Protein AF-0000000086895883 (afdb_homodimer)

Radius of gyration: 37.8 Å; Cα contacts (8 Å, |Δi|>4): 2028; chains: 2; bounding box: 141×114×122 Å

Sequence (1346 aa):
MNPQYAWKYMTDDEIVTEYNAVISDEEFSDESEDDEEEDNIEFPEDAASEDSTDDSDVDLDFEPSVSDIEENIISTIREILEGPGTSVQPKLGQKRKTGKTRKQTEYIKTTDGISLKKSKSLEDKEVPQQIGETENGKETYKVTIDGEEILGRDMETKWVNKIGKHNKTSQKNIVHKRINTLHSAADAYEPLDCFMAFFTPEIIGTVLEHSNKEMNKKKSTFSQKRKNSSTFKDLVKEELEAFLGLLILSGALKNNHIPVTKLYNPRLCGERYQATLSINRFRFISTSLRFDDRETRKERKKTNKFALVSQIWNMLIDQCKKNYKPSSYLTIGEQLVGFRDRCPFRTYMPNKRNKYGIKILMMCDQATQYMINAIPYLGKSSTSGKISASSHFIKTLVEPMSGSNRNITANSWFTSVPLVEELLDKFQLTYIGTIKKNKLQLPYQFINIKYKNRNVGSSLFIFRKNMTAVSYKAKKNKLVTLISTFHNDDAVNTLGKAEIVLNYSNTKNAVDAFDQMCQHRNCGRKTKRWPACIFYNMINIACINAYVVYVHNFYKKKSHDPSSPSEKQEKPLSRFDFMLKLEEQLSQPWLRERLKMPITKSLRQSIKRCLLNGVQEPTNVEQTNDEPAIKKRRYCTFCDYKKQRKSKMECDLCRTPVCGEHYKKICANCDRMMNPQYAWKYMTDDEIVTEYNAVISDEEFSDESEDDEEEDNIEFPEDAASEDSTDDSDVDLDFEPSVSDIEENIISTIREILEGPGTSVQPKLGQKRKTGKTRKQTEYIKTTDGISLKKSKSLEDKEVPQQIGETENGKETYKVTIDGEEILGRDMETKWVNKIGKHNKTSQKNIVHKRINTLHSAADAYEPLDCFMAFFTPEIIGTVLEHSNKEMNKKKSTFSQKRKNSSTFKDLVKEELEAFLGLLILSGALKNNHIPVTKLYNPRLCGERYQATLSINRFRFISTSLRFDDRETRKERKKTNKFALVSQIWNMLIDQCKKNYKPSSYLTIGEQLVGFRDRCPFRTYMPNKRNKYGIKILMMCDQATQYMINAIPYLGKSSTSGKISASSHFIKTLVEPMSGSNRNITANSWFTSVPLVEELLDKFQLTYIGTIKKNKLQLPYQFINIKYKNRNVGSSLFIFRKNMTAVSYKAKKNKLVTLISTFHNDDAVNTLGKAEIVLNYSNTKNAVDAFDQMCQHRNCGRKTKRWPACIFYNMINIACINAYVVYVHNFYKKKSHDPSSPSEKQEKPLSRFDFMLKLEEQLSQPWLRERLKMPITKSLRQSIKRCLLNGVQEPTNVEQTNDEPAIKKRRYCTFCDYKKQRKSKMECDLCRTPVCGEHYKKICANCDRM

InterPro domains:
  IPR029526 PiggyBac transposable element-derived protein [PF13843] (191-547)

Nearest PDB structures (foldseek):
  6x68-assembly1_C  TM=8.582E-01  e=2.345E-38  Trichoplusia ni
  6x68-assembly1_C  TM=8.576E-01  e=1.490E-38  Trichoplusia ni

Organism: Dinoponera quadriceps (NCBI:txid609295)

Structure (mmCIF, N/CA/C/O backbone):
data_AF-0000000086895883-model_v1
#
loop_
_entity.id
_entity.type
_entity.pdbx_description
1 polymer 'PiggyBac transposable element-derived protein 4-like'
#
loop_
_atom_site.group_PDB
_atom_site.id
_atom_site.type_symbol
_atom_site.label_atom_id
_atom_site.label_alt_id
_atom_site.label_comp_id
_atom_site.label_asym_id
_atom_site.label_entity_id
_atom_site.label_seq_id
_atom_site.pdbx_PDB_ins_code
_atom_site.Cartn_x
_atom_site.Cartn_y
_atom_site.Cartn_z
_atom_site.occupancy
_atom_site.B_iso_or_equiv
_atom_site.auth_seq_id
_atom_site.auth_comp_id
_atom_site.auth_asym_id
_atom_site.auth_atom_id
_atom_site.pdbx_PDB_model_num
ATOM 1 N N . MET A 1 1 ? 79 -34.656 5.992 1 14.95 1 MET A N 1
ATOM 2 C CA . MET A 1 1 ? 78.312 -35.438 4.965 1 14.95 1 MET A CA 1
ATOM 3 C C . MET A 1 1 ? 77.188 -34.594 4.301 1 14.95 1 MET A C 1
ATOM 5 O O . MET A 1 1 ? 77.188 -34.469 3.076 1 14.95 1 MET A O 1
ATOM 9 N N . ASN A 1 2 ? 75.75 -34.594 4.625 1 16.16 2 ASN A N 1
ATOM 10 C CA . ASN A 1 2 ? 74.688 -35.406 3.963 1 16.16 2 ASN A CA 1
ATOM 11 C C . ASN A 1 2 ? 73.938 -34.562 2.953 1 16.16 2 ASN A C 1
ATOM 13 O O . ASN A 1 2 ? 73.562 -33.438 3.229 1 16.16 2 ASN A O 1
ATOM 17 N N . PRO A 1 3 ? 73.5 -34.938 1.671 1 18.39 3 PRO A N 1
ATOM 18 C CA . PRO A 1 3 ? 73.062 -34.719 0.285 1 18.39 3 PRO A CA 1
ATOM 19 C C . PRO A 1 3 ? 71.625 -34.219 0.176 1 18.39 3 PRO A C 1
ATOM 21 O O . PRO A 1 3 ? 71.312 -33.5 -0.764 1 18.39 3 PRO A O 1
ATOM 24 N N . GLN A 1 4 ? 70.625 -34.531 0.888 1 16.03 4 GLN A N 1
ATOM 25 C CA . GLN A 1 4 ? 69.625 -35.344 0.203 1 16.03 4 GLN A CA 1
ATOM 26 C C . GLN A 1 4 ? 68.812 -34.531 -0.804 1 16.03 4 GLN A C 1
ATOM 28 O O . GLN A 1 4 ? 68.875 -33.312 -0.804 1 16.03 4 GLN A O 1
ATOM 33 N N . TYR A 1 5 ? 67.375 -34.688 -0.952 1 16.97 5 TYR A N 1
ATOM 34 C CA . TYR A 1 5 ? 66.375 -35.188 -1.896 1 16.97 5 TYR A CA 1
ATOM 35 C C . TYR A 1 5 ? 65.688 -34.031 -2.592 1 16.97 5 TYR A C 1
ATOM 37 O O . TYR A 1 5 ? 65.062 -33.219 -1.939 1 16.97 5 TYR A O 1
ATOM 45 N N . ALA A 1 6 ? 66.125 -33.344 -3.742 1 18.42 6 ALA A N 1
ATOM 46 C CA . ALA A 1 6 ? 65.812 -32.625 -4.977 1 18.42 6 ALA A CA 1
ATOM 47 C C . ALA A 1 6 ? 64.625 -33.219 -5.691 1 18.42 6 ALA A C 1
ATOM 49 O O . ALA A 1 6 ? 64.688 -34.219 -6.395 1 18.42 6 ALA A O 1
ATOM 50 N N . TRP A 1 7 ? 63.531 -33.562 -5.031 1 15.99 7 TRP A N 1
ATOM 51 C CA . TRP A 1 7 ? 62.469 -34.406 -5.566 1 15.99 7 TRP A CA 1
ATOM 52 C C . TRP A 1 7 ? 61.969 -33.875 -6.91 1 15.99 7 TRP A C 1
ATOM 54 O O . TRP A 1 7 ? 61.688 -32.688 -7.047 1 15.99 7 TRP A O 1
ATOM 64 N N . LYS A 1 8 ? 62.188 -34.562 -8.078 1 17.33 8 LYS A N 1
ATOM 65 C CA . LYS A 1 8 ? 61.969 -34.719 -9.523 1 17.33 8 LYS A CA 1
ATOM 66 C C . LYS A 1 8 ? 60.5 -34.688 -9.867 1 17.33 8 LYS A C 1
ATOM 68 O O . LYS A 1 8 ? 60.031 -35.375 -10.797 1 17.33 8 LYS A O 1
ATOM 73 N N . TYR A 1 9 ? 59.562 -34.156 -9.25 1 16.69 9 TYR A N 1
ATOM 74 C CA . TYR A 1 9 ? 58.281 -34.781 -9.625 1 16.69 9 TYR A CA 1
ATOM 75 C C . TYR A 1 9 ? 58.125 -34.844 -11.141 1 16.69 9 TYR A C 1
ATOM 77 O O . TYR A 1 9 ? 58.281 -33.812 -11.82 1 16.69 9 TYR A O 1
ATOM 85 N N . MET A 1 10 ? 58.312 -36.031 -11.867 1 15.95 10 MET A N 1
ATOM 86 C CA . MET A 1 10 ? 58.344 -36.75 -13.125 1 15.95 10 MET A CA 1
ATOM 87 C C . MET A 1 10 ? 57.25 -36.25 -14.062 1 15.95 10 MET A C 1
ATOM 89 O O . MET A 1 10 ? 57.531 -35.875 -15.203 1 15.95 10 MET A O 1
ATOM 93 N N . THR A 1 11 ? 56.25 -37.156 -14.398 1 15.69 11 THR A N 1
ATOM 94 C CA . THR A 1 11 ? 56.094 -38.125 -15.469 1 15.69 11 THR A CA 1
ATOM 95 C C . THR A 1 11 ? 55.062 -37.656 -16.484 1 15.69 11 THR A C 1
ATOM 97 O O . THR A 1 11 ? 55.25 -37.844 -17.688 1 15.69 11 THR A O 1
ATOM 100 N N . ASP A 1 12 ? 53.75 -37.688 -16.141 1 15.25 12 ASP A N 1
ATOM 101 C CA . ASP A 1 12 ? 52.844 -38.594 -16.875 1 15.25 12 ASP A CA 1
ATOM 102 C C . ASP A 1 12 ? 52.688 -38.125 -18.312 1 15.25 12 ASP A C 1
ATOM 104 O O . ASP A 1 12 ? 52.812 -36.938 -18.609 1 15.25 12 ASP A O 1
ATOM 108 N N . ASP A 1 13 ? 52.219 -39.031 -19.312 1 15.76 13 ASP A N 1
ATOM 109 C CA . ASP A 1 13 ? 52.031 -39.719 -20.594 1 15.76 13 ASP A CA 1
ATOM 110 C C . ASP A 1 13 ? 51.188 -38.875 -21.547 1 15.76 13 ASP A C 1
ATOM 112 O O . ASP A 1 13 ? 50.5 -37.938 -21.109 1 15.76 13 ASP A O 1
ATOM 116 N N . GLU A 1 14 ? 50.406 -39.625 -22.625 1 16.12 14 GLU A N 1
ATOM 117 C CA . GLU A 1 14 ? 50.125 -40.062 -23.984 1 16.12 14 GLU A CA 1
ATOM 118 C C . GLU A 1 14 ? 48.875 -39.375 -24.562 1 16.12 14 GLU A C 1
ATOM 120 O O . GLU A 1 14 ? 48.938 -38.844 -25.656 1 16.12 14 GLU A O 1
ATOM 125 N N . ILE A 1 15 ? 47.562 -40 -24.562 1 15.23 15 ILE A N 1
ATOM 126 C CA . ILE A 1 15 ? 46.812 -40.688 -25.625 1 15.23 15 ILE A CA 1
ATOM 127 C C . ILE A 1 15 ? 45.812 -39.719 -26.266 1 15.23 15 ILE A C 1
ATOM 129 O O . ILE A 1 15 ? 45.562 -39.812 -27.469 1 15.23 15 ILE A O 1
ATOM 133 N N . VAL A 1 16 ? 44.906 -38.938 -25.578 1 16.06 16 VAL A N 1
ATOM 134 C CA . VAL A 1 16 ? 43.594 -39.219 -26.125 1 16.06 16 VAL A CA 1
ATOM 135 C C . VAL A 1 16 ? 43.438 -38.594 -27.516 1 16.06 16 VAL A C 1
ATOM 137 O O . VAL A 1 16 ? 43.781 -37.438 -27.703 1 16.06 16 VAL A O 1
ATOM 140 N N . THR A 1 17 ? 43.156 -39.344 -28.672 1 15.7 17 THR A N 1
ATOM 141 C CA . THR A 1 17 ? 42.875 -39.594 -30.078 1 15.7 17 THR A CA 1
ATOM 142 C C . THR A 1 17 ? 41.812 -38.656 -30.609 1 15.7 17 THR A C 1
ATOM 144 O O . THR A 1 17 ? 41.75 -38.344 -31.797 1 15.7 17 THR A O 1
ATOM 147 N N . GLU A 1 18 ? 40.688 -38.344 -29.812 1 15.84 18 GLU A N 1
ATOM 148 C CA . GLU A 1 18 ? 39.5 -38.594 -30.594 1 15.84 18 GLU A CA 1
ATOM 149 C C . GLU A 1 18 ? 39.406 -37.688 -31.812 1 15.84 18 GLU A C 1
ATOM 151 O O . GLU A 1 18 ? 39.906 -36.562 -31.781 1 15.84 18 GLU A O 1
ATOM 156 N N . TYR A 1 19 ? 38.656 -38.062 -33 1 16.09 19 TYR A N 1
ATOM 157 C CA . TYR A 1 19 ? 38.188 -38.156 -34.375 1 16.09 19 TYR A CA 1
ATOM 158 C C . TYR A 1 19 ? 37.312 -36.969 -34.75 1 16.09 19 TYR A C 1
ATOM 160 O O . TYR A 1 19 ? 36.844 -36.875 -35.875 1 16.09 19 TYR A O 1
ATOM 168 N N . ASN A 1 20 ? 36.875 -36.094 -33.812 1 16.41 20 ASN A N 1
ATOM 169 C CA . ASN A 1 20 ? 35.594 -35.656 -34.344 1 16.41 20 ASN A CA 1
ATOM 170 C C . ASN A 1 20 ? 35.75 -34.969 -35.688 1 16.41 20 ASN A C 1
ATOM 172 O O . ASN A 1 20 ? 36.562 -34.062 -35.844 1 16.41 20 ASN A O 1
ATOM 176 N N . ALA A 1 21 ? 35.281 -35.594 -36.75 1 17.12 21 ALA A N 1
ATOM 177 C CA . ALA A 1 21 ? 35.031 -35.625 -38.188 1 17.12 21 ALA A CA 1
ATOM 178 C C . ALA A 1 21 ? 34.562 -34.25 -38.656 1 17.12 21 ALA A C 1
ATOM 180 O O . ALA A 1 21 ? 34.156 -33.406 -37.875 1 17.12 21 ALA A O 1
ATOM 181 N N . VAL A 1 22 ? 33.875 -34.188 -39.875 1 17.42 22 VAL A N 1
ATOM 182 C CA . VAL A 1 22 ? 33.844 -33.688 -41.25 1 17.42 22 VAL A CA 1
ATOM 183 C C . VAL A 1 22 ? 32.875 -32.531 -41.375 1 17.42 22 VAL A C 1
ATOM 185 O O . VAL A 1 22 ? 33.062 -31.609 -42.156 1 17.42 22 VAL A O 1
ATOM 188 N N . ILE A 1 23 ? 31.641 -32.375 -40.625 1 18.17 23 ILE A N 1
ATOM 189 C CA . ILE A 1 23 ? 30.469 -32.156 -41.469 1 18.17 23 ILE A CA 1
ATOM 190 C C . ILE A 1 23 ? 30.469 -30.703 -41.969 1 18.17 23 ILE A C 1
ATOM 192 O O . ILE A 1 23 ? 30.469 -29.766 -41.156 1 18.17 23 ILE A O 1
ATOM 196 N N . SER A 1 24 ? 30.969 -30.469 -43.156 1 18.22 24 SER A N 1
ATOM 197 C CA . SER A 1 24 ? 31.062 -29.281 -44 1 18.22 24 SER A CA 1
ATOM 198 C C . SER A 1 24 ? 29.703 -28.641 -44.188 1 18.22 24 SER A C 1
ATOM 200 O O . SER A 1 24 ? 28.812 -29.203 -44.812 1 18.22 24 SER A O 1
ATOM 202 N N . ASP A 1 25 ? 29.094 -28.203 -43.156 1 17.94 25 ASP A N 1
ATOM 203 C CA . ASP A 1 25 ? 27.734 -27.672 -43.25 1 17.94 25 ASP A CA 1
ATOM 204 C C . ASP A 1 25 ? 27.625 -26.672 -44.406 1 17.94 25 ASP A C 1
ATOM 206 O O . ASP A 1 25 ? 28.422 -25.734 -44.5 1 17.94 25 ASP A O 1
ATOM 210 N N . GLU A 1 26 ? 27.109 -27.062 -45.531 1 18.22 26 GLU A N 1
ATOM 211 C CA . GLU A 1 26 ? 26.641 -26.469 -46.75 1 18.22 26 GLU A CA 1
ATOM 212 C C . GLU A 1 26 ? 25.891 -25.156 -46.5 1 18.22 26 GLU A C 1
ATOM 214 O O . GLU A 1 26 ? 25.281 -24.984 -45.438 1 18.22 26 GLU A O 1
ATOM 219 N N . GLU A 1 27 ? 26.062 -24.172 -47.375 1 18.61 27 GLU A N 1
ATOM 220 C CA . GLU A 1 27 ? 25.844 -22.766 -47.656 1 18.61 27 GLU A CA 1
ATOM 221 C C . GLU A 1 27 ? 24.359 -22.438 -47.75 1 18.61 27 GLU A C 1
ATOM 223 O O . GLU A 1 27 ? 23.766 -22.438 -48.812 1 18.61 27 GLU A O 1
ATOM 228 N N . PHE A 1 28 ? 23.469 -23.094 -46.938 1 19.41 28 PHE A N 1
ATOM 229 C CA . PHE A 1 28 ? 22.094 -22.844 -47.375 1 19.41 28 PHE A CA 1
ATOM 230 C C . PHE A 1 28 ? 21.844 -21.344 -47.5 1 19.41 28 PHE A C 1
ATOM 232 O O . PHE A 1 28 ? 22.266 -20.547 -46.656 1 19.41 28 PHE A O 1
ATOM 239 N N . SER A 1 29 ? 21.609 -20.906 -48.625 1 18.91 29 SER A N 1
ATOM 240 C CA . SER A 1 29 ? 21.297 -19.641 -49.281 1 18.91 29 SER A CA 1
ATOM 241 C C . SER A 1 29 ? 20.188 -18.891 -48.531 1 18.91 29 SER A C 1
ATOM 243 O O . SER A 1 29 ? 19.281 -19.5 -48 1 18.91 29 SER A O 1
ATOM 245 N N . ASP A 1 30 ? 20.453 -17.703 -48 1 19.41 30 ASP A N 1
ATOM 246 C CA . ASP A 1 30 ? 19.859 -16.594 -47.281 1 19.41 30 ASP A CA 1
ATOM 247 C C . ASP A 1 30 ? 18.516 -16.188 -47.875 1 19.41 30 ASP A C 1
ATOM 249 O O . ASP A 1 30 ? 18.469 -15.453 -48.875 1 19.41 30 ASP A O 1
ATOM 253 N N . GLU A 1 31 ? 17.641 -17.109 -48.188 1 19.66 31 GLU A N 1
ATOM 254 C CA . GLU A 1 31 ? 16.422 -16.609 -48.812 1 19.66 31 GLU A CA 1
ATOM 255 C C . GLU A 1 31 ? 15.852 -15.422 -48.031 1 19.66 31 GLU A C 1
ATOM 257 O O . GLU A 1 31 ? 16.016 -15.352 -46.812 1 19.66 31 GLU A O 1
ATOM 262 N N . SER A 1 32 ? 15.297 -14.375 -48.719 1 20.34 32 SER A N 1
ATOM 263 C CA . SER A 1 32 ? 14.836 -13.008 -48.531 1 20.34 32 SER A CA 1
ATOM 264 C C . SER A 1 32 ? 13.711 -12.961 -47.5 1 20.34 32 SER A C 1
ATOM 266 O O . SER A 1 32 ? 12.641 -13.539 -47.688 1 20.34 32 SER A O 1
ATOM 268 N N . GLU A 1 33 ? 13.992 -13.18 -46.25 1 21.05 33 GLU A N 1
ATOM 269 C CA . GLU A 1 33 ? 12.992 -13.07 -45.188 1 21.05 33 GLU A CA 1
ATOM 270 C C . GLU A 1 33 ? 12.125 -11.828 -45.375 1 21.05 33 GLU A C 1
ATOM 272 O O . GLU A 1 33 ? 12.633 -10.703 -45.375 1 21.05 33 GLU A O 1
ATOM 277 N N . ASP A 1 34 ? 11.078 -11.875 -46.094 1 20.52 34 ASP A N 1
ATOM 278 C CA . ASP A 1 34 ? 10.031 -10.875 -46.25 1 20.52 34 ASP A CA 1
ATOM 279 C C . ASP A 1 34 ? 9.609 -10.305 -44.906 1 20.52 34 ASP A C 1
ATOM 281 O O . ASP A 1 34 ? 9.391 -11.055 -43.938 1 20.52 34 ASP A O 1
ATOM 285 N N . ASP A 1 35 ? 9.93 -9.039 -44.531 1 20.88 35 ASP A N 1
ATOM 286 C CA . ASP A 1 35 ? 9.695 -8.031 -43.5 1 20.88 35 ASP A CA 1
ATOM 287 C C . ASP A 1 35 ? 8.234 -8.047 -43.031 1 20.88 35 ASP A C 1
ATOM 289 O O . ASP A 1 35 ? 7.359 -7.52 -43.719 1 20.88 35 ASP A O 1
ATOM 293 N N . GLU A 1 36 ? 7.641 -9.164 -42.75 1 22.23 36 GLU A N 1
ATOM 294 C CA . GLU A 1 36 ? 6.277 -8.969 -42.281 1 22.23 36 GLU A CA 1
ATOM 295 C C . GLU A 1 36 ? 6.223 -7.93 -41.156 1 22.23 36 GLU A C 1
ATOM 297 O O . GLU A 1 36 ? 6.93 -8.047 -40.156 1 22.23 36 GLU A O 1
ATOM 302 N N . GLU A 1 37 ? 5.883 -6.664 -41.438 1 22.92 37 GLU A N 1
ATOM 303 C CA . GLU A 1 37 ? 5.484 -5.484 -40.688 1 22.92 37 GLU A CA 1
ATOM 304 C C . GLU A 1 37 ? 4.574 -5.859 -39.5 1 22.92 37 GLU A C 1
ATOM 306 O O . GLU A 1 37 ? 3.467 -6.355 -39.719 1 22.92 37 GLU A O 1
ATOM 311 N N . GLU A 1 38 ? 5.047 -6.527 -38.562 1 25.84 38 GLU A N 1
ATOM 312 C CA . GLU A 1 38 ? 4.285 -6.664 -37.312 1 25.84 38 GLU A CA 1
ATOM 313 C C . GLU A 1 38 ? 3.557 -5.367 -36.969 1 25.84 38 GLU A C 1
ATOM 315 O O . GLU A 1 38 ? 4.188 -4.363 -36.625 1 25.84 38 GLU A O 1
ATOM 320 N N . ASP A 1 39 ? 2.52 -5.016 -37.656 1 24.53 39 ASP A N 1
ATOM 321 C CA . ASP A 1 39 ? 1.58 -3.949 -37.344 1 24.53 39 ASP A CA 1
ATOM 322 C C . ASP A 1 39 ? 1.174 -4.008 -35.875 1 24.53 39 ASP A C 1
ATOM 324 O O . ASP A 1 39 ? 0.488 -4.941 -35.438 1 24.53 39 ASP A O 1
ATOM 328 N N . ASN A 1 40 ? 2.1 -3.777 -35 1 28.88 40 ASN A N 1
ATOM 329 C CA . ASN A 1 40 ? 1.743 -3.422 -33.625 1 28.88 40 ASN A CA 1
ATOM 330 C C . ASN A 1 40 ? 0.489 -2.555 -33.594 1 28.88 40 ASN A C 1
ATOM 332 O O . ASN A 1 40 ? 0.518 -1.392 -34 1 28.88 40 ASN A O 1
ATOM 336 N N . ILE A 1 41 ? -0.576 -3.115 -33.938 1 30.39 41 ILE A N 1
ATOM 337 C CA . ILE A 1 41 ? -1.832 -2.385 -33.812 1 30.39 41 ILE A CA 1
ATOM 338 C C . ILE A 1 41 ? -1.885 -1.67 -32.469 1 30.39 41 ILE A C 1
ATOM 340 O O . ILE A 1 41 ? -2.049 -2.309 -31.406 1 30.39 41 ILE A O 1
ATOM 344 N N . GLU A 1 42 ? -1.051 -0.688 -32.312 1 30.02 42 GLU A N 1
ATOM 345 C CA . GLU A 1 42 ? -1.332 0.254 -31.219 1 30.02 42 GLU A CA 1
ATOM 346 C C . GLU A 1 42 ? -2.773 0.753 -31.281 1 30.02 42 GLU A C 1
ATOM 348 O O . GLU A 1 42 ? -3.18 1.368 -32.281 1 30.02 42 GLU A O 1
ATOM 353 N N . PHE A 1 43 ? -3.664 0.02 -30.781 1 30.05 43 PHE A N 1
ATOM 354 C CA . PHE A 1 43 ? -4.969 0.665 -30.688 1 30.05 43 PHE A CA 1
ATOM 355 C C . PHE A 1 43 ? -4.836 2.072 -30.125 1 30.05 43 PHE A C 1
ATOM 357 O O . PHE A 1 43 ? -4.109 2.291 -29.141 1 30.05 43 PHE A O 1
ATOM 364 N N . PRO A 1 44 ? -5.055 3.043 -30.984 1 29.14 44 PRO A N 1
ATOM 365 C CA . PRO A 1 44 ? -4.992 4.406 -30.453 1 29.14 44 PRO A CA 1
ATOM 366 C C . PRO A 1 44 ? -5.777 4.566 -29.156 1 29.14 44 PRO A C 1
ATOM 368 O O . PRO A 1 44 ? -6.891 4.055 -29.031 1 29.14 44 PRO A O 1
ATOM 371 N N . GLU A 1 45 ? -5.172 4.68 -28.125 1 29.62 45 GLU A N 1
ATOM 372 C CA . GLU A 1 45 ? -5.793 5.062 -26.875 1 29.62 45 GLU A CA 1
ATOM 373 C C . GLU A 1 45 ? -6.762 6.227 -27.062 1 29.62 45 GLU A C 1
ATOM 375 O O . GLU A 1 45 ? -6.531 7.102 -27.906 1 29.62 45 GLU A O 1
ATOM 380 N N . ASP A 1 46 ? -8.047 6.051 -27 1 29.2 46 ASP A N 1
ATOM 381 C CA . ASP A 1 46 ? -9.023 7.137 -27.016 1 29.2 46 ASP A CA 1
ATOM 382 C C . ASP A 1 46 ? -8.43 8.422 -26.422 1 29.2 46 ASP A C 1
ATOM 384 O O . ASP A 1 46 ? -7.867 8.406 -25.328 1 29.2 46 ASP A O 1
ATOM 388 N N . ALA A 1 47 ? -8.141 9.391 -27.266 1 27.17 47 ALA A N 1
ATOM 389 C CA . ALA A 1 47 ? -7.676 10.742 -26.969 1 27.17 47 ALA A CA 1
ATOM 390 C C . ALA A 1 47 ? -8.547 11.391 -25.891 1 27.17 47 ALA A C 1
ATOM 392 O O . ALA A 1 47 ? -9.734 11.633 -26.109 1 27.17 47 ALA A O 1
ATOM 393 N N . ALA A 1 48 ? -8.391 11.141 -24.641 1 29.25 48 ALA A N 1
ATOM 394 C CA . ALA A 1 48 ? -8.906 12.055 -23.625 1 29.25 48 ALA A CA 1
ATOM 395 C C . ALA A 1 48 ? -8.781 13.508 -24.078 1 29.25 48 ALA A C 1
ATOM 397 O O . ALA A 1 48 ? -7.73 13.93 -24.562 1 29.25 48 ALA A O 1
ATOM 398 N N . SER A 1 49 ? -9.812 14.086 -24.578 1 25.62 49 SER A N 1
ATOM 399 C CA . SER A 1 49 ? -9.844 15.531 -24.781 1 25.62 49 SER A CA 1
ATOM 400 C C . SER A 1 49 ? -9.055 16.266 -23.703 1 25.62 49 SER A C 1
ATOM 402 O O . SER A 1 49 ? -9.055 15.852 -22.547 1 25.62 49 SER A O 1
ATOM 404 N N . GLU A 1 50 ? -8.078 17.062 -24.109 1 27.31 50 GLU A N 1
ATOM 405 C CA . GLU A 1 50 ? -7.02 17.922 -23.578 1 27.31 50 GLU A CA 1
ATOM 406 C C . GLU A 1 50 ? -7.582 18.984 -22.641 1 27.31 50 GLU A C 1
ATOM 408 O O . GLU A 1 50 ? -6.938 20 -22.406 1 27.31 50 GLU A O 1
ATOM 413 N N . ASP A 1 51 ? -8.789 19 -22.312 1 24.28 51 ASP A N 1
ATOM 414 C CA . ASP A 1 51 ? -8.906 20.281 -21.625 1 24.28 51 ASP A CA 1
ATOM 415 C C . ASP A 1 51 ? -7.98 20.344 -20.406 1 24.28 51 ASP A C 1
ATOM 417 O O . ASP A 1 51 ? -8.375 19.969 -19.297 1 24.28 51 ASP A O 1
ATOM 421 N N . SER A 1 52 ? -6.848 19.75 -20.578 1 27.45 52 SER A N 1
ATOM 422 C CA . SER A 1 52 ? -5.855 19.891 -19.516 1 27.45 52 SER A CA 1
ATOM 423 C C . SER A 1 52 ? -5.523 21.359 -19.25 1 27.45 52 SER A C 1
ATOM 425 O O . SER A 1 52 ? -4.934 22.016 -20.109 1 27.45 52 SER A O 1
ATOM 427 N N . THR A 1 53 ? -6.449 22.109 -18.766 1 26.11 53 THR A N 1
ATOM 428 C CA . THR A 1 53 ? -5.816 23.297 -18.219 1 26.11 53 THR A CA 1
ATOM 429 C C . THR A 1 53 ? -4.531 22.953 -17.484 1 26.11 53 THR A C 1
ATOM 431 O O . THR A 1 53 ? -4.539 22.094 -16.594 1 26.11 53 THR A O 1
ATOM 434 N N . ASP A 1 54 ? -3.416 22.969 -18.094 1 27.84 54 ASP A N 1
ATOM 435 C CA . ASP A 1 54 ? -1.985 22.891 -17.812 1 27.84 54 ASP A CA 1
ATOM 436 C C . ASP A 1 54 ? -1.64 23.641 -16.531 1 27.84 54 ASP A C 1
ATOM 438 O O . ASP A 1 54 ? -0.963 24.672 -16.562 1 27.84 54 ASP A O 1
ATOM 442 N N . ASP A 1 55 ? -2.469 24.016 -15.703 1 28.19 55 ASP A N 1
ATOM 443 C CA . ASP A 1 55 ? -1.791 24.766 -14.656 1 28.19 55 ASP A CA 1
ATOM 444 C C . ASP A 1 55 ? -0.689 23.938 -14 1 28.19 55 ASP A C 1
ATOM 446 O O . ASP A 1 55 ? -0.966 22.906 -13.391 1 28.19 55 ASP A O 1
ATOM 450 N N . SER A 1 56 ? 0.492 23.828 -14.594 1 31.73 56 SER A N 1
ATOM 451 C CA . SER A 1 56 ? 1.831 23.422 -14.188 1 31.73 56 SER A CA 1
ATOM 452 C C . SER A 1 56 ? 2.09 23.781 -12.727 1 31.73 56 SER A C 1
ATOM 454 O O . SER A 1 56 ? 3.061 24.469 -12.406 1 31.73 56 SER A O 1
ATOM 456 N N . ASP A 1 57 ? 1.162 23.984 -11.922 1 33.69 57 ASP A N 1
ATOM 457 C CA . ASP A 1 57 ? 1.567 24.312 -10.562 1 33.69 57 ASP A CA 1
ATOM 458 C C . ASP A 1 57 ? 2.391 23.188 -9.945 1 33.69 57 ASP A C 1
ATOM 460 O O . ASP A 1 57 ? 2.025 22.016 -10.047 1 33.69 57 ASP A O 1
ATOM 464 N N . VAL A 1 58 ? 3.695 23.406 -9.922 1 41.03 58 VAL A N 1
ATOM 465 C CA . VAL A 1 58 ? 4.605 22.609 -9.102 1 41.03 58 VAL A CA 1
ATOM 466 C C . VAL A 1 58 ? 3.896 22.172 -7.82 1 41.03 58 VAL A C 1
ATOM 468 O O . VAL A 1 58 ? 3.551 23.016 -6.977 1 41.03 58 VAL A O 1
ATOM 471 N N . ASP A 1 59 ? 3.207 21.203 -7.91 1 44.97 59 ASP A N 1
ATOM 472 C CA . ASP A 1 59 ? 2.596 20.625 -6.711 1 44.97 59 ASP A CA 1
ATOM 473 C C . ASP A 1 59 ? 3.66 20.125 -5.742 1 44.97 59 ASP A C 1
ATOM 475 O O . ASP A 1 59 ? 4.375 19.156 -6.039 1 44.97 59 ASP A O 1
ATOM 479 N N . LEU A 1 60 ? 4.043 20.984 -4.852 1 51.38 60 LEU A N 1
ATOM 480 C CA . LEU A 1 60 ? 4.992 20.672 -3.787 1 51.38 60 LEU A CA 1
ATOM 481 C C . LEU A 1 60 ? 4.703 19.297 -3.191 1 51.38 60 LEU A C 1
ATOM 483 O O . LEU A 1 60 ? 5.594 18.656 -2.621 1 51.38 60 LEU A O 1
ATOM 487 N N . ASP A 1 61 ? 3.516 18.75 -3.518 1 57.53 61 ASP A N 1
ATOM 488 C CA . ASP A 1 61 ? 3.158 17.5 -2.846 1 57.53 61 ASP A CA 1
ATOM 489 C C . ASP A 1 61 ? 3.107 16.344 -3.836 1 57.53 61 ASP A C 1
ATOM 491 O O . ASP A 1 61 ? 2.682 15.242 -3.484 1 57.53 61 ASP A O 1
ATOM 495 N N . PHE A 1 62 ? 3.723 16.469 -5.051 1 60.44 62 PHE A N 1
ATOM 496 C CA . PHE A 1 62 ? 3.621 15.398 -6.035 1 60.44 62 PHE A CA 1
ATOM 497 C C . PHE A 1 62 ? 4.629 14.289 -5.738 1 60.44 62 PHE A C 1
ATOM 499 O O . PHE A 1 62 ? 5.789 14.57 -5.418 1 60.44 62 PHE A O 1
ATOM 506 N N . GLU A 1 63 ? 4.105 13.078 -5.719 1 69.69 63 GLU A N 1
ATOM 507 C CA . GLU A 1 63 ? 4.949 11.898 -5.59 1 69.69 63 GLU A CA 1
ATOM 508 C C . GLU A 1 63 ? 4.875 11.031 -6.848 1 69.69 63 GLU A C 1
ATOM 510 O O . GLU A 1 63 ? 3.793 10.602 -7.246 1 69.69 63 GLU A O 1
ATOM 515 N N . PRO A 1 64 ? 5.996 10.797 -7.551 1 75.38 64 PRO A N 1
ATOM 516 C CA . PRO A 1 64 ? 5.992 9.961 -8.75 1 75.38 64 PRO A CA 1
ATOM 517 C C . PRO A 1 64 ? 5.629 8.508 -8.461 1 75.38 64 PRO A C 1
ATOM 519 O O . PRO A 1 64 ? 5.762 8.055 -7.32 1 75.38 64 PRO A O 1
ATOM 522 N N . SER A 1 65 ? 5.148 7.832 -9.555 1 81.12 65 SER A N 1
ATOM 523 C CA . SER A 1 65 ? 4.914 6.395 -9.445 1 81.12 65 SER A CA 1
ATOM 524 C C . SER A 1 65 ? 6.227 5.621 -9.406 1 81.12 65 SER A C 1
ATOM 526 O O . SER A 1 65 ? 7.273 6.141 -9.805 1 81.12 65 SER A O 1
ATOM 528 N N . VAL A 1 66 ? 6.199 4.402 -8.961 1 84.56 66 VAL A N 1
ATOM 529 C CA . VAL A 1 66 ? 7.41 3.594 -8.859 1 84.56 66 VAL A CA 1
ATOM 530 C C . VAL A 1 66 ? 7.965 3.32 -10.258 1 84.56 66 VAL A C 1
ATOM 532 O O . VAL A 1 66 ? 9.18 3.299 -10.461 1 84.56 66 VAL A O 1
ATOM 535 N N . SER A 1 67 ? 7.105 3.072 -11.273 1 83.69 67 SER A N 1
ATOM 536 C CA . SER A 1 67 ? 7.555 2.859 -12.641 1 83.69 67 SER A CA 1
ATOM 537 C C . SER A 1 67 ? 8.297 4.082 -13.18 1 83.69 67 SER A C 1
ATOM 539 O O . SER A 1 67 ? 9.305 3.949 -13.867 1 83.69 67 SER A O 1
ATOM 541 N N . ASP A 1 68 ? 7.766 5.242 -12.789 1 86.06 68 ASP A N 1
ATOM 542 C CA . ASP A 1 68 ? 8.422 6.48 -13.195 1 86.06 68 ASP A CA 1
ATOM 543 C C . ASP A 1 68 ? 9.789 6.621 -12.523 1 86.06 68 ASP A C 1
ATOM 545 O O . ASP A 1 68 ? 10.75 7.078 -13.148 1 86.06 68 ASP A O 1
ATOM 549 N N . ILE A 1 69 ? 9.844 6.211 -11.289 1 91.94 69 ILE A N 1
ATOM 550 C CA . ILE A 1 69 ? 11.086 6.301 -10.539 1 91.94 69 ILE A CA 1
ATOM 551 C C . ILE A 1 69 ? 12.141 5.406 -11.188 1 91.94 69 ILE A C 1
ATOM 553 O O . ILE A 1 69 ? 13.273 5.84 -11.422 1 91.94 69 ILE A O 1
ATOM 557 N N . GLU A 1 70 ? 11.781 4.203 -11.477 1 92.5 70 GLU A N 1
ATOM 558 C CA . GLU A 1 70 ? 12.711 3.232 -12.047 1 92.5 70 GLU A CA 1
ATOM 559 C C . GLU A 1 70 ? 13.172 3.662 -13.438 1 92.5 70 GLU A C 1
ATOM 561 O O . GLU A 1 70 ? 14.352 3.529 -13.773 1 92.5 70 GLU A O 1
ATOM 566 N N . GLU A 1 71 ? 12.266 4.176 -14.25 1 91 71 GLU A N 1
ATOM 567 C CA . GLU A 1 71 ? 12.633 4.684 -15.57 1 91 71 GLU A CA 1
ATOM 568 C C . GLU A 1 71 ? 13.562 5.891 -15.461 1 91 71 GLU A C 1
ATOM 570 O O . GLU A 1 71 ? 14.477 6.051 -16.266 1 91 71 GLU A O 1
ATOM 575 N N . ASN A 1 72 ? 13.289 6.707 -14.453 1 91.38 72 ASN A N 1
ATOM 576 C CA . ASN A 1 72 ? 14.125 7.883 -14.242 1 91.38 72 ASN A CA 1
ATOM 577 C C . ASN A 1 72 ? 15.539 7.5 -13.828 1 91.38 72 ASN A C 1
ATOM 579 O O . ASN A 1 72 ? 16.5 8.18 -14.195 1 91.38 72 ASN A O 1
ATOM 583 N N . ILE A 1 73 ? 15.68 6.453 -13.047 1 94.06 73 ILE A N 1
ATOM 584 C CA . ILE A 1 73 ? 17 5.973 -12.641 1 94.06 73 ILE A CA 1
ATOM 585 C C . ILE A 1 73 ? 17.797 5.59 -13.883 1 94.06 73 ILE A C 1
ATOM 587 O O . ILE A 1 73 ? 18.953 6.016 -14.031 1 94.06 73 ILE A O 1
ATOM 591 N N . ILE A 1 74 ? 17.203 4.863 -14.797 1 94.19 74 ILE A N 1
ATOM 592 C CA . ILE A 1 74 ? 17.859 4.383 -16 1 94.19 74 ILE A CA 1
ATOM 593 C C . ILE A 1 74 ? 18.219 5.566 -16.891 1 94.19 74 ILE A C 1
ATOM 595 O O . ILE A 1 74 ? 19.375 5.691 -17.328 1 94.19 74 ILE A O 1
ATOM 599 N N . SER A 1 75 ? 17.266 6.473 -17.109 1 92.44 75 SER A N 1
ATOM 600 C CA . SER A 1 75 ? 17.484 7.598 -18 1 92.44 75 SER A CA 1
ATOM 601 C C . SER A 1 75 ? 18.531 8.555 -17.453 1 92.44 75 SER A C 1
ATOM 603 O O . SER A 1 75 ? 19.359 9.078 -18.203 1 92.44 75 SER A O 1
ATOM 605 N N . THR A 1 76 ? 18.484 8.805 -16.156 1 92.88 76 THR A N 1
ATOM 606 C CA . THR A 1 76 ? 19.422 9.734 -15.523 1 92.88 76 THR A CA 1
ATOM 607 C C . THR A 1 76 ? 20.844 9.188 -15.578 1 92.88 76 THR A C 1
ATOM 609 O O . THR A 1 76 ? 21.781 9.922 -15.906 1 92.88 76 THR A O 1
ATOM 612 N N . ILE A 1 77 ? 21.047 7.938 -15.266 1 93.44 77 ILE A N 1
ATOM 613 C CA . ILE A 1 77 ? 22.375 7.328 -15.297 1 93.44 77 ILE A CA 1
ATOM 614 C C . ILE A 1 77 ? 22.922 7.328 -16.719 1 93.44 77 ILE A C 1
ATOM 616 O O . ILE A 1 77 ? 24.094 7.637 -16.953 1 93.44 77 ILE A O 1
ATOM 620 N N . ARG A 1 78 ? 22.062 7.008 -17.656 1 91.25 78 ARG A N 1
ATOM 621 C CA . ARG A 1 78 ? 22.453 7.039 -19.062 1 91.25 78 ARG A CA 1
ATOM 622 C C . ARG A 1 78 ? 22.922 8.43 -19.469 1 91.25 78 ARG A C 1
ATOM 624 O O . ARG A 1 78 ? 23.969 8.578 -20.094 1 91.25 78 ARG A O 1
ATOM 631 N N . GLU A 1 79 ? 22.141 9.406 -19.078 1 88.69 79 GLU A N 1
ATOM 632 C CA . GLU A 1 79 ? 22.453 10.789 -19.422 1 88.69 79 GLU A CA 1
ATOM 633 C C . GLU A 1 79 ? 23.781 11.227 -18.812 1 88.69 79 GLU A C 1
ATOM 635 O O . GLU A 1 79 ? 24.578 11.922 -19.453 1 88.69 79 GLU A O 1
ATOM 640 N N . ILE A 1 80 ? 24.016 10.891 -17.625 1 87.19 80 ILE A N 1
ATOM 641 C CA . ILE A 1 80 ? 25.219 11.289 -16.906 1 87.19 80 ILE A CA 1
ATOM 642 C C . ILE A 1 80 ? 26.438 10.633 -17.547 1 87.19 80 ILE A C 1
ATOM 644 O O . ILE A 1 80 ? 27.484 11.273 -17.719 1 87.19 80 ILE A O 1
ATOM 648 N N . LEU A 1 81 ? 26.344 9.406 -17.891 1 86.38 81 LEU A N 1
ATOM 649 C CA . LEU A 1 81 ? 27.5 8.648 -18.359 1 86.38 81 LEU A CA 1
ATOM 650 C C . LEU A 1 81 ? 27.734 8.891 -19.844 1 86.38 81 LEU A C 1
ATOM 652 O O . LEU A 1 81 ? 28.875 8.883 -20.312 1 86.38 81 LEU A O 1
ATOM 656 N N . GLU A 1 82 ? 26.703 9.055 -20.625 1 81.62 82 GLU A N 1
ATOM 657 C CA . GLU A 1 82 ? 26.844 9.273 -22.062 1 81.62 82 GLU A CA 1
ATOM 658 C C . GLU A 1 82 ? 26.969 10.758 -22.391 1 81.62 82 GLU A C 1
ATOM 660 O O . GLU A 1 82 ? 27.453 11.125 -23.453 1 81.62 82 GLU A O 1
ATOM 665 N N . GLY A 1 83 ? 26.312 11.578 -21.609 1 71.88 83 GLY A N 1
ATOM 666 C CA . GLY A 1 83 ? 26.312 13.008 -21.906 1 71.88 83 GLY A CA 1
ATOM 667 C C . GLY A 1 83 ? 27.641 13.672 -21.578 1 71.88 83 GLY A C 1
ATOM 668 O O . GLY A 1 83 ? 28.516 13.062 -20.969 1 71.88 83 GLY A O 1
ATOM 669 N N . PRO A 1 84 ? 27.844 14.805 -22.234 1 58.38 84 PRO A N 1
ATOM 670 C CA . PRO A 1 84 ? 29.062 15.57 -21.953 1 58.38 84 PRO A CA 1
ATOM 671 C C . PRO A 1 84 ? 29.125 16.062 -20.516 1 58.38 84 PRO A C 1
ATOM 673 O O . PRO A 1 84 ? 28.375 16.969 -20.125 1 58.38 84 PRO A O 1
ATOM 676 N N . GLY A 1 85 ? 29.547 15.281 -19.656 1 50.12 85 GLY A N 1
ATOM 677 C CA . GLY A 1 85 ? 30 15.461 -18.281 1 50.12 85 GLY A CA 1
ATOM 678 C C . GLY A 1 85 ? 29.062 16.328 -17.453 1 50.12 85 GLY A C 1
ATOM 679 O O . GLY A 1 85 ? 29.422 16.766 -16.359 1 50.12 85 GLY A O 1
ATOM 680 N N . THR A 1 86 ? 27.984 17 -18 1 46.03 86 THR A N 1
ATOM 681 C CA . THR A 1 86 ? 27.344 18.109 -17.297 1 46.03 86 THR A CA 1
ATOM 682 C C . THR A 1 86 ? 26.438 17.594 -16.188 1 46.03 86 THR A C 1
ATOM 684 O O . THR A 1 86 ? 25.922 16.469 -16.266 1 46.03 86 THR A O 1
ATOM 687 N N . SER A 1 87 ? 26.422 18.25 -14.984 1 48.09 87 SER A N 1
ATOM 688 C CA . SER A 1 87 ? 25.672 18.109 -13.75 1 48.09 87 SER A CA 1
ATOM 689 C C . SER A 1 87 ? 24.172 18.031 -14.031 1 48.09 87 SER A C 1
ATOM 691 O O . SER A 1 87 ? 23.594 18.938 -14.633 1 48.09 87 SER A O 1
ATOM 693 N N . VAL A 1 88 ? 23.625 16.922 -14.344 1 47.97 88 VAL A N 1
ATOM 694 C CA . VAL A 1 88 ? 22.188 16.781 -14.586 1 47.97 88 VAL A CA 1
ATOM 695 C C . VAL A 1 88 ? 21.422 17.297 -13.375 1 47.97 88 VAL A C 1
ATOM 697 O O . VAL A 1 88 ? 21.656 16.859 -12.242 1 47.97 88 VAL A O 1
ATOM 700 N N . GLN A 1 89 ? 20.812 18.391 -13.508 1 49.41 89 GLN A N 1
ATOM 701 C CA . GLN A 1 89 ? 19.891 18.875 -12.484 1 49.41 89 GLN A CA 1
ATOM 702 C C . GLN A 1 89 ? 18.75 17.875 -12.273 1 49.41 89 GLN A C 1
ATOM 704 O O . GLN A 1 89 ? 18.234 17.297 -13.227 1 49.41 89 GLN A O 1
ATOM 709 N N . PRO A 1 90 ? 18.5 17.391 -11.141 1 49.81 90 PRO A N 1
ATOM 710 C CA . PRO A 1 90 ? 17.516 16.375 -10.797 1 49.81 90 PRO A CA 1
ATOM 711 C C . PRO A 1 90 ? 16.141 16.656 -11.375 1 49.81 90 PRO A C 1
ATOM 713 O O . PRO A 1 90 ? 15.664 17.797 -11.328 1 49.81 90 PRO A O 1
ATOM 716 N N . LYS A 1 91 ? 15.453 15.773 -12.289 1 43.62 91 LYS A N 1
ATOM 717 C CA . LYS A 1 91 ? 14.172 15.938 -12.969 1 43.62 91 LYS A CA 1
ATOM 718 C C . LYS A 1 91 ? 13.031 15.305 -12.172 1 43.62 91 LYS A C 1
ATOM 720 O O . LYS A 1 91 ? 11.898 15.234 -12.641 1 43.62 91 LYS A O 1
ATOM 725 N N . LEU A 1 92 ? 13.203 14.695 -11.188 1 43.69 92 LEU A N 1
ATOM 726 C CA . LEU A 1 92 ? 12.148 13.859 -10.617 1 43.69 92 LEU A CA 1
ATOM 727 C C . LEU A 1 92 ? 10.93 14.711 -10.242 1 43.69 92 LEU A C 1
ATOM 729 O O . LEU A 1 92 ? 9.844 14.172 -10.016 1 43.69 92 LEU A O 1
ATOM 733 N N . GLY A 1 93 ? 11.094 15.961 -9.977 1 40.78 93 GLY A N 1
ATOM 734 C CA . GLY A 1 93 ? 9.93 16.734 -9.57 1 40.78 93 GLY A CA 1
ATOM 735 C C . GLY A 1 93 ? 9.102 17.219 -10.742 1 40.78 93 GLY A C 1
ATOM 736 O O . GLY A 1 93 ? 8.133 17.953 -10.562 1 40.78 93 GLY A O 1
ATOM 737 N N . GLN A 1 94 ? 9.547 17 -11.977 1 37.31 94 GLN A N 1
ATOM 738 C CA . GLN A 1 94 ? 8.805 17.641 -13.055 1 37.31 94 GLN A CA 1
ATOM 739 C C . GLN A 1 94 ? 7.77 16.703 -13.664 1 37.31 94 GLN A C 1
ATOM 741 O O . GLN A 1 94 ? 8.016 15.5 -13.781 1 37.31 94 GLN A O 1
ATOM 746 N N . LYS A 1 95 ? 6.523 17.094 -13.672 1 39.5 95 LYS A N 1
ATOM 747 C CA . LYS A 1 95 ? 5.457 16.422 -14.398 1 39.5 95 LYS A CA 1
ATOM 748 C C . LYS A 1 95 ? 5.883 16.094 -15.82 1 39.5 95 LYS A C 1
ATOM 750 O O . LYS A 1 95 ? 6.441 16.938 -16.516 1 39.5 95 LYS A O 1
ATOM 755 N N . ARG A 1 96 ? 6.074 14.797 -16.375 1 34.09 96 ARG A N 1
ATOM 756 C CA . ARG A 1 96 ? 6.34 14.43 -17.75 1 34.09 96 ARG A CA 1
ATOM 757 C C . ARG A 1 96 ? 5.535 15.297 -18.719 1 34.09 96 ARG A C 1
ATOM 759 O O . ARG A 1 96 ? 4.32 15.438 -18.562 1 34.09 96 ARG A O 1
ATOM 766 N N . LYS A 1 97 ? 6.082 16.109 -19.656 1 31.89 97 LYS A N 1
ATOM 767 C CA . LYS A 1 97 ? 5.457 16.719 -20.828 1 31.89 97 LYS A CA 1
ATOM 768 C C . LYS A 1 97 ? 4.816 15.648 -21.719 1 31.89 97 LYS A C 1
ATOM 770 O O . LYS A 1 97 ? 5.473 14.672 -22.094 1 31.89 97 LYS A O 1
ATOM 775 N N . THR A 1 98 ? 3.588 15.391 -21.797 1 30.27 98 THR A N 1
ATOM 776 C CA . THR A 1 98 ? 2.893 14.641 -22.844 1 30.27 98 THR A CA 1
ATOM 777 C C . THR A 1 98 ? 3.5 14.938 -24.219 1 30.27 98 THR A C 1
ATOM 779 O O . THR A 1 98 ? 4.184 15.945 -24.391 1 30.27 98 THR A O 1
ATOM 782 N N . GLY A 1 99 ? 3.238 14.125 -25.328 1 26.03 99 GLY A N 1
ATOM 783 C CA . GLY A 1 99 ? 3.688 14.008 -26.719 1 26.03 99 GLY A CA 1
ATOM 784 C C . GLY A 1 99 ? 3.734 15.344 -27.438 1 26.03 99 GLY A C 1
ATOM 785 O O . GLY A 1 99 ? 3.09 16.312 -27.016 1 26.03 99 GLY A O 1
ATOM 786 N N . LYS A 1 100 ? 4.746 15.461 -28.375 1 27.77 100 LYS A N 1
ATOM 787 C CA . LYS A 1 100 ? 4.973 16.406 -29.469 1 27.77 100 LYS A CA 1
ATOM 788 C C . LYS A 1 100 ? 3.707 16.609 -30.297 1 27.77 100 LYS A C 1
ATOM 790 O O . LYS A 1 100 ? 3.062 15.641 -30.703 1 27.77 100 LYS A O 1
ATOM 795 N N . THR A 1 101 ? 3.043 17.703 -30.406 1 26.03 101 THR A N 1
ATOM 796 C CA . THR A 1 101 ? 2.184 18.188 -31.484 1 26.03 101 THR A CA 1
ATOM 797 C C . THR A 1 101 ? 2.816 17.938 -32.844 1 26.03 101 THR A C 1
ATOM 799 O O . THR A 1 101 ? 3.883 18.469 -33.156 1 26.03 101 THR A O 1
ATOM 802 N N . ARG A 1 102 ? 2.686 16.797 -33.469 1 24.47 102 ARG A N 1
ATOM 803 C CA . ARG A 1 102 ? 3.002 16.656 -34.906 1 24.47 102 ARG A CA 1
ATOM 804 C C . ARG A 1 102 ? 2.5 17.859 -35.688 1 24.47 102 ARG A C 1
ATOM 806 O O . ARG A 1 102 ? 1.301 18.141 -35.719 1 24.47 102 ARG A O 1
ATOM 813 N N . LYS A 1 103 ? 3.283 18.859 -36 1 24.38 103 LYS A N 1
ATOM 814 C CA . LYS A 1 103 ? 3.094 19.906 -36.969 1 24.38 103 LYS A CA 1
ATOM 815 C C . LYS A 1 103 ? 2.646 19.312 -38.312 1 24.38 103 LYS A C 1
ATOM 817 O O . LYS A 1 103 ? 3.395 18.578 -38.969 1 24.38 103 LYS A O 1
ATOM 822 N N . GLN A 1 104 ? 1.32 18.875 -38.625 1 22.92 104 GLN A N 1
ATOM 823 C CA . GLN A 1 104 ? 0.752 18.734 -39.969 1 22.92 104 GLN A CA 1
ATOM 824 C C . GLN A 1 104 ? 1.19 19.875 -40.875 1 22.92 104 GLN A C 1
ATOM 826 O O . GLN A 1 104 ? 0.826 21.031 -40.656 1 22.92 104 GLN A O 1
ATOM 831 N N . THR A 1 105 ? 2.332 19.844 -41.438 1 24.44 105 THR A N 1
ATOM 832 C CA . THR A 1 105 ? 2.734 20.594 -42.625 1 24.44 105 THR A CA 1
ATOM 833 C C . THR A 1 105 ? 1.702 20.438 -43.75 1 24.44 105 THR A C 1
ATOM 835 O O . THR A 1 105 ? 1.542 19.359 -44.312 1 24.44 105 THR A O 1
ATOM 838 N N . GLU A 1 106 ? 0.433 21.031 -43.562 1 24.73 106 GLU A N 1
ATOM 839 C CA . GLU A 1 106 ? -0.5 21.266 -44.688 1 24.73 106 GLU A CA 1
ATOM 840 C C . GLU A 1 106 ? 0.224 21.781 -45.906 1 24.73 106 GLU A C 1
ATOM 842 O O . GLU A 1 106 ? 0.797 22.875 -45.906 1 24.73 106 GLU A O 1
ATOM 847 N N . TYR A 1 107 ? 0.821 20.906 -46.625 1 24.75 107 TYR A N 1
ATOM 848 C CA . TYR A 1 107 ? 1.196 21.188 -48 1 24.75 107 TYR A CA 1
ATOM 849 C C . TYR A 1 107 ? -0.023 21.562 -48.844 1 24.75 107 TYR A C 1
ATOM 851 O O . TYR A 1 107 ? -0.883 20.734 -49.125 1 24.75 107 TYR A O 1
ATOM 859 N N . ILE A 1 108 ? -0.7 22.781 -48.531 1 24.73 108 ILE A N 1
ATOM 860 C CA . ILE A 1 108 ? -1.707 23.391 -49.375 1 24.73 108 ILE A CA 1
ATOM 861 C C . ILE A 1 108 ? -1.152 23.547 -50.781 1 24.73 108 ILE A C 1
ATOM 863 O O . ILE A 1 108 ? -0.229 24.328 -51.031 1 24.73 108 ILE A O 1
ATOM 867 N N . LYS A 1 109 ? -1.13 22.438 -51.5 1 24.03 109 LYS A N 1
ATOM 868 C CA . LYS A 1 109 ? -0.952 22.547 -52.938 1 24.03 109 LYS A CA 1
ATOM 869 C C . LYS A 1 109 ? -2.064 23.359 -53.594 1 24.03 109 LYS A C 1
ATOM 871 O O . LYS A 1 109 ? -3.203 22.906 -53.688 1 24.03 109 LYS A O 1
ATOM 876 N N . THR A 1 110 ? -2.17 24.781 -53.125 1 23.73 110 THR A N 1
ATOM 877 C CA . THR A 1 110 ? -3.07 25.703 -53.812 1 23.73 110 THR A CA 1
ATOM 878 C C . THR A 1 110 ? -2.834 25.688 -55.312 1 23.73 110 THR A C 1
ATOM 880 O O . THR A 1 110 ? -1.74 26.016 -55.781 1 23.73 110 THR A O 1
ATOM 883 N N . THR A 1 111 ? -3.508 24.844 -56.031 1 21.78 111 THR A N 1
ATOM 884 C CA . THR A 1 111 ? -3.6 24.844 -57.5 1 21.78 111 THR A CA 1
ATOM 885 C C . THR A 1 111 ? -3.994 26.219 -58.031 1 21.78 111 THR A C 1
ATOM 887 O O . THR A 1 111 ? -3.381 26.719 -58.969 1 21.78 111 THR A O 1
ATOM 890 N N . ASP A 1 112 ? -5.367 26.359 -58.25 1 21.88 112 ASP A N 1
ATOM 891 C CA . ASP A 1 112 ? -5.883 27.125 -59.375 1 21.88 112 ASP A CA 1
ATOM 892 C C . ASP A 1 112 ? -5.699 28.625 -59.125 1 21.88 112 ASP A C 1
ATOM 894 O O . ASP A 1 112 ? -5.484 29.062 -58 1 21.88 112 ASP A O 1
ATOM 898 N N . GLY A 1 113 ? -6.191 29.594 -60.125 1 20.7 113 GLY A N 1
ATOM 899 C CA . GLY A 1 113 ? -6.109 30.906 -60.75 1 20.7 113 GLY A CA 1
ATOM 900 C C . GLY A 1 113 ? -6.664 32.031 -59.875 1 20.7 113 GLY A C 1
ATOM 901 O O . GLY A 1 113 ? -6.027 33.062 -59.719 1 20.7 113 GLY A O 1
ATOM 902 N N . ILE A 1 114 ? -8.078 32.156 -59.812 1 20.5 114 ILE A N 1
ATOM 903 C CA . ILE A 1 114 ? -8.68 33.469 -59.969 1 20.5 114 ILE A CA 1
ATOM 904 C C . ILE A 1 114 ? -8.57 34.25 -58.656 1 20.5 114 ILE A C 1
ATOM 906 O O . ILE A 1 114 ? -8.633 33.656 -57.562 1 20.5 114 ILE A O 1
ATOM 910 N N . SER A 1 115 ? -8.492 35.656 -58.75 1 18.77 115 SER A N 1
ATOM 911 C CA . SER A 1 115 ? -8.008 36.812 -58 1 18.77 115 SER A CA 1
ATOM 912 C C . SER A 1 115 ? -8.953 37.156 -56.844 1 18.77 115 SER A C 1
ATOM 914 O O . SER A 1 115 ? -8.531 37.719 -55.844 1 18.77 115 SER A O 1
ATOM 916 N N . LEU A 1 116 ? -10.242 36.625 -56.656 1 17.88 116 LEU A N 1
ATOM 917 C CA . LEU A 1 116 ? -11.117 37.75 -56.375 1 17.88 116 LEU A CA 1
ATOM 918 C C . LEU A 1 116 ? -10.844 38.312 -54.969 1 17.88 116 LEU A C 1
ATOM 920 O O . LEU A 1 116 ? -10.344 37.594 -54.094 1 17.88 116 LEU A O 1
ATOM 924 N N . LYS A 1 117 ? -11.406 39.562 -54.75 1 17.83 117 LYS A N 1
ATOM 925 C CA . LYS A 1 117 ? -11.305 40.844 -54.031 1 17.83 117 LYS A CA 1
ATOM 926 C C . LYS A 1 117 ? -11.656 40.656 -52.562 1 17.83 117 LYS A C 1
ATOM 928 O O . LYS A 1 117 ? -12.305 39.688 -52.188 1 17.83 117 LYS A O 1
ATOM 933 N N . LYS A 1 118 ? -11.789 41.781 -51.812 1 19.94 118 LYS A N 1
ATOM 934 C CA . LYS A 1 118 ? -11.445 42.375 -50.531 1 19.94 118 LYS A CA 1
ATOM 935 C C . LYS A 1 118 ? -12.5 42.062 -49.469 1 19.94 118 LYS A C 1
ATOM 937 O O . LYS A 1 118 ? -12.391 42.5 -48.312 1 19.94 118 LYS A O 1
ATOM 942 N N . SER A 1 119 ? -13.492 41.094 -49.719 1 18.83 119 SER A N 1
ATOM 943 C CA . SER A 1 119 ? -14.664 41.688 -49.094 1 18.83 119 SER A CA 1
ATOM 944 C C . SER A 1 119 ? -14.477 41.781 -47.562 1 18.83 119 SER A C 1
ATOM 946 O O . SER A 1 119 ? -13.734 41.031 -46.969 1 18.83 119 SER A O 1
ATOM 948 N N . LYS A 1 120 ? -15.25 42.844 -47.031 1 21.33 120 LYS A N 1
ATOM 949 C CA . LYS A 1 120 ? -15.383 43.688 -45.844 1 21.33 120 LYS A CA 1
ATOM 950 C C . LYS A 1 120 ? -15.734 42.844 -44.625 1 21.33 120 LYS A C 1
ATOM 952 O O . LYS A 1 120 ? -16.797 42.219 -44.562 1 21.33 120 LYS A O 1
ATOM 957 N N . SER A 1 121 ? -14.672 42.25 -44.062 1 20.59 121 SER A N 1
ATOM 958 C CA . SER A 1 121 ? -14.617 41.438 -42.844 1 20.59 121 SER A CA 1
ATOM 959 C C . SER A 1 121 ? -15.375 42.125 -41.719 1 20.59 121 SER A C 1
ATOM 961 O O . SER A 1 121 ? -15.047 43.25 -41.312 1 20.59 121 SER A O 1
ATOM 963 N N . LEU A 1 122 ? -16.719 41.969 -41.812 1 19 122 LEU A N 1
ATOM 964 C CA . LEU A 1 122 ? -17.562 42.656 -40.844 1 19 122 LEU A CA 1
ATOM 965 C C . LEU A 1 122 ? -17.016 42.469 -39.438 1 19 122 LEU A C 1
ATOM 967 O O . LEU A 1 122 ? -16.953 41.375 -38.906 1 19 122 LEU A O 1
ATOM 971 N N . GLU A 1 123 ? -16.125 43.344 -39 1 19.09 123 GLU A N 1
ATOM 972 C CA . GLU A 1 123 ? -15.242 43.688 -37.875 1 19.09 123 GLU A CA 1
ATOM 973 C C . GLU A 1 123 ? -16.031 43.812 -36.562 1 19.09 123 GLU A C 1
ATOM 975 O O . GLU A 1 123 ? -15.461 44.156 -35.531 1 19.09 123 GLU A O 1
ATOM 980 N N . ASP A 1 124 ? -17.312 43.406 -36.562 1 18.56 124 ASP A N 1
ATOM 981 C CA . ASP A 1 124 ? -17.859 44.219 -35.469 1 18.56 124 ASP A CA 1
ATOM 982 C C . ASP A 1 124 ? -17.062 44.031 -34.188 1 18.56 124 ASP A C 1
ATOM 984 O O . ASP A 1 124 ? -16.828 42.906 -33.75 1 18.56 124 ASP A O 1
ATOM 988 N N . LYS A 1 125 ? -16.406 45 -33.75 1 21.28 125 LYS A N 1
ATOM 989 C CA . LYS A 1 125 ? -15.406 45.531 -32.812 1 21.28 125 LYS A CA 1
ATOM 990 C C . LYS A 1 125 ? -15.891 45.406 -31.375 1 21.28 125 LYS A C 1
ATOM 992 O O . LYS A 1 125 ? -15.898 46.375 -30.625 1 21.28 125 LYS A O 1
ATOM 997 N N . GLU A 1 126 ? -16.984 44.75 -31.141 1 19.86 126 GLU A N 1
ATOM 998 C CA . GLU A 1 126 ? -17.344 45.219 -29.828 1 19.86 126 GLU A CA 1
ATOM 999 C C . GLU A 1 126 ? -16.141 45.25 -28.891 1 19.86 126 GLU A C 1
ATOM 1001 O O . GLU A 1 126 ? -15.344 44.312 -28.859 1 19.86 126 GLU A O 1
ATOM 1006 N N . VAL A 1 127 ? -15.789 46.5 -28.547 1 20.44 127 VAL A N 1
ATOM 1007 C CA . VAL A 1 127 ? -14.68 47.094 -27.812 1 20.44 127 VAL A CA 1
ATOM 1008 C C . VAL A 1 127 ? -14.523 46.406 -26.453 1 20.44 127 VAL A C 1
ATOM 1010 O O . VAL A 1 127 ? -15.43 46.469 -25.609 1 20.44 127 VAL A O 1
ATOM 1013 N N . PRO A 1 128 ? -14.211 45.25 -26.469 1 21.59 128 PRO A N 1
ATOM 1014 C CA . PRO A 1 128 ? -14.094 44.75 -25.094 1 21.59 128 PRO A CA 1
ATOM 1015 C C . PRO A 1 128 ? -13.391 45.75 -24.172 1 21.59 128 PRO A C 1
ATOM 1017 O O . PRO A 1 128 ? -12.414 46.406 -24.578 1 21.59 128 PRO A O 1
ATOM 1020 N N . GLN A 1 129 ? -14.117 46.5 -23.375 1 21.52 129 GLN A N 1
ATOM 1021 C CA . GLN A 1 129 ? -13.531 47.5 -22.516 1 21.52 129 GLN A CA 1
ATOM 1022 C C . GLN A 1 129 ? -12.156 47.062 -22.016 1 21.52 129 GLN A C 1
ATOM 1024 O O . GLN A 1 129 ? -11.953 45.906 -21.672 1 21.52 129 GLN A O 1
ATOM 1029 N N . GLN A 1 130 ? -11.141 47.75 -22.422 1 22.52 130 GLN A N 1
ATOM 1030 C CA . GLN A 1 130 ? -9.711 47.875 -22.141 1 22.52 130 GLN A CA 1
ATOM 1031 C C . GLN A 1 130 ? -9.461 47.906 -20.625 1 22.52 130 GLN A C 1
ATOM 1033 O O . GLN A 1 130 ? -9.719 48.906 -19.969 1 22.52 130 GLN A O 1
ATOM 1038 N N . ILE A 1 131 ? -9.906 47 -19.875 1 24.7 131 ILE A N 1
ATOM 1039 C CA . ILE A 1 131 ? -9.484 47.312 -18.516 1 24.7 131 ILE A CA 1
ATOM 1040 C C . ILE A 1 131 ? -8.016 47.719 -18.5 1 24.7 131 ILE A C 1
ATOM 1042 O O . ILE A 1 131 ? -7.176 47.031 -19.094 1 24.7 131 ILE A O 1
ATOM 1046 N N . GLY A 1 132 ? -7.68 48.906 -18.406 1 21.92 132 GLY A N 1
ATOM 1047 C CA . GLY A 1 132 ? -6.348 49.5 -18.359 1 21.92 132 GLY A CA 1
ATOM 1048 C C . GLY A 1 132 ? -5.316 48.562 -17.734 1 21.92 132 GLY A C 1
ATOM 1049 O O . GLY A 1 132 ? -5.609 47.875 -16.766 1 21.92 132 GLY A O 1
ATOM 1050 N N . GLU A 1 133 ? -4.512 48.062 -18.5 1 27.31 133 GLU A N 1
ATOM 1051 C CA . GLU A 1 133 ? -3.176 47.562 -18.203 1 27.31 133 GLU A CA 1
ATOM 1052 C C . GLU A 1 133 ? -2.445 48.469 -17.234 1 27.31 133 GLU A C 1
ATOM 1054 O O . GLU A 1 133 ? -1.828 49.469 -17.641 1 27.31 133 GLU A O 1
ATOM 1059 N N . THR A 1 134 ? -3.154 48.969 -16.25 1 25.48 134 THR A N 1
ATOM 1060 C CA . THR A 1 134 ? -2.328 49.875 -15.43 1 25.48 134 THR A CA 1
ATOM 1061 C C . THR A 1 134 ? -0.942 49.25 -15.219 1 25.48 134 THR A C 1
ATOM 1063 O O . THR A 1 134 ? -0.81 48.062 -14.984 1 25.48 134 THR A O 1
ATOM 1066 N N . GLU A 1 135 ? 0.106 49.812 -15.852 1 30.25 135 GLU A N 1
ATOM 1067 C CA . GLU A 1 135 ? 1.559 49.719 -15.727 1 30.25 135 GLU A CA 1
ATOM 1068 C C . GLU A 1 135 ? 1.97 49.219 -14.344 1 30.25 135 GLU A C 1
ATOM 1070 O O . GLU A 1 135 ? 3.152 49 -14.086 1 30.25 135 GLU A O 1
ATOM 1075 N N . ASN A 1 136 ? 1.143 49.562 -13.414 1 28.31 136 ASN A N 1
ATOM 1076 C CA . ASN A 1 136 ? 1.694 49.625 -12.07 1 28.31 136 ASN A CA 1
ATOM 1077 C C . ASN A 1 136 ? 2.104 48.219 -11.57 1 28.31 136 ASN A C 1
ATOM 1079 O O . ASN A 1 136 ? 3.174 48.062 -10.984 1 28.31 136 ASN A O 1
ATOM 1083 N N . GLY A 1 137 ? 1.014 47.344 -11.227 1 26.88 137 GLY A N 1
ATOM 1084 C CA . GLY A 1 137 ? 1.423 46.5 -10.141 1 26.88 137 GLY A CA 1
ATOM 1085 C C . GLY A 1 137 ? 2.227 45.281 -10.602 1 26.88 137 GLY A C 1
ATOM 1086 O O . GLY A 1 137 ? 1.661 44.312 -11.102 1 26.88 137 GLY A O 1
ATOM 1087 N N . LYS A 1 138 ? 3.178 45.219 -11.508 1 36.06 138 LYS A N 1
ATOM 1088 C CA . LYS A 1 138 ? 4.242 44.25 -11.258 1 36.06 138 LYS A CA 1
ATOM 1089 C C . LYS A 1 138 ? 4.09 43.594 -9.883 1 36.06 138 LYS A C 1
ATOM 1091 O O . LYS A 1 138 ? 4.441 44.188 -8.867 1 36.06 138 LYS A O 1
ATOM 1096 N N . GLU A 1 139 ? 2.957 43 -9.617 1 41.97 139 GLU A N 1
ATOM 1097 C CA . GLU A 1 139 ? 2.578 42.219 -8.438 1 41.97 139 GLU A CA 1
ATOM 1098 C C . GLU A 1 139 ? 3.773 41.469 -7.871 1 41.97 139 GLU A C 1
ATOM 1100 O O . GLU A 1 139 ? 4.363 40.625 -8.555 1 41.97 139 GLU A O 1
ATOM 1105 N N . THR A 1 140 ? 4.492 42.031 -7.188 1 58.06 140 THR A N 1
ATOM 1106 C CA . THR A 1 140 ? 5.82 41.844 -6.613 1 58.06 140 THR A CA 1
ATOM 1107 C C . THR A 1 140 ? 5.938 40.469 -5.949 1 58.06 140 THR A C 1
ATOM 1109 O O . THR A 1 140 ? 5.301 40.219 -4.926 1 58.06 140 THR A O 1
ATOM 1112 N N . TYR A 1 141 ? 6.027 39.469 -6.855 1 77.25 141 TYR A N 1
ATOM 1113 C CA . TYR A 1 141 ? 6.336 38.125 -6.352 1 77.25 141 TYR A CA 1
ATOM 1114 C C . TYR A 1 141 ? 7.355 38.188 -5.223 1 77.25 141 TYR A C 1
ATOM 1116 O O . TYR A 1 141 ? 7.566 37.219 -4.512 1 77.25 141 TYR A O 1
ATOM 1124 N N . LYS A 1 142 ? 7.91 39.375 -5.168 1 84.19 142 LYS A N 1
ATOM 1125 C CA . LYS A 1 142 ? 8.898 39.531 -4.102 1 84.19 142 LYS A CA 1
ATOM 1126 C C . LYS A 1 142 ? 8.469 40.625 -3.127 1 84.19 142 LYS A C 1
ATOM 1128 O O . LYS A 1 142 ? 8.117 41.719 -3.541 1 84.19 142 LYS A O 1
ATOM 1133 N N . VAL A 1 143 ? 8.297 40.312 -1.949 1 85.56 143 VAL A N 1
ATOM 1134 C CA . VAL A 1 143 ? 7.973 41.25 -0.873 1 85.56 143 VAL A CA 1
ATOM 1135 C C . VAL A 1 143 ? 9.188 41.438 0.025 1 85.56 143 VAL A C 1
ATOM 1137 O O . VAL A 1 143 ? 9.938 40.5 0.287 1 85.56 143 VAL A O 1
ATOM 1140 N N . THR A 1 144 ? 9.516 42.625 0.406 1 84.19 144 THR A N 1
ATOM 1141 C CA . THR A 1 144 ? 10.664 42.906 1.254 1 84.19 144 THR A CA 1
ATOM 1142 C C . THR A 1 144 ? 10.211 43.344 2.652 1 84.19 144 THR A C 1
ATOM 1144 O O . THR A 1 144 ? 9.141 43.906 2.816 1 84.19 144 THR A O 1
ATOM 1147 N N . ILE A 1 145 ? 10.961 42.906 3.568 1 86.31 145 ILE A N 1
ATOM 1148 C CA . ILE A 1 145 ? 10.711 43.344 4.945 1 86.31 145 ILE A CA 1
ATOM 1149 C C . ILE A 1 145 ? 11.297 44.719 5.18 1 86.31 145 ILE A C 1
ATOM 1151 O O . ILE A 1 145 ? 12.398 45.031 4.707 1 86.31 145 ILE A O 1
ATOM 1155 N N . ASP A 1 146 ? 10.562 45.5 5.883 1 80.06 146 ASP A N 1
ATOM 1156 C CA . ASP A 1 146 ? 11.008 46.844 6.184 1 80.06 146 ASP A CA 1
ATOM 1157 C C . ASP A 1 146 ? 12.141 46.844 7.207 1 80.06 146 ASP A C 1
ATOM 1159 O O . ASP A 1 146 ? 12.109 46.094 8.172 1 80.06 146 ASP A O 1
ATOM 1163 N N . GLY A 1 147 ? 13.172 47.656 6.984 1 76.25 147 GLY A N 1
ATOM 1164 C CA . GLY A 1 147 ? 14.281 47.781 7.914 1 76.25 147 GLY A CA 1
ATOM 1165 C C . GLY A 1 147 ? 15.555 47.125 7.414 1 76.25 147 GLY A C 1
ATOM 1166 O O . GLY A 1 147 ? 15.508 46.188 6.645 1 76.25 147 GLY A O 1
ATOM 1167 N N . GLU A 1 148 ? 16.656 47.656 7.801 1 77.12 148 GLU A N 1
ATOM 1168 C CA . GLU A 1 148 ? 17.938 47.156 7.348 1 77.12 148 GLU A CA 1
ATOM 1169 C C . GLU A 1 148 ? 18.359 45.906 8.125 1 77.12 148 GLU A C 1
ATOM 1171 O O . GLU A 1 148 ? 18.906 44.969 7.551 1 77.12 148 GLU A O 1
ATOM 1176 N N . GLU A 1 149 ? 18.078 45.875 9.43 1 88.31 149 GLU A N 1
ATOM 1177 C CA . GLU A 1 149 ? 18.375 44.75 10.289 1 88.31 149 GLU A CA 1
ATOM 1178 C C . GLU A 1 149 ? 17.094 44.156 10.906 1 88.31 149 GLU A C 1
ATOM 1180 O O . GLU A 1 149 ? 16.312 44.906 11.523 1 88.31 149 GLU A O 1
ATOM 1185 N N . ILE A 1 150 ? 16.891 42.938 10.625 1 92.81 150 ILE A N 1
ATOM 1186 C CA . ILE A 1 150 ? 15.703 42.219 11.109 1 92.81 150 ILE A CA 1
ATOM 1187 C C . ILE A 1 150 ? 16.094 41.219 12.18 1 92.81 150 ILE A C 1
ATOM 1189 O O . ILE A 1 150 ? 16.906 40.312 11.922 1 92.81 150 ILE A O 1
ATOM 1193 N N . LEU A 1 151 ? 15.562 41.375 13.344 1 93.5 151 LEU A N 1
ATOM 1194 C CA . LEU A 1 151 ? 15.93 40.5 14.453 1 93.5 151 LEU A CA 1
ATOM 1195 C C . LEU A 1 151 ? 14.984 39.312 14.539 1 93.5 151 LEU A C 1
ATOM 1197 O O . LEU A 1 151 ? 13.766 39.438 14.367 1 93.5 151 LEU A O 1
ATOM 1201 N N . GLY A 1 152 ? 15.625 38.125 14.797 1 94 152 GLY A N 1
ATOM 1202 C CA . GLY A 1 152 ? 14.805 36.969 15.109 1 94 152 GLY A CA 1
ATOM 1203 C C . GLY A 1 152 ? 14.047 37.125 16.406 1 94 152 GLY A C 1
ATOM 1204 O O . GLY A 1 152 ? 14.336 38 17.219 1 94 152 GLY A O 1
ATOM 1205 N N . ARG A 1 153 ? 13.109 36.25 16.656 1 93.88 153 ARG A N 1
ATOM 1206 C CA . ARG A 1 153 ? 12.297 36.312 17.859 1 93.88 153 ARG A CA 1
ATOM 1207 C C . ARG A 1 153 ? 13.117 35.906 19.094 1 93.88 153 ARG A C 1
ATOM 1209 O O . ARG A 1 153 ? 12.703 36.156 20.219 1 93.88 153 ARG A O 1
ATOM 1216 N N . ASP A 1 154 ? 14.281 35.281 18.828 1 92.88 154 ASP A N 1
ATOM 1217 C CA . ASP A 1 154 ? 15.211 34.969 19.906 1 92.88 154 ASP A CA 1
ATOM 1218 C C . ASP A 1 154 ? 15.992 36.219 20.328 1 92.88 154 ASP A C 1
ATOM 1220 O O . ASP A 1 154 ? 16.766 36.156 21.297 1 92.88 154 ASP A O 1
ATOM 1224 N N . MET A 1 155 ? 15.938 37.312 19.672 1 92.06 155 MET A N 1
ATOM 1225 C CA . MET A 1 155 ? 16.562 38.594 19.953 1 92.06 155 MET A CA 1
ATOM 1226 C C . MET A 1 155 ? 18.078 38.469 19.828 1 92.06 155 MET A C 1
ATOM 1228 O O . MET A 1 155 ? 18.812 39.281 20.406 1 92.06 155 MET A O 1
ATOM 1232 N N . GLU A 1 156 ? 18.578 37.469 19.234 1 91.75 156 GLU A N 1
ATOM 1233 C CA . GLU A 1 156 ? 20.016 37.281 19.047 1 91.75 156 GLU A CA 1
ATOM 1234 C C . GLU A 1 156 ? 20.359 37.156 17.578 1 91.75 156 GLU A C 1
ATOM 1236 O O . GLU A 1 156 ? 21.328 37.75 17.109 1 91.75 156 GLU A O 1
ATOM 1241 N N . THR A 1 157 ? 19.562 36.375 16.891 1 94.06 157 THR A N 1
ATOM 1242 C CA . THR A 1 157 ? 19.828 36.125 15.477 1 94.06 157 THR A CA 1
ATOM 1243 C C . THR A 1 157 ? 19.453 37.312 14.617 1 94.06 157 THR A C 1
ATOM 1245 O O . THR A 1 157 ? 18.297 37.781 14.648 1 94.06 157 THR A O 1
ATOM 1248 N N . LYS A 1 158 ? 20.422 37.812 13.781 1 94.44 158 LYS A N 1
ATOM 1249 C CA . LYS A 1 158 ? 20.203 39 12.953 1 94.44 158 LYS A CA 1
ATOM 1250 C C . LYS A 1 158 ? 20.141 38.656 11.477 1 94.44 158 LYS A C 1
ATOM 1252 O O . LYS A 1 158 ? 21.016 37.906 10.977 1 94.44 158 LYS A O 1
ATOM 1257 N N . TRP A 1 159 ? 19.094 39.094 10.859 1 95.06 159 TRP A N 1
ATOM 1258 C CA . TRP A 1 159 ? 18.906 38.938 9.422 1 95.06 159 TRP A CA 1
ATOM 1259 C C . TRP A 1 159 ? 18.938 40.281 8.719 1 95.06 159 TRP A C 1
ATOM 1261 O O . TRP A 1 159 ? 18.797 41.312 9.359 1 95.06 159 TRP A O 1
ATOM 1271 N N . VAL A 1 160 ? 19.219 40.281 7.387 1 93.19 160 VAL A N 1
ATOM 1272 C CA . VAL A 1 160 ? 19.203 41.5 6.586 1 93.19 160 VAL A CA 1
ATOM 1273 C C . VAL A 1 160 ? 18.312 41.312 5.363 1 93.19 160 VAL A C 1
ATOM 1275 O O . VAL A 1 160 ? 18.078 40.156 4.941 1 93.19 160 VAL A O 1
ATOM 1278 N N . ASN A 1 161 ? 17.703 42.281 4.836 1 87.56 161 ASN A N 1
ATOM 1279 C CA . ASN A 1 161 ? 16.766 42.188 3.717 1 87.56 161 ASN A CA 1
ATOM 1280 C C . ASN A 1 161 ? 17.484 42.312 2.377 1 87.56 161 ASN A C 1
ATOM 1282 O O . ASN A 1 161 ? 16.922 42 1.333 1 87.56 161 ASN A O 1
ATOM 1286 N N . LYS A 1 162 ? 18.719 42.812 2.326 1 79.31 162 LYS A N 1
ATOM 1287 C CA . LYS A 1 162 ? 19.453 42.938 1.074 1 79.31 162 LYS A CA 1
ATOM 1288 C C . LYS A 1 162 ? 20.812 42.25 1.154 1 79.31 162 LYS A C 1
ATOM 1290 O O . LYS A 1 162 ? 21.422 42.188 2.225 1 79.31 162 LYS A O 1
ATOM 1295 N N . ILE A 1 163 ? 21.109 41.5 0.032 1 72.62 163 ILE A N 1
ATOM 1296 C CA . ILE A 1 163 ? 22.359 40.781 -0.052 1 72.62 163 ILE A CA 1
ATOM 1297 C C . ILE A 1 163 ? 23.516 41.781 -0.174 1 72.62 163 ILE A C 1
ATOM 1299 O O . ILE A 1 163 ? 23.438 42.75 -0.926 1 72.62 163 ILE A O 1
ATOM 1303 N N . GLY A 1 164 ? 24.406 41.938 0.709 1 59.81 164 GLY A N 1
ATOM 1304 C CA . GLY A 1 164 ? 25.594 42.688 0.409 1 59.81 164 GLY A CA 1
ATOM 1305 C C . GLY A 1 164 ? 26.359 42.156 -0.797 1 59.81 164 GLY A C 1
ATOM 1306 O O . GLY A 1 164 ? 26.203 41 -1.186 1 59.81 164 GLY A O 1
ATOM 1307 N N . LYS A 1 165 ? 26.781 42.969 -1.865 1 49.47 165 LYS A N 1
ATOM 1308 C CA . LYS A 1 165 ? 27.547 42.656 -3.072 1 49.47 165 LYS A CA 1
ATOM 1309 C C . LYS A 1 165 ? 28.609 41.594 -2.805 1 49.47 165 LYS A C 1
ATOM 1311 O O . LYS A 1 165 ? 29.625 41.875 -2.166 1 49.47 165 LYS A O 1
ATOM 1316 N N . HIS A 1 166 ? 28.344 40.531 -2.383 1 48.78 166 HIS A N 1
ATOM 1317 C CA . HIS A 1 166 ? 29.516 39.656 -2.27 1 48.78 166 HIS A CA 1
ATOM 1318 C C . HIS A 1 166 ? 30 39.219 -3.643 1 48.78 166 HIS A C 1
ATOM 1320 O O . HIS A 1 166 ? 29.203 38.844 -4.508 1 48.78 166 HIS A O 1
ATOM 1326 N N . ASN A 1 167 ? 31.219 39.875 -4.156 1 43 167 ASN A N 1
ATOM 1327 C CA . ASN A 1 167 ? 31.891 39.656 -5.43 1 43 167 ASN A CA 1
ATOM 1328 C C . ASN A 1 167 ? 31.859 38.188 -5.84 1 43 167 ASN A C 1
ATOM 1330 O O . ASN A 1 167 ? 32.031 37.844 -7.02 1 43 167 ASN A O 1
ATOM 1334 N N . LYS A 1 168 ? 32.844 37.25 -5.16 1 39 168 LYS A N 1
ATOM 1335 C CA . LYS A 1 168 ? 33.375 36 -5.719 1 39 168 LYS A CA 1
ATOM 1336 C C . LYS A 1 168 ? 32.344 34.906 -5.723 1 39 168 LYS A C 1
ATOM 1338 O O . LYS A 1 168 ? 31.625 34.719 -4.734 1 39 168 LYS A O 1
ATOM 1343 N N . THR A 1 169 ? 31.859 34.531 -6.797 1 44.22 169 THR A N 1
ATOM 1344 C CA . THR A 1 169 ? 31.141 33.281 -7.051 1 44.22 169 THR A CA 1
ATOM 1345 C C . THR A 1 169 ? 31.656 32.156 -6.172 1 44.22 169 THR A C 1
ATOM 1347 O O . THR A 1 169 ? 32.812 31.75 -6.305 1 44.22 169 THR A O 1
ATOM 1350 N N . SER A 1 170 ? 31.469 32 -4.941 1 43.62 170 SER A N 1
ATOM 1351 C CA . SER A 1 170 ? 32 31.016 -3.998 1 43.62 170 SER A CA 1
ATOM 1352 C C . SER A 1 170 ? 32.094 29.625 -4.633 1 43.62 170 SER A C 1
ATOM 1354 O O . SER A 1 170 ? 31.312 29.297 -5.527 1 43.62 170 SER A O 1
ATOM 1356 N N . GLN A 1 171 ? 33.25 28.938 -4.629 1 44.25 171 GLN A N 1
ATOM 1357 C CA . GLN A 1 171 ? 33.594 27.562 -4.992 1 44.25 171 GLN A CA 1
ATOM 1358 C C . GLN A 1 171 ? 32.438 26.625 -4.742 1 44.25 171 GLN A C 1
ATOM 1360 O O . GLN A 1 171 ? 32.469 25.469 -5.172 1 44.25 171 GLN A O 1
ATOM 1365 N N . LYS A 1 172 ? 31.562 26.969 -3.867 1 47.91 172 LYS A N 1
ATOM 1366 C CA . LYS A 1 172 ? 30.484 26.109 -3.377 1 47.91 172 LYS A CA 1
ATOM 1367 C C . LYS A 1 172 ? 29.578 25.641 -4.516 1 47.91 172 LYS A C 1
ATOM 1369 O O . LYS A 1 172 ? 29 24.562 -4.457 1 47.91 172 LYS A O 1
ATOM 1374 N N . ASN A 1 173 ? 29.281 26.578 -5.52 1 47.06 173 ASN A N 1
ATOM 1375 C CA . ASN A 1 173 ? 28.188 26.375 -6.469 1 47.06 173 ASN A CA 1
ATOM 1376 C C . ASN A 1 173 ? 28.516 25.25 -7.461 1 47.06 173 ASN A C 1
ATOM 1378 O O . ASN A 1 173 ? 27.609 24.656 -8.055 1 47.06 173 ASN A O 1
ATOM 1382 N N . ILE A 1 174 ? 29.781 25.172 -8.008 1 48.84 174 ILE A N 1
ATOM 1383 C CA . ILE A 1 174 ? 29.859 24.328 -9.195 1 48.84 174 ILE A CA 1
ATOM 1384 C C . ILE A 1 174 ? 30.25 22.906 -8.781 1 48.84 174 ILE A C 1
ATOM 1386 O O . ILE A 1 174 ? 31.438 22.594 -8.641 1 48.84 174 ILE A O 1
ATOM 1390 N N . VAL A 1 175 ? 29.609 22.391 -7.797 1 56.44 175 VAL A N 1
ATOM 1391 C CA . VAL A 1 175 ? 30.031 21.016 -7.508 1 56.44 175 VAL A CA 1
ATOM 1392 C C . VAL A 1 175 ? 29.5 20.078 -8.586 1 56.44 175 VAL A C 1
ATOM 1394 O O . VAL A 1 175 ? 28.297 19.938 -8.758 1 56.44 175 VAL A O 1
ATOM 1397 N N . HIS A 1 176 ? 30.312 19.797 -9.562 1 66.12 176 HIS A N 1
ATOM 1398 C CA . HIS A 1 176 ? 29.969 18.781 -10.547 1 66.12 176 HIS A CA 1
ATOM 1399 C C . HIS A 1 176 ? 30.641 17.453 -10.242 1 66.12 176 HIS A C 1
ATOM 1401 O O . HIS A 1 176 ? 31.766 17.203 -10.656 1 66.12 176 HIS A O 1
ATOM 1407 N N . LYS A 1 177 ? 30 16.797 -9.219 1 71.75 177 LYS A N 1
ATOM 1408 C CA . LYS A 1 177 ? 30.531 15.461 -8.938 1 71.75 177 LYS A CA 1
ATOM 1409 C C . LYS A 1 177 ? 29.844 14.414 -9.812 1 71.75 177 LYS A C 1
ATOM 1411 O O . LYS A 1 177 ? 28.625 14.43 -9.969 1 71.75 177 LYS A O 1
ATOM 1416 N N . ARG A 1 178 ? 30.688 13.625 -10.383 1 79.5 178 ARG A N 1
ATOM 1417 C CA . ARG A 1 178 ? 30.172 12.562 -11.234 1 79.5 178 ARG A CA 1
ATOM 1418 C C . ARG A 1 178 ? 29.969 11.281 -10.438 1 79.5 178 ARG A C 1
ATOM 1420 O O . ARG A 1 178 ? 30.734 10.969 -9.523 1 79.5 178 ARG A O 1
ATOM 1427 N N . ILE A 1 179 ? 29.031 10.656 -10.789 1 85.38 179 ILE A N 1
ATOM 1428 C CA . ILE A 1 179 ? 28.734 9.367 -10.164 1 85.38 179 ILE A CA 1
ATOM 1429 C C . ILE A 1 179 ? 29.734 8.312 -10.641 1 85.38 179 ILE A C 1
ATOM 1431 O O . ILE A 1 179 ? 30.266 8.414 -11.75 1 85.38 179 ILE A O 1
ATOM 1435 N N . ASN A 1 180 ? 30 7.289 -9.703 1 88.31 180 ASN A N 1
ATOM 1436 C CA . ASN A 1 180 ? 30.906 6.199 -10.055 1 88.31 180 ASN A CA 1
ATOM 1437 C C . ASN A 1 180 ? 30.703 4.988 -9.141 1 88.31 180 ASN A C 1
ATOM 1439 O O . ASN A 1 180 ? 30.266 5.133 -8 1 88.31 180 ASN A O 1
ATOM 1443 N N . THR A 1 181 ? 30.875 3.846 -9.797 1 94.19 181 THR A N 1
ATOM 1444 C CA . THR A 1 181 ? 30.938 2.631 -8.992 1 94.19 181 THR A CA 1
ATOM 1445 C C . THR A 1 181 ? 32.344 2.369 -8.492 1 94.19 181 THR A C 1
ATOM 1447 O O . THR A 1 181 ? 33.312 2.605 -9.219 1 94.19 181 THR A O 1
ATOM 1450 N N . LEU A 1 182 ? 32.438 1.866 -7.23 1 93.62 182 LEU A N 1
ATOM 1451 C CA . LEU A 1 182 ? 33.75 1.73 -6.594 1 93.62 182 LEU A CA 1
ATOM 1452 C C . LEU A 1 182 ? 33.938 0.323 -6.035 1 93.62 182 LEU A C 1
ATOM 1454 O O . LEU A 1 182 ? 32.969 -0.418 -5.867 1 93.62 182 LEU A O 1
ATOM 1458 N N . HIS A 1 183 ? 35.188 -0.079 -5.852 1 95.12 183 HIS A N 1
ATOM 1459 C CA . HIS A 1 183 ? 35.625 -1.285 -5.148 1 95.12 183 HIS A CA 1
ATOM 1460 C C . HIS A 1 183 ? 34.938 -2.525 -5.723 1 95.12 183 HIS A C 1
ATOM 1462 O O . HIS A 1 183 ? 35.031 -2.779 -6.93 1 95.12 183 HIS A O 1
ATOM 1468 N N . SER A 1 184 ? 34.25 -3.256 -4.844 1 91 184 SER A N 1
ATOM 1469 C CA . SER A 1 184 ? 33.656 -4.527 -5.25 1 91 184 SER A CA 1
ATOM 1470 C C . SER A 1 184 ? 32.531 -4.324 -6.273 1 91 184 SER A C 1
ATOM 1472 O O . SER A 1 184 ? 32.188 -5.242 -7.023 1 91 184 SER A O 1
ATOM 1474 N N . ALA A 1 185 ? 31.984 -3.143 -6.348 1 94.88 185 ALA A N 1
ATOM 1475 C CA . ALA A 1 185 ? 30.875 -2.861 -7.254 1 94.88 185 ALA A CA 1
ATOM 1476 C C . ALA A 1 185 ? 31.375 -2.377 -8.609 1 94.88 185 ALA A C 1
ATOM 1478 O O . ALA A 1 185 ? 30.625 -2.35 -9.586 1 94.88 185 ALA A O 1
ATOM 1479 N N . ALA A 1 186 ? 32.656 -1.98 -8.734 1 95.12 186 ALA A N 1
ATOM 1480 C CA . ALA A 1 186 ? 33.188 -1.325 -9.922 1 95.12 186 ALA A CA 1
ATOM 1481 C C . ALA A 1 186 ? 33.125 -2.242 -11.141 1 95.12 186 ALA A C 1
ATOM 1483 O O . ALA A 1 186 ? 32.812 -1.788 -12.25 1 95.12 186 ALA A O 1
ATOM 1484 N N . ASP A 1 187 ? 33.312 -3.562 -10.883 1 92.56 187 ASP A N 1
ATOM 1485 C CA . ASP A 1 187 ? 33.344 -4.488 -12.016 1 92.56 187 ASP A CA 1
ATOM 1486 C C . ASP A 1 187 ? 32.281 -5.566 -11.875 1 92.56 187 ASP A C 1
ATOM 1488 O O . ASP A 1 187 ? 32.531 -6.73 -12.203 1 92.56 187 ASP A O 1
ATOM 1492 N N . ALA A 1 188 ? 31.25 -5.141 -11.289 1 96.06 188 ALA A N 1
ATOM 1493 C CA . ALA A 1 188 ? 30.125 -6.066 -11.188 1 96.06 188 ALA A CA 1
ATOM 1494 C C . ALA A 1 188 ? 29.141 -5.852 -12.328 1 96.06 188 ALA A C 1
ATOM 1496 O O . ALA A 1 188 ? 28.547 -4.777 -12.453 1 96.06 188 ALA A O 1
ATOM 1497 N N . TYR A 1 189 ? 28.891 -6.918 -13.148 1 94.38 189 TYR A N 1
ATOM 1498 C CA . TYR A 1 189 ? 28.062 -6.746 -14.328 1 94.38 189 TYR A CA 1
ATOM 1499 C C . TYR A 1 189 ? 26.828 -7.656 -14.258 1 94.38 189 TYR A C 1
ATOM 1501 O O . TYR A 1 189 ? 25.828 -7.402 -14.922 1 94.38 189 TYR A O 1
ATOM 1509 N N . GLU A 1 190 ? 26.953 -8.703 -13.523 1 96.5 190 GLU A N 1
ATOM 1510 C CA . GLU A 1 190 ? 25.828 -9.617 -13.336 1 96.5 190 GLU A CA 1
ATOM 1511 C C . GLU A 1 190 ? 25.078 -9.297 -12.047 1 96.5 190 GLU A C 1
ATOM 1513 O O . GLU A 1 190 ? 25.672 -8.883 -11.055 1 96.5 190 GLU A O 1
ATOM 1518 N N . PRO A 1 191 ? 23.781 -9.508 -12.055 1 98.19 191 PRO A N 1
ATOM 1519 C CA . PRO A 1 191 ? 22.969 -9.188 -10.883 1 98.19 191 PRO A CA 1
ATOM 1520 C C . PRO A 1 191 ? 23.531 -9.797 -9.594 1 98.19 191 PRO A C 1
ATOM 1522 O O . PRO A 1 191 ? 23.562 -9.133 -8.555 1 98.19 191 PRO A O 1
ATOM 1525 N N . LEU A 1 192 ? 24 -11.008 -9.656 1 98.44 192 LEU A N 1
ATOM 1526 C CA . LEU A 1 192 ? 24.516 -11.664 -8.469 1 98.44 192 LEU A CA 1
ATOM 1527 C C . LEU A 1 192 ? 25.75 -10.938 -7.938 1 98.44 192 LEU A C 1
ATOM 1529 O O . LEU A 1 192 ? 25.859 -10.703 -6.73 1 98.44 192 LEU A O 1
ATOM 1533 N N . ASP A 1 193 ? 26.672 -10.578 -8.844 1 97.94 193 ASP A N 1
ATOM 1534 C CA . ASP A 1 193 ? 27.891 -9.859 -8.438 1 97.94 193 ASP A CA 1
ATOM 1535 C C . ASP A 1 193 ? 27.531 -8.508 -7.824 1 97.94 193 ASP A C 1
ATOM 1537 O O . ASP A 1 193 ? 28.156 -8.086 -6.84 1 97.94 193 ASP A O 1
ATOM 1541 N N . CYS A 1 194 ? 26.609 -7.82 -8.461 1 98.56 194 CYS A N 1
ATOM 1542 C CA . CYS A 1 194 ? 26.172 -6.531 -7.938 1 98.56 194 CYS A CA 1
ATOM 1543 C C . CYS A 1 194 ? 25.594 -6.684 -6.539 1 98.56 194 CYS A C 1
ATOM 1545 O O . CYS A 1 194 ? 25.891 -5.891 -5.645 1 98.56 194 CYS A O 1
ATOM 1547 N N . PHE A 1 195 ? 24.766 -7.707 -6.387 1 98.69 195 PHE A N 1
ATOM 1548 C CA . PHE A 1 195 ? 24.125 -7.949 -5.102 1 98.69 195 PHE A CA 1
ATOM 1549 C C . PHE A 1 195 ? 25.156 -8.32 -4.043 1 98.69 195 PHE A C 1
ATOM 1551 O O . PHE A 1 195 ? 25.094 -7.844 -2.908 1 98.69 195 PHE A O 1
ATOM 1558 N N . MET A 1 196 ? 26.125 -9.086 -4.355 1 98.12 196 MET A N 1
ATOM 1559 C CA . MET A 1 196 ? 27.141 -9.586 -3.42 1 98.12 196 MET A CA 1
ATOM 1560 C C . MET A 1 196 ? 28.109 -8.484 -3.016 1 98.12 196 MET A C 1
ATOM 1562 O O . MET A 1 196 ? 28.828 -8.617 -2.025 1 98.12 196 MET A O 1
ATOM 1566 N N . ALA A 1 197 ? 28.062 -7.418 -3.768 1 98.19 197 ALA A N 1
ATOM 1567 C CA . ALA A 1 197 ? 28.859 -6.258 -3.359 1 98.19 197 ALA A CA 1
ATOM 1568 C C . ALA A 1 197 ? 28.312 -5.645 -2.074 1 98.19 197 ALA A C 1
ATOM 1570 O O . ALA A 1 197 ? 29.031 -4.984 -1.332 1 98.19 197 ALA A O 1
ATOM 1571 N N . PHE A 1 198 ? 27.078 -5.852 -1.794 1 98.56 198 PHE A N 1
ATOM 1572 C CA . PHE A 1 198 ? 26.438 -5.273 -0.621 1 98.56 198 PHE A CA 1
ATOM 1573 C C . PHE A 1 198 ? 26.141 -6.348 0.415 1 98.56 198 PHE A C 1
ATOM 1575 O O . PHE A 1 198 ? 26.484 -6.203 1.589 1 98.56 198 PHE A O 1
ATOM 1582 N N . PHE A 1 199 ? 25.438 -7.348 -0.076 1 97.94 199 PHE A N 1
ATOM 1583 C CA . PHE A 1 199 ? 25.172 -8.477 0.801 1 97.94 199 PHE A CA 1
ATOM 1584 C C . PHE A 1 199 ? 26.312 -9.492 0.746 1 97.94 199 PHE A C 1
ATOM 1586 O O . PHE A 1 199 ? 26.141 -10.594 0.208 1 97.94 199 PHE A O 1
ATOM 1593 N N . THR A 1 200 ? 27.391 -9.227 1.45 1 98 200 THR A N 1
ATOM 1594 C CA . THR A 1 200 ? 28.688 -9.875 1.309 1 98 200 THR A CA 1
ATOM 1595 C C . THR A 1 200 ? 28.656 -11.289 1.894 1 98 200 THR A C 1
ATOM 1597 O O . THR A 1 200 ? 27.781 -11.609 2.699 1 98 200 THR A O 1
ATOM 1600 N N . PRO A 1 201 ? 29.641 -12.125 1.488 1 97.38 201 PRO A N 1
ATOM 1601 C CA . PRO A 1 201 ? 29.75 -13.453 2.094 1 97.38 201 PRO A CA 1
ATOM 1602 C C . PRO A 1 201 ? 29.906 -13.398 3.611 1 97.38 201 PRO A C 1
ATOM 1604 O O . PRO A 1 201 ? 29.484 -14.32 4.312 1 97.38 201 PRO A O 1
ATOM 1607 N N . GLU A 1 202 ? 30.453 -12.289 4.098 1 97.81 202 GLU A N 1
ATOM 1608 C CA . GLU A 1 202 ? 30.609 -12.133 5.543 1 97.81 202 GLU A CA 1
ATOM 1609 C C . GLU A 1 202 ? 29.25 -12.008 6.223 1 97.81 202 GLU A C 1
ATOM 1611 O O . GLU A 1 202 ? 29.016 -12.586 7.285 1 97.81 202 GLU A O 1
ATOM 1616 N N . ILE A 1 203 ? 28.391 -11.211 5.629 1 98.56 203 ILE A N 1
ATOM 1617 C CA . ILE A 1 203 ? 27.031 -11.078 6.16 1 98.56 203 ILE A CA 1
ATOM 1618 C C . ILE A 1 203 ? 26.328 -12.43 6.129 1 98.56 203 ILE A C 1
ATOM 1620 O O . ILE A 1 203 ? 25.75 -12.852 7.129 1 98.56 203 ILE A O 1
ATOM 1624 N N . ILE A 1 204 ? 26.422 -13.125 5.023 1 98.44 204 ILE A N 1
ATOM 1625 C CA . ILE A 1 204 ? 25.781 -14.43 4.848 1 98.44 204 ILE A CA 1
ATOM 1626 C C . ILE A 1 204 ? 26.344 -15.422 5.863 1 98.44 204 ILE A C 1
ATOM 1628 O O . ILE A 1 204 ? 25.594 -16.188 6.473 1 98.44 204 ILE A O 1
ATOM 1632 N N . GLY A 1 205 ? 27.672 -15.352 6.016 1 98.25 205 GLY A N 1
ATOM 1633 C CA . GLY A 1 205 ? 28.312 -16.234 6.984 1 98.25 205 GLY A CA 1
ATOM 1634 C C . GLY A 1 205 ? 27.844 -15.984 8.406 1 98.25 205 GLY A C 1
ATOM 1635 O O . GLY A 1 205 ? 27.641 -16.938 9.164 1 98.25 205 GLY A O 1
ATOM 1636 N N . THR A 1 206 ? 27.656 -14.734 8.742 1 98.31 206 THR A N 1
ATOM 1637 C CA . THR A 1 206 ? 27.203 -14.383 10.078 1 98.31 206 THR A CA 1
ATOM 1638 C C . THR A 1 206 ? 25.781 -14.883 10.312 1 98.31 206 THR A C 1
ATOM 1640 O O . THR A 1 206 ? 25.469 -15.453 11.359 1 98.31 206 THR A O 1
ATOM 1643 N N . VAL A 1 207 ? 24.906 -14.695 9.352 1 98.56 207 VAL A N 1
ATOM 1644 C CA . VAL A 1 207 ? 23.531 -15.148 9.445 1 98.56 207 VAL A CA 1
ATOM 1645 C C . VAL A 1 207 ? 23.5 -16.672 9.531 1 98.56 207 VAL A C 1
ATOM 1647 O O . VAL A 1 207 ? 22.734 -17.234 10.32 1 98.56 207 VAL A O 1
ATOM 1650 N N . LEU A 1 208 ? 24.359 -17.312 8.711 1 98.44 208 LEU A N 1
ATOM 1651 C CA . LEU A 1 208 ? 24.438 -18.766 8.688 1 98.44 208 LEU A CA 1
ATOM 1652 C C . LEU A 1 208 ? 24.828 -19.312 10.055 1 98.44 208 LEU A C 1
ATOM 1654 O O . LEU A 1 208 ? 24.203 -20.25 10.562 1 98.44 208 LEU A O 1
ATOM 1658 N N . GLU A 1 209 ? 25.781 -18.75 10.641 1 98.06 209 GLU A N 1
ATOM 1659 C CA . GLU A 1 209 ? 26.312 -19.203 11.922 1 98.06 209 GLU A CA 1
ATOM 1660 C C . GLU A 1 209 ? 25.266 -19.094 13.023 1 98.06 209 GLU A C 1
ATOM 1662 O O . GLU A 1 209 ? 25 -20.078 13.734 1 98.06 209 GLU A O 1
ATOM 1667 N N . HIS A 1 210 ? 24.688 -17.969 13.156 1 98 210 HIS A N 1
ATOM 1668 C CA . HIS A 1 210 ? 23.766 -17.734 14.266 1 98 210 HIS A CA 1
ATOM 1669 C C . HIS A 1 210 ? 22.453 -18.469 14.047 1 98 210 HIS A C 1
ATOM 1671 O O . HIS A 1 210 ? 21.812 -18.906 15.008 1 98 210 HIS A O 1
ATOM 1677 N N . SER A 1 211 ? 22.016 -18.609 12.797 1 98 211 SER A N 1
ATOM 1678 C CA . SER A 1 211 ? 20.797 -19.375 12.516 1 98 211 SER A CA 1
ATOM 1679 C C . SER A 1 211 ? 20.984 -20.859 12.828 1 98 211 SER A C 1
ATOM 1681 O O . SER A 1 211 ? 20.094 -21.5 13.375 1 98 211 SER A O 1
ATOM 1683 N N . ASN A 1 212 ? 22.156 -21.375 12.477 1 97.62 212 ASN A N 1
ATOM 1684 C CA . ASN A 1 212 ? 22.453 -22.781 12.781 1 97.62 212 ASN A CA 1
ATOM 1685 C C . ASN A 1 212 ? 22.5 -23.016 14.289 1 97.62 212 ASN A C 1
ATOM 1687 O O . ASN A 1 212 ? 22.094 -24.078 14.773 1 97.62 212 ASN A O 1
ATOM 1691 N N . LYS A 1 213 ? 23.047 -22.062 15.039 1 96.75 213 LYS A N 1
ATOM 1692 C CA . LYS A 1 213 ? 23.031 -22.156 16.5 1 96.75 213 LYS A CA 1
ATOM 1693 C C . LYS A 1 213 ? 21.594 -22.25 17.016 1 96.75 213 LYS A C 1
ATOM 1695 O O . LYS A 1 213 ? 21.312 -23.047 17.922 1 96.75 213 LYS A O 1
ATOM 1700 N N . GLU A 1 214 ? 20.75 -21.438 16.5 1 95.69 214 GLU A N 1
ATOM 1701 C CA . GLU A 1 214 ? 19.359 -21.469 16.891 1 95.69 214 GLU A CA 1
ATOM 1702 C C . GLU A 1 214 ? 18.688 -22.781 16.5 1 95.69 214 GLU A C 1
ATOM 1704 O O . GLU A 1 214 ? 17.906 -23.344 17.266 1 95.69 214 GLU A O 1
ATOM 1709 N N . MET A 1 215 ? 19 -23.297 15.297 1 95.06 215 MET A N 1
ATOM 1710 C CA . MET A 1 215 ? 18.453 -24.562 14.844 1 95.06 215 MET A CA 1
ATOM 1711 C C . MET A 1 215 ? 18.859 -25.703 15.781 1 95.06 215 MET A C 1
ATOM 1713 O O . MET A 1 215 ? 18.031 -26.547 16.125 1 95.06 215 MET A O 1
ATOM 1717 N N . ASN A 1 216 ? 20.062 -25.641 16.141 1 93.56 216 ASN A N 1
ATOM 1718 C CA . ASN A 1 216 ? 20.578 -26.672 17.047 1 93.56 216 ASN A CA 1
ATOM 1719 C C . ASN A 1 216 ? 19.891 -26.609 18.406 1 93.56 216 ASN A C 1
ATOM 1721 O O . ASN A 1 216 ? 19.625 -27.641 19.016 1 93.56 216 ASN A O 1
ATOM 1725 N N . LYS A 1 217 ? 19.656 -25.453 18.844 1 92.38 217 LYS A N 1
ATOM 1726 C CA . LYS A 1 217 ? 18.922 -25.297 20.094 1 92.38 217 LYS A CA 1
ATOM 1727 C C . LYS A 1 217 ? 17.516 -25.875 19.984 1 92.38 217 LYS A C 1
ATOM 1729 O O . LYS A 1 217 ? 17.047 -26.562 20.891 1 92.38 217 LYS A O 1
ATOM 1734 N N . LYS A 1 218 ? 16.844 -25.625 18.922 1 91.12 218 LYS A N 1
ATOM 1735 C CA . LYS A 1 218 ? 15.5 -26.125 18.688 1 91.12 218 LYS A CA 1
ATOM 1736 C C . LYS A 1 218 ? 15.492 -27.656 18.562 1 91.12 218 LYS A C 1
ATOM 1738 O O . LYS A 1 218 ? 14.609 -28.328 19.094 1 91.12 218 LYS A O 1
ATOM 1743 N N . LYS A 1 219 ? 16.469 -28.141 17.906 1 90.94 219 LYS A N 1
ATOM 1744 C CA . LYS A 1 219 ? 16.578 -29.578 17.641 1 90.94 219 LYS A CA 1
ATOM 1745 C C . LYS A 1 219 ? 16.766 -30.359 18.938 1 90.94 219 LYS A C 1
ATOM 1747 O O . LYS A 1 219 ? 16.406 -31.531 19.016 1 90.94 219 LYS A O 1
ATOM 1752 N N . SER A 1 220 ? 17.375 -29.734 19.844 1 88.56 220 SER A N 1
ATOM 1753 C CA . SER A 1 220 ? 17.641 -30.406 21.109 1 88.56 220 SER A CA 1
ATOM 1754 C C . SER A 1 220 ? 16.359 -30.891 21.766 1 88.56 220 SER A C 1
ATOM 1756 O O . SER A 1 220 ? 16.375 -31.859 22.531 1 88.56 220 SER A O 1
ATOM 1758 N N . THR A 1 221 ? 15.281 -30.219 21.438 1 87.5 221 THR A N 1
ATOM 1759 C CA . THR A 1 221 ? 14 -30.562 22.047 1 87.5 221 THR A CA 1
ATOM 1760 C C . THR A 1 221 ? 13.266 -31.594 21.188 1 87.5 221 THR A C 1
ATOM 1762 O O . THR A 1 221 ? 12.227 -32.125 21.594 1 87.5 221 THR A O 1
ATOM 1765 N N . PHE A 1 222 ? 13.906 -31.906 20.078 1 86.44 222 PHE A N 1
ATOM 1766 C CA . PHE A 1 222 ? 13.227 -32.781 19.125 1 86.44 222 PHE A CA 1
ATOM 1767 C C . PHE A 1 222 ? 13.508 -34.25 19.422 1 86.44 222 PHE A C 1
ATOM 1769 O O . PHE A 1 222 ? 14.5 -34.562 20.094 1 86.44 222 PHE A O 1
ATOM 1776 N N . SER A 1 223 ? 12.578 -35.094 19.016 1 84.56 223 SER A N 1
ATOM 1777 C CA . SER A 1 223 ? 12.844 -36.5 19.047 1 84.56 223 SER A CA 1
ATOM 1778 C C . SER A 1 223 ? 13.953 -36.875 18.078 1 84.56 223 SER A C 1
ATOM 1780 O O . SER A 1 223 ? 14.266 -36.125 17.156 1 84.56 223 SER A O 1
ATOM 1782 N N . GLN A 1 224 ? 14.539 -38 18.328 1 78.56 224 GLN A N 1
ATOM 1783 C CA . GLN A 1 224 ? 15.648 -38.469 17.484 1 78.56 224 GLN A CA 1
ATOM 1784 C C . GLN A 1 224 ? 15.195 -38.656 16.047 1 78.56 224 GLN A C 1
ATOM 1786 O O . GLN A 1 224 ? 15.945 -38.344 15.109 1 78.56 224 GLN A O 1
ATOM 1791 N N . LYS A 1 225 ? 14.039 -39.062 15.852 1 75.56 225 LYS A N 1
ATOM 1792 C CA . LYS A 1 225 ? 13.492 -39.281 14.508 1 75.56 225 LYS A CA 1
ATOM 1793 C C . LYS A 1 225 ? 13.375 -37.938 13.758 1 75.56 225 LYS A C 1
ATOM 1795 O O . LYS A 1 225 ? 13.719 -37.875 12.578 1 75.56 225 LYS A O 1
ATOM 1800 N N . ARG A 1 226 ? 12.914 -36.969 14.422 1 78.19 226 ARG A N 1
ATOM 1801 C CA . ARG A 1 226 ? 12.742 -35.656 13.82 1 78.19 226 ARG A CA 1
ATOM 1802 C C . ARG A 1 226 ? 14.094 -35.031 13.516 1 78.19 226 ARG A C 1
ATOM 1804 O O . ARG A 1 226 ? 14.242 -34.344 12.5 1 78.19 226 ARG A O 1
ATOM 1811 N N . LYS A 1 227 ? 15 -35.312 14.367 1 78.12 227 LYS A N 1
ATOM 1812 C CA . LYS A 1 227 ? 16.328 -34.75 14.195 1 78.12 227 LYS A CA 1
ATOM 1813 C C . LYS A 1 227 ? 17 -35.281 12.93 1 78.12 227 LYS A C 1
ATOM 1815 O O . LYS A 1 227 ? 17.797 -34.562 12.312 1 78.12 227 LYS A O 1
ATOM 1820 N N . ASN A 1 228 ? 16.578 -36.469 12.555 1 77.19 228 ASN A N 1
ATOM 1821 C CA . ASN A 1 228 ? 17.203 -37.094 11.398 1 77.19 228 ASN A CA 1
ATOM 1822 C C . ASN A 1 228 ? 16.5 -36.719 10.102 1 77.19 228 ASN A C 1
ATOM 182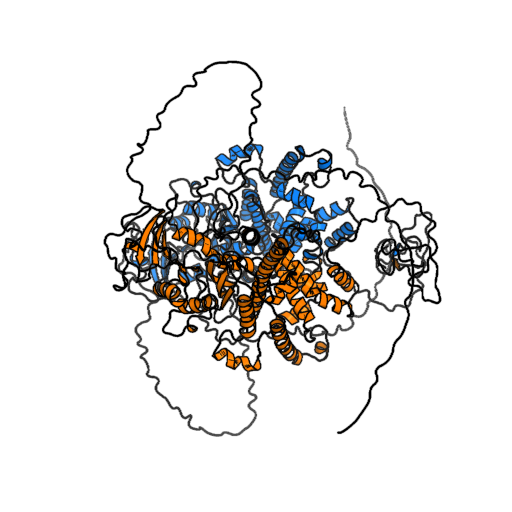4 O O . ASN A 1 228 ? 17 -37 9.016 1 77.19 228 ASN A O 1
ATOM 1828 N N . SER A 1 229 ? 15.516 -35.969 10.273 1 84.56 229 SER A N 1
ATOM 1829 C CA . SER A 1 229 ? 14.773 -35.562 9.086 1 84.56 229 SER A CA 1
ATOM 1830 C C . SER A 1 229 ? 15.516 -34.469 8.32 1 84.56 229 SER A C 1
ATOM 1832 O O . SER A 1 229 ? 16.234 -33.656 8.922 1 84.56 229 SER A O 1
ATOM 1834 N N . SER A 1 230 ? 15.391 -34.469 6.973 1 84.75 230 SER A N 1
ATOM 1835 C CA . SER A 1 230 ? 16.031 -33.469 6.109 1 84.75 230 SER A CA 1
ATOM 1836 C C . SER A 1 230 ? 15.5 -32.062 6.398 1 84.75 230 SER A C 1
ATOM 1838 O O . SER A 1 230 ? 16.188 -31.078 6.125 1 84.75 230 SER A O 1
ATOM 1840 N N . THR A 1 231 ? 14.391 -32 6.938 1 89.94 231 THR A N 1
ATOM 1841 C CA . THR A 1 231 ? 13.734 -30.719 7.238 1 89.94 231 THR A CA 1
ATOM 1842 C C . THR A 1 231 ? 14.516 -29.953 8.305 1 89.94 231 THR A C 1
ATOM 1844 O O . THR A 1 231 ? 14.539 -28.719 8.297 1 89.94 231 THR A O 1
ATOM 1847 N N . PHE A 1 232 ? 15.164 -30.703 9.203 1 92.38 232 PHE A N 1
ATOM 1848 C CA . PHE A 1 232 ? 15.727 -30.031 10.375 1 92.38 232 PHE A CA 1
ATOM 1849 C C . PHE A 1 232 ? 17.25 -30.109 10.359 1 92.38 232 PHE A C 1
ATOM 1851 O O . PHE A 1 232 ? 17.891 -29.922 11.391 1 92.38 232 PHE A O 1
ATOM 1858 N N . LYS A 1 233 ? 17.781 -30.391 9.172 1 91.81 233 LYS A N 1
ATOM 1859 C CA . LYS A 1 233 ? 19.234 -30.406 9.023 1 91.81 233 LYS A CA 1
ATOM 1860 C C . LYS A 1 233 ? 19.812 -29 9.156 1 91.81 233 LYS A C 1
ATOM 1862 O O . LYS A 1 233 ? 19.078 -28 9.094 1 91.81 233 LYS A O 1
ATOM 1867 N N . ASP A 1 234 ? 21.094 -28.984 9.383 1 94.38 234 ASP A N 1
ATOM 1868 C CA . ASP A 1 234 ? 21.781 -27.703 9.477 1 94.38 234 ASP A CA 1
ATOM 1869 C C . ASP A 1 234 ? 21.766 -26.969 8.133 1 94.38 234 ASP A C 1
ATOM 1871 O O . ASP A 1 234 ? 21.781 -27.594 7.078 1 94.38 234 ASP A O 1
ATOM 1875 N N . LEU A 1 235 ? 21.719 -25.734 8.258 1 96.44 235 LEU A N 1
ATOM 1876 C CA . LEU A 1 235 ? 21.688 -24.875 7.082 1 96.44 235 LEU A CA 1
ATOM 1877 C C . LEU A 1 235 ? 23.078 -24.766 6.465 1 96.44 235 LEU A C 1
ATOM 1879 O O . LEU A 1 235 ? 24.078 -24.641 7.18 1 96.44 235 LEU A O 1
ATOM 1883 N N . VAL A 1 236 ? 23.156 -24.844 5.152 1 97 236 VAL A N 1
ATOM 1884 C CA . VAL A 1 236 ? 24.422 -24.641 4.438 1 97 236 VAL A CA 1
ATOM 1885 C C . VAL A 1 236 ? 24.344 -23.344 3.637 1 97 236 VAL A C 1
ATOM 1887 O O . VAL A 1 236 ? 23.266 -22.797 3.416 1 97 236 VAL A O 1
ATOM 1890 N N . LYS A 1 237 ? 25.469 -22.875 3.24 1 97.88 237 LYS A N 1
ATOM 1891 C CA . LYS A 1 237 ? 25.578 -21.562 2.598 1 97.88 237 LYS A CA 1
ATOM 1892 C C . LYS A 1 237 ? 24.734 -21.5 1.334 1 97.88 237 LYS A C 1
ATOM 1894 O O . LYS A 1 237 ? 23.969 -20.547 1.14 1 97.88 237 LYS A O 1
ATOM 1899 N N . GLU A 1 238 ? 24.828 -22.516 0.478 1 97.62 238 GLU A N 1
ATOM 1900 C CA . GLU A 1 238 ? 24.094 -22.531 -0.79 1 97.62 238 GLU A CA 1
ATOM 1901 C C . GLU A 1 238 ? 22.594 -22.531 -0.563 1 97.62 238 GLU A C 1
ATOM 1903 O O . GLU A 1 238 ? 21.844 -21.906 -1.319 1 97.62 238 GLU A O 1
ATOM 1908 N N . GLU A 1 239 ? 22.219 -23.203 0.445 1 97.81 239 GLU A N 1
ATOM 1909 C CA . GLU A 1 239 ? 20.797 -23.266 0.771 1 97.81 239 GLU A CA 1
ATOM 1910 C C . GLU A 1 239 ? 20.281 -21.922 1.288 1 97.81 239 GLU A C 1
ATOM 1912 O O . GLU A 1 239 ? 19.172 -21.516 0.964 1 97.81 239 GLU A O 1
ATOM 1917 N N . LEU A 1 240 ? 21.062 -21.281 2.141 1 98.56 240 LEU A N 1
ATOM 1918 C CA . LEU A 1 240 ? 20.688 -19.969 2.629 1 98.56 240 LEU A CA 1
ATOM 1919 C C . LEU A 1 240 ? 20.578 -18.969 1.478 1 98.56 240 LEU A C 1
ATOM 1921 O O . LEU A 1 240 ? 19.672 -18.141 1.452 1 98.56 240 LEU A O 1
ATOM 1925 N N . GLU A 1 241 ? 21.516 -19.047 0.559 1 98.62 241 GLU A N 1
ATOM 1926 C CA . GLU A 1 241 ? 21.469 -18.188 -0.618 1 98.62 241 GLU A CA 1
ATOM 1927 C C . GLU A 1 241 ? 20.219 -18.453 -1.447 1 98.62 241 GLU A C 1
ATOM 1929 O O . GLU A 1 241 ? 19.594 -17.531 -1.977 1 98.62 241 GLU A O 1
ATOM 1934 N N . ALA A 1 242 ? 19.859 -19.703 -1.585 1 98.56 242 ALA A N 1
ATOM 1935 C CA . ALA A 1 242 ? 18.625 -20.062 -2.291 1 98.56 242 ALA A CA 1
ATOM 1936 C C . ALA A 1 242 ? 17.406 -19.516 -1.565 1 98.56 242 ALA A C 1
ATOM 1938 O O . ALA A 1 242 ? 16.438 -19.078 -2.203 1 98.56 242 ALA A O 1
ATOM 1939 N N . PHE A 1 243 ? 17.469 -19.594 -0.261 1 98.31 243 PHE A N 1
ATOM 1940 C CA . PHE A 1 243 ? 16.406 -19.031 0.556 1 98.31 243 PHE A CA 1
ATOM 1941 C C . PHE A 1 243 ? 16.266 -17.531 0.3 1 98.31 243 PHE A C 1
ATOM 1943 O O . PHE A 1 243 ? 15.148 -17.031 0.145 1 98.31 243 PHE A O 1
ATOM 1950 N N . LEU A 1 244 ? 17.359 -16.828 0.269 1 98.62 244 LEU A N 1
ATOM 1951 C CA . LEU A 1 244 ? 17.359 -15.422 -0.085 1 98.62 244 LEU A CA 1
ATOM 1952 C C . LEU A 1 244 ? 16.734 -15.211 -1.465 1 98.62 244 LEU A C 1
ATOM 1954 O O . LEU A 1 244 ? 15.969 -14.266 -1.671 1 98.62 244 LEU A O 1
ATOM 1958 N N . GLY A 1 245 ? 17.109 -16.094 -2.363 1 98.38 245 GLY A N 1
ATOM 1959 C CA . GLY A 1 245 ? 16.531 -16.047 -3.695 1 98.38 245 GLY A CA 1
ATOM 1960 C C . GLY A 1 245 ? 15.016 -16.125 -3.688 1 98.38 245 GLY A C 1
ATOM 1961 O O . GLY A 1 245 ? 14.336 -15.391 -4.41 1 98.38 245 GLY A O 1
ATOM 1962 N N . LEU A 1 246 ? 14.469 -16.984 -2.898 1 97.81 246 LEU A N 1
ATOM 1963 C CA . LEU A 1 246 ? 13.023 -17.141 -2.809 1 97.81 246 LEU A CA 1
ATOM 1964 C C . LEU A 1 246 ? 12.375 -15.875 -2.242 1 97.81 246 LEU A C 1
ATOM 1966 O O . LEU A 1 246 ? 11.281 -15.492 -2.662 1 97.81 246 LEU A O 1
ATOM 1970 N N . LEU A 1 247 ? 13.047 -15.266 -1.238 1 98.19 247 LEU A N 1
ATOM 1971 C CA . LEU A 1 247 ? 12.531 -14.008 -0.704 1 98.19 247 LEU A CA 1
ATOM 1972 C C . LEU A 1 247 ? 12.5 -12.93 -1.782 1 98.19 247 LEU A C 1
ATOM 1974 O O . LEU A 1 247 ? 11.523 -12.188 -1.894 1 98.19 247 LEU A O 1
ATOM 1978 N N . ILE A 1 248 ? 13.523 -12.852 -2.568 1 98.5 248 ILE A N 1
ATOM 1979 C CA . ILE A 1 248 ? 13.625 -11.867 -3.641 1 98.5 248 ILE A CA 1
ATOM 1980 C C . ILE A 1 248 ? 12.578 -12.164 -4.715 1 98.5 248 ILE A C 1
ATOM 1982 O O . ILE A 1 248 ? 11.953 -11.25 -5.25 1 98.5 248 ILE A O 1
ATOM 1986 N N . LEU A 1 249 ? 12.352 -13.461 -5.008 1 96.5 249 LEU A N 1
ATOM 1987 C CA . LEU A 1 249 ? 11.328 -13.875 -5.961 1 96.5 249 LEU A CA 1
ATOM 1988 C C . LEU A 1 249 ? 9.945 -13.414 -5.504 1 96.5 249 LEU A C 1
ATOM 1990 O O . LEU A 1 249 ? 9.18 -12.852 -6.293 1 96.5 249 LEU A O 1
ATOM 1994 N N . SER A 1 250 ? 9.672 -13.695 -4.258 1 95.56 250 SER A N 1
ATOM 1995 C CA . SER A 1 250 ? 8.367 -13.32 -3.719 1 95.56 250 SER A CA 1
ATOM 1996 C C . SER A 1 250 ? 8.172 -11.805 -3.764 1 95.56 250 SER A C 1
ATOM 1998 O O . SER A 1 250 ? 7.051 -11.328 -3.963 1 95.56 250 SER A O 1
ATOM 2000 N N . GLY A 1 251 ? 9.258 -11.031 -3.525 1 95.88 251 GLY A N 1
ATOM 2001 C CA . GLY A 1 251 ? 9.188 -9.586 -3.66 1 95.88 251 GLY A CA 1
ATOM 2002 C C . GLY A 1 251 ? 8.953 -9.133 -5.086 1 95.88 251 GLY A C 1
ATOM 2003 O O . GLY A 1 251 ? 8.133 -8.234 -5.328 1 95.88 251 GLY A O 1
ATOM 2004 N N . ALA A 1 252 ? 9.609 -9.742 -5.992 1 94.94 252 ALA A N 1
ATOM 2005 C CA . ALA A 1 252 ? 9.469 -9.398 -7.406 1 94.94 252 ALA A CA 1
ATOM 2006 C C . ALA A 1 252 ? 8.039 -9.656 -7.891 1 94.94 252 ALA A C 1
ATOM 2008 O O . ALA A 1 252 ? 7.473 -8.844 -8.625 1 94.94 252 ALA A O 1
ATOM 2009 N N . LEU A 1 253 ? 7.484 -10.766 -7.426 1 93.75 253 LEU A N 1
ATOM 2010 C CA . LEU A 1 253 ? 6.172 -11.188 -7.898 1 93.75 253 LEU A CA 1
ATOM 2011 C C . LEU A 1 253 ? 5.066 -10.617 -7.012 1 93.75 253 LEU A C 1
ATOM 2013 O O . LEU A 1 253 ? 3.883 -10.867 -7.254 1 93.75 253 LEU A O 1
ATOM 2017 N N . LYS A 1 254 ? 5.418 -9.969 -5.914 1 91.19 254 LYS A N 1
ATOM 2018 C CA . LYS A 1 254 ? 4.512 -9.297 -4.984 1 91.19 254 LYS A CA 1
ATOM 2019 C C . LYS A 1 254 ? 3.623 -10.312 -4.262 1 91.19 254 LYS A C 1
ATOM 2021 O O . LYS A 1 254 ? 2.451 -10.031 -3.992 1 91.19 254 LYS A O 1
ATOM 2026 N N . ASN A 1 255 ? 4.102 -11.477 -4.094 1 90.38 255 ASN A N 1
ATOM 2027 C CA . ASN A 1 255 ? 3.342 -12.469 -3.342 1 90.38 255 ASN A CA 1
ATOM 2028 C C . ASN A 1 255 ? 4.008 -12.797 -2.006 1 90.38 255 ASN A C 1
ATOM 2030 O O . ASN A 1 255 ? 3.912 -13.922 -1.519 1 90.38 255 ASN A O 1
ATOM 2034 N N . ASN A 1 256 ? 4.66 -11.828 -1.464 1 90.62 256 ASN A N 1
ATOM 2035 C CA . ASN A 1 256 ? 5.43 -11.984 -0.234 1 90.62 256 ASN A CA 1
ATOM 2036 C C . ASN A 1 256 ? 4.52 -12.195 0.973 1 90.62 256 ASN A C 1
ATOM 2038 O O . ASN A 1 256 ? 4.953 -12.719 2 1 90.62 256 ASN A O 1
ATOM 2042 N N . HIS A 1 257 ? 3.273 -11.859 0.891 1 87.12 257 HIS A N 1
ATOM 2043 C CA . HIS A 1 257 ? 2.385 -12.016 2.039 1 87.12 257 HIS A CA 1
ATOM 2044 C C . HIS A 1 257 ? 1.288 -13.031 1.753 1 87.12 257 HIS A C 1
ATOM 2046 O O . HIS A 1 257 ? 0.267 -13.062 2.443 1 87.12 257 HIS A O 1
ATOM 2052 N N . ILE A 1 258 ? 1.478 -13.805 0.754 1 90.06 258 ILE A N 1
ATOM 2053 C CA . ILE A 1 258 ? 0.61 -14.953 0.51 1 90.06 258 ILE A CA 1
ATOM 2054 C C . ILE A 1 258 ? 0.979 -16.094 1.459 1 90.06 258 ILE A C 1
ATOM 2056 O O . ILE A 1 258 ? 2.158 -16.312 1.75 1 90.06 258 ILE A O 1
ATOM 2060 N N . PRO A 1 259 ? -0.06 -16.75 2 1 88.38 259 PRO A N 1
ATOM 2061 C CA . PRO A 1 259 ? 0.26 -17.891 2.857 1 88.38 259 PRO A CA 1
ATOM 2062 C C . PRO A 1 259 ? 1.192 -18.891 2.182 1 88.38 259 PRO A C 1
ATOM 2064 O O . PRO A 1 259 ? 1.045 -19.172 0.989 1 88.38 259 PRO A O 1
ATOM 2067 N N . VAL A 1 260 ? 2.08 -19.406 2.973 1 92.44 260 VAL A N 1
ATOM 2068 C CA . VAL A 1 260 ? 3.129 -20.266 2.438 1 92.44 260 VAL A CA 1
ATOM 2069 C C . VAL A 1 260 ? 2.5 -21.469 1.752 1 92.44 260 VAL A C 1
ATOM 2071 O O . VAL A 1 260 ? 2.996 -21.938 0.723 1 92.44 260 VAL A O 1
ATOM 2074 N N . THR A 1 261 ? 1.402 -22.016 2.275 1 90.75 261 THR A N 1
ATOM 2075 C CA . THR A 1 261 ? 0.742 -23.188 1.703 1 90.75 261 THR A CA 1
ATOM 2076 C C . THR A 1 261 ? 0.284 -22.891 0.275 1 90.75 261 THR A C 1
ATOM 2078 O O . THR A 1 261 ? 0.33 -23.781 -0.583 1 90.75 261 THR A O 1
ATOM 2081 N N . LYS A 1 262 ? -0.082 -21.703 0.055 1 89.31 262 LYS A N 1
ATOM 2082 C CA . LYS A 1 262 ? -0.547 -21.328 -1.276 1 89.31 262 LYS A CA 1
ATOM 2083 C C . LYS A 1 262 ? 0.624 -20.969 -2.186 1 89.31 262 LYS A C 1
ATOM 2085 O O . LYS A 1 262 ? 0.582 -21.219 -3.391 1 89.31 262 LYS A O 1
ATOM 2090 N N . LEU A 1 263 ? 1.649 -20.406 -1.563 1 91.31 263 LEU A N 1
ATOM 2091 C CA . LEU A 1 263 ? 2.859 -20.078 -2.309 1 91.31 263 LEU A CA 1
ATOM 2092 C C . LEU A 1 263 ? 3.467 -21.328 -2.939 1 91.31 263 LEU A C 1
ATOM 2094 O O . LEU A 1 263 ? 4.035 -21.266 -4.031 1 91.31 263 LEU A O 1
ATOM 2098 N N . TYR A 1 264 ? 3.314 -22.438 -2.256 1 92.5 264 TYR A N 1
ATOM 2099 C CA . TYR A 1 264 ? 3.953 -23.688 -2.68 1 92.5 264 TYR A CA 1
ATOM 2100 C C . TYR A 1 264 ? 3.025 -24.5 -3.574 1 92.5 264 TYR A C 1
ATOM 2102 O O . TYR A 1 264 ? 3.344 -25.625 -3.939 1 92.5 264 TYR A O 1
ATOM 2110 N N . ASN A 1 265 ? 1.869 -23.938 -3.924 1 88.12 265 ASN A N 1
ATOM 2111 C CA . ASN A 1 265 ? 1.011 -24.531 -4.949 1 88.12 265 ASN A CA 1
ATOM 2112 C C . ASN A 1 265 ? 1.442 -24.109 -6.348 1 88.12 265 ASN A C 1
ATOM 2114 O O . ASN A 1 265 ? 1.261 -22.953 -6.742 1 88.12 265 ASN A O 1
ATOM 2118 N N . PRO A 1 266 ? 2.002 -25 -7.09 1 86.38 266 PRO A N 1
ATOM 2119 C CA . PRO A 1 266 ? 2.553 -24.625 -8.398 1 86.38 266 PRO A CA 1
ATOM 2120 C C . PRO A 1 266 ? 1.486 -24.125 -9.367 1 86.38 266 PRO A C 1
ATOM 2122 O O . PRO A 1 266 ? 1.799 -23.375 -10.305 1 86.38 266 PRO A O 1
ATOM 2125 N N . ARG A 1 267 ? 0.24 -24.453 -9.188 1 84 267 ARG A N 1
ATOM 2126 C CA . ARG A 1 267 ? -0.833 -24 -10.062 1 84 267 ARG A CA 1
ATOM 2127 C C . ARG A 1 267 ? -1.16 -22.531 -9.82 1 84 267 ARG A C 1
ATOM 2129 O O . ARG A 1 267 ? -1.637 -21.844 -10.719 1 84 267 ARG A O 1
ATOM 2136 N N . LEU A 1 268 ? -0.829 -22.141 -8.633 1 88.19 268 LEU A N 1
ATOM 2137 C CA . LEU A 1 268 ? -1.18 -20.781 -8.242 1 88.19 268 LEU A CA 1
ATOM 2138 C C . LEU A 1 268 ? 0.022 -19.844 -8.375 1 88.19 268 LEU A C 1
ATOM 2140 O O . LEU A 1 268 ? -0.101 -18.734 -8.891 1 88.19 268 LEU A O 1
ATOM 2144 N N . CYS A 1 269 ? 1.228 -20.344 -7.863 1 90.44 269 CYS A N 1
ATOM 2145 C CA . CYS A 1 269 ? 2.35 -19.422 -7.734 1 90.44 269 CYS A CA 1
ATOM 2146 C C . CYS A 1 269 ? 3.576 -19.938 -8.469 1 90.44 269 CYS A C 1
ATOM 2148 O O . CYS A 1 269 ? 4.688 -19.453 -8.266 1 90.44 269 CYS A O 1
ATOM 2150 N N . GLY A 1 270 ? 3.416 -20.953 -9.32 1 88.62 270 GLY A N 1
ATOM 2151 C CA . GLY A 1 270 ? 4.547 -21.484 -10.07 1 88.62 270 GLY A CA 1
ATOM 2152 C C . GLY A 1 270 ? 5.316 -22.547 -9.32 1 88.62 270 GLY A C 1
ATOM 2153 O O . GLY A 1 270 ? 5.051 -22.797 -8.141 1 88.62 270 GLY A O 1
ATOM 2154 N N . GLU A 1 271 ? 6.301 -23.141 -9.945 1 90.5 271 GLU A N 1
ATOM 2155 C CA . GLU A 1 271 ? 6.973 -24.312 -9.391 1 90.5 271 GLU A CA 1
ATOM 2156 C C . GLU A 1 271 ? 8.289 -23.938 -8.719 1 90.5 271 GLU A C 1
ATOM 2158 O O . GLU A 1 271 ? 8.906 -24.766 -8.047 1 90.5 271 GLU A O 1
ATOM 2163 N N . ARG A 1 272 ? 8.742 -22.734 -8.789 1 92.62 272 ARG A N 1
ATOM 2164 C CA . ARG A 1 272 ? 10.07 -22.328 -8.328 1 92.62 272 ARG A CA 1
ATOM 2165 C C . ARG A 1 272 ? 10.203 -22.5 -6.824 1 92.62 272 ARG A C 1
ATOM 2167 O O . ARG A 1 272 ? 11.273 -22.891 -6.332 1 92.62 272 ARG A O 1
ATOM 2174 N N . TYR A 1 273 ? 9.156 -22.203 -6.078 1 95.31 273 TYR A N 1
ATOM 2175 C CA . TYR A 1 273 ? 9.219 -22.344 -4.629 1 95.31 273 TYR A CA 1
ATOM 2176 C C . TYR A 1 273 ? 9.477 -23.781 -4.23 1 95.31 273 TYR A C 1
ATOM 2178 O O . TYR A 1 273 ? 10.438 -24.078 -3.514 1 95.31 273 TYR A O 1
ATOM 2186 N N . GLN A 1 274 ? 8.68 -24.688 -4.801 1 93.75 274 GLN A N 1
ATOM 2187 C CA . GLN A 1 274 ? 8.797 -26.094 -4.465 1 93.75 274 GLN A CA 1
ATOM 2188 C C . GLN A 1 274 ? 10.094 -26.688 -4.992 1 93.75 274 GLN A C 1
ATOM 2190 O O . GLN A 1 274 ? 10.68 -27.578 -4.367 1 93.75 274 GLN A O 1
ATOM 2195 N N . ALA A 1 275 ? 10.445 -26.219 -6.145 1 94.75 275 ALA A N 1
ATOM 2196 C CA . ALA A 1 275 ? 11.68 -26.703 -6.738 1 94.75 275 ALA A CA 1
ATOM 2197 C C . ALA A 1 275 ? 12.891 -26.359 -5.871 1 94.75 275 ALA A C 1
ATOM 2199 O O . ALA A 1 275 ? 13.852 -27.125 -5.789 1 94.75 275 ALA A O 1
ATOM 2200 N N . THR A 1 276 ? 12.844 -25.25 -5.168 1 96.69 276 THR A N 1
ATOM 2201 C CA . THR A 1 276 ? 14.008 -24.734 -4.449 1 96.69 276 THR A CA 1
ATOM 2202 C C . THR A 1 276 ? 14.07 -25.312 -3.041 1 96.69 276 THR A C 1
ATOM 2204 O O . THR A 1 276 ? 15.117 -25.812 -2.617 1 96.69 276 THR A O 1
ATOM 2207 N N . LEU A 1 277 ? 13.008 -25.234 -2.314 1 96.69 277 LEU A N 1
ATOM 2208 C CA . LEU A 1 277 ? 12.922 -25.766 -0.961 1 96.69 277 LEU A CA 1
ATOM 2209 C C . LEU A 1 277 ? 11.57 -26.453 -0.729 1 96.69 277 LEU A C 1
ATOM 2211 O O . LEU A 1 277 ? 10.562 -26.062 -1.322 1 96.69 277 LEU A O 1
ATOM 2215 N N . SER A 1 278 ? 11.586 -27.453 0.158 1 95.19 278 SER A N 1
ATOM 2216 C CA . SER A 1 278 ? 10.297 -27.969 0.613 1 95.19 278 SER A CA 1
ATOM 2217 C C . SER A 1 278 ? 9.594 -26.969 1.525 1 95.19 278 SER A C 1
ATOM 2219 O O . SER A 1 278 ? 10.242 -26.109 2.129 1 95.19 278 SER A O 1
ATOM 2221 N N . ILE A 1 279 ? 8.359 -27.078 1.625 1 95.88 279 ILE A N 1
ATOM 2222 C CA . ILE A 1 279 ? 7.551 -26.125 2.389 1 95.88 279 ILE A CA 1
ATOM 2223 C C . ILE A 1 279 ? 7.977 -26.156 3.855 1 95.88 279 ILE A C 1
ATOM 2225 O O . ILE A 1 279 ? 8.117 -25.109 4.488 1 95.88 279 ILE A O 1
ATOM 2229 N N . ASN A 1 280 ? 8.203 -27.297 4.43 1 94.69 280 ASN A N 1
ATOM 2230 C CA . ASN A 1 280 ? 8.578 -27.422 5.836 1 94.69 280 ASN A CA 1
ATOM 2231 C C . ASN A 1 280 ? 9.992 -26.906 6.082 1 94.69 280 ASN A C 1
ATOM 2233 O O . ASN A 1 280 ? 10.266 -26.328 7.141 1 94.69 280 ASN A O 1
ATOM 2237 N N . ARG A 1 281 ? 10.844 -27.156 5.129 1 95.88 281 ARG A N 1
ATOM 2238 C CA . ARG A 1 281 ? 12.195 -26.625 5.254 1 95.88 281 ARG A CA 1
ATOM 2239 C C . ARG A 1 281 ? 12.195 -25.094 5.203 1 95.88 281 ARG A C 1
ATOM 2241 O O . ARG A 1 281 ? 12.898 -24.438 5.977 1 95.88 281 ARG A O 1
ATOM 2248 N N . PHE A 1 282 ? 11.43 -24.609 4.316 1 96.94 282 PHE A N 1
ATOM 2249 C CA . PHE A 1 282 ? 11.297 -23.156 4.207 1 96.94 282 PHE A CA 1
ATOM 2250 C C . PHE A 1 282 ? 10.812 -22.562 5.523 1 96.94 282 PHE A C 1
ATOM 2252 O O . PHE A 1 282 ? 11.359 -21.562 5.988 1 96.94 282 PHE A O 1
ATOM 2259 N N . ARG A 1 283 ? 9.82 -23.172 6.059 1 95.62 283 ARG A N 1
ATOM 2260 C CA . ARG A 1 283 ? 9.266 -22.703 7.328 1 95.62 283 ARG A CA 1
ATOM 2261 C C . ARG A 1 283 ? 10.305 -22.781 8.438 1 95.62 283 ARG A C 1
ATOM 2263 O O . ARG A 1 283 ? 10.43 -21.844 9.242 1 95.62 283 ARG A O 1
ATOM 2270 N N . PHE A 1 284 ? 11.016 -23.859 8.469 1 95.75 284 PHE A N 1
ATOM 2271 C CA . PHE A 1 284 ? 12.016 -24.078 9.508 1 95.75 284 PHE A CA 1
ATOM 2272 C C . PHE A 1 284 ? 13.125 -23.031 9.414 1 95.75 284 PHE A C 1
ATOM 2274 O O . PHE A 1 284 ? 13.555 -22.484 10.43 1 95.75 284 PHE A O 1
ATOM 2281 N N . ILE A 1 285 ? 13.562 -22.703 8.211 1 97.12 285 ILE A N 1
ATOM 2282 C CA . ILE A 1 285 ? 14.602 -21.703 8.008 1 97.12 285 ILE A CA 1
ATOM 2283 C C . ILE A 1 285 ? 14.07 -20.328 8.438 1 97.12 285 ILE A C 1
ATOM 2285 O O . ILE A 1 285 ? 14.75 -19.609 9.172 1 97.12 285 ILE A O 1
ATOM 2289 N N . SER A 1 286 ? 12.852 -20 8.062 1 96.25 286 SER A N 1
ATOM 2290 C CA . SER A 1 286 ? 12.25 -18.688 8.344 1 96.25 286 SER A CA 1
ATOM 2291 C C . SER A 1 286 ? 12.148 -18.438 9.844 1 96.25 286 SER A C 1
ATOM 2293 O O . SER A 1 286 ? 12.375 -17.328 10.305 1 96.25 286 SER A O 1
ATOM 2295 N N . THR A 1 287 ? 11.852 -19.453 10.609 1 95.19 287 THR A N 1
ATOM 2296 C CA . THR A 1 287 ? 11.641 -19.281 12.039 1 95.19 287 THR A CA 1
ATOM 2297 C C . THR A 1 287 ? 12.961 -19.344 12.797 1 95.19 287 THR A C 1
ATOM 2299 O O . THR A 1 287 ? 13.039 -18.938 13.961 1 95.19 287 THR A O 1
ATOM 2302 N N . SER A 1 288 ? 13.984 -19.859 12.133 1 96.5 288 SER A N 1
ATOM 2303 C CA . SER A 1 288 ? 15.258 -20.078 12.82 1 96.5 288 SER A CA 1
ATOM 2304 C C . SER A 1 288 ? 16.25 -18.969 12.492 1 96.5 288 SER A C 1
ATOM 2306 O O . SER A 1 288 ? 17.359 -18.938 13.039 1 96.5 288 SER A O 1
ATOM 2308 N N . LEU A 1 289 ? 15.93 -18.016 11.656 1 97.38 289 LEU A N 1
ATOM 2309 C CA . LEU A 1 289 ? 16.844 -16.953 11.273 1 97.38 289 LEU A CA 1
ATOM 2310 C C . LEU A 1 289 ? 17.25 -16.109 12.484 1 97.38 289 LEU A C 1
ATOM 2312 O O . LEU A 1 289 ? 16.391 -15.617 13.219 1 97.38 289 LEU A O 1
ATOM 2316 N N . ARG A 1 290 ? 18.547 -16.047 12.703 1 97.75 290 ARG A N 1
ATOM 2317 C CA . ARG A 1 290 ? 19.141 -15.203 13.742 1 97.75 290 ARG A CA 1
ATOM 2318 C C . ARG A 1 290 ? 20.344 -14.438 13.203 1 97.75 290 ARG A C 1
ATOM 2320 O O . ARG A 1 290 ? 21 -14.891 12.266 1 97.75 290 ARG A O 1
ATOM 2327 N N . PHE A 1 291 ? 20.656 -13.328 13.875 1 98.06 291 PHE A N 1
ATOM 2328 C CA . PHE A 1 291 ? 21.625 -12.414 13.289 1 98.06 291 PHE A CA 1
ATOM 2329 C C . PHE A 1 291 ? 22.688 -12.023 14.305 1 98.06 291 PHE A C 1
ATOM 2331 O O . PHE A 1 291 ? 23.562 -11.195 14.016 1 98.06 291 PHE A O 1
ATOM 2338 N N . ASP A 1 292 ? 22.5 -12.578 15.5 1 96 292 ASP A N 1
ATOM 2339 C CA . ASP A 1 292 ? 23.453 -12.281 16.578 1 96 292 ASP A CA 1
ATOM 2340 C C . ASP A 1 292 ? 23.641 -13.492 17.484 1 96 292 ASP A C 1
ATOM 2342 O O . ASP A 1 292 ? 22.938 -14.492 17.344 1 96 292 ASP A O 1
ATOM 2346 N N . ASP A 1 293 ? 24.672 -13.312 18.328 1 93.38 293 ASP A N 1
ATOM 2347 C CA . ASP A 1 293 ? 24.922 -14.359 19.312 1 93.38 293 ASP A CA 1
ATOM 2348 C C . ASP A 1 293 ? 23.984 -14.195 20.516 1 93.38 293 ASP A C 1
ATOM 2350 O O . ASP A 1 293 ? 24.094 -13.211 21.266 1 93.38 293 ASP A O 1
ATOM 2354 N N . ARG A 1 294 ? 23.203 -15.172 20.719 1 90.62 294 ARG A N 1
ATOM 2355 C CA . ARG A 1 294 ? 22.203 -15.133 21.781 1 90.62 294 ARG A CA 1
ATOM 2356 C C . ARG A 1 294 ? 22.875 -15.133 23.156 1 90.62 294 ARG A C 1
ATOM 2358 O O . ARG A 1 294 ? 22.344 -14.539 24.109 1 90.62 294 ARG A O 1
ATOM 2365 N N . GLU A 1 295 ? 23.938 -15.719 23.25 1 90.56 295 GLU A N 1
ATOM 2366 C CA . GLU A 1 295 ? 24.609 -15.898 24.531 1 90.56 295 GLU A CA 1
ATOM 2367 C C . GLU A 1 295 ? 25.109 -14.57 25.078 1 90.56 295 GLU A C 1
ATOM 2369 O O . GLU A 1 295 ? 25.094 -14.352 26.297 1 90.56 295 GLU A O 1
ATOM 2374 N N . THR A 1 296 ? 25.469 -13.664 24.281 1 92.19 296 THR A N 1
ATOM 2375 C CA . THR A 1 296 ? 26.016 -12.391 24.719 1 92.19 296 THR A CA 1
ATOM 2376 C C . THR A 1 296 ? 25.016 -11.266 24.516 1 92.19 296 THR A C 1
ATOM 2378 O O . THR A 1 296 ? 25.328 -10.094 24.766 1 92.19 296 THR A O 1
ATOM 2381 N N . ARG A 1 297 ? 23.891 -11.547 24.109 1 92.38 297 ARG A N 1
ATOM 2382 C CA . ARG A 1 297 ? 22.875 -10.578 23.719 1 92.38 297 ARG A CA 1
ATOM 2383 C C . ARG A 1 297 ? 22.453 -9.719 24.891 1 92.38 297 ARG A C 1
ATOM 2385 O O . ARG A 1 297 ? 22.266 -8.508 24.75 1 92.38 297 ARG A O 1
ATOM 2392 N N . LYS A 1 298 ? 22.297 -10.328 26.016 1 92.38 298 LYS A N 1
ATOM 2393 C CA . LYS A 1 298 ? 21.812 -9.617 27.203 1 92.38 298 LYS A CA 1
ATOM 2394 C C . LYS A 1 298 ? 22.719 -8.453 27.562 1 92.38 298 LYS A C 1
ATOM 2396 O O . LYS A 1 298 ? 22.25 -7.367 27.906 1 92.38 298 LYS A O 1
ATOM 2401 N N . GLU A 1 299 ? 23.906 -8.711 27.422 1 93.56 299 GLU A N 1
ATOM 2402 C CA . GLU A 1 299 ? 24.891 -7.672 27.734 1 93.56 299 GLU A CA 1
ATOM 2403 C C . GLU A 1 299 ? 24.891 -6.574 26.672 1 93.56 299 GLU A C 1
ATOM 2405 O O . GLU A 1 299 ? 24.969 -5.387 27 1 93.56 299 GLU A O 1
ATOM 2410 N N . ARG A 1 300 ? 24.766 -6.891 25.484 1 93 300 ARG A N 1
ATOM 2411 C CA . ARG A 1 300 ? 24.797 -5.93 24.391 1 93 300 ARG A CA 1
ATOM 2412 C C . ARG A 1 300 ? 23.531 -5.078 24.375 1 93 300 ARG A C 1
ATOM 2414 O O . ARG A 1 300 ? 23.578 -3.895 24.031 1 93 300 ARG A O 1
ATOM 2421 N N . LYS A 1 301 ? 22.438 -5.633 24.766 1 91.19 301 LYS A N 1
ATOM 2422 C CA . LYS A 1 301 ? 21.156 -4.957 24.766 1 91.19 301 LYS A CA 1
ATOM 2423 C C . LYS A 1 301 ? 21.141 -3.803 25.766 1 91.19 301 LYS A C 1
ATOM 2425 O O . LYS A 1 301 ? 20.344 -2.861 25.625 1 91.19 301 LYS A O 1
ATOM 2430 N N . LYS A 1 302 ? 21.969 -3.926 26.734 1 90 302 LYS A N 1
ATOM 2431 C CA . LYS A 1 302 ? 22.031 -2.871 27.75 1 90 302 LYS A CA 1
ATOM 2432 C C . LYS A 1 302 ? 22.516 -1.557 27.125 1 90 302 LYS A C 1
ATOM 2434 O O . LYS A 1 302 ? 22.109 -0.478 27.578 1 90 302 LYS A O 1
ATOM 2439 N N . THR A 1 303 ? 23.219 -1.691 26.109 1 87.44 303 THR A N 1
ATOM 2440 C CA . THR A 1 303 ? 23.812 -0.487 25.547 1 87.44 303 THR A CA 1
ATOM 2441 C C . THR A 1 303 ? 23.25 -0.212 24.156 1 87.44 303 THR A C 1
ATOM 2443 O O . THR A 1 303 ? 23.328 0.913 23.656 1 87.44 303 THR A O 1
ATOM 2446 N N . ASN A 1 304 ? 22.781 -1.165 23.562 1 90.69 304 ASN A N 1
ATOM 2447 C CA . ASN A 1 304 ? 22.328 -1.05 22.188 1 90.69 304 ASN A CA 1
ATOM 2448 C C . ASN A 1 304 ? 20.984 -1.733 21.984 1 90.69 304 ASN A C 1
ATOM 2450 O O . ASN A 1 304 ? 20.906 -2.955 21.828 1 90.69 304 ASN A O 1
ATOM 2454 N N . LYS A 1 305 ? 19.922 -0.899 21.828 1 91.88 305 LYS A N 1
ATOM 2455 C CA . LYS A 1 305 ? 18.578 -1.438 21.641 1 91.88 305 LYS A CA 1
ATOM 2456 C C . LYS A 1 305 ? 18.469 -2.182 20.312 1 91.88 305 LYS A C 1
ATOM 2458 O O . LYS A 1 305 ? 17.547 -2.973 20.109 1 91.88 305 LYS A O 1
ATOM 2463 N N . PHE A 1 306 ? 19.453 -1.953 19.453 1 94.69 306 PHE A N 1
ATOM 2464 C CA . PHE A 1 306 ? 19.438 -2.527 18.109 1 94.69 306 PHE A CA 1
ATOM 2465 C C . PHE A 1 306 ? 20.406 -3.709 18.031 1 94.69 306 PHE A C 1
ATOM 2467 O O . PHE A 1 306 ? 20.75 -4.148 16.938 1 94.69 306 PHE A O 1
ATOM 2474 N N . ALA A 1 307 ? 20.797 -4.324 19.062 1 95.38 307 ALA A N 1
ATOM 2475 C CA . ALA A 1 307 ? 21.891 -5.273 19.188 1 95.38 307 ALA A CA 1
ATOM 2476 C C . ALA A 1 307 ? 21.609 -6.555 18.406 1 95.38 307 ALA A C 1
ATOM 2478 O O . ALA A 1 307 ? 22.531 -7.207 17.922 1 95.38 307 ALA A O 1
ATOM 2479 N N . LEU A 1 308 ? 20.375 -6.922 18.281 1 96.44 308 LEU A N 1
ATOM 2480 C CA . LEU A 1 308 ? 20 -8.195 17.688 1 96.44 308 LEU A CA 1
ATOM 2481 C C . LEU A 1 308 ? 20.375 -8.234 16.203 1 96.44 308 LEU A C 1
ATOM 2483 O O . LEU A 1 308 ? 20.516 -9.305 15.617 1 96.44 308 LEU A O 1
ATOM 2487 N N . VAL A 1 309 ? 20.531 -7.059 15.539 1 97.44 309 VAL A N 1
ATOM 2488 C CA . VAL A 1 309 ? 20.812 -7.047 14.109 1 97.44 309 VAL A CA 1
ATOM 2489 C C . VAL A 1 309 ? 21.938 -6.059 13.812 1 97.44 309 VAL A C 1
ATOM 2491 O O . VAL A 1 309 ? 22.375 -5.934 12.664 1 97.44 309 VAL A O 1
ATOM 2494 N N . SER A 1 310 ? 22.531 -5.398 14.789 1 96.75 310 SER A N 1
ATOM 2495 C CA . SER A 1 310 ? 23.469 -4.297 14.609 1 96.75 310 SER A CA 1
ATOM 2496 C C . SER A 1 310 ? 24.688 -4.73 13.805 1 96.75 310 SER A C 1
ATOM 2498 O O . SER A 1 310 ? 25.188 -3.979 12.969 1 96.75 310 SER A O 1
ATOM 2500 N N . GLN A 1 311 ? 25.141 -5.891 14.086 1 96.94 311 GLN A N 1
ATOM 2501 C CA . GLN A 1 311 ? 26.359 -6.352 13.438 1 96.94 311 GLN A CA 1
ATOM 2502 C C . GLN A 1 311 ? 26.188 -6.426 11.922 1 96.94 311 GLN A C 1
ATOM 2504 O O . GLN A 1 311 ? 26.969 -5.832 11.172 1 96.94 311 GLN A O 1
ATOM 2509 N N . ILE A 1 312 ? 25.203 -7.141 11.477 1 98.25 312 ILE A N 1
ATOM 2510 C CA . ILE A 1 312 ? 25.016 -7.316 10.039 1 98.25 312 ILE A CA 1
ATOM 2511 C C . ILE A 1 312 ? 24.531 -6.016 9.414 1 98.25 312 ILE A C 1
ATOM 2513 O O . ILE A 1 312 ? 24.844 -5.707 8.266 1 98.25 312 ILE A O 1
ATOM 2517 N N . TRP A 1 313 ? 23.781 -5.227 10.164 1 98.56 313 TRP A N 1
ATOM 2518 C CA . TRP A 1 313 ? 23.359 -3.912 9.695 1 98.56 313 TRP A CA 1
ATOM 2519 C C . TRP A 1 313 ? 24.547 -3.025 9.367 1 98.56 313 TRP A C 1
ATOM 2521 O O . TRP A 1 313 ? 24.609 -2.436 8.289 1 98.56 313 TRP A O 1
ATOM 2531 N N . ASN A 1 314 ? 25.453 -2.98 10.281 1 98.06 314 ASN A N 1
ATOM 2532 C CA . ASN A 1 314 ? 26.641 -2.148 10.102 1 98.06 314 ASN A CA 1
ATOM 2533 C C . ASN A 1 314 ? 27.484 -2.619 8.914 1 98.06 314 ASN A C 1
ATOM 2535 O O . ASN A 1 314 ? 28.047 -1.804 8.188 1 98.06 314 ASN A O 1
ATOM 2539 N N . MET A 1 315 ? 27.547 -3.9 8.766 1 98.44 315 MET A N 1
ATOM 2540 C CA . MET A 1 315 ? 28.297 -4.445 7.637 1 98.44 315 MET A CA 1
ATOM 2541 C C . MET A 1 315 ? 27.688 -3.988 6.312 1 98.44 315 MET A C 1
ATOM 2543 O O . MET A 1 315 ? 28.406 -3.613 5.391 1 98.44 315 MET A O 1
ATOM 2547 N N . LEU A 1 316 ? 26.391 -4.047 6.215 1 98.75 316 LEU A N 1
ATOM 2548 C CA . LEU A 1 316 ? 25.719 -3.625 4.996 1 98.75 316 LEU A CA 1
ATOM 2549 C C . LEU A 1 316 ? 25.938 -2.141 4.734 1 98.75 316 LEU A C 1
ATOM 2551 O O . LEU A 1 316 ? 26.266 -1.749 3.609 1 98.75 316 LEU A O 1
ATOM 2555 N N . ILE A 1 317 ? 25.766 -1.304 5.793 1 98.62 317 ILE A N 1
ATOM 2556 C CA . ILE A 1 317 ? 25.891 0.143 5.656 1 98.62 317 ILE A CA 1
ATOM 2557 C C . ILE A 1 317 ? 27.312 0.499 5.219 1 98.62 317 ILE A C 1
ATOM 2559 O O . ILE A 1 317 ? 27.516 1.396 4.395 1 98.62 317 ILE A O 1
ATOM 2563 N N . ASP A 1 318 ? 28.25 -0.204 5.715 1 98.12 318 ASP A N 1
ATOM 2564 C CA . ASP A 1 318 ? 29.641 0.036 5.336 1 98.12 318 ASP A CA 1
ATOM 2565 C C . ASP A 1 318 ? 29.844 -0.197 3.842 1 98.12 318 ASP A C 1
ATOM 2567 O O . ASP A 1 318 ? 30.562 0.566 3.184 1 98.12 318 ASP A O 1
ATOM 2571 N N . GLN A 1 319 ? 29.281 -1.24 3.355 1 98.38 319 GLN A N 1
ATOM 2572 C CA . GLN A 1 319 ? 29.391 -1.52 1.927 1 98.38 319 GLN A CA 1
ATOM 2573 C C . GLN A 1 319 ? 28.688 -0.445 1.099 1 98.38 319 GLN A C 1
ATOM 2575 O O . GLN A 1 319 ? 29.172 -0.073 0.024 1 98.38 319 GLN A O 1
ATOM 2580 N N . CYS A 1 320 ? 27.562 0.049 1.561 1 98.56 320 CYS A N 1
ATOM 2581 C CA . CYS A 1 320 ? 26.812 1.085 0.853 1 98.56 320 CYS A CA 1
ATOM 2582 C C . CYS A 1 320 ? 27.641 2.361 0.731 1 98.56 320 CYS A C 1
ATOM 2584 O O . CYS A 1 320 ? 27.594 3.037 -0.298 1 98.56 320 CYS A O 1
ATOM 2586 N N . LYS A 1 321 ? 28.406 2.678 1.724 1 97.62 321 LYS A N 1
ATOM 2587 C CA . LYS A 1 321 ? 29.25 3.871 1.725 1 97.62 321 LYS A CA 1
ATOM 2588 C C . LYS A 1 321 ? 30.438 3.703 0.789 1 97.62 321 LYS A C 1
ATOM 2590 O O . LYS A 1 321 ? 30.812 4.641 0.081 1 97.62 321 LYS A O 1
ATOM 2595 N N . LYS A 1 322 ? 30.922 2.529 0.726 1 96.88 322 LYS A N 1
ATOM 2596 C CA . LYS A 1 322 ? 32.219 2.287 0.086 1 96.88 322 LYS A CA 1
ATOM 2597 C C . LYS A 1 322 ? 32.031 2.045 -1.412 1 96.88 322 LYS A C 1
ATOM 2599 O O . LYS A 1 322 ? 32.938 2.377 -2.201 1 96.88 322 LYS A O 1
ATOM 2604 N N . ASN A 1 323 ? 30.906 1.58 -1.843 1 97.81 323 ASN A N 1
ATOM 2605 C CA . ASN A 1 323 ? 30.844 0.955 -3.158 1 97.81 323 ASN A CA 1
ATOM 2606 C C . ASN A 1 323 ? 30.297 1.915 -4.207 1 97.81 323 ASN A C 1
ATOM 2608 O O . ASN A 1 323 ? 30.172 1.561 -5.383 1 97.81 323 ASN A O 1
ATOM 2612 N N . TYR A 1 324 ? 30 3.117 -3.814 1 96.69 324 TYR A N 1
ATOM 2613 C CA . TYR A 1 324 ? 29.391 4.008 -4.793 1 96.69 324 TYR A CA 1
ATOM 2614 C C . TYR A 1 324 ? 29.703 5.465 -4.48 1 96.69 324 TYR A C 1
ATOM 2616 O O . TYR A 1 324 ? 29.688 5.875 -3.318 1 96.69 324 TYR A O 1
ATOM 2624 N N . LYS A 1 325 ? 30.078 6.195 -5.469 1 95.62 325 LYS A N 1
ATOM 2625 C CA . LYS A 1 325 ? 30.25 7.645 -5.387 1 95.62 325 LYS A CA 1
ATOM 2626 C C . LYS A 1 325 ? 29 8.367 -5.902 1 95.62 325 LYS A C 1
ATOM 2628 O O . LYS A 1 325 ? 28.734 8.35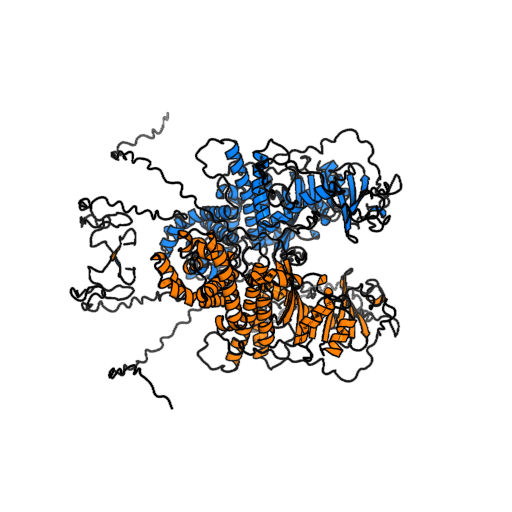9 -7.105 1 95.62 325 LYS A O 1
ATOM 2633 N N . PRO A 1 326 ? 28.281 9.023 -5.023 1 95.19 326 PRO A N 1
ATOM 2634 C CA . PRO A 1 326 ? 27.016 9.641 -5.41 1 95.19 326 PRO A CA 1
ATOM 2635 C C . PRO A 1 326 ? 27.203 10.953 -6.168 1 95.19 326 PRO A C 1
ATOM 2637 O O . PRO A 1 326 ? 28.328 11.422 -6.324 1 95.19 326 PRO A O 1
ATOM 2640 N N . SER A 1 327 ? 26.109 11.539 -6.633 1 93.94 327 SER A N 1
ATOM 2641 C CA . SER A 1 327 ? 26.078 12.789 -7.387 1 93.94 327 SER A CA 1
ATOM 2642 C C . SER A 1 327 ? 26.203 13.992 -6.461 1 93.94 327 SER A C 1
ATOM 2644 O O . SER A 1 327 ? 26.484 13.844 -5.273 1 93.94 327 SER A O 1
ATOM 2646 N N . SER A 1 328 ? 25.953 15.195 -7.035 1 93.75 328 SER A N 1
ATOM 2647 C CA . SER A 1 328 ? 26.172 16.453 -6.332 1 93.75 328 SER A CA 1
ATOM 2648 C C . SER A 1 328 ? 25.047 16.75 -5.355 1 93.75 328 SER A C 1
ATOM 2650 O O . SER A 1 328 ? 25.203 17.531 -4.426 1 93.75 328 SER A O 1
ATOM 2652 N N . TYR A 1 329 ? 23.953 16.141 -5.535 1 95.56 329 TYR A N 1
ATOM 2653 C CA . TYR A 1 329 ? 22.781 16.453 -4.715 1 95.56 329 TYR A CA 1
ATOM 2654 C C . TYR A 1 329 ? 22.359 15.227 -3.904 1 95.56 329 TYR A C 1
ATOM 2656 O O . TYR A 1 329 ? 22.094 14.164 -4.469 1 95.56 329 TYR A O 1
ATOM 2664 N N . LEU A 1 330 ? 22.312 15.391 -2.621 1 97.44 330 LEU A N 1
ATOM 2665 C CA . LEU A 1 330 ? 21.922 14.328 -1.704 1 97.44 330 LEU A CA 1
ATOM 2666 C C . LEU A 1 330 ? 20.688 14.719 -0.916 1 97.44 330 LEU A C 1
ATOM 2668 O O . LEU A 1 330 ? 20.453 15.898 -0.661 1 97.44 330 LEU A O 1
ATOM 2672 N N . THR A 1 331 ? 19.859 13.75 -0.594 1 98.12 331 THR A N 1
ATOM 2673 C CA . THR A 1 331 ? 18.625 13.969 0.158 1 98.12 331 THR A CA 1
ATOM 2674 C C . THR A 1 331 ? 18.641 13.164 1.458 1 98.12 331 THR A C 1
ATOM 2676 O O . THR A 1 331 ? 19.031 12 1.473 1 98.12 331 THR A O 1
ATOM 2679 N N . ILE A 1 332 ? 18.328 13.805 2.537 1 97.81 332 ILE A N 1
ATOM 2680 C CA . ILE A 1 332 ? 18.156 13.125 3.818 1 97.81 332 ILE A CA 1
ATOM 2681 C C . ILE A 1 332 ? 16.672 13.086 4.18 1 97.81 332 ILE A C 1
ATOM 2683 O O . ILE A 1 332 ? 15.953 14.078 4.004 1 97.81 332 ILE A O 1
ATOM 2687 N N . GLY A 1 333 ? 16.203 11.961 4.617 1 96.31 333 GLY A N 1
ATOM 2688 C CA . GLY A 1 333 ? 14.812 11.758 4.988 1 96.31 333 GLY A CA 1
ATOM 2689 C C . GLY A 1 333 ? 14.586 10.508 5.816 1 96.31 333 GLY A C 1
ATOM 2690 O O . GLY A 1 333 ? 15.5 10.031 6.488 1 96.31 333 GLY A O 1
ATOM 2691 N N . GLU A 1 334 ? 13.328 10.125 5.863 1 94.75 334 GLU A N 1
ATOM 2692 C CA . GLU A 1 334 ? 12.953 9.008 6.727 1 94.75 334 GLU A CA 1
ATOM 2693 C C . GLU A 1 334 ? 12.328 7.871 5.918 1 94.75 334 GLU A C 1
ATOM 2695 O O . GLU A 1 334 ? 11.508 8.117 5.031 1 94.75 334 GLU A O 1
ATOM 2700 N N . GLN A 1 335 ? 12.773 6.676 6.152 1 96.19 335 GLN A N 1
ATOM 2701 C CA . GLN A 1 335 ? 12.086 5.465 5.723 1 96.19 335 GLN A CA 1
ATOM 2702 C C . GLN A 1 335 ? 11.297 4.84 6.875 1 96.19 335 GLN A C 1
ATOM 2704 O O . GLN A 1 335 ? 11.773 4.82 8.016 1 96.19 335 GLN A O 1
ATOM 2709 N N . LEU A 1 336 ? 10.094 4.449 6.641 1 95 336 LEU A N 1
ATOM 2710 C CA . LEU A 1 336 ? 9.312 3.717 7.637 1 95 336 LEU A CA 1
ATOM 2711 C C . LEU A 1 336 ? 9.117 2.266 7.215 1 95 336 LEU A C 1
ATOM 2713 O O . LEU A 1 336 ? 8.344 1.98 6.293 1 95 336 LEU A O 1
ATOM 2717 N N . VAL A 1 337 ? 9.844 1.353 7.859 1 96.06 337 VAL A N 1
ATOM 2718 C CA . VAL A 1 337 ? 9.695 -0.076 7.605 1 96.06 337 VAL A CA 1
ATOM 2719 C C . VAL A 1 337 ? 8.477 -0.614 8.359 1 96.06 337 VAL A C 1
ATOM 2721 O O . VAL A 1 337 ? 8.469 -0.636 9.594 1 96.06 337 VAL A O 1
ATOM 2724 N N . GLY A 1 338 ? 7.457 -1.021 7.613 1 92.38 338 GLY A N 1
ATOM 2725 C CA . GLY A 1 338 ? 6.203 -1.441 8.211 1 92.38 338 GLY A CA 1
ATOM 2726 C C . GLY A 1 338 ? 6.367 -2.584 9.203 1 92.38 338 GLY A C 1
ATOM 2727 O O . GLY A 1 338 ? 6.953 -3.617 8.867 1 92.38 338 GLY A O 1
ATOM 2728 N N . PHE A 1 339 ? 5.957 -2.455 10.422 1 92.44 339 PHE A N 1
ATOM 2729 C CA . PHE A 1 339 ? 5.977 -3.436 11.5 1 92.44 339 PHE A CA 1
ATOM 2730 C C . PHE A 1 339 ? 4.957 -3.078 12.57 1 92.44 339 PHE A C 1
ATOM 2732 O O . PHE A 1 339 ? 4.973 -1.967 13.109 1 92.44 339 PHE A O 1
ATOM 2739 N N . ARG A 1 340 ? 4.109 -3.971 12.969 1 86.75 340 ARG A N 1
ATOM 2740 C CA . ARG A 1 340 ? 3 -3.621 13.852 1 86.75 340 ARG A CA 1
ATOM 2741 C C . ARG A 1 340 ? 3.098 -4.371 15.172 1 86.75 340 ARG A C 1
ATOM 2743 O O . ARG A 1 340 ? 2.371 -4.066 16.125 1 86.75 340 ARG A O 1
ATOM 2750 N N . ASP A 1 341 ? 4.031 -5.316 15.258 1 89.19 341 ASP A N 1
ATOM 2751 C CA . ASP A 1 341 ? 4.113 -6.129 16.469 1 89.19 341 ASP A CA 1
ATOM 2752 C C . ASP A 1 341 ? 5.039 -5.488 17.5 1 89.19 341 ASP A C 1
ATOM 2754 O O . ASP A 1 341 ? 5.398 -4.316 17.375 1 89.19 341 ASP A O 1
ATOM 2758 N N . ARG A 1 342 ? 5.301 -6.121 18.484 1 88 342 ARG A N 1
ATOM 2759 C CA . ARG A 1 342 ? 6.055 -5.586 19.609 1 88 342 ARG A CA 1
ATOM 2760 C C . ARG A 1 342 ? 7.457 -5.168 19.188 1 88 342 ARG A C 1
ATOM 2762 O O . ARG A 1 342 ? 8.211 -5.969 18.625 1 88 342 ARG A O 1
ATOM 2769 N N . CYS A 1 343 ? 7.781 -3.982 19.422 1 92.56 343 CYS A N 1
ATOM 2770 C CA . CYS A 1 343 ? 9.062 -3.357 19.125 1 92.56 343 CYS A CA 1
ATOM 2771 C C . CYS A 1 343 ? 9.266 -2.105 19.969 1 92.56 343 CYS A C 1
ATOM 2773 O O . CYS A 1 343 ? 8.406 -1.218 19.984 1 92.56 343 CYS A O 1
ATOM 2775 N N . PRO A 1 344 ? 10.344 -2.041 20.734 1 88 344 PRO A N 1
ATOM 2776 C CA . PRO A 1 344 ? 10.539 -0.938 21.672 1 88 344 PRO A CA 1
ATOM 2777 C C . PRO A 1 344 ? 10.68 0.416 20.984 1 88 344 PRO A C 1
ATOM 2779 O O . PRO A 1 344 ? 10.508 1.459 21.625 1 88 344 PRO A O 1
ATOM 2782 N N . PHE A 1 345 ? 10.945 0.469 19.781 1 92.75 345 PHE A N 1
ATOM 2783 C CA . PHE A 1 345 ? 11.172 1.743 19.109 1 92.75 345 PHE A CA 1
ATOM 2784 C C . PHE A 1 345 ? 10.266 1.875 17.891 1 92.75 345 PHE A C 1
ATOM 2786 O O . PHE A 1 345 ? 10.688 2.41 16.859 1 92.75 345 PHE A O 1
ATOM 2793 N N . ARG A 1 346 ? 9.117 1.325 17.938 1 91.5 346 ARG A N 1
ATOM 2794 C CA . ARG A 1 346 ? 8.133 1.472 16.859 1 91.5 346 ARG A CA 1
ATOM 2795 C C . ARG A 1 346 ? 7.637 2.91 16.766 1 91.5 346 ARG A C 1
ATOM 2797 O O . ARG A 1 346 ? 7.43 3.568 17.797 1 91.5 346 ARG A O 1
ATOM 2804 N N . THR A 1 347 ? 7.48 3.418 15.586 1 90.88 347 THR A N 1
ATOM 2805 C CA . THR A 1 347 ? 7.066 4.797 15.352 1 90.88 347 THR A CA 1
ATOM 2806 C C . THR A 1 347 ? 5.777 4.844 14.539 1 90.88 347 THR A C 1
ATOM 2808 O O . THR A 1 347 ? 5.504 3.939 13.742 1 90.88 347 THR A O 1
ATOM 2811 N N . TYR A 1 348 ? 4.918 5.797 14.852 1 86.81 348 TYR A N 1
ATOM 2812 C CA . TYR A 1 348 ? 3.701 6.066 14.094 1 86.81 348 TYR A CA 1
ATOM 2813 C C . TYR A 1 348 ? 3.861 7.312 13.234 1 86.81 348 TYR A C 1
ATOM 2815 O O . TYR A 1 348 ? 4.121 8.398 13.75 1 86.81 348 TYR A O 1
ATOM 2823 N N . MET A 1 349 ? 3.773 7.152 11.898 1 87.88 349 MET A N 1
ATOM 2824 C CA . MET A 1 349 ? 3.826 8.234 10.93 1 87.88 349 MET A CA 1
ATOM 2825 C C . MET A 1 349 ? 2.625 8.188 9.992 1 87.88 349 MET A C 1
ATOM 2827 O O . MET A 1 349 ? 2.65 7.48 8.977 1 87.88 349 MET A O 1
ATOM 2831 N N . PRO A 1 350 ? 1.629 9 10.164 1 81.12 350 PRO A N 1
ATOM 2832 C CA . PRO A 1 350 ? 0.362 8.898 9.438 1 81.12 350 PRO A CA 1
ATOM 2833 C C . PRO A 1 350 ? 0.518 9.172 7.941 1 81.12 350 PRO A C 1
ATOM 2835 O O . PRO A 1 350 ? -0.266 8.664 7.133 1 81.12 350 PRO A O 1
ATOM 2838 N N . ASN A 1 351 ? 1.527 9.961 7.605 1 79.88 351 ASN A N 1
ATOM 2839 C CA . ASN A 1 351 ? 1.679 10.344 6.203 1 79.88 351 ASN A CA 1
ATOM 2840 C C . ASN A 1 351 ? 2.414 9.273 5.41 1 79.88 351 ASN A C 1
ATOM 2842 O O . ASN A 1 351 ? 2.547 9.375 4.188 1 79.88 351 ASN A O 1
ATOM 2846 N N . LYS A 1 352 ? 2.898 8.305 6.121 1 83.69 352 LYS A N 1
ATOM 2847 C CA . LYS A 1 352 ? 3.549 7.191 5.43 1 83.69 352 LYS A CA 1
ATOM 2848 C C . LYS A 1 352 ? 2.562 6.059 5.16 1 83.69 352 LYS A C 1
ATOM 2850 O O . LYS A 1 352 ? 1.569 5.91 5.871 1 83.69 352 LYS A O 1
ATOM 2855 N N . ARG A 1 353 ? 2.74 5.309 4.125 1 76.75 353 ARG A N 1
ATOM 2856 C CA . ARG A 1 353 ? 1.819 4.281 3.654 1 76.75 353 ARG A CA 1
ATOM 2857 C C . ARG A 1 353 ? 1.533 3.26 4.746 1 76.75 353 ARG A C 1
ATOM 2859 O O . ARG A 1 353 ? 0.383 2.863 4.949 1 76.75 353 ARG A O 1
ATOM 2866 N N . ASN A 1 354 ? 2.549 2.721 5.445 1 80 354 ASN A N 1
ATOM 2867 C CA . ASN A 1 354 ? 2.373 1.689 6.465 1 80 354 ASN A CA 1
ATOM 2868 C C . ASN A 1 354 ? 1.896 2.281 7.785 1 80 354 ASN A C 1
ATOM 2870 O O . ASN A 1 354 ? 1.336 1.571 8.625 1 80 354 ASN A O 1
ATOM 2874 N N . LYS A 1 355 ? 2.068 3.625 8.031 1 81.19 355 LYS A N 1
ATOM 2875 C CA . LYS A 1 355 ? 1.691 4.441 9.18 1 81.19 355 LYS A CA 1
ATOM 2876 C C . LYS A 1 355 ? 2.465 4.027 10.43 1 81.19 355 LYS A C 1
ATOM 2878 O O . LYS A 1 355 ? 2.896 4.879 11.203 1 81.19 355 LYS A O 1
ATOM 2883 N N . TYR A 1 356 ? 2.625 2.584 10.648 1 86.69 356 TYR A N 1
ATOM 2884 C CA . TYR A 1 356 ? 3.381 2.061 11.781 1 86.69 356 TYR A CA 1
ATOM 2885 C C . TYR A 1 356 ? 4.605 1.283 11.312 1 86.69 356 TYR A C 1
ATOM 2887 O O . TYR A 1 356 ? 4.539 0.553 10.32 1 86.69 356 TYR A O 1
ATOM 2895 N N . GLY A 1 357 ? 5.684 1.511 12.023 1 94 357 GLY A N 1
ATOM 2896 C CA . GLY A 1 357 ? 6.863 0.741 11.656 1 94 357 GLY A CA 1
ATOM 2897 C C . GLY A 1 357 ? 8.125 1.221 12.344 1 94 357 GLY A C 1
ATOM 2898 O O . GLY A 1 357 ? 8.062 1.87 13.391 1 94 357 GLY A O 1
ATOM 2899 N N . ILE A 1 358 ? 9.211 0.748 11.836 1 96 358 ILE A N 1
ATOM 2900 C CA . ILE A 1 358 ? 10.539 1.117 12.328 1 96 358 ILE A CA 1
ATOM 2901 C C . ILE A 1 358 ? 11.117 2.23 11.453 1 96 358 ILE A C 1
ATOM 2903 O O . ILE A 1 358 ? 11.25 2.072 10.242 1 96 358 ILE A O 1
ATOM 2907 N N . LYS A 1 359 ? 11.375 3.307 12.148 1 95.06 359 LYS A N 1
ATOM 2908 C CA . LYS A 1 359 ? 11.867 4.496 11.453 1 95.06 359 LYS A CA 1
ATOM 2909 C C . LYS A 1 359 ? 13.375 4.418 11.234 1 95.06 359 LYS A C 1
ATOM 2911 O O . LYS A 1 359 ? 14.133 4.16 12.172 1 95.06 359 LYS A O 1
ATOM 2916 N N . ILE A 1 360 ? 13.805 4.551 9.977 1 97.31 360 ILE A N 1
ATOM 2917 C CA . ILE A 1 360 ? 15.219 4.594 9.609 1 97.31 360 ILE A CA 1
ATOM 2918 C C . ILE A 1 360 ? 15.531 5.922 8.93 1 97.31 360 ILE A C 1
ATOM 2920 O O . ILE A 1 360 ? 14.875 6.297 7.957 1 97.31 360 ILE A O 1
ATOM 2924 N N . LEU A 1 361 ? 16.5 6.68 9.461 1 96.94 361 LEU A N 1
ATOM 2925 C CA . LEU A 1 361 ? 16.984 7.898 8.828 1 96.94 361 LEU A CA 1
ATOM 2926 C C . LEU A 1 361 ? 18.047 7.574 7.777 1 96.94 361 LEU A C 1
ATOM 2928 O O . LEU A 1 361 ? 18.984 6.812 8.039 1 96.94 361 LEU A O 1
ATOM 2932 N N . MET A 1 362 ? 17.828 8.078 6.566 1 97.75 362 MET A N 1
ATOM 2933 C CA . MET A 1 362 ? 18.75 7.668 5.516 1 97.75 362 MET A CA 1
ATOM 2934 C C . MET A 1 362 ? 19.141 8.852 4.641 1 97.75 362 MET A C 1
ATOM 2936 O O . MET A 1 362 ? 18.469 9.883 4.641 1 97.75 362 MET A O 1
ATOM 2940 N N . MET A 1 363 ? 20.281 8.805 4.047 1 98.5 363 MET A N 1
ATOM 2941 C CA . MET A 1 363 ? 20.781 9.703 3.014 1 98.5 363 MET A CA 1
ATOM 2942 C C . MET A 1 363 ? 20.859 8.992 1.667 1 98.5 363 MET A C 1
ATOM 2944 O O . MET A 1 363 ? 21.5 7.938 1.556 1 98.5 363 MET A O 1
ATOM 2948 N N . CYS A 1 364 ? 20.156 9.516 0.659 1 98.44 364 CYS A N 1
ATOM 2949 C CA . CYS A 1 364 ? 20.125 8.914 -0.667 1 98.44 364 CYS A CA 1
ATOM 2950 C C . CYS A 1 364 ? 20.609 9.891 -1.729 1 98.44 364 CYS A C 1
ATOM 2952 O O . CYS A 1 364 ? 20.562 11.102 -1.534 1 98.44 364 CYS A O 1
ATOM 2954 N N . ASP A 1 365 ? 21.125 9.336 -2.756 1 97.69 365 ASP A N 1
ATOM 2955 C CA . ASP A 1 365 ? 21.5 10.125 -3.926 1 97.69 365 ASP A CA 1
ATOM 2956 C C . ASP A 1 365 ? 20.25 10.578 -4.695 1 97.69 365 ASP A C 1
ATOM 2958 O O . ASP A 1 365 ? 19.375 9.773 -4.996 1 97.69 365 ASP A O 1
ATOM 2962 N N . GLN A 1 366 ? 20.203 11.828 -4.973 1 95.25 366 GLN A N 1
ATOM 2963 C CA . GLN A 1 366 ? 19.031 12.383 -5.648 1 95.25 366 GLN A CA 1
ATOM 2964 C C . GLN A 1 366 ? 18.922 11.859 -7.078 1 95.25 366 GLN A C 1
ATOM 2966 O O . GLN A 1 366 ? 17.828 11.609 -7.574 1 95.25 366 GLN A O 1
ATOM 2971 N N . ALA A 1 367 ? 19.984 11.688 -7.73 1 93.31 367 ALA A N 1
ATOM 2972 C CA . ALA A 1 367 ? 19.984 11.328 -9.148 1 93.31 367 ALA A CA 1
ATOM 2973 C C . ALA A 1 367 ? 19.625 9.859 -9.336 1 93.31 367 ALA A C 1
ATOM 2975 O O . ALA A 1 367 ? 18.891 9.508 -10.266 1 93.31 367 ALA A O 1
ATOM 2976 N N . THR A 1 368 ? 20.141 8.992 -8.477 1 95.94 368 THR A N 1
ATOM 2977 C CA . THR A 1 368 ? 20.047 7.562 -8.727 1 95.94 368 THR A CA 1
ATOM 2978 C C . THR A 1 368 ? 19.219 6.867 -7.656 1 95.94 368 THR A C 1
ATOM 2980 O O . THR A 1 368 ? 18.953 5.668 -7.754 1 95.94 368 THR A O 1
ATOM 2983 N N . GLN A 1 369 ? 18.844 7.508 -6.617 1 96.69 369 GLN A N 1
ATOM 2984 C CA . GLN A 1 369 ? 18.094 6.961 -5.492 1 96.69 369 GLN A CA 1
ATOM 2985 C C . GLN A 1 369 ? 18.938 5.957 -4.707 1 96.69 369 GLN A C 1
ATOM 2987 O O . GLN A 1 369 ? 18.422 5.289 -3.805 1 96.69 369 GLN A O 1
ATOM 2992 N N . TYR A 1 370 ? 20.266 5.867 -5.008 1 98.25 370 TYR A N 1
ATOM 2993 C CA . TYR A 1 370 ? 21.188 5.016 -4.266 1 98.25 370 TYR A CA 1
ATOM 2994 C C . TYR A 1 370 ? 21.219 5.398 -2.789 1 98.25 370 TYR A C 1
ATOM 2996 O O . TYR A 1 370 ? 21.375 6.574 -2.451 1 98.25 370 TYR A O 1
ATOM 3004 N N . MET A 1 371 ? 20.984 4.438 -1.92 1 98.75 371 MET A N 1
ATOM 3005 C CA . MET A 1 371 ? 21.078 4.68 -0.483 1 98.75 371 MET A CA 1
ATOM 3006 C C . MET A 1 371 ? 22.531 4.648 -0.025 1 98.75 371 MET A C 1
ATOM 3008 O O . MET A 1 371 ? 23.203 3.619 -0.141 1 98.75 371 MET A O 1
ATOM 3012 N N . ILE A 1 372 ? 23.031 5.699 0.55 1 98.38 372 ILE A N 1
ATOM 3013 C CA . ILE A 1 372 ? 24.438 5.879 0.882 1 98.38 372 ILE A CA 1
ATOM 3014 C C . ILE A 1 372 ? 24.688 5.5 2.344 1 98.38 372 ILE A C 1
ATOM 3016 O O . ILE A 1 372 ? 25.609 4.762 2.656 1 98.38 372 ILE A O 1
ATOM 3020 N N . ASN A 1 373 ? 23.891 6.027 3.17 1 98.5 373 ASN A N 1
ATOM 3021 C CA . ASN A 1 373 ? 24.031 5.867 4.613 1 98.5 373 ASN A CA 1
ATOM 3022 C C . ASN A 1 373 ? 22.656 5.84 5.301 1 98.5 373 ASN A C 1
ATOM 3024 O O . ASN A 1 373 ? 21.688 6.379 4.773 1 98.5 373 ASN A O 1
ATOM 3028 N N . ALA A 1 374 ? 22.609 5.125 6.445 1 98.5 374 ALA A N 1
ATOM 3029 C CA . ALA A 1 374 ? 21.328 5.008 7.156 1 98.5 374 ALA A CA 1
ATOM 3030 C C . ALA A 1 374 ? 21.562 4.73 8.641 1 98.5 374 ALA A C 1
ATOM 3032 O O . ALA A 1 374 ? 22.516 4.051 9.016 1 98.5 374 ALA A O 1
ATOM 3033 N N . ILE A 1 375 ? 20.688 5.289 9.469 1 96.5 375 ILE A N 1
ATOM 3034 C CA . ILE A 1 375 ? 20.734 5.125 10.914 1 96.5 375 ILE A CA 1
ATOM 3035 C C . ILE A 1 375 ? 19.328 4.836 11.453 1 96.5 375 ILE A C 1
ATOM 3037 O O . ILE A 1 375 ? 18.406 5.629 11.258 1 96.5 375 ILE A O 1
ATOM 3041 N N . PRO A 1 376 ? 19.156 3.652 12.125 1 95.56 376 PRO A N 1
ATOM 3042 C CA . PRO A 1 376 ? 17.859 3.404 12.75 1 95.56 376 PRO A CA 1
ATOM 3043 C C . PRO A 1 376 ? 17.547 4.395 13.867 1 95.56 376 PRO A C 1
ATOM 3045 O O . PRO A 1 376 ? 18.438 4.734 14.656 1 95.56 376 PRO A O 1
ATOM 3048 N N . TYR A 1 377 ? 16.359 4.914 13.852 1 93.56 377 TYR A N 1
ATOM 3049 C CA . TYR A 1 377 ? 15.883 5.777 14.93 1 93.56 377 TYR A CA 1
ATOM 3050 C C . TYR A 1 377 ? 15.359 4.957 16.094 1 93.56 377 TYR A C 1
ATOM 3052 O O . TYR A 1 377 ? 14.289 4.348 16.016 1 93.56 377 TYR A O 1
ATOM 3060 N N . LEU A 1 378 ? 16.078 4.957 17.188 1 91 378 LEU A N 1
ATOM 3061 C CA . LEU A 1 378 ? 15.766 4.078 18.312 1 91 378 LEU A CA 1
ATOM 3062 C C . LEU A 1 378 ? 15.125 4.863 19.453 1 91 378 LEU A C 1
ATOM 3064 O O . LEU A 1 378 ? 15.242 4.473 20.609 1 91 378 LEU A O 1
ATOM 3068 N N . GLY A 1 379 ? 14.523 5.926 19.188 1 80.56 379 GLY A N 1
ATOM 3069 C CA . GLY A 1 379 ? 13.883 6.75 20.203 1 80.56 379 GLY A CA 1
ATOM 3070 C C . GLY A 1 379 ? 14.734 7.926 20.641 1 80.56 379 GLY A C 1
ATOM 3071 O O . GLY A 1 379 ? 15.891 8.047 20.219 1 80.56 379 GLY A O 1
ATOM 3072 N N . LYS A 1 380 ? 14.211 8.82 21.406 1 68.38 380 LYS A N 1
ATOM 3073 C CA . LYS A 1 380 ? 14.828 10.07 21.844 1 68.38 380 LYS A CA 1
ATOM 3074 C C . LYS A 1 380 ? 16.047 9.812 22.734 1 68.38 380 LYS A C 1
ATOM 3076 O O . LYS A 1 380 ? 16.984 10.602 22.75 1 68.38 380 LYS A O 1
ATOM 3081 N N . SER A 1 381 ? 16.016 8.766 23.391 1 59.59 381 SER A N 1
ATOM 3082 C CA . SER A 1 381 ? 17.078 8.508 24.359 1 59.59 381 SER A CA 1
ATOM 3083 C C . SER A 1 381 ? 18.422 8.258 23.688 1 59.59 381 SER A C 1
ATOM 3085 O O . SER A 1 381 ? 19.453 8.211 24.344 1 59.59 381 SER A O 1
ATOM 3087 N N . SER A 1 382 ? 18.422 8.086 22.438 1 57.5 382 SER A N 1
ATOM 3088 C CA . SER A 1 382 ? 19.672 7.73 21.766 1 57.5 382 SER A CA 1
ATOM 3089 C C . SER A 1 382 ? 20.594 8.938 21.625 1 57.5 382 SER A C 1
ATOM 3091 O O . SER A 1 382 ? 21.75 8.789 21.25 1 57.5 382 SER A O 1
ATOM 3093 N N . THR A 1 383 ? 20.078 10.203 21.844 1 56.97 383 THR A N 1
ATOM 3094 C CA . THR A 1 383 ? 20.922 11.367 21.641 1 56.97 383 THR A CA 1
ATOM 3095 C C . THR A 1 383 ? 21.391 11.938 22.984 1 56.97 383 THR A C 1
ATOM 3097 O O . THR A 1 383 ? 20.672 11.852 23.969 1 56.97 383 THR A O 1
ATOM 3100 N N . SER A 1 384 ? 22.578 11.953 23.156 1 53.25 384 SER A N 1
ATOM 3101 C CA . SER A 1 384 ? 23.172 12.602 24.328 1 53.25 384 SER A CA 1
ATOM 3102 C C . SER A 1 384 ? 22.609 14.008 24.516 1 53.25 384 SER A C 1
ATOM 3104 O O . SER A 1 384 ? 22.25 14.672 23.547 1 53.25 384 SER A O 1
ATOM 3106 N N . GLY A 1 385 ? 22.047 14.43 25.688 1 52.22 385 GLY A N 1
ATOM 3107 C CA . GLY A 1 385 ? 21.422 15.578 26.312 1 52.22 385 GLY A CA 1
ATOM 3108 C C . GLY A 1 385 ? 21.688 16.875 25.562 1 52.22 385 GLY A C 1
ATOM 3109 O O . GLY A 1 385 ? 20.844 17.781 25.562 1 52.22 385 GLY A O 1
ATOM 3110 N N . LYS A 1 386 ? 22.844 17.391 25.109 1 55.16 386 LYS A N 1
ATOM 3111 C CA . LYS A 1 386 ? 23.156 18.781 24.828 1 55.16 386 LYS A CA 1
ATOM 3112 C C . LYS A 1 386 ? 22.797 19.141 23.375 1 55.16 386 LYS A C 1
ATOM 3114 O O . LYS A 1 386 ? 22.516 20.312 23.078 1 55.16 386 LYS A O 1
ATOM 3119 N N . ILE A 1 387 ? 22.812 18.141 22.406 1 61.84 387 ILE A N 1
ATOM 3120 C CA . ILE A 1 387 ? 22.578 18.391 20.984 1 61.84 387 ILE A CA 1
ATOM 3121 C C . ILE A 1 387 ? 21.25 17.797 20.578 1 61.84 387 ILE A C 1
ATOM 3123 O O . ILE A 1 387 ? 20.875 16.719 21.016 1 61.84 387 ILE A O 1
ATOM 3127 N N . SER A 1 388 ? 20.484 18.609 19.859 1 72.81 388 SER A N 1
ATOM 3128 C CA . SER A 1 388 ? 19.203 18.141 19.375 1 72.81 388 SER A CA 1
ATOM 3129 C C . SER A 1 388 ? 19.344 16.828 18.609 1 72.81 388 SER A C 1
ATOM 3131 O O . SER A 1 388 ? 20.359 16.578 17.969 1 72.81 388 SER A O 1
ATOM 3133 N N . ALA A 1 389 ? 18.516 15.891 18.828 1 74.12 389 ALA A N 1
ATOM 3134 C CA . ALA A 1 389 ? 18.5 14.586 18.188 1 74.12 389 ALA A CA 1
ATOM 3135 C C . ALA A 1 389 ? 18.656 14.719 16.672 1 74.12 389 ALA A C 1
ATOM 3137 O O . ALA A 1 389 ? 19.438 14 16.047 1 74.12 389 ALA A O 1
ATOM 3138 N N . SER A 1 390 ? 18.016 15.656 16.141 1 76.56 390 SER A N 1
ATOM 3139 C CA . SER A 1 390 ? 18.031 15.836 14.688 1 76.56 390 SER A CA 1
ATOM 3140 C C . SER A 1 390 ? 19.422 16.25 14.195 1 76.56 390 SER A C 1
ATOM 3142 O O . SER A 1 390 ? 19.891 15.75 13.172 1 76.56 390 SER A O 1
ATOM 3144 N N . SER A 1 391 ? 20.062 17.125 14.93 1 84.25 391 SER A N 1
ATOM 3145 C CA . SER A 1 391 ? 21.406 17.578 14.547 1 84.25 391 SER A CA 1
ATOM 3146 C C . SER A 1 391 ? 22.422 16.438 14.625 1 84.25 391 SER A C 1
ATOM 3148 O O . SER A 1 391 ? 23.281 16.312 13.758 1 84.25 391 SER A O 1
ATOM 3150 N N . HIS A 1 392 ? 22.266 15.664 15.578 1 86.56 392 HIS A N 1
ATOM 3151 C CA . HIS A 1 392 ? 23.156 14.523 15.734 1 86.56 392 HIS A CA 1
ATOM 3152 C C . HIS A 1 392 ? 23.016 13.562 14.555 1 86.56 392 HIS A C 1
ATOM 3154 O O . HIS A 1 392 ? 24.031 13.125 13.992 1 86.56 392 HIS A O 1
ATOM 3160 N N . PHE A 1 393 ? 21.875 13.266 14.25 1 90.75 393 PHE A N 1
ATOM 3161 C CA . PHE A 1 393 ? 21.625 12.297 13.195 1 90.75 393 PHE A CA 1
ATOM 3162 C C . PHE A 1 393 ? 22.125 12.812 11.852 1 90.75 393 PHE A C 1
ATOM 3164 O O . PHE A 1 393 ? 22.734 12.062 11.086 1 90.75 393 PHE A O 1
ATOM 3171 N N . ILE A 1 394 ? 21.891 14.07 11.594 1 93.31 394 ILE A N 1
ATOM 3172 C CA . ILE A 1 394 ? 22.328 14.633 10.32 1 93.31 394 ILE A CA 1
ATOM 3173 C C . ILE A 1 394 ? 23.859 14.602 10.234 1 93.31 394 ILE A C 1
ATOM 3175 O O . ILE A 1 394 ? 24.422 14.203 9.219 1 93.31 394 ILE A O 1
ATOM 3179 N N . LYS A 1 395 ? 24.484 15.039 11.273 1 93.94 395 LYS A N 1
ATOM 3180 C CA . LYS A 1 395 ? 25.938 15.086 11.281 1 93.94 395 LYS A CA 1
ATOM 3181 C C . LYS A 1 395 ? 26.531 13.695 11.07 1 93.94 395 LYS A C 1
ATOM 3183 O O . LYS A 1 395 ? 27.516 13.531 10.336 1 93.94 395 LYS A O 1
ATOM 3188 N N . THR A 1 396 ? 25.891 12.734 11.68 1 93.5 396 THR A N 1
ATOM 3189 C CA . THR A 1 396 ? 26.359 11.359 11.539 1 93.5 396 THR A CA 1
ATOM 3190 C C . THR A 1 396 ? 26.141 10.859 10.109 1 93.5 396 THR A C 1
ATOM 3192 O O . THR A 1 396 ? 27 10.18 9.547 1 93.5 396 THR A O 1
ATOM 3195 N N . LEU A 1 397 ? 25.031 11.156 9.57 1 96.94 397 LEU A N 1
ATOM 3196 C CA . LEU A 1 397 ? 24.672 10.703 8.227 1 96.94 397 LEU A CA 1
ATOM 3197 C C . LEU A 1 397 ? 25.594 11.32 7.176 1 96.94 397 LEU A C 1
ATOM 3199 O O . LEU A 1 397 ? 25.969 10.656 6.211 1 96.94 397 LEU A O 1
ATOM 3203 N N . VAL A 1 398 ? 26.031 12.602 7.332 1 97.19 398 VAL A N 1
ATOM 3204 C CA . VAL A 1 398 ? 26.734 13.328 6.273 1 97.19 398 VAL A CA 1
ATOM 3205 C C . VAL A 1 398 ? 28.234 13.195 6.469 1 97.19 398 VAL A C 1
ATOM 3207 O O . VAL A 1 398 ? 29.016 13.586 5.594 1 97.19 398 VAL A O 1
ATOM 3210 N N . GLU A 1 399 ? 28.672 12.617 7.5 1 95.81 399 GLU A N 1
ATOM 3211 C CA . GLU A 1 399 ? 30.078 12.523 7.852 1 95.81 399 GLU A CA 1
ATOM 3212 C C . GLU A 1 399 ? 30.906 11.953 6.699 1 95.81 399 GLU A C 1
ATOM 3214 O O . GLU A 1 399 ? 31.969 12.477 6.363 1 95.81 399 GLU A O 1
ATOM 3219 N N . PRO A 1 400 ? 30.406 10.914 6.031 1 94.94 400 PRO A N 1
ATOM 3220 C CA . PRO A 1 400 ? 31.188 10.344 4.938 1 94.94 400 PRO A CA 1
ATOM 3221 C C . PRO A 1 400 ? 31.344 11.297 3.754 1 94.94 400 PRO A C 1
ATOM 3223 O O . PRO A 1 400 ? 32.219 11.102 2.906 1 94.94 400 PRO A O 1
ATOM 3226 N N . MET A 1 401 ? 30.547 12.344 3.688 1 94.94 401 MET A N 1
ATOM 3227 C CA . MET A 1 401 ? 30.562 13.258 2.549 1 94.94 401 MET A CA 1
ATOM 3228 C C . MET A 1 401 ? 31.219 14.586 2.922 1 94.94 401 MET A C 1
ATOM 3230 O O . MET A 1 401 ? 31.219 15.523 2.125 1 94.94 401 MET A O 1
ATOM 3234 N N . SER A 1 402 ? 31.719 14.633 4.117 1 95.31 402 SER A N 1
ATOM 3235 C CA . SER A 1 402 ? 32.344 15.867 4.578 1 95.31 402 SER A CA 1
ATOM 3236 C C . SER A 1 402 ? 33.469 16.297 3.641 1 95.31 402 SER A C 1
ATOM 3238 O O . SER A 1 402 ? 34.25 15.453 3.158 1 95.31 402 SER A O 1
ATOM 3240 N N . GLY A 1 403 ? 33.5 17.516 3.324 1 93.12 403 GLY A N 1
ATOM 3241 C CA . GLY A 1 403 ? 34.562 18.078 2.479 1 93.12 403 GLY A CA 1
ATOM 3242 C C . GLY A 1 403 ? 34.25 17.938 0.998 1 93.12 403 GLY A C 1
ATOM 3243 O O . GLY A 1 403 ? 35.062 18.344 0.158 1 93.12 403 GLY A O 1
ATOM 3244 N N . SER A 1 404 ? 33.125 17.453 0.64 1 92.5 404 SER A N 1
ATOM 3245 C CA . SER A 1 404 ? 32.844 17.141 -0.756 1 92.5 404 SER A CA 1
ATOM 3246 C C . SER A 1 404 ? 32.156 18.312 -1.454 1 92.5 404 SER A C 1
ATOM 3248 O O . SER A 1 404 ? 32 18.297 -2.678 1 92.5 404 SER A O 1
ATOM 3250 N N . ASN A 1 405 ? 31.641 19.344 -0.743 1 92.81 405 ASN A N 1
ATOM 3251 C CA . ASN A 1 405 ? 30.953 20.531 -1.254 1 92.81 405 ASN A CA 1
ATOM 3252 C C . ASN A 1 405 ? 29.609 20.172 -1.892 1 92.81 405 ASN A C 1
ATOM 3254 O O . ASN A 1 405 ? 29.094 20.906 -2.727 1 92.81 405 ASN A O 1
ATOM 3258 N N . ARG A 1 406 ? 29.125 19 -1.579 1 94.5 406 ARG A N 1
ATOM 3259 C CA . ARG A 1 406 ? 27.812 18.578 -2.08 1 94.5 406 ARG A CA 1
ATOM 3260 C C . ARG A 1 406 ? 26.688 19.328 -1.377 1 94.5 406 ARG A C 1
ATOM 3262 O O . ARG A 1 406 ? 26.922 19.984 -0.364 1 94.5 406 ARG A O 1
ATOM 3269 N N . ASN A 1 407 ? 25.516 19.25 -1.983 1 96 407 ASN A N 1
ATOM 3270 C CA . ASN A 1 407 ? 24.344 19.859 -1.377 1 96 407 ASN A CA 1
ATOM 3271 C C . ASN A 1 407 ? 23.453 18.812 -0.704 1 96 407 ASN A C 1
ATOM 3273 O O . ASN A 1 407 ? 23.203 17.75 -1.267 1 96 407 ASN A O 1
ATOM 3277 N N . ILE A 1 408 ? 23.016 19.172 0.475 1 97.25 408 ILE A N 1
ATOM 3278 C CA . ILE A 1 408 ? 22.109 18.312 1.226 1 97.25 408 ILE A CA 1
ATOM 3279 C C . ILE A 1 408 ? 20.719 18.953 1.253 1 97.25 408 ILE A C 1
ATOM 3281 O O . ILE A 1 408 ? 20.578 20.141 1.523 1 97.25 408 ILE A O 1
ATOM 3285 N N . THR A 1 409 ? 19.703 18.188 0.885 1 97.75 409 THR A N 1
ATOM 3286 C CA . THR A 1 409 ? 18.312 18.625 1.009 1 97.75 409 THR A CA 1
ATOM 3287 C C . THR A 1 409 ? 17.578 17.797 2.059 1 97.75 409 THR A C 1
ATOM 3289 O O . THR A 1 409 ? 17.688 16.578 2.07 1 97.75 409 THR A O 1
ATOM 3292 N N . ALA A 1 410 ? 16.859 18.422 2.986 1 96.69 410 ALA A N 1
ATOM 3293 C CA . ALA A 1 410 ? 16.125 17.703 4.027 1 96.69 410 ALA A CA 1
ATOM 3294 C C . ALA A 1 410 ? 14.859 18.469 4.426 1 96.69 410 ALA A C 1
ATOM 3296 O O . ALA A 1 410 ? 14.672 19.625 4.027 1 96.69 410 ALA A O 1
ATOM 3297 N N . ASN A 1 411 ? 13.984 17.812 5.137 1 93.06 411 ASN A N 1
ATOM 3298 C CA . ASN A 1 411 ? 12.727 18.422 5.547 1 93.06 411 ASN A CA 1
ATOM 3299 C C . ASN A 1 411 ? 12.867 19.141 6.891 1 93.06 411 ASN A C 1
ATOM 3301 O O . ASN A 1 411 ? 13.969 19.266 7.418 1 93.06 411 ASN A O 1
ATOM 3305 N N . SER A 1 412 ? 11.773 19.641 7.426 1 92.44 412 SER A N 1
ATOM 3306 C CA . SER A 1 412 ? 11.75 20.547 8.562 1 92.44 412 SER A CA 1
ATOM 3307 C C . SER A 1 412 ? 12.156 19.844 9.852 1 92.44 412 SER A C 1
ATOM 3309 O O . SER A 1 412 ? 12.633 20.469 10.797 1 92.44 412 SER A O 1
ATOM 3311 N N . TRP A 1 413 ? 12.023 18.531 9.867 1 86.94 413 TRP A N 1
ATOM 3312 C CA . TRP A 1 413 ? 12.422 17.781 11.047 1 86.94 413 TRP A CA 1
ATOM 3313 C C . TRP A 1 413 ? 13.93 17.875 11.273 1 86.94 413 TRP A C 1
ATOM 3315 O O . TRP A 1 413 ? 14.398 17.875 12.414 1 86.94 413 TRP A O 1
ATOM 3325 N N . PHE A 1 414 ? 14.633 18.031 10.227 1 91.94 414 PHE A N 1
ATOM 3326 C CA . PHE A 1 414 ? 16.094 17.984 10.266 1 91.94 414 PHE A CA 1
ATOM 3327 C C . PHE A 1 414 ? 16.688 19.375 10.281 1 91.94 414 PHE A C 1
ATOM 3329 O O . PHE A 1 414 ? 17.875 19.547 10.539 1 91.94 414 PHE A O 1
ATOM 3336 N N . THR A 1 415 ? 15.945 20.375 10.023 1 94.19 415 THR A N 1
ATOM 3337 C CA . THR A 1 415 ? 16.5 21.672 9.633 1 94.19 415 THR A CA 1
ATOM 3338 C C . THR A 1 415 ? 16.484 22.641 10.805 1 94.19 415 THR A C 1
ATOM 3340 O O . THR A 1 415 ? 15.445 22.828 11.445 1 94.19 415 THR A O 1
ATOM 3343 N N . SER A 1 416 ? 17.609 23.266 11.109 1 93.81 416 SER A N 1
ATOM 3344 C CA . SER A 1 416 ? 17.781 24.359 12.055 1 93.81 416 SER A CA 1
ATOM 3345 C C . SER A 1 416 ? 18.859 25.328 11.594 1 93.81 416 SER A C 1
ATOM 3347 O O . SER A 1 416 ? 19.766 24.953 10.836 1 93.81 416 SER A O 1
ATOM 3349 N N . VAL A 1 417 ? 18.766 26.578 12.023 1 94.19 417 VAL A N 1
ATOM 3350 C CA . VAL A 1 417 ? 19.672 27.625 11.578 1 94.19 417 VAL A CA 1
ATOM 3351 C C . VAL A 1 417 ? 21.094 27.281 12.016 1 94.19 417 VAL A C 1
ATOM 3353 O O . VAL A 1 417 ? 22.016 27.266 11.203 1 94.19 417 VAL A O 1
ATOM 3356 N N . PRO A 1 418 ? 21.328 26.891 13.25 1 92.69 418 PRO A N 1
ATOM 3357 C CA . PRO A 1 418 ? 22.688 26.578 13.656 1 92.69 418 PRO A CA 1
ATOM 3358 C C . PRO A 1 418 ? 23.281 25.375 12.914 1 92.69 418 PRO A C 1
ATOM 3360 O O . PRO A 1 418 ? 24.469 25.375 12.586 1 92.69 418 PRO A O 1
ATOM 3363 N N . LEU A 1 419 ? 22.484 24.391 12.695 1 94.06 419 LEU A N 1
ATOM 3364 C CA . LEU A 1 419 ? 22.953 23.188 11.992 1 94.06 419 LEU A CA 1
ATOM 3365 C C . LEU A 1 419 ? 23.422 23.531 10.586 1 94.06 419 LEU A C 1
ATOM 3367 O O . LEU A 1 419 ? 24.469 23.062 10.141 1 94.06 419 LEU A O 1
ATOM 3371 N N . VAL A 1 420 ? 22.625 24.281 9.914 1 95.38 420 VAL A N 1
ATOM 3372 C CA . VAL A 1 420 ? 22.906 24.625 8.531 1 95.38 420 VAL A CA 1
ATOM 3373 C C . VAL A 1 420 ? 24.203 25.422 8.445 1 95.38 420 VAL A C 1
ATOM 3375 O O . VAL A 1 420 ? 25.016 25.203 7.547 1 95.38 420 VAL A O 1
ATOM 3378 N N . GLU A 1 421 ? 24.422 26.344 9.328 1 94.62 421 GLU A N 1
ATOM 3379 C CA . GLU A 1 421 ? 25.672 27.094 9.391 1 94.62 421 GLU A CA 1
ATOM 3380 C C . GLU A 1 421 ? 26.859 26.188 9.68 1 94.62 421 GLU A C 1
ATOM 3382 O O . GLU A 1 421 ? 27.922 26.328 9.062 1 94.62 421 GLU A O 1
ATOM 3387 N N . GLU A 1 422 ? 26.656 25.312 10.57 1 94.62 422 GLU A N 1
ATOM 3388 C CA . GLU A 1 422 ? 27.734 24.391 10.945 1 94.62 422 GLU A CA 1
ATOM 3389 C C . GLU A 1 422 ? 28.125 23.5 9.766 1 94.62 422 GLU A C 1
ATOM 3391 O O . GLU A 1 422 ? 29.312 23.203 9.57 1 94.62 422 GLU A O 1
ATOM 3396 N N . LEU A 1 423 ? 27.188 22.969 9.078 1 96.19 423 LEU A N 1
ATOM 3397 C CA . LEU A 1 423 ? 27.453 22.094 7.949 1 96.19 423 LEU A CA 1
ATOM 3398 C C . LEU A 1 423 ? 28.25 22.812 6.875 1 96.19 423 LEU A C 1
ATOM 3400 O O . LEU A 1 423 ? 29.125 22.219 6.242 1 96.19 423 LEU A O 1
ATOM 3404 N N . LEU A 1 424 ? 27.938 24.062 6.66 1 95.69 424 LEU A N 1
ATOM 3405 C CA . LEU A 1 424 ? 28.688 24.844 5.684 1 95.69 424 LEU A CA 1
ATOM 3406 C C . LEU A 1 424 ? 30.109 25.094 6.164 1 95.69 424 LEU A C 1
ATOM 3408 O O . LEU A 1 424 ? 31.078 24.891 5.418 1 95.69 424 LEU A O 1
ATOM 3412 N N . ASP A 1 425 ? 30.297 25.469 7.348 1 94.75 425 ASP A N 1
ATOM 3413 C CA . ASP A 1 425 ? 31.562 25.938 7.883 1 94.75 425 ASP A CA 1
ATOM 3414 C C . ASP A 1 425 ? 32.5 24.766 8.188 1 94.75 425 ASP A C 1
ATOM 3416 O O . ASP A 1 425 ? 33.688 24.797 7.828 1 94.75 425 ASP A O 1
ATOM 3420 N N . LYS A 1 426 ? 31.922 23.766 8.789 1 94.5 426 LYS A N 1
ATOM 3421 C CA . LYS A 1 426 ? 32.781 22.688 9.305 1 94.5 426 LYS A CA 1
ATOM 3422 C C . LYS A 1 426 ? 32.812 21.516 8.336 1 94.5 426 LYS A C 1
ATOM 3424 O O . LYS A 1 426 ? 33.812 20.797 8.258 1 94.5 426 LYS A O 1
ATOM 3429 N N . PHE A 1 427 ? 31.734 21.25 7.652 1 95.75 427 PHE A N 1
ATOM 3430 C CA . PHE A 1 427 ? 31.656 20.047 6.82 1 95.75 427 PHE A CA 1
ATOM 3431 C C . PHE A 1 427 ? 31.828 20.406 5.348 1 95.75 427 PHE A C 1
ATOM 3433 O O . PHE A 1 427 ? 32 19.516 4.504 1 95.75 427 PHE A O 1
ATOM 3440 N N . GLN A 1 428 ? 31.766 21.672 4.98 1 95.31 428 GLN A N 1
ATOM 3441 C CA . GLN A 1 428 ? 31.844 22.141 3.598 1 95.31 428 GLN A CA 1
ATOM 3442 C C . GLN A 1 428 ? 30.75 21.516 2.74 1 95.31 428 GLN A C 1
ATOM 3444 O O . GLN A 1 428 ? 31.031 20.953 1.673 1 95.31 428 GLN A O 1
ATOM 3449 N N . LEU A 1 429 ? 29.609 21.5 3.281 1 96 429 LEU A N 1
ATOM 3450 C CA . LEU A 1 429 ? 28.391 21.047 2.6 1 96 429 LEU A CA 1
ATOM 3451 C C . LEU A 1 429 ? 27.344 22.156 2.564 1 96 429 LEU A C 1
ATOM 3453 O O . LEU A 1 429 ? 27.172 22.891 3.541 1 96 429 LEU A O 1
ATOM 3457 N N . THR A 1 430 ? 26.719 22.359 1.42 1 96.06 430 THR A N 1
ATOM 3458 C CA . THR A 1 430 ? 25.594 23.281 1.352 1 96.06 430 THR A CA 1
ATOM 3459 C C . THR A 1 430 ? 24.281 22.594 1.728 1 96.06 430 THR A C 1
ATOM 3461 O O . THR A 1 430 ? 24.234 21.359 1.81 1 96.06 430 THR A O 1
ATOM 3464 N N . TYR A 1 431 ? 23.281 23.391 2.02 1 96.44 431 TYR A N 1
ATOM 3465 C CA . TYR A 1 431 ? 22.062 22.812 2.588 1 96.44 431 TYR A CA 1
ATOM 3466 C C . TYR A 1 431 ? 20.844 23.578 2.104 1 96.44 431 TYR A C 1
ATOM 3468 O O . TYR A 1 431 ? 20.859 24.812 1.986 1 96.44 431 TYR A O 1
ATOM 3476 N N . ILE A 1 432 ? 19.844 22.875 1.684 1 97.31 432 ILE A N 1
ATOM 3477 C CA . ILE A 1 432 ? 18.516 23.406 1.428 1 97.31 432 ILE A CA 1
ATOM 3478 C C . ILE A 1 432 ? 17.484 22.641 2.26 1 97.31 432 ILE A C 1
ATOM 3480 O O . ILE A 1 432 ? 17.422 21.406 2.211 1 97.31 432 ILE A O 1
ATOM 3484 N N . GLY A 1 433 ? 16.625 23.297 3.021 1 96.81 433 GLY A N 1
ATOM 3485 C CA . GLY A 1 433 ? 15.633 22.578 3.809 1 96.81 433 GLY A CA 1
ATOM 3486 C C . GLY A 1 433 ? 14.477 23.469 4.238 1 96.81 433 GLY A C 1
ATOM 3487 O O . GLY A 1 433 ? 14.617 24.688 4.32 1 96.81 433 GLY A O 1
ATOM 3488 N N . THR A 1 434 ? 13.336 22.906 4.402 1 96 434 THR A N 1
ATOM 3489 C CA . THR A 1 434 ? 12.227 23.625 5.031 1 96 434 THR A CA 1
ATOM 3490 C C . THR A 1 434 ? 12.477 23.812 6.523 1 96 434 THR A C 1
ATOM 3492 O O . THR A 1 434 ? 13.078 22.938 7.168 1 96 434 THR A O 1
ATOM 3495 N N . ILE A 1 435 ? 12.109 24.891 7.035 1 95.69 435 ILE A N 1
ATOM 3496 C CA . ILE A 1 435 ? 12.305 25.188 8.453 1 95.69 435 ILE A CA 1
ATOM 3497 C C . ILE A 1 435 ? 10.953 25.469 9.102 1 95.69 435 ILE A C 1
ATOM 3499 O O . ILE A 1 435 ? 10.102 26.141 8.516 1 95.69 435 ILE A O 1
ATOM 3503 N N . LYS A 1 436 ? 10.766 24.938 10.242 1 93.25 436 LYS A N 1
ATOM 3504 C CA . LYS A 1 436 ? 9.508 25.141 10.961 1 93.25 436 LYS A CA 1
ATOM 3505 C C . LYS A 1 436 ? 9.352 26.594 11.398 1 93.25 436 LYS A C 1
ATOM 3507 O O . LYS A 1 436 ? 10.328 27.234 11.789 1 93.25 436 LYS A O 1
ATOM 3512 N N . LYS A 1 437 ? 8.172 27.016 11.461 1 91.94 437 LYS A N 1
ATOM 3513 C CA . LYS A 1 437 ? 7.863 28.406 11.789 1 91.94 437 LYS A CA 1
ATOM 3514 C C . LYS A 1 437 ? 8.102 28.688 13.266 1 91.94 437 LYS A C 1
ATOM 3516 O O . LYS A 1 437 ? 8.25 29.844 13.672 1 91.94 437 LYS A O 1
ATOM 3521 N N . ASN A 1 438 ? 8.203 27.656 14.016 1 89.25 438 ASN A N 1
ATOM 3522 C CA . ASN A 1 438 ? 8.297 27.844 15.453 1 89.25 438 ASN A CA 1
ATOM 3523 C C . ASN A 1 438 ? 9.734 28.094 15.898 1 89.25 438 ASN A C 1
ATOM 3525 O O . ASN A 1 438 ? 9.992 28.344 17.078 1 89.25 438 ASN A O 1
ATOM 3529 N N . LYS A 1 439 ? 10.656 28 15.016 1 91.94 439 LYS A N 1
ATOM 3530 C CA . LYS A 1 439 ? 12.039 28.281 15.367 1 91.94 439 LYS A CA 1
ATOM 3531 C C . LYS A 1 439 ? 12.227 29.75 15.727 1 91.94 439 LYS A C 1
ATOM 3533 O O . LYS A 1 439 ? 11.898 30.641 14.93 1 91.94 439 LYS A O 1
ATOM 3538 N N . LEU A 1 440 ? 12.805 30.031 16.812 1 93.19 440 LEU A N 1
ATOM 3539 C CA . LEU A 1 440 ? 12.875 31.375 17.375 1 93.19 440 LEU A CA 1
ATOM 3540 C C . LEU A 1 440 ? 13.867 32.25 16.609 1 93.19 440 LEU A C 1
ATOM 3542 O O . LEU A 1 440 ? 13.844 33.469 16.719 1 93.19 440 LEU A O 1
ATOM 3546 N N . GLN A 1 441 ? 14.727 31.672 15.875 1 94.38 441 GLN A N 1
ATOM 3547 C CA . GLN A 1 441 ? 15.703 32.406 15.094 1 94.38 441 GLN A CA 1
ATOM 3548 C C . GLN A 1 441 ? 15.031 33.188 13.961 1 94.38 441 GLN A C 1
ATOM 3550 O O . GLN A 1 441 ? 15.633 34.094 13.375 1 94.38 441 GLN A O 1
ATOM 3555 N N . LEU A 1 442 ? 13.828 32.844 13.617 1 95.31 442 LEU A N 1
ATOM 3556 C CA . LEU A 1 442 ? 13.094 33.469 12.523 1 95.31 442 LEU A CA 1
ATOM 3557 C C . LEU A 1 442 ? 12.312 34.688 13.008 1 95.31 442 LEU A C 1
ATOM 3559 O O . LEU A 1 442 ? 11.703 34.625 14.078 1 95.31 442 LEU A O 1
ATOM 3563 N N . PRO A 1 443 ? 12.383 35.812 12.211 1 94.75 443 PRO A N 1
ATOM 3564 C CA . PRO A 1 443 ? 11.617 37 12.586 1 94.75 443 PRO A CA 1
ATOM 3565 C C . PRO A 1 443 ? 10.109 36.812 12.453 1 94.75 443 PRO A C 1
ATOM 3567 O O . PRO A 1 443 ? 9.656 35.938 11.68 1 94.75 443 PRO A O 1
ATOM 3570 N N . TYR A 1 444 ? 9.391 37.594 13.172 1 93.38 444 TYR A N 1
ATOM 3571 C CA . TYR A 1 444 ? 7.93 37.5 13.18 1 93.38 444 TYR A CA 1
ATOM 3572 C C . TYR A 1 444 ? 7.367 37.812 11.797 1 93.38 444 TYR A C 1
ATOM 3574 O O . TYR A 1 444 ? 6.418 37.156 11.344 1 93.38 444 TYR A O 1
ATOM 3582 N N . GLN A 1 445 ? 7.906 38.812 11.086 1 92.31 445 GLN A N 1
ATOM 3583 C CA . GLN A 1 445 ? 7.441 39.219 9.758 1 92.31 445 GLN A CA 1
ATOM 3584 C C . GLN A 1 445 ? 7.594 38.062 8.758 1 92.31 445 GLN A C 1
ATOM 3586 O O . GLN A 1 445 ? 6.797 37.938 7.832 1 92.31 445 GLN A O 1
ATOM 3591 N N . PHE A 1 446 ? 8.57 37.281 9.062 1 94.12 446 PHE A N 1
ATOM 3592 C CA . PHE A 1 446 ? 8.945 36.219 8.148 1 94.12 446 PHE A CA 1
ATOM 3593 C C . PHE A 1 446 ? 7.941 35.062 8.219 1 94.12 446 PHE A C 1
ATOM 3595 O O . PHE A 1 446 ? 7.688 34.375 7.215 1 94.12 446 PHE A O 1
ATOM 3602 N N . ILE A 1 447 ? 7.367 34.781 9.359 1 93.94 447 ILE A N 1
ATOM 3603 C CA . ILE A 1 447 ? 6.527 33.625 9.555 1 93.94 447 ILE A CA 1
ATOM 3604 C C . ILE A 1 447 ? 5.055 34.031 9.523 1 93.94 447 ILE A C 1
ATOM 3606 O O . ILE A 1 447 ? 4.168 33.156 9.547 1 93.94 447 ILE A O 1
ATOM 3610 N N . ASN A 1 448 ? 4.836 35.281 9.484 1 92 448 ASN A N 1
ATOM 3611 C CA . ASN A 1 448 ? 3.463 35.781 9.484 1 92 448 ASN A CA 1
ATOM 3612 C C . ASN A 1 448 ? 2.852 35.75 8.086 1 92 448 ASN A C 1
ATOM 3614 O O . ASN A 1 448 ? 3.215 36.562 7.234 1 92 448 ASN A O 1
ATOM 3618 N N . ILE A 1 449 ? 1.881 34.875 7.91 1 88.38 449 ILE A N 1
ATOM 3619 C CA . ILE A 1 449 ? 1.262 34.688 6.602 1 88.38 449 ILE A CA 1
ATOM 3620 C C . ILE A 1 449 ? 0.498 35.938 6.203 1 88.38 449 ILE A C 1
ATOM 3622 O O . ILE A 1 449 ? 0.308 36.219 5.016 1 88.38 449 ILE A O 1
ATOM 3626 N N . LYS A 1 450 ? 0.027 36.781 7.152 1 88.5 450 LYS A N 1
ATOM 3627 C CA . LYS A 1 450 ? -0.765 38 6.883 1 88.5 450 LYS A CA 1
ATOM 3628 C C . LYS A 1 450 ? 0.127 39.219 6.754 1 88.5 450 LYS A C 1
ATOM 3630 O O . LYS A 1 450 ? -0.367 40.344 6.551 1 88.5 450 LYS A O 1
ATOM 3635 N N . TYR A 1 451 ? 1.402 39 6.918 1 89.25 451 TYR A N 1
ATOM 3636 C CA . TYR A 1 451 ? 2.312 40.156 6.824 1 89.25 451 TYR A CA 1
ATOM 3637 C C . TYR A 1 451 ? 2.152 40.844 5.488 1 89.25 451 TYR A C 1
ATOM 3639 O O . TYR A 1 451 ? 2.238 40.219 4.426 1 89.25 451 TYR A O 1
ATOM 3647 N N . LYS A 1 452 ? 1.841 42.125 5.422 1 87.81 452 LYS A N 1
ATOM 3648 C CA . LYS A 1 452 ? 1.668 43.031 4.277 1 87.81 452 LYS A CA 1
ATOM 3649 C C . LYS A 1 452 ? 0.609 42.5 3.318 1 87.81 452 LYS A C 1
ATOM 3651 O O . LYS A 1 452 ? 0.62 42.812 2.129 1 87.81 452 LYS A O 1
ATOM 3656 N N . ASN A 1 453 ? -0.251 41.531 3.711 1 87.06 453 ASN A N 1
ATOM 3657 C CA . ASN A 1 453 ? -1.314 40.938 2.914 1 87.06 453 ASN A CA 1
ATOM 3658 C C . ASN A 1 453 ? -0.804 40.469 1.547 1 87.06 453 ASN A C 1
ATOM 3660 O O . ASN A 1 453 ? -1.381 40.844 0.517 1 87.06 453 ASN A O 1
ATOM 3664 N N . ARG A 1 454 ? 0.277 39.875 1.52 1 88.38 454 ARG A N 1
ATOM 3665 C CA . ARG A 1 454 ? 0.93 39.469 0.277 1 88.38 454 ARG A CA 1
ATOM 3666 C C . ARG A 1 454 ? 0.101 38.438 -0.466 1 88.38 454 ARG A C 1
ATOM 3668 O O . ARG A 1 454 ? -0.67 37.688 0.147 1 88.38 454 ARG A O 1
ATOM 3675 N N . ASN A 1 455 ? 0.249 38.344 -1.787 1 88 455 ASN A N 1
ATOM 3676 C CA . ASN A 1 455 ? -0.512 37.469 -2.662 1 88 455 ASN A CA 1
ATOM 3677 C C . ASN A 1 455 ? 0.042 36.031 -2.641 1 88 455 ASN A C 1
ATOM 3679 O O . ASN A 1 455 ? 1.215 35.844 -2.328 1 88 455 ASN A O 1
ATOM 3683 N N . VAL A 1 456 ? -0.889 35.094 -2.945 1 90.12 456 VAL A N 1
ATOM 3684 C CA . VAL A 1 456 ? -0.453 33.719 -3.145 1 90.12 456 VAL A CA 1
ATOM 3685 C C . VAL A 1 456 ? 0.602 33.656 -4.246 1 90.12 456 VAL A C 1
ATOM 3687 O O . VAL A 1 456 ? 0.469 34.344 -5.273 1 90.12 456 VAL A O 1
ATOM 3690 N N . GLY A 1 457 ? 1.644 33 -4.051 1 88.62 457 GLY A N 1
ATOM 3691 C CA . GLY A 1 457 ? 2.732 32.875 -5.008 1 88.62 457 GLY A CA 1
ATOM 3692 C C . GLY A 1 457 ? 3.865 33.844 -4.738 1 88.62 457 GLY A C 1
ATOM 3693 O O . GLY A 1 457 ? 4.895 33.812 -5.414 1 88.62 457 GLY A O 1
ATOM 3694 N N . SER A 1 458 ? 3.76 34.719 -3.734 1 91.31 458 SER A N 1
ATOM 3695 C CA . SER A 1 458 ? 4.781 35.719 -3.412 1 91.31 458 SER A CA 1
ATOM 3696 C C . SER A 1 458 ? 5.859 35.125 -2.51 1 91.31 458 SER A C 1
ATOM 3698 O O . SER A 1 458 ? 5.613 34.156 -1.804 1 91.31 458 SER A O 1
ATOM 3700 N N . SER A 1 459 ? 7.09 35.719 -2.58 1 93.5 459 SER A N 1
ATOM 3701 C CA . SER A 1 459 ? 8.227 35.281 -1.779 1 93.5 459 SER A CA 1
ATOM 3702 C C . SER A 1 459 ? 8.852 36.438 -1.013 1 93.5 459 SER A C 1
ATOM 3704 O O . SER A 1 459 ? 8.945 37.531 -1.531 1 93.5 459 SER A O 1
ATOM 3706 N N . LEU A 1 460 ? 9.117 36.25 0.242 1 93.62 460 LEU A N 1
ATOM 3707 C CA . LEU A 1 460 ? 9.859 37.156 1.107 1 93.62 460 LEU A CA 1
ATOM 3708 C C . LEU A 1 460 ? 11.234 36.594 1.44 1 93.62 460 LEU A C 1
ATOM 3710 O O . LEU A 1 460 ? 11.352 35.469 1.937 1 93.62 460 LEU A O 1
ATOM 3714 N N . PHE A 1 461 ? 12.336 37.375 1.12 1 94.06 461 PHE A N 1
ATOM 3715 C CA . PHE A 1 461 ? 13.695 36.906 1.318 1 94.06 461 PHE A CA 1
ATOM 3716 C C . PHE A 1 461 ? 14.375 37.656 2.459 1 94.06 461 PHE A C 1
ATOM 3718 O O . PHE A 1 461 ? 14.195 38.875 2.609 1 94.06 461 PHE A O 1
ATOM 3725 N N . ILE A 1 462 ? 15.062 36.969 3.234 1 94.94 462 ILE A N 1
ATOM 3726 C CA . ILE A 1 462 ? 15.977 37.562 4.207 1 94.94 462 ILE A CA 1
ATOM 3727 C C . ILE A 1 462 ? 17.328 36.844 4.152 1 94.94 462 ILE A C 1
ATOM 3729 O O . ILE A 1 462 ? 17.406 35.688 3.701 1 94.94 462 ILE A O 1
ATOM 3733 N N . PHE A 1 463 ? 18.375 37.5 4.633 1 94.25 463 PHE A N 1
ATOM 3734 C CA . PHE A 1 463 ? 19.719 36.969 4.449 1 94.25 463 PHE A CA 1
ATOM 3735 C C . PHE A 1 463 ? 20.516 37.062 5.75 1 94.25 463 PHE A C 1
ATOM 3737 O O . PHE A 1 463 ? 20.281 37.938 6.57 1 94.25 463 PHE A O 1
ATOM 3744 N N . ARG A 1 464 ? 21.359 36.094 5.922 1 92.69 464 ARG A N 1
ATOM 3745 C CA . ARG A 1 464 ? 22.297 36.031 7.031 1 92.69 464 ARG A CA 1
ATOM 3746 C C . ARG A 1 464 ? 23.594 35.344 6.613 1 92.69 464 ARG A C 1
ATOM 3748 O O . ARG A 1 464 ? 23.609 34.156 6.305 1 92.69 464 ARG A O 1
ATOM 3755 N N . LYS A 1 465 ? 24.703 36.062 6.711 1 88.38 465 LYS A N 1
ATOM 3756 C CA . LYS A 1 465 ? 25.984 35.5 6.305 1 88.38 465 LYS A CA 1
ATOM 3757 C C . LYS A 1 465 ? 25.891 34.844 4.922 1 88.38 465 LYS A C 1
ATOM 3759 O O . LYS A 1 465 ? 25.484 35.5 3.955 1 88.38 465 LYS A O 1
ATOM 3764 N N . ASN A 1 466 ? 26.062 33.531 4.922 1 89.88 466 ASN A N 1
ATOM 3765 C CA . ASN A 1 466 ? 26 32.812 3.658 1 89.88 466 ASN A CA 1
ATOM 3766 C C . ASN A 1 466 ? 24.719 32 3.543 1 89.88 466 ASN A C 1
ATOM 3768 O O . ASN A 1 466 ? 24.688 30.984 2.854 1 89.88 466 ASN A O 1
ATOM 3772 N N . MET A 1 467 ? 23.719 32.5 4.215 1 94.44 467 MET A N 1
ATOM 3773 C CA . MET A 1 467 ? 22.453 31.766 4.227 1 94.44 467 MET A CA 1
ATOM 3774 C C . MET A 1 467 ? 21.312 32.656 3.721 1 94.44 467 MET A C 1
ATOM 3776 O O . MET A 1 467 ? 21.25 33.844 4.039 1 94.44 467 MET A O 1
ATOM 3780 N N . THR A 1 468 ? 20.531 32.156 2.912 1 95.38 468 THR A N 1
ATOM 3781 C CA . THR A 1 468 ? 19.328 32.812 2.408 1 95.38 468 THR A CA 1
ATOM 3782 C C . THR A 1 468 ? 18.078 32.125 2.936 1 95.38 468 THR A C 1
ATOM 3784 O O . THR A 1 468 ? 17.984 30.875 2.91 1 95.38 468 THR A O 1
ATOM 3787 N N . ALA A 1 469 ? 17.141 32.844 3.475 1 96.38 469 ALA A N 1
ATOM 3788 C CA . ALA A 1 469 ? 15.852 32.312 3.91 1 96.38 469 ALA A CA 1
ATOM 3789 C C . ALA A 1 469 ? 14.719 32.875 3.059 1 96.38 469 ALA A C 1
ATOM 3791 O O . ALA A 1 469 ? 14.742 34.062 2.682 1 96.38 469 ALA A O 1
ATOM 3792 N N . VAL A 1 470 ? 13.781 32.062 2.725 1 96.12 470 VAL A N 1
ATOM 3793 C CA . VAL A 1 470 ? 12.664 32.5 1.899 1 96.12 470 VAL A CA 1
ATOM 3794 C C . VAL A 1 470 ? 11.344 32.062 2.539 1 96.12 470 VAL A C 1
ATOM 3796 O O . VAL A 1 470 ? 11.242 30.953 3.057 1 96.12 470 VAL A O 1
ATOM 3799 N N . SER A 1 471 ? 10.414 32.906 2.713 1 95.94 471 SER A N 1
ATOM 3800 C CA . SER A 1 471 ? 9.023 32.656 3.076 1 95.94 471 SER A CA 1
ATOM 3801 C C . SER A 1 471 ? 8.109 32.719 1.853 1 95.94 471 SER A C 1
ATOM 3803 O O . SER A 1 471 ? 7.852 33.812 1.316 1 95.94 471 SER A O 1
ATOM 3805 N N . TYR A 1 472 ? 7.641 31.547 1.388 1 93.81 472 TYR A N 1
ATOM 3806 C CA . TYR A 1 472 ? 6.848 31.422 0.173 1 93.81 472 TYR A CA 1
ATOM 3807 C C . TYR A 1 472 ? 5.383 31.141 0.505 1 93.81 472 TYR A C 1
ATOM 3809 O O . TYR A 1 472 ? 5.062 30.172 1.184 1 93.81 472 TYR A O 1
ATOM 3817 N N . LYS A 1 473 ? 4.496 32 0.12 1 93.38 473 LYS A N 1
ATOM 3818 C CA . LYS A 1 473 ? 3.062 31.797 0.305 1 93.38 473 LYS A CA 1
ATOM 3819 C C . LYS A 1 473 ? 2.492 30.906 -0.796 1 93.38 473 LYS A C 1
ATOM 3821 O O . LYS A 1 473 ? 2.072 31.391 -1.845 1 93.38 473 LYS A O 1
ATOM 3826 N N . ALA A 1 474 ? 2.375 29.609 -0.522 1 87.81 474 ALA A N 1
ATOM 3827 C CA . ALA A 1 474 ? 1.976 28.625 -1.518 1 87.81 474 ALA A CA 1
ATOM 3828 C C . ALA A 1 474 ? 0.467 28.656 -1.748 1 87.81 474 ALA A C 1
ATOM 3830 O O . ALA A 1 474 ? 0.001 28.453 -2.873 1 87.81 474 ALA A O 1
ATOM 3831 N N . LYS A 1 475 ? -0.289 28.781 -0.744 1 86.69 475 LYS A N 1
ATOM 3832 C CA . LYS A 1 475 ? -1.744 28.906 -0.758 1 86.69 475 LYS A CA 1
ATOM 3833 C C . LYS A 1 475 ? -2.217 29.984 0.209 1 86.69 475 LYS A C 1
ATOM 3835 O O . LYS A 1 475 ? -1.411 30.562 0.94 1 86.69 475 LYS A O 1
ATOM 3840 N N . LYS A 1 476 ? -3.451 30.234 0.152 1 84.94 476 LYS A N 1
ATOM 3841 C CA . LYS A 1 476 ? -4.02 31.281 0.995 1 84.94 476 LYS A CA 1
ATOM 3842 C C . LYS A 1 476 ? -3.703 31.047 2.467 1 84.94 476 LYS A C 1
ATOM 3844 O O . LYS A 1 476 ? -3.395 31.984 3.207 1 84.94 476 LYS A O 1
ATOM 3849 N N . ASN A 1 477 ? -3.691 29.812 2.807 1 82.56 477 ASN A N 1
ATOM 3850 C CA . ASN A 1 477 ? -3.459 29.516 4.211 1 82.56 477 ASN A CA 1
ATOM 3851 C C . ASN A 1 477 ? -2.244 28.609 4.395 1 82.56 477 ASN A C 1
ATOM 3853 O O . ASN A 1 477 ? -2.15 27.875 5.383 1 82.56 477 ASN A O 1
ATOM 3857 N N . LYS A 1 478 ? -1.367 28.594 3.381 1 87.25 478 LYS A N 1
ATOM 3858 C CA . LYS A 1 478 ? -0.189 27.75 3.477 1 87.25 478 LYS A CA 1
ATOM 3859 C C . LYS A 1 478 ? 1.087 28.531 3.189 1 87.25 478 LYS A C 1
ATOM 3861 O O . LYS A 1 478 ? 1.271 29.047 2.082 1 87.25 478 LYS A O 1
ATOM 3866 N N . LEU A 1 479 ? 1.86 28.688 4.207 1 91.62 479 LEU A N 1
ATOM 3867 C CA . LEU A 1 479 ? 3.16 29.344 4.121 1 91.62 479 LEU A CA 1
ATOM 3868 C C . LEU A 1 479 ? 4.289 28.312 4.211 1 91.62 479 LEU A C 1
ATOM 3870 O O . LEU A 1 479 ? 4.312 27.484 5.121 1 91.62 479 LEU A O 1
ATOM 3874 N N . VAL A 1 480 ? 5.145 28.312 3.217 1 93.88 480 VAL A N 1
ATOM 3875 C CA . VAL A 1 480 ? 6.301 27.406 3.225 1 93.88 480 VAL A CA 1
ATOM 3876 C C . VAL A 1 480 ? 7.57 28.219 3.49 1 93.88 480 VAL A C 1
ATOM 3878 O O . VAL A 1 480 ? 7.891 29.156 2.754 1 93.88 480 VAL A O 1
ATOM 3881 N N . THR A 1 481 ? 8.273 27.938 4.5 1 96.44 481 THR A N 1
ATOM 3882 C CA . THR A 1 481 ? 9.516 28.625 4.867 1 96.44 481 THR A CA 1
ATOM 3883 C C . THR A 1 481 ? 10.719 27.719 4.609 1 96.44 481 THR A C 1
ATOM 3885 O O . THR A 1 481 ? 10.719 26.547 4.988 1 96.44 481 THR A O 1
ATOM 3888 N N . LEU A 1 482 ? 11.727 28.25 3.916 1 97.25 482 LEU A N 1
ATOM 3889 C CA . LEU A 1 482 ? 12.922 27.5 3.562 1 97.25 482 LEU A CA 1
ATOM 3890 C C . LEU A 1 482 ? 14.188 28.266 3.922 1 97.25 482 LEU A C 1
ATOM 3892 O O . LEU A 1 482 ? 14.164 29.5 3.992 1 97.25 482 LEU A O 1
ATOM 3896 N N . ILE A 1 483 ? 15.258 27.625 4.211 1 97.25 483 ILE A N 1
ATOM 3897 C CA . ILE A 1 483 ? 16.578 28.203 4.352 1 97.25 483 ILE A CA 1
ATOM 3898 C C . ILE A 1 483 ? 17.578 27.469 3.451 1 97.25 483 ILE A C 1
ATOM 3900 O O . ILE A 1 483 ? 17.406 26.266 3.199 1 97.25 483 ILE A O 1
ATOM 3904 N N . SER A 1 484 ? 18.531 28.156 2.945 1 96.31 484 SER A N 1
ATOM 3905 C CA . SER A 1 484 ? 19.484 27.562 2.002 1 96.31 484 SER A CA 1
ATOM 3906 C C . SER A 1 484 ? 20.859 28.234 2.107 1 96.31 484 SER A C 1
ATOM 3908 O O . SER A 1 484 ? 20.953 29.453 2.24 1 96.31 484 SER A O 1
ATOM 3910 N N . THR A 1 485 ? 21.891 27.484 2.158 1 95.81 485 THR A N 1
ATOM 3911 C CA . THR A 1 485 ? 23.25 28 2.012 1 95.81 485 THR A CA 1
ATOM 3912 C C . THR A 1 485 ? 23.781 27.75 0.603 1 95.81 485 THR A C 1
ATOM 3914 O O . THR A 1 485 ? 24.922 28.078 0.292 1 95.81 485 THR A O 1
ATOM 3917 N N . PHE A 1 486 ? 22.922 27.109 -0.146 1 93.38 486 PHE A N 1
ATOM 3918 C CA . PHE A 1 486 ? 23.203 26.859 -1.556 1 93.38 486 PHE A CA 1
ATOM 3919 C C . PHE A 1 486 ? 22.938 28.109 -2.387 1 93.38 486 PHE A C 1
ATOM 3921 O O . PHE A 1 486 ? 23.578 28.328 -3.416 1 93.38 486 PHE A O 1
ATOM 3928 N N . HIS A 1 487 ? 22.031 28.922 -1.933 1 92.12 487 HIS A N 1
ATOM 3929 C CA . HIS A 1 487 ? 21.609 30.141 -2.619 1 92.12 487 HIS A CA 1
ATOM 3930 C C . HIS A 1 487 ? 22.109 31.375 -1.893 1 92.12 487 HIS A C 1
ATOM 3932 O O . HIS A 1 487 ? 22.141 31.406 -0.66 1 92.12 487 HIS A O 1
ATOM 3938 N N . ASN A 1 488 ? 22.484 32.375 -2.721 1 88 488 ASN A N 1
ATOM 3939 C CA . ASN A 1 488 ? 22.984 33.625 -2.133 1 88 488 ASN A CA 1
ATOM 3940 C C . ASN A 1 488 ? 22.234 34.844 -2.688 1 88 488 ASN A C 1
ATOM 3942 O O . ASN A 1 488 ? 22.766 35.969 -2.648 1 88 488 ASN A O 1
ATOM 3946 N N . ASP A 1 489 ? 21.141 34.531 -3.248 1 87.69 489 ASP A N 1
ATOM 3947 C CA . ASP A 1 489 ? 20.391 35.625 -3.84 1 87.69 489 ASP A CA 1
ATOM 3948 C C . ASP A 1 489 ? 18.875 35.375 -3.734 1 87.69 489 ASP A C 1
ATOM 3950 O O . ASP A 1 489 ? 18.453 34.406 -3.123 1 87.69 489 ASP A O 1
ATOM 3954 N N . ASP A 1 490 ? 18.156 36.344 -4.109 1 89.25 490 ASP A N 1
ATOM 3955 C CA . ASP A 1 490 ? 16.688 36.281 -4.094 1 89.25 490 ASP A CA 1
ATOM 3956 C C . ASP A 1 490 ? 16.141 36 -5.496 1 89.25 490 ASP A C 1
ATOM 3958 O O . ASP A 1 490 ? 15.148 36.625 -5.898 1 89.25 490 ASP A O 1
ATOM 3962 N N . ALA A 1 491 ? 16.812 35.094 -6.227 1 87.19 491 ALA A N 1
ATOM 3963 C CA . ALA A 1 491 ? 16.453 34.812 -7.613 1 87.19 491 ALA A CA 1
ATOM 3964 C C . ALA A 1 491 ? 15.07 34.188 -7.699 1 87.19 491 ALA A C 1
ATOM 3966 O O . ALA A 1 491 ? 14.742 33.312 -6.902 1 87.19 491 ALA A O 1
ATOM 3967 N N . VAL A 1 492 ? 14.219 34.75 -8.531 1 88.06 492 VAL A N 1
ATOM 3968 C CA . VAL A 1 492 ? 12.898 34.219 -8.859 1 88.06 492 VAL A CA 1
ATOM 3969 C C . VAL A 1 492 ? 12.82 33.875 -10.344 1 88.06 492 VAL A C 1
ATOM 3971 O O . VAL A 1 492 ? 13.375 34.594 -11.18 1 88.06 492 VAL A O 1
ATOM 3974 N N . ASN A 1 493 ? 12.289 32.75 -10.617 1 83 493 ASN A N 1
ATOM 3975 C CA . ASN A 1 493 ? 12.219 32.344 -12.016 1 83 493 ASN A CA 1
ATOM 3976 C C . ASN A 1 493 ? 11.195 33.188 -12.789 1 83 493 ASN A C 1
ATOM 3978 O O . ASN A 1 493 ? 10.586 34.094 -12.227 1 83 493 ASN A O 1
ATOM 3982 N N . THR A 1 494 ? 11.016 32.812 -14.07 1 78.25 494 THR A N 1
ATOM 3983 C CA . THR A 1 494 ? 10.156 33.562 -14.977 1 78.25 494 THR A CA 1
ATOM 3984 C C . THR A 1 494 ? 8.695 33.438 -14.562 1 78.25 494 THR A C 1
ATOM 3986 O O . THR A 1 494 ? 7.883 34.312 -14.859 1 78.25 494 THR A O 1
ATOM 3989 N N . LEU A 1 495 ? 8.398 32.438 -13.828 1 76.94 495 LEU A N 1
ATOM 3990 C CA . LEU A 1 495 ? 7.016 32.188 -13.422 1 76.94 495 LEU A CA 1
ATOM 3991 C C . LEU A 1 495 ? 6.754 32.812 -12.039 1 76.94 495 LEU A C 1
ATOM 3993 O O . LEU A 1 495 ? 5.652 32.688 -11.508 1 76.94 495 LEU A O 1
ATOM 3997 N N . GLY A 1 496 ? 7.816 33.5 -11.539 1 80.25 496 GLY A N 1
ATOM 3998 C CA . GLY A 1 496 ? 7.633 34.188 -10.266 1 80.25 496 GLY A CA 1
ATOM 3999 C C . GLY A 1 496 ? 7.941 33.312 -9.07 1 80.25 496 GLY A C 1
ATOM 4000 O O . GLY A 1 496 ? 7.75 33.719 -7.922 1 80.25 496 GLY A O 1
ATOM 4001 N N . LYS A 1 497 ? 8.391 32.094 -9.273 1 86.81 497 LYS A N 1
ATOM 4002 C CA . LYS A 1 497 ? 8.695 31.188 -8.164 1 86.81 497 LYS A CA 1
ATOM 4003 C C . LYS A 1 497 ? 10.156 31.297 -7.746 1 86.81 497 LYS A C 1
ATOM 4005 O O . LYS A 1 497 ? 11.047 31.375 -8.594 1 86.81 497 LYS A O 1
ATOM 4010 N N . ALA A 1 498 ? 10.359 31.453 -6.508 1 91.56 498 ALA A N 1
ATOM 4011 C CA . ALA A 1 498 ? 11.711 31.547 -5.977 1 91.56 498 ALA A CA 1
ATOM 4012 C C . ALA A 1 498 ? 12.539 30.328 -6.359 1 91.56 498 ALA A C 1
ATOM 4014 O O . ALA A 1 498 ? 12.055 29.188 -6.289 1 91.56 498 ALA A O 1
ATOM 4015 N N . GLU A 1 499 ? 13.742 30.469 -6.777 1 91.5 499 GLU A N 1
ATOM 4016 C CA . GLU A 1 499 ? 14.625 29.375 -7.184 1 91.5 499 GLU A CA 1
ATOM 4017 C C . GLU A 1 499 ? 14.844 28.391 -6.039 1 91.5 499 GLU A C 1
ATOM 4019 O O . GLU A 1 499 ? 14.984 27.188 -6.27 1 91.5 499 GLU A O 1
ATOM 4024 N N . ILE A 1 500 ? 14.945 28.938 -4.824 1 93.81 500 ILE A N 1
ATOM 4025 C CA . ILE A 1 500 ? 15.141 28.094 -3.654 1 93.81 500 ILE A CA 1
ATOM 4026 C C . ILE A 1 500 ? 14 27.078 -3.551 1 93.81 500 ILE A C 1
ATOM 4028 O O . ILE A 1 500 ? 14.234 25.906 -3.252 1 93.81 500 ILE A O 1
ATOM 4032 N N . VAL A 1 501 ? 12.781 27.5 -3.77 1 93.44 501 VAL A N 1
ATOM 4033 C CA . VAL A 1 501 ? 11.609 26.641 -3.689 1 93.44 501 VAL A CA 1
ATOM 4034 C C . VAL A 1 501 ? 11.664 25.578 -4.789 1 93.44 501 VAL A C 1
ATOM 4036 O O . VAL A 1 501 ? 11.359 24.406 -4.547 1 93.44 501 VAL A O 1
ATOM 4039 N N . LEU A 1 502 ? 12.047 25.984 -5.934 1 90.88 502 LEU A N 1
ATOM 4040 C CA . LEU A 1 502 ? 12.141 25.078 -7.066 1 90.88 502 LEU A CA 1
ATOM 4041 C C . LEU A 1 502 ? 13.227 24.031 -6.828 1 90.88 502 LEU A C 1
ATOM 4043 O O . LEU A 1 502 ? 13.016 22.844 -7.082 1 90.88 502 LEU A O 1
ATOM 4047 N N . ASN A 1 503 ? 14.367 24.516 -6.371 1 91.94 503 ASN A N 1
ATOM 4048 C CA . ASN A 1 503 ? 15.461 23.578 -6.105 1 91.94 503 ASN A CA 1
ATOM 4049 C C . ASN A 1 503 ? 15.094 22.578 -5.008 1 91.94 503 ASN A C 1
ATOM 4051 O O . ASN A 1 503 ? 15.438 21.406 -5.098 1 91.94 503 ASN A O 1
ATOM 4055 N N . TYR A 1 504 ? 14.445 23.062 -4.031 1 93.69 504 TYR A N 1
ATOM 4056 C CA . TYR A 1 504 ? 13.992 22.156 -2.971 1 93.69 504 TYR A CA 1
ATOM 4057 C C . TYR A 1 504 ? 13.039 21.109 -3.52 1 93.69 504 TYR A C 1
ATOM 4059 O O . TYR A 1 504 ? 13.195 19.922 -3.24 1 93.69 504 TYR A O 1
ATOM 4067 N N . SER A 1 505 ? 12.039 21.484 -4.273 1 90 505 SER A N 1
ATOM 4068 C CA . SER A 1 505 ? 11.039 20.594 -4.836 1 90 505 SER A CA 1
ATOM 4069 C C . SER A 1 505 ? 11.68 19.531 -5.73 1 90 505 SER A C 1
ATOM 4071 O O . SER A 1 505 ? 11.195 18.406 -5.809 1 90 505 SER A O 1
ATOM 4073 N N . ASN A 1 506 ? 12.727 19.891 -6.344 1 89.56 506 ASN A N 1
ATOM 4074 C CA . ASN A 1 506 ? 13.375 19 -7.293 1 89.56 506 ASN A CA 1
ATOM 4075 C C . ASN A 1 506 ? 14.344 18.047 -6.594 1 89.56 506 ASN A C 1
ATOM 4077 O O . ASN A 1 506 ? 14.773 17.047 -7.18 1 89.56 506 ASN A O 1
ATOM 4081 N N . THR A 1 507 ? 14.727 18.312 -5.34 1 93.25 507 THR A N 1
ATOM 4082 C CA . THR A 1 507 ? 15.773 17.531 -4.707 1 93.25 507 THR A CA 1
ATOM 4083 C C . THR A 1 507 ? 15.266 16.906 -3.41 1 93.25 507 THR A C 1
ATOM 4085 O O . THR A 1 507 ? 16.031 16.281 -2.672 1 93.25 507 THR A O 1
ATOM 4088 N N . LYS A 1 508 ? 14.008 16.984 -3.119 1 94 508 LYS A N 1
ATOM 4089 C CA . LYS A 1 508 ? 13.508 16.594 -1.805 1 94 508 LYS A CA 1
ATOM 4090 C C . LYS A 1 508 ? 13.031 15.141 -1.808 1 94 508 LYS A C 1
ATOM 4092 O O . LYS A 1 508 ? 12.719 14.586 -0.754 1 94 508 LYS A O 1
ATOM 4097 N N . ASN A 1 509 ? 12.945 14.406 -2.92 1 92.62 509 ASN A N 1
ATOM 4098 C CA . ASN A 1 509 ? 12.109 13.211 -2.982 1 92.62 509 ASN A CA 1
ATOM 4099 C C . ASN A 1 509 ? 12.961 11.938 -3.035 1 92.62 509 ASN A C 1
ATOM 4101 O O . ASN A 1 509 ? 12.422 10.836 -3.104 1 92.62 509 ASN A O 1
ATOM 4105 N N . ALA A 1 510 ? 14.211 11.945 -2.938 1 96 510 ALA A N 1
ATOM 4106 C CA . ALA A 1 510 ? 15.047 10.773 -3.18 1 96 510 ALA A CA 1
ATOM 4107 C C . ALA A 1 510 ? 14.766 9.68 -2.15 1 96 510 ALA A C 1
ATOM 4109 O O . ALA A 1 510 ? 14.648 8.5 -2.5 1 96 510 ALA A O 1
ATOM 4110 N N . VAL A 1 511 ? 14.664 10.039 -0.888 1 96.88 511 VAL A N 1
ATOM 4111 C CA . VAL A 1 511 ? 14.453 9.055 0.164 1 96.88 511 VAL A CA 1
ATOM 4112 C C . VAL A 1 511 ? 13.031 8.492 0.066 1 96.88 511 VAL A C 1
ATOM 4114 O O . VAL A 1 511 ? 12.82 7.293 0.246 1 96.88 511 VAL A O 1
ATOM 4117 N N . ASP A 1 512 ? 12.07 9.352 -0.172 1 93.12 512 ASP A N 1
ATOM 4118 C CA . ASP A 1 512 ? 10.695 8.898 -0.354 1 93.12 512 ASP A CA 1
ATOM 4119 C C . ASP A 1 512 ? 10.594 7.938 -1.539 1 93.12 512 ASP A C 1
ATOM 4121 O O . ASP A 1 512 ? 9.867 6.945 -1.477 1 93.12 512 ASP A O 1
ATOM 4125 N N . ALA A 1 513 ? 11.258 8.289 -2.598 1 95.06 513 ALA A N 1
ATOM 4126 C CA . ALA A 1 513 ? 11.289 7.41 -3.764 1 95.06 513 ALA A CA 1
ATOM 4127 C C . ALA A 1 513 ? 11.914 6.059 -3.416 1 95.06 513 ALA A C 1
ATOM 4129 O O . ALA A 1 513 ? 11.398 5.012 -3.811 1 95.06 513 ALA A O 1
ATOM 4130 N N . PHE A 1 514 ? 13.031 6.094 -2.756 1 97.25 514 PHE A N 1
ATOM 4131 C CA . PHE A 1 514 ? 13.695 4.871 -2.314 1 97.25 514 PHE A CA 1
ATOM 4132 C C . PHE A 1 514 ? 12.758 4.023 -1.466 1 97.25 514 PHE A C 1
ATOM 4134 O O . PHE A 1 514 ? 12.672 2.809 -1.653 1 97.25 514 PHE A O 1
ATOM 4141 N N . ASP A 1 515 ? 12.078 4.641 -0.52 1 94.81 515 ASP A N 1
ATOM 4142 C CA . ASP A 1 515 ? 11.125 3.959 0.351 1 94.81 515 ASP A CA 1
ATOM 4143 C C . ASP A 1 515 ? 10 3.328 -0.459 1 94.81 515 ASP A C 1
ATOM 4145 O O . ASP A 1 515 ? 9.578 2.205 -0.175 1 94.81 515 ASP A O 1
ATOM 4149 N N . GLN A 1 516 ? 9.5 4.062 -1.418 1 92.81 516 GLN A N 1
ATOM 4150 C CA . GLN A 1 516 ? 8.453 3.549 -2.293 1 92.81 516 GLN A CA 1
ATOM 4151 C C . GLN A 1 516 ? 8.93 2.316 -3.055 1 92.81 516 GLN A C 1
ATOM 4153 O O . GLN A 1 516 ? 8.172 1.359 -3.234 1 92.81 516 GLN A O 1
ATOM 4158 N N . MET A 1 517 ? 10.141 2.35 -3.535 1 95.88 517 MET A N 1
ATOM 4159 C CA . MET A 1 517 ? 10.711 1.219 -4.262 1 95.88 517 MET A CA 1
ATOM 4160 C C . MET A 1 517 ? 10.805 -0.013 -3.365 1 95.88 517 MET A C 1
ATOM 4162 O O . MET A 1 517 ? 10.508 -1.127 -3.803 1 95.88 517 MET A O 1
ATOM 4166 N N . CYS A 1 518 ? 11.234 0.224 -2.133 1 96.25 518 CYS A N 1
ATOM 4167 C CA . CYS A 1 518 ? 11.32 -0.875 -1.177 1 96.25 518 CYS A CA 1
ATOM 4168 C C . CYS A 1 518 ? 9.953 -1.505 -0.951 1 96.25 518 CYS A C 1
ATOM 4170 O O . CYS A 1 518 ? 9.828 -2.729 -0.867 1 96.25 518 CYS A O 1
ATOM 4172 N N . GLN A 1 519 ? 8.961 -0.69 -0.846 1 91.5 519 GLN A N 1
ATOM 4173 C CA . GLN A 1 519 ? 7.613 -1.161 -0.539 1 91.5 519 GLN A CA 1
ATOM 4174 C C . GLN A 1 519 ? 6.988 -1.858 -1.743 1 91.5 519 GLN A C 1
ATOM 4176 O O . GLN A 1 519 ? 6.207 -2.801 -1.585 1 91.5 519 GLN A O 1
ATOM 4181 N N . HIS A 1 520 ? 7.281 -1.39 -2.904 1 90.62 520 HIS A N 1
ATOM 4182 C CA . HIS A 1 520 ? 6.664 -1.888 -4.129 1 90.62 520 HIS A CA 1
ATOM 4183 C C . HIS A 1 520 ? 7.055 -3.336 -4.395 1 90.62 520 HIS A C 1
ATOM 4185 O O . HIS A 1 520 ? 6.238 -4.129 -4.875 1 90.62 520 HIS A O 1
ATOM 4191 N N . ARG A 1 521 ? 8.203 -3.688 -4.23 1 94 521 ARG A N 1
ATOM 4192 C CA . ARG A 1 521 ? 8.719 -5.047 -4.344 1 94 521 ARG A CA 1
ATOM 4193 C C . ARG A 1 521 ? 9.461 -5.461 -3.076 1 94 521 ARG A C 1
ATOM 4195 O O . ARG A 1 521 ? 10.688 -5.551 -3.068 1 94 521 ARG A O 1
ATOM 4202 N N . ASN A 1 522 ? 8.617 -5.703 -2.109 1 95.12 522 ASN A N 1
ATOM 4203 C CA . ASN A 1 522 ? 9.102 -5.957 -0.756 1 95.12 522 ASN A CA 1
ATOM 4204 C C . ASN A 1 522 ? 9.422 -7.434 -0.543 1 95.12 522 ASN A C 1
ATOM 4206 O O . ASN A 1 522 ? 8.539 -8.289 -0.65 1 95.12 522 ASN A O 1
ATOM 4210 N N . CYS A 1 523 ? 10.656 -7.734 -0.15 1 96.81 523 CYS A N 1
ATOM 4211 C CA . CYS A 1 523 ? 11.133 -9.102 0.036 1 96.81 523 CYS A CA 1
ATOM 4212 C C . CYS A 1 523 ? 10.742 -9.633 1.411 1 96.81 523 CYS A C 1
ATOM 4214 O O . CYS A 1 523 ? 11.094 -10.758 1.769 1 96.81 523 CYS A O 1
ATOM 4216 N N . GLY A 1 524 ? 10.023 -8.867 2.158 1 94.94 524 GLY A N 1
ATOM 4217 C CA . GLY A 1 524 ? 9.727 -9.25 3.531 1 94.94 524 GLY A CA 1
ATOM 4218 C C . GLY A 1 524 ? 8.516 -10.148 3.654 1 94.94 524 GLY A C 1
ATOM 4219 O O . GLY A 1 524 ? 7.523 -9.961 2.947 1 94.94 524 GLY A O 1
ATOM 4220 N N . ARG A 1 525 ? 8.609 -11.141 4.547 1 93.06 525 ARG A N 1
ATOM 4221 C CA . ARG A 1 525 ? 7.477 -11.969 4.957 1 93.06 525 ARG A CA 1
ATOM 4222 C C . ARG A 1 525 ? 6.812 -11.406 6.207 1 93.06 525 ARG A C 1
ATOM 4224 O O . ARG A 1 525 ? 7.41 -10.617 6.934 1 93.06 525 ARG A O 1
ATOM 4231 N N . LYS A 1 526 ? 5.578 -11.844 6.359 1 88.69 526 LYS A N 1
ATOM 4232 C CA . LYS A 1 526 ? 4.938 -11.477 7.617 1 88.69 526 LYS A CA 1
ATOM 4233 C C . LYS A 1 526 ? 5.684 -12.07 8.805 1 88.69 526 LYS A C 1
ATOM 4235 O O . LYS A 1 526 ? 6.086 -13.234 8.781 1 88.69 526 LYS A O 1
ATOM 4240 N N . THR A 1 527 ? 6.008 -11.195 9.781 1 91.69 527 THR A N 1
ATOM 4241 C CA . THR A 1 527 ? 6.766 -11.648 10.938 1 91.69 527 THR A CA 1
ATOM 4242 C C . THR A 1 527 ? 6.348 -10.891 12.195 1 91.69 527 THR A C 1
ATOM 4244 O O . THR A 1 527 ? 5.871 -9.758 12.109 1 91.69 527 THR A O 1
ATOM 4247 N N . LYS A 1 528 ? 6.492 -11.531 13.305 1 91.25 528 LYS A N 1
ATOM 4248 C CA . LYS A 1 528 ? 6.254 -10.883 14.594 1 91.25 528 LYS A CA 1
ATOM 4249 C C . LYS A 1 528 ? 7.562 -10.453 15.242 1 91.25 528 LYS A C 1
ATOM 4251 O O . LYS A 1 528 ? 7.562 -9.883 16.328 1 91.25 528 LYS A O 1
ATOM 4256 N N . ARG A 1 529 ? 8.672 -10.766 14.547 1 95.06 529 ARG A N 1
ATOM 4257 C CA . ARG A 1 529 ? 10 -10.43 15.055 1 95.06 529 ARG A CA 1
ATOM 4258 C C . ARG A 1 529 ? 10.578 -9.227 14.312 1 95.06 529 ARG A C 1
ATOM 4260 O O . ARG A 1 529 ? 10.867 -9.312 13.117 1 95.06 529 ARG A O 1
ATOM 4267 N N . TRP A 1 530 ? 10.852 -8.188 15.086 1 96.44 530 TRP A N 1
ATOM 4268 C CA . TRP A 1 530 ? 11.305 -6.953 14.445 1 96.44 530 TRP A CA 1
ATOM 4269 C C . TRP A 1 530 ? 12.695 -7.133 13.844 1 96.44 530 TRP A C 1
ATOM 4271 O O . TRP A 1 530 ? 13.023 -6.512 12.836 1 96.44 530 TRP A O 1
ATOM 4281 N N . PRO A 1 531 ? 13.625 -8 14.391 1 97.44 531 PRO A N 1
ATOM 4282 C CA . PRO A 1 531 ? 14.922 -8.188 13.742 1 97.44 531 PRO A CA 1
ATOM 4283 C C . PRO A 1 531 ? 14.797 -8.797 12.344 1 97.44 531 PRO A C 1
ATOM 4285 O O . PRO A 1 531 ? 15.547 -8.43 11.438 1 97.44 531 PRO A O 1
ATOM 4288 N N . ALA A 1 532 ? 13.883 -9.766 12.234 1 97.5 532 ALA A N 1
ATOM 4289 C CA . ALA A 1 532 ? 13.641 -10.352 10.922 1 97.5 532 ALA A CA 1
ATOM 4290 C C . ALA A 1 532 ? 13.109 -9.305 9.945 1 97.5 532 ALA A C 1
ATOM 4292 O O . ALA A 1 532 ? 13.477 -9.305 8.766 1 97.5 532 ALA A O 1
ATOM 4293 N N . CYS A 1 533 ? 12.273 -8.43 10.461 1 97.25 533 CYS A N 1
ATOM 4294 C CA . CYS A 1 533 ? 11.742 -7.332 9.656 1 97.25 533 CYS A CA 1
ATOM 4295 C C . CYS A 1 533 ? 12.875 -6.465 9.109 1 97.25 533 CYS A C 1
ATOM 4297 O O . CYS A 1 533 ? 12.875 -6.105 7.93 1 97.25 533 CYS A O 1
ATOM 4299 N N . ILE A 1 534 ? 13.828 -6.152 9.93 1 98.25 534 ILE A N 1
ATOM 4300 C CA . ILE A 1 534 ? 14.977 -5.348 9.531 1 98.25 534 ILE A CA 1
ATOM 4301 C C . ILE A 1 534 ? 15.828 -6.129 8.539 1 98.25 534 ILE A C 1
ATOM 4303 O O . ILE A 1 534 ? 16.328 -5.566 7.562 1 98.25 534 ILE A O 1
ATOM 4307 N N . PHE A 1 535 ? 16.016 -7.398 8.812 1 98.38 535 PHE A N 1
ATOM 4308 C CA . PHE A 1 535 ? 16.781 -8.25 7.91 1 98.38 535 PHE A CA 1
ATOM 4309 C C . PHE A 1 535 ? 16.172 -8.227 6.508 1 98.38 535 PHE A C 1
ATOM 4311 O O . PHE A 1 535 ? 16.891 -8.094 5.52 1 98.38 535 PHE A O 1
ATOM 4318 N N . TYR A 1 536 ? 14.891 -8.414 6.398 1 98.44 536 TYR A N 1
ATOM 4319 C CA . TYR A 1 536 ? 14.211 -8.352 5.109 1 98.44 536 TYR A CA 1
ATOM 4320 C C . TYR A 1 536 ? 14.438 -7.008 4.434 1 98.44 536 TYR A C 1
ATOM 4322 O O . TYR A 1 536 ? 14.633 -6.941 3.217 1 98.44 536 TYR A O 1
ATOM 4330 N N . ASN A 1 537 ? 14.359 -5.938 5.23 1 98.38 537 ASN A N 1
ATOM 4331 C CA . ASN A 1 537 ? 14.586 -4.609 4.664 1 98.38 537 ASN A CA 1
ATOM 4332 C C . ASN A 1 537 ? 16.016 -4.453 4.16 1 98.38 537 ASN A C 1
ATOM 4334 O O . ASN A 1 537 ? 16.266 -3.74 3.188 1 98.38 537 ASN A O 1
ATOM 4338 N N . MET A 1 538 ? 16.953 -5.059 4.875 1 98.81 538 MET A N 1
ATOM 4339 C CA . MET A 1 538 ? 18.328 -5.059 4.41 1 98.81 538 MET A CA 1
ATOM 4340 C C . MET A 1 538 ? 18.438 -5.648 3.01 1 98.81 538 MET A C 1
ATOM 4342 O O . MET A 1 538 ? 19.172 -5.137 2.17 1 98.81 538 MET A O 1
ATOM 4346 N N . ILE A 1 539 ? 17.719 -6.707 2.787 1 98.69 539 ILE A N 1
ATOM 4347 C CA . ILE A 1 539 ? 17.703 -7.336 1.473 1 98.69 539 ILE A CA 1
ATOM 4348 C C . ILE A 1 539 ? 17.156 -6.363 0.436 1 98.69 539 ILE A C 1
ATOM 4350 O O . ILE A 1 539 ? 17.688 -6.246 -0.667 1 98.69 539 ILE A O 1
ATOM 4354 N N . ASN A 1 540 ? 16.062 -5.676 0.769 1 98.62 540 ASN A N 1
ATOM 4355 C CA . ASN A 1 540 ? 15.5 -4.672 -0.124 1 98.62 540 ASN A CA 1
ATOM 4356 C C . ASN A 1 540 ? 16.516 -3.594 -0.48 1 98.62 540 ASN A C 1
ATOM 4358 O O . ASN A 1 540 ? 16.656 -3.225 -1.647 1 98.62 540 ASN A O 1
ATOM 4362 N N . ILE A 1 541 ? 17.203 -3.066 0.552 1 98.75 541 ILE A N 1
ATOM 4363 C CA . ILE A 1 541 ? 18.203 -2.023 0.363 1 98.75 541 ILE A CA 1
ATOM 4364 C C . ILE A 1 541 ? 19.297 -2.525 -0.575 1 98.75 541 ILE A C 1
ATOM 4366 O O . ILE A 1 541 ? 19.656 -1.849 -1.543 1 98.75 541 ILE A O 1
ATOM 4370 N N . ALA A 1 542 ? 19.766 -3.689 -0.273 1 98.81 542 ALA A N 1
ATOM 4371 C CA . ALA A 1 542 ? 20.828 -4.273 -1.08 1 98.81 542 ALA A CA 1
ATOM 4372 C C . ALA A 1 542 ? 20.391 -4.469 -2.525 1 98.81 542 ALA A C 1
ATOM 4374 O O . ALA A 1 542 ? 21.156 -4.234 -3.459 1 98.81 542 ALA A O 1
ATOM 4375 N N . CYS A 1 543 ? 19.141 -4.922 -2.727 1 98.69 543 CYS A N 1
ATOM 4376 C CA . CYS A 1 543 ? 18.609 -5.152 -4.062 1 98.69 543 CYS A CA 1
ATOM 4377 C C . CYS A 1 543 ? 18.547 -3.854 -4.859 1 98.69 543 CYS A C 1
ATOM 4379 O O . CYS A 1 543 ? 18.906 -3.828 -6.039 1 98.69 543 CYS A O 1
ATOM 4381 N N . ILE A 1 544 ? 18.109 -2.789 -4.273 1 98.69 544 ILE A N 1
ATOM 4382 C CA . ILE A 1 544 ? 17.969 -1.511 -4.965 1 98.69 544 ILE A CA 1
ATOM 4383 C C . ILE A 1 544 ? 19.344 -0.941 -5.281 1 98.69 544 ILE A C 1
ATOM 4385 O O . ILE A 1 544 ? 19.609 -0.52 -6.41 1 98.69 544 ILE A O 1
ATOM 4389 N N . ASN A 1 545 ? 20.25 -0.897 -4.258 1 98.75 545 ASN A N 1
ATOM 4390 C CA . ASN A 1 545 ? 21.609 -0.426 -4.504 1 98.75 545 ASN A CA 1
ATOM 4391 C C . ASN A 1 545 ? 22.312 -1.257 -5.582 1 98.75 545 ASN A C 1
ATOM 4393 O O . ASN A 1 545 ? 23 -0.712 -6.438 1 98.75 545 ASN A O 1
ATOM 4397 N N . ALA A 1 546 ? 22.109 -2.557 -5.516 1 98.81 546 ALA A N 1
ATOM 4398 C CA . ALA A 1 546 ? 22.672 -3.447 -6.523 1 98.81 546 ALA A CA 1
ATOM 4399 C C . ALA A 1 546 ? 22.141 -3.123 -7.914 1 98.81 546 ALA A C 1
ATOM 4401 O O . ALA A 1 546 ? 22.875 -3.168 -8.898 1 98.81 546 ALA A O 1
ATOM 4402 N N . TYR A 1 547 ? 20.875 -2.893 -8.031 1 98.5 547 TYR A N 1
ATOM 4403 C CA . TYR A 1 547 ? 20.25 -2.555 -9.312 1 98.5 547 TYR A CA 1
ATOM 4404 C C . TYR A 1 547 ? 20.859 -1.276 -9.883 1 98.5 547 TYR A C 1
ATOM 4406 O O . TYR A 1 547 ? 21.125 -1.195 -11.086 1 98.5 547 TYR A O 1
ATOM 4414 N N . VAL A 1 548 ? 21.016 -0.234 -9.016 1 98.44 548 VAL A N 1
ATOM 4415 C CA . VAL A 1 548 ? 21.625 1.021 -9.438 1 98.44 548 VAL A CA 1
ATOM 4416 C C . VAL A 1 548 ? 23.031 0.756 -9.984 1 98.44 548 VAL A C 1
ATOM 4418 O O . VAL A 1 548 ? 23.391 1.274 -11.039 1 98.44 548 VAL A O 1
ATOM 4421 N N . VAL A 1 549 ? 23.797 -0.02 -9.258 1 98.31 549 VAL A N 1
ATOM 4422 C CA . VAL A 1 549 ? 25.156 -0.379 -9.68 1 98.31 549 VAL A CA 1
ATOM 4423 C C . VAL A 1 549 ? 25.109 -1.11 -11.016 1 98.31 549 VAL A C 1
ATOM 4425 O O . VAL A 1 549 ? 25.906 -0.844 -11.906 1 98.31 549 VAL A O 1
ATOM 4428 N N . TYR A 1 550 ? 24.188 -2.043 -11.18 1 98 550 TYR A N 1
ATOM 4429 C CA . TYR A 1 550 ? 24.031 -2.812 -12.406 1 98 550 TYR A CA 1
ATOM 4430 C C . TYR A 1 550 ? 23.781 -1.893 -13.594 1 98 550 TYR A C 1
ATOM 4432 O O . TYR A 1 550 ? 24.438 -2.016 -14.633 1 98 550 TYR A O 1
ATOM 4440 N N . VAL A 1 551 ? 22.812 -0.972 -13.469 1 97.25 551 VAL A N 1
ATOM 4441 C CA . VAL A 1 551 ? 22.469 -0.041 -14.547 1 97.25 551 VAL A CA 1
ATOM 4442 C C . VAL A 1 551 ? 23.688 0.832 -14.875 1 97.25 551 VAL A C 1
ATOM 4444 O O . VAL A 1 551 ? 23.984 1.057 -16.047 1 97.25 551 VAL A O 1
ATOM 4447 N N . HIS A 1 552 ? 24.344 1.328 -13.836 1 96.62 552 HIS A N 1
ATOM 4448 C CA . HIS A 1 552 ? 25.531 2.158 -14.008 1 96.62 552 HIS A CA 1
ATOM 4449 C C . HIS A 1 552 ? 26.594 1.432 -14.812 1 96.62 552 HIS A C 1
ATOM 4451 O O . HIS A 1 552 ? 27.141 1.984 -15.773 1 96.62 552 HIS A O 1
ATOM 4457 N N . ASN A 1 553 ? 26.938 0.235 -14.406 1 96.06 553 ASN A N 1
ATOM 4458 C CA . ASN A 1 553 ? 28 -0.524 -15.055 1 96.06 553 ASN A CA 1
ATOM 4459 C C . ASN A 1 553 ? 27.609 -0.946 -16.469 1 96.06 553 ASN A C 1
ATOM 4461 O O . ASN A 1 553 ? 28.469 -1.08 -17.344 1 96.06 553 ASN A O 1
ATOM 4465 N N . PHE A 1 554 ? 26.297 -1.221 -16.656 1 94.56 554 PHE A N 1
ATOM 4466 C CA . PHE A 1 554 ? 25.812 -1.528 -18 1 94.56 554 PHE A CA 1
ATOM 4467 C C . PHE A 1 554 ? 26.172 -0.415 -18.969 1 94.56 554 PHE A C 1
ATOM 4469 O O . PHE A 1 554 ? 26.734 -0.673 -20.031 1 94.56 554 PHE A O 1
ATOM 4476 N N . TYR A 1 555 ? 25.906 0.823 -18.594 1 92 555 TYR A N 1
ATOM 4477 C CA . TYR A 1 555 ? 26.141 1.952 -19.484 1 92 555 TYR A CA 1
ATOM 4478 C C . TYR A 1 555 ? 27.625 2.324 -19.516 1 92 555 TYR A C 1
ATOM 4480 O O . TYR A 1 555 ? 28.141 2.797 -20.531 1 92 555 TYR A O 1
ATOM 4488 N N . LYS A 1 556 ? 28.312 2.137 -18.391 1 90.56 556 LYS A N 1
ATOM 4489 C CA . LYS A 1 556 ? 29.766 2.338 -18.375 1 90.56 556 LYS A CA 1
ATOM 4490 C C . LYS A 1 556 ? 30.469 1.449 -19.391 1 90.56 556 LYS A C 1
ATOM 4492 O O . LYS A 1 556 ? 31.359 1.903 -20.109 1 90.56 556 LYS A O 1
ATOM 4497 N N . LYS A 1 557 ? 30.109 0.246 -19.391 1 88.38 557 LYS A N 1
ATOM 4498 C CA . LYS A 1 557 ? 30.672 -0.709 -20.328 1 88.38 557 LYS A CA 1
ATOM 4499 C C . LYS A 1 557 ? 30.297 -0.345 -21.766 1 88.38 557 LYS A C 1
ATOM 4501 O O . LYS A 1 557 ? 31.125 -0.477 -22.688 1 88.38 557 LYS A O 1
ATOM 4506 N N . LYS A 1 558 ? 29.109 0.03 -21.984 1 84.81 558 LYS A N 1
ATOM 4507 C CA . LYS A 1 558 ? 28.641 0.41 -23.312 1 84.81 558 LYS A CA 1
ATOM 4508 C C . LYS A 1 558 ? 29.391 1.634 -23.828 1 84.81 558 LYS A C 1
ATOM 4510 O O . LYS A 1 558 ? 29.656 1.742 -25.031 1 84.81 558 LYS A O 1
ATOM 4515 N N . SER A 1 559 ? 29.625 2.541 -22.953 1 81 559 SER A N 1
ATOM 4516 C CA . SER A 1 559 ? 30.344 3.754 -23.344 1 81 559 SER A CA 1
ATOM 4517 C C . SER A 1 559 ? 31.797 3.449 -23.703 1 81 559 SER A C 1
ATOM 4519 O O . SER A 1 559 ? 32.375 4.121 -24.547 1 81 559 SER A O 1
ATOM 4521 N N . HIS A 1 560 ? 32.438 2.502 -23.094 1 77.81 560 HIS A N 1
ATOM 4522 C CA . HIS A 1 560 ? 33.844 2.154 -23.328 1 77.81 560 HIS A CA 1
ATOM 4523 C C . HIS A 1 560 ? 34 1.313 -24.594 1 77.81 560 HIS A C 1
ATOM 4525 O O . HIS A 1 560 ? 35.031 1.378 -25.281 1 77.81 560 HIS A O 1
ATOM 4531 N N . ASP A 1 561 ? 33.094 0.38 -24.906 1 69.69 561 ASP A N 1
ATOM 4532 C CA . ASP A 1 561 ? 33.156 -0.46 -26.109 1 69.69 561 ASP A CA 1
ATOM 4533 C C . ASP A 1 561 ? 31.859 -0.367 -26.906 1 69.69 561 ASP A C 1
ATOM 4535 O O . ASP A 1 561 ? 31.016 -1.268 -26.844 1 69.69 561 ASP A O 1
ATOM 4539 N N . PRO A 1 562 ? 31.672 0.839 -27.578 1 58.53 562 PRO A N 1
ATOM 4540 C CA . PRO A 1 562 ? 30.422 0.973 -28.344 1 58.53 562 PRO A CA 1
ATOM 4541 C C . PRO A 1 562 ? 30.281 -0.087 -29.422 1 58.53 562 PRO A C 1
ATOM 4543 O O . PRO A 1 562 ? 29.156 -0.348 -29.891 1 58.53 562 PRO A O 1
ATOM 4546 N N . SER A 1 563 ? 31.406 -0.546 -30.031 1 53.5 563 SER A N 1
ATOM 4547 C CA . SER A 1 563 ? 31.438 -1.423 -31.188 1 53.5 563 SER A CA 1
ATOM 4548 C C . SER A 1 563 ? 31.234 -2.881 -30.797 1 53.5 563 SER A C 1
ATOM 4550 O O . SER A 1 563 ? 31.188 -3.762 -31.656 1 53.5 563 SER A O 1
ATOM 4552 N N . SER A 1 564 ? 31.406 -3.186 -29.531 1 49.72 564 SER A N 1
ATOM 4553 C CA . SER A 1 564 ? 31.375 -4.625 -29.297 1 49.72 564 SER A CA 1
ATOM 4554 C C . SER A 1 564 ? 30.016 -5.215 -29.656 1 49.72 564 SER A C 1
ATOM 4556 O O . SER A 1 564 ? 28.984 -4.746 -29.172 1 49.72 564 SER A O 1
ATOM 4558 N N . PRO A 1 565 ? 29.969 -5.84 -30.859 1 45.22 565 PRO A N 1
ATOM 4559 C CA . PRO A 1 565 ? 28.766 -6.492 -31.359 1 45.22 565 PRO A CA 1
ATOM 4560 C C . PRO A 1 565 ? 28 -7.227 -30.266 1 45.22 565 PRO A C 1
ATOM 4562 O O . PRO A 1 565 ? 26.844 -7.637 -30.469 1 45.22 565 PRO A O 1
ATOM 4565 N N . SER A 1 566 ? 28.75 -7.812 -29.406 1 42.47 566 SER A N 1
ATOM 4566 C CA . SER A 1 566 ? 28.188 -8.867 -28.578 1 42.47 566 SER A CA 1
ATOM 4567 C C . SER A 1 566 ? 27.016 -8.352 -27.734 1 42.47 566 SER A C 1
ATOM 4569 O O . SER A 1 566 ? 26.219 -9.133 -27.219 1 42.47 566 SER A O 1
ATOM 4571 N N . GLU A 1 567 ? 27.156 -7.066 -27.172 1 51.62 567 GLU A N 1
ATOM 4572 C CA . GLU A 1 567 ? 26.062 -6.945 -26.203 1 51.62 567 GLU A CA 1
ATOM 4573 C C . GLU A 1 567 ? 24.812 -6.363 -26.875 1 51.62 567 GLU A C 1
ATOM 4575 O O . GLU A 1 567 ? 24.766 -5.168 -27.156 1 51.62 567 GLU A O 1
ATOM 4580 N N . LYS A 1 568 ? 24.203 -7.195 -27.609 1 56.56 568 LYS A N 1
ATOM 4581 C CA . LYS A 1 568 ? 22.906 -7.129 -28.281 1 56.56 568 LYS A CA 1
ATOM 4582 C C . LYS A 1 568 ? 21.859 -6.469 -27.391 1 56.56 568 LYS A C 1
ATOM 4584 O O . LYS A 1 568 ? 20.75 -6.137 -27.859 1 56.56 568 LYS A O 1
ATOM 4589 N N . GLN A 1 569 ? 22.156 -6.402 -26.141 1 70.88 569 GLN A N 1
ATOM 4590 C CA . GLN A 1 569 ? 21.094 -5.824 -25.328 1 70.88 569 GLN A CA 1
ATOM 4591 C C . GLN A 1 569 ? 21.219 -4.305 -25.266 1 70.88 569 GLN A C 1
ATOM 4593 O O . GLN A 1 569 ? 22.234 -3.77 -24.812 1 70.88 569 GLN A O 1
ATOM 4598 N N . GLU A 1 570 ? 20.344 -3.594 -25.859 1 76.75 570 GLU A N 1
ATOM 4599 C CA . GLU A 1 570 ? 20.344 -2.141 -25.984 1 76.75 570 GLU A CA 1
ATOM 4600 C C . GLU A 1 570 ? 19.938 -1.474 -24.672 1 76.75 570 GLU A C 1
ATOM 4602 O O . GLU A 1 570 ? 20.391 -0.367 -24.375 1 76.75 570 GLU A O 1
ATOM 4607 N N . LYS A 1 571 ? 19.234 -2.119 -23.938 1 90.06 571 LYS A N 1
ATOM 4608 C CA . LYS A 1 571 ? 18.75 -1.568 -22.672 1 90.06 571 LYS A CA 1
ATOM 4609 C C . LYS A 1 571 ? 19.016 -2.525 -21.516 1 90.06 571 LYS A C 1
ATOM 4611 O O . LYS A 1 571 ? 19.078 -3.742 -21.703 1 90.06 571 LYS A O 1
ATOM 4616 N N . PRO A 1 572 ? 19.359 -1.93 -20.359 1 94.94 572 PRO A N 1
ATOM 4617 C CA . PRO A 1 572 ? 19.516 -2.801 -19.188 1 94.94 572 PRO A CA 1
ATOM 4618 C C . PRO A 1 572 ? 18.234 -3.514 -18.797 1 94.94 572 PRO A C 1
ATOM 4620 O O . PRO A 1 572 ? 17.156 -3.152 -19.281 1 94.94 572 PRO A O 1
ATOM 4623 N N . LEU A 1 573 ? 18.375 -4.543 -17.969 1 95.12 573 LEU A N 1
ATOM 4624 C CA . LEU A 1 573 ? 17.203 -5.234 -17.422 1 95.12 573 LEU A CA 1
ATOM 4625 C C . LEU A 1 573 ? 16.344 -4.273 -16.609 1 95.12 573 LEU A C 1
ATOM 4627 O O . LEU A 1 573 ? 16.859 -3.377 -15.945 1 95.12 573 LEU A O 1
ATOM 4631 N N . SER A 1 574 ? 15 -4.453 -16.766 1 94.31 574 SER A N 1
ATOM 4632 C CA . SER A 1 574 ? 14.133 -3.789 -15.789 1 94.31 574 SER A CA 1
ATOM 4633 C C . SER A 1 574 ? 14.422 -4.266 -14.375 1 94.31 574 SER A C 1
ATOM 4635 O O . SER A 1 574 ? 15.016 -5.324 -14.18 1 94.31 574 SER A O 1
ATOM 4637 N N . ARG A 1 575 ? 14.062 -3.477 -13.391 1 95.94 575 ARG A N 1
ATOM 4638 C CA . ARG A 1 575 ? 14.266 -3.893 -12.008 1 95.94 575 ARG A CA 1
ATOM 4639 C C . ARG A 1 575 ? 13.625 -5.246 -11.742 1 95.94 575 ARG A C 1
ATOM 4641 O O . ARG A 1 575 ? 14.195 -6.09 -11.047 1 95.94 575 ARG A O 1
ATOM 4648 N N . PHE A 1 576 ? 12.469 -5.449 -12.305 1 94.25 576 PHE A N 1
ATOM 4649 C CA . PHE A 1 576 ? 11.758 -6.715 -12.172 1 94.25 576 PHE A CA 1
ATOM 4650 C C . PHE A 1 576 ? 12.602 -7.863 -12.711 1 94.25 576 PHE A C 1
ATOM 4652 O O . PHE A 1 576 ? 12.805 -8.867 -12.023 1 94.25 576 PHE A O 1
ATOM 4659 N N . ASP A 1 577 ? 13.039 -7.711 -13.922 1 95 577 ASP A N 1
ATOM 4660 C CA . ASP A 1 577 ? 13.82 -8.758 -14.562 1 95 577 ASP A CA 1
ATOM 4661 C C . ASP A 1 577 ? 15.164 -8.953 -13.852 1 95 577 ASP A C 1
ATOM 4663 O O . ASP A 1 577 ? 15.68 -10.07 -13.781 1 95 577 ASP A O 1
ATOM 4667 N N . PHE A 1 578 ? 15.711 -7.832 -13.43 1 97.56 578 PHE A N 1
ATOM 4668 C CA . PHE A 1 578 ? 16.938 -7.891 -12.641 1 97.56 578 PHE A CA 1
ATOM 4669 C C . PHE A 1 578 ? 16.75 -8.789 -11.422 1 97.56 578 PHE A C 1
ATOM 4671 O O . PHE A 1 578 ? 17.609 -9.633 -11.133 1 97.56 578 PHE A O 1
ATOM 4678 N N . MET A 1 579 ? 15.672 -8.609 -10.656 1 97.88 579 MET A N 1
ATOM 4679 C CA . MET A 1 579 ? 15.391 -9.391 -9.461 1 97.88 579 MET A CA 1
ATOM 4680 C C . MET A 1 579 ? 15.164 -10.859 -9.805 1 97.88 579 MET A C 1
ATOM 4682 O O . MET A 1 579 ? 15.602 -11.75 -9.078 1 97.88 579 MET A O 1
ATOM 4686 N N . LEU A 1 580 ? 14.492 -11.164 -10.906 1 95.88 580 LEU A N 1
ATOM 4687 C CA . LEU A 1 580 ? 14.266 -12.539 -11.336 1 95.88 580 LEU A CA 1
ATOM 4688 C C . LEU A 1 580 ? 15.586 -13.234 -11.656 1 95.88 580 LEU A C 1
ATOM 4690 O O . LEU A 1 580 ? 15.805 -14.375 -11.25 1 95.88 580 LEU A O 1
ATOM 4694 N N . LYS A 1 581 ? 16.406 -12.492 -12.414 1 96.81 581 LYS A N 1
ATOM 4695 C CA . LYS A 1 581 ? 17.703 -13.055 -12.758 1 96.81 581 LYS A CA 1
ATOM 4696 C C . LYS A 1 581 ? 18.547 -13.289 -11.508 1 96.81 581 LYS A C 1
ATOM 4698 O O . LYS A 1 581 ? 19.266 -14.281 -11.422 1 96.81 581 LYS A O 1
ATOM 4703 N N . LEU A 1 582 ? 18.469 -12.328 -10.609 1 98.38 582 LEU A N 1
ATOM 4704 C CA . LEU A 1 582 ? 19.188 -12.461 -9.344 1 98.38 582 LEU A CA 1
ATOM 4705 C C . LEU A 1 582 ? 18.734 -13.703 -8.586 1 98.38 582 LEU A C 1
ATOM 4707 O O . LEU A 1 582 ? 19.547 -14.453 -8.055 1 98.38 582 LEU A O 1
ATOM 4711 N N . GLU A 1 583 ? 17.422 -13.883 -8.469 1 97.62 583 GLU A N 1
ATOM 4712 C CA . GLU A 1 583 ? 16.891 -15.07 -7.812 1 97.62 583 GLU A CA 1
ATOM 4713 C C . GLU A 1 583 ? 17.406 -16.344 -8.469 1 97.62 583 GLU A C 1
ATOM 4715 O O . GLU A 1 583 ? 17.781 -17.297 -7.777 1 97.62 583 GLU A O 1
ATOM 4720 N N . GLU A 1 584 ? 17.438 -16.406 -9.766 1 96.12 584 GLU A N 1
ATOM 4721 C CA . GLU A 1 584 ? 17.922 -17.562 -10.5 1 96.12 584 GLU A CA 1
ATOM 4722 C C . GLU A 1 584 ? 19.375 -17.875 -10.156 1 96.12 584 GLU A C 1
ATOM 4724 O O . GLU A 1 584 ? 19.734 -19.031 -9.914 1 96.12 584 GLU A O 1
ATOM 4729 N N . GLN A 1 585 ? 20.156 -16.828 -10.133 1 97.75 585 GLN A N 1
ATOM 4730 C CA . GLN A 1 585 ? 21.578 -17 -9.875 1 97.75 585 GLN A CA 1
ATOM 4731 C C . GLN A 1 585 ? 21.828 -17.438 -8.43 1 97.75 585 GLN A C 1
ATOM 4733 O O . GLN A 1 585 ? 22.734 -18.219 -8.164 1 97.75 585 GLN A O 1
ATOM 4738 N N . LEU A 1 586 ? 21.062 -16.906 -7.5 1 98.06 586 LEU A N 1
ATOM 4739 C CA . LEU A 1 586 ? 21.203 -17.25 -6.09 1 98.06 586 LEU A CA 1
ATOM 4740 C C . LEU A 1 586 ? 20.781 -18.703 -5.832 1 98.06 586 LEU A C 1
ATOM 4742 O O . LEU A 1 586 ? 21.359 -19.375 -4.992 1 98.06 586 LEU A O 1
ATOM 4746 N N . SER A 1 587 ? 19.797 -19.219 -6.555 1 97 587 SER A N 1
ATOM 4747 C CA . SER A 1 587 ? 19.188 -20.5 -6.262 1 97 587 SER A CA 1
ATOM 4748 C C . SER A 1 587 ? 19.875 -21.625 -7.039 1 97 587 SER A C 1
ATOM 4750 O O . SER A 1 587 ? 19.812 -22.797 -6.648 1 97 587 SER A O 1
ATOM 4752 N N . GLN A 1 588 ? 20.562 -21.359 -8.109 1 96.31 588 GLN A N 1
ATOM 4753 C CA . GLN A 1 588 ? 21.062 -22.344 -9.07 1 96.31 588 GLN A CA 1
ATOM 4754 C C . GLN A 1 588 ? 22 -23.344 -8.391 1 96.31 588 GLN A C 1
ATOM 4756 O O . GLN A 1 588 ? 21.875 -24.547 -8.586 1 96.31 588 GLN A O 1
ATOM 4761 N N . PRO A 1 589 ? 22.984 -22.875 -7.547 1 96.81 589 PRO A N 1
ATOM 4762 C CA . PRO A 1 589 ? 23.875 -23.844 -6.918 1 96.81 589 PRO A CA 1
ATOM 4763 C C . PRO A 1 589 ? 23.141 -24.844 -6.039 1 96.81 589 PRO A C 1
ATOM 4765 O O . PRO A 1 589 ? 23.453 -26.031 -6.055 1 96.81 589 PRO A O 1
ATOM 4768 N N . TRP A 1 590 ? 22.172 -24.422 -5.363 1 97.44 590 TRP A N 1
ATOM 4769 C CA . TRP A 1 590 ? 21.422 -25.281 -4.465 1 97.44 590 TRP A CA 1
ATOM 4770 C C . TRP A 1 590 ? 20.531 -26.234 -5.254 1 97.44 590 TRP A C 1
ATOM 4772 O O . TRP A 1 590 ? 20.359 -27.391 -4.871 1 97.44 590 TRP A O 1
ATOM 4782 N N . LEU A 1 591 ? 19.891 -25.75 -6.316 1 96.94 591 LEU A N 1
ATOM 4783 C CA . LEU A 1 591 ? 19.062 -26.594 -7.164 1 96.94 591 LEU A CA 1
ATOM 4784 C C . LEU A 1 591 ? 19.859 -27.766 -7.719 1 96.94 591 LEU A C 1
ATOM 4786 O O . LEU A 1 591 ? 19.359 -28.891 -7.797 1 96.94 591 LEU A O 1
ATOM 4790 N N . ARG A 1 592 ? 21.109 -27.516 -8.102 1 96.19 592 ARG A N 1
ATOM 4791 C CA . ARG A 1 592 ? 21.984 -28.562 -8.609 1 96.19 592 ARG A CA 1
ATOM 4792 C C . ARG A 1 592 ? 22.297 -29.594 -7.523 1 96.19 592 ARG A C 1
ATOM 4794 O O . ARG A 1 592 ? 22.375 -30.797 -7.797 1 96.19 592 ARG A O 1
ATOM 4801 N N . GLU A 1 593 ? 22.5 -29.125 -6.305 1 95.38 593 GLU A N 1
ATOM 4802 C CA . GLU A 1 593 ? 22.734 -30.031 -5.18 1 95.38 593 GLU A CA 1
ATOM 4803 C C . GLU A 1 593 ? 21.484 -30.875 -4.879 1 95.38 593 GLU A C 1
ATOM 4805 O O . GLU A 1 593 ? 21.609 -32.031 -4.531 1 95.38 593 GLU A O 1
ATOM 4810 N N . ARG A 1 594 ? 20.344 -30.297 -5.008 1 93.88 594 ARG A N 1
ATOM 4811 C CA . ARG A 1 594 ? 19.078 -30.969 -4.715 1 93.88 594 ARG A CA 1
ATOM 4812 C C . ARG A 1 594 ? 18.828 -32.094 -5.703 1 93.88 594 ARG A C 1
ATOM 4814 O O . ARG A 1 594 ? 18.203 -33.094 -5.359 1 93.88 594 ARG A O 1
ATOM 4821 N N . LEU A 1 595 ? 19.312 -31.953 -6.902 1 94 595 LEU A N 1
ATOM 4822 C CA . LEU A 1 595 ? 19.141 -32.969 -7.926 1 94 595 LEU A CA 1
ATOM 4823 C C . LEU A 1 595 ? 19.875 -34.25 -7.543 1 94 595 LEU A C 1
ATOM 4825 O O . LEU A 1 595 ? 19.531 -35.344 -8.023 1 94 595 LEU A O 1
ATOM 4829 N N . LYS A 1 596 ? 20.844 -34.094 -6.699 1 91.94 596 LYS A N 1
ATOM 4830 C CA . LYS A 1 596 ? 21.625 -35.25 -6.258 1 91.94 596 LYS A CA 1
ATOM 4831 C C . LYS A 1 596 ? 20.922 -35.969 -5.113 1 91.94 596 LYS A C 1
ATOM 4833 O O . LYS A 1 596 ? 21.266 -37.125 -4.789 1 91.94 596 LYS A O 1
ATOM 4838 N N . MET A 1 597 ? 19.938 -35.406 -4.582 1 89.75 597 MET A N 1
ATOM 4839 C CA . MET A 1 597 ? 19.203 -35.969 -3.451 1 89.75 597 MET A CA 1
ATOM 4840 C C . MET A 1 597 ? 18.109 -36.906 -3.932 1 89.75 597 MET A C 1
ATOM 4842 O O . MET A 1 597 ? 17.75 -36.906 -5.113 1 89.75 597 MET A O 1
ATOM 4846 N N . PRO A 1 598 ? 17.656 -37.812 -3.045 1 90.19 598 PRO A N 1
ATOM 4847 C CA . PRO A 1 598 ? 16.531 -38.688 -3.416 1 90.19 598 PRO A CA 1
ATOM 4848 C C . PRO A 1 598 ? 15.195 -37.938 -3.428 1 90.19 598 PRO A C 1
ATOM 4850 O O . PRO A 1 598 ? 14.586 -37.75 -2.373 1 90.19 598 PRO A O 1
ATOM 4853 N N . ILE A 1 599 ? 14.797 -37.469 -4.543 1 90.69 599 ILE A N 1
ATOM 4854 C CA . ILE A 1 599 ? 13.562 -36.719 -4.68 1 90.69 599 ILE A CA 1
ATOM 4855 C C . ILE A 1 599 ? 12.641 -37.406 -5.684 1 90.69 599 ILE A C 1
ATOM 4857 O O . ILE A 1 599 ? 13.062 -38.344 -6.387 1 90.69 599 ILE A O 1
ATOM 4861 N N . THR A 1 600 ? 11.383 -37.031 -5.688 1 90.81 600 THR A N 1
ATOM 4862 C CA . THR A 1 600 ? 10.391 -37.594 -6.594 1 90.81 600 THR A CA 1
ATOM 4863 C C . THR A 1 600 ? 10.688 -37.219 -8.039 1 90.81 600 THR A C 1
ATOM 4865 O O . THR A 1 600 ? 11.352 -36.219 -8.289 1 90.81 600 THR A O 1
ATOM 4868 N N . LYS A 1 601 ? 10.258 -37.969 -8.977 1 88.06 601 LYS A N 1
ATOM 4869 C CA . LYS A 1 601 ? 10.477 -37.719 -10.398 1 88.06 601 LYS A CA 1
ATOM 4870 C C . LYS A 1 601 ? 9.875 -36.375 -10.82 1 88.06 601 LYS A C 1
ATOM 4872 O O . LYS A 1 601 ? 10.484 -35.625 -11.586 1 88.06 601 LYS A O 1
ATOM 4877 N N . SER A 1 602 ? 8.688 -36.156 -10.312 1 86.69 602 SER A N 1
ATOM 4878 C CA . SER A 1 602 ? 8.008 -34.906 -10.656 1 86.69 602 SER A CA 1
ATOM 4879 C C . SER A 1 602 ? 8.805 -33.688 -10.188 1 86.69 602 SER A C 1
ATOM 4881 O O . SER A 1 602 ? 8.914 -32.688 -10.906 1 86.69 602 SER A O 1
ATOM 4883 N N . LEU A 1 603 ? 9.297 -33.812 -9.016 1 91.81 603 LEU A N 1
ATOM 4884 C CA . LEU A 1 603 ? 10.102 -32.719 -8.469 1 91.81 603 LEU A CA 1
ATOM 4885 C C . LEU A 1 603 ? 11.406 -32.562 -9.242 1 91.81 603 LEU A C 1
ATOM 4887 O O . LEU A 1 603 ? 11.867 -31.453 -9.469 1 91.81 603 LEU A O 1
ATOM 4891 N N . ARG A 1 604 ? 12.047 -33.688 -9.617 1 92.69 604 ARG A N 1
ATOM 4892 C CA . ARG A 1 604 ? 13.273 -33.656 -10.406 1 92.69 604 ARG A CA 1
ATOM 4893 C C . ARG A 1 604 ? 13.062 -32.906 -11.719 1 92.69 604 ARG A C 1
ATOM 4895 O O . ARG A 1 604 ? 13.891 -32.094 -12.125 1 92.69 604 ARG A O 1
ATOM 4902 N N . GLN A 1 605 ? 11.93 -33.219 -12.352 1 89.19 605 GLN A N 1
ATOM 4903 C CA . GLN A 1 605 ? 11.609 -32.531 -13.609 1 89.19 605 GLN A CA 1
ATOM 4904 C C . GLN A 1 605 ? 11.398 -31.031 -13.391 1 89.19 605 GLN A C 1
ATOM 4906 O O . GLN A 1 605 ? 11.828 -30.219 -14.211 1 89.19 605 GLN A O 1
ATOM 4911 N N . SER A 1 606 ? 10.734 -30.75 -12.312 1 88.81 606 SER A N 1
ATOM 4912 C CA . SER A 1 606 ? 10.5 -29.344 -11.992 1 88.81 606 SER A CA 1
ATOM 4913 C C . SER A 1 606 ? 11.812 -28.594 -11.781 1 88.81 606 SER A C 1
ATOM 4915 O O . SER A 1 606 ? 11.969 -27.469 -12.266 1 88.81 606 SER A O 1
ATOM 4917 N N . ILE A 1 607 ? 12.742 -29.172 -11.078 1 94 607 ILE A N 1
ATOM 4918 C CA . ILE A 1 607 ? 14.031 -28.562 -10.805 1 94 607 ILE A CA 1
ATOM 4919 C C . ILE A 1 607 ? 14.797 -28.359 -12.109 1 94 607 ILE A C 1
ATOM 4921 O O . ILE A 1 607 ? 15.398 -27.297 -12.328 1 94 607 ILE A O 1
ATOM 4925 N N . LYS A 1 608 ? 14.742 -29.328 -13 1 91.62 608 LYS A N 1
ATOM 4926 C CA . LYS A 1 608 ? 15.43 -29.234 -14.281 1 91.62 608 LYS A CA 1
ATOM 4927 C C . LYS A 1 608 ? 14.859 -28.094 -15.125 1 91.62 608 LYS A C 1
ATOM 4929 O O . LYS A 1 608 ? 15.602 -27.359 -15.781 1 91.62 608 LYS A O 1
ATOM 4934 N N . ARG A 1 609 ? 13.578 -27.984 -15.078 1 86.31 609 ARG A N 1
ATOM 4935 C CA . ARG A 1 609 ? 12.938 -26.891 -15.82 1 86.31 609 ARG A CA 1
ATOM 4936 C C . ARG A 1 609 ? 13.367 -25.531 -15.273 1 86.31 609 ARG A C 1
ATOM 4938 O O . ARG A 1 609 ? 13.539 -24.578 -16.047 1 86.31 609 ARG A O 1
ATOM 4945 N N . CYS A 1 610 ? 13.5 -25.438 -13.969 1 88.75 610 CYS A N 1
ATOM 4946 C CA . CYS A 1 610 ? 13.906 -24.188 -13.344 1 88.75 610 CYS A CA 1
ATOM 4947 C C . CYS A 1 610 ? 15.352 -23.844 -13.688 1 88.75 610 CYS A C 1
ATOM 4949 O O . CYS A 1 610 ? 15.711 -22.672 -13.781 1 88.75 610 CYS A O 1
ATOM 4951 N N . LEU A 1 611 ? 16.125 -24.859 -13.875 1 90.44 611 LEU A N 1
ATOM 4952 C CA . LEU A 1 611 ? 17.531 -24.641 -14.195 1 90.44 611 LEU A CA 1
ATOM 4953 C C . LEU A 1 611 ? 17.719 -24.266 -15.656 1 90.44 611 LEU A C 1
ATOM 4955 O O . LEU A 1 611 ? 18.641 -23.531 -16 1 90.44 611 LEU A O 1
ATOM 4959 N N . LEU A 1 612 ? 16.906 -24.906 -16.656 1 73.88 612 LEU A N 1
ATOM 4960 C CA . LEU A 1 612 ? 17.047 -24.672 -18.094 1 73.88 612 LEU A CA 1
ATOM 4961 C C . LEU A 1 612 ? 16.516 -23.297 -18.469 1 73.88 612 LEU A C 1
ATOM 4963 O O . LEU A 1 612 ? 16.719 -22.828 -19.594 1 73.88 612 LEU A O 1
ATOM 4967 N N . ASN A 1 613 ? 16.656 -22.422 -17.703 1 57.31 613 ASN A N 1
ATOM 4968 C CA . ASN A 1 613 ? 16.297 -21.031 -17.922 1 57.31 613 ASN A CA 1
ATOM 4969 C C . ASN A 1 613 ? 15.352 -20.875 -19.109 1 57.31 613 ASN A C 1
ATOM 4971 O O . ASN A 1 613 ? 15.664 -21.328 -20.219 1 57.31 613 ASN A O 1
ATOM 4975 N N . GLY A 1 614 ? 14.016 -20.5 -19.266 1 48.06 614 GLY A N 1
ATOM 4976 C CA . GLY A 1 614 ? 13 -20.062 -20.203 1 48.06 614 GLY A CA 1
ATOM 4977 C C . GLY A 1 614 ? 13.352 -20.391 -21.641 1 48.06 614 GLY A C 1
ATOM 4978 O O . GLY A 1 614 ? 12.828 -19.781 -22.578 1 48.06 614 GLY A O 1
ATOM 4979 N N . VAL A 1 615 ? 14.602 -20.766 -22.031 1 36.66 615 VAL A N 1
ATOM 4980 C CA . VAL A 1 615 ? 14.766 -21.047 -23.453 1 36.66 615 VAL A CA 1
ATOM 4981 C C . VAL A 1 615 ? 13.672 -22 -23.906 1 36.66 615 VAL A C 1
ATOM 4983 O O . VAL A 1 615 ? 13.469 -23.062 -23.312 1 36.66 615 VAL A O 1
ATOM 4986 N N . GLN A 1 616 ? 12.695 -21.469 -24.438 1 36.47 616 GLN A N 1
ATOM 4987 C CA . GLN A 1 616 ? 11.68 -22.234 -25.156 1 36.47 616 GLN A CA 1
ATOM 4988 C C . GLN A 1 616 ? 12.273 -23.5 -25.766 1 36.47 616 GLN A C 1
ATOM 4990 O O . GLN A 1 616 ? 13.359 -23.469 -26.359 1 36.47 616 GLN A O 1
ATOM 4995 N N . GLU A 1 617 ? 12.094 -24.641 -25.375 1 34.31 617 GLU A N 1
ATOM 4996 C CA . GLU A 1 617 ? 12.414 -25.781 -26.234 1 34.31 617 GLU A CA 1
ATOM 4997 C C . GLU A 1 617 ? 12.281 -25.422 -27.703 1 34.31 617 GLU A C 1
ATOM 4999 O O . GLU A 1 617 ? 11.336 -24.719 -28.094 1 34.31 617 GLU A O 1
ATOM 5004 N N . PRO A 1 618 ? 13.375 -25.266 -28.531 1 29.75 618 PRO A N 1
ATOM 5005 C CA . PRO A 1 618 ? 13.125 -25.062 -29.969 1 29.75 618 PRO A CA 1
ATOM 5006 C C . PRO A 1 618 ? 11.922 -25.844 -30.469 1 29.75 618 PRO A C 1
ATOM 5008 O O . PRO A 1 618 ? 11.883 -27.078 -30.359 1 29.75 618 PRO A O 1
ATOM 5011 N N . THR A 1 619 ? 10.805 -25.438 -30.219 1 32.28 619 THR A N 1
ATOM 5012 C CA . THR A 1 619 ? 9.719 -26.047 -30.969 1 32.28 619 THR A CA 1
ATOM 5013 C C . THR A 1 619 ? 10.07 -26.125 -32.469 1 32.28 619 THR A C 1
ATOM 5015 O O . THR A 1 619 ? 9.227 -26.484 -33.281 1 32.28 619 THR A O 1
ATOM 5018 N N . ASN A 1 620 ? 11.094 -25.453 -32.906 1 28.84 620 ASN A N 1
ATOM 5019 C CA . ASN A 1 620 ? 11.273 -25.641 -34.344 1 28.84 620 ASN A CA 1
ATOM 5020 C C . ASN A 1 620 ? 11.648 -27.078 -34.688 1 28.84 620 ASN A C 1
ATOM 5022 O O . ASN A 1 620 ? 12.82 -27.453 -34.656 1 28.84 620 ASN A O 1
ATOM 5026 N N . VAL A 1 621 ? 10.891 -28.109 -34.281 1 29.78 621 VAL A N 1
ATOM 5027 C CA . VAL A 1 621 ? 11.031 -29.281 -35.156 1 29.78 621 VAL A CA 1
ATOM 5028 C C . VAL A 1 621 ? 10.828 -28.875 -36.594 1 29.78 621 VAL A C 1
ATOM 5030 O O . VAL A 1 621 ? 9.727 -28.453 -36.969 1 29.78 621 VAL A O 1
ATOM 5033 N N . GLU A 1 622 ? 11.703 -28.234 -37.25 1 27.89 622 GLU A N 1
ATOM 5034 C CA . GLU A 1 622 ? 11.727 -28.266 -38.719 1 27.89 622 GLU A CA 1
ATOM 5035 C C . GLU A 1 622 ? 11.367 -29.656 -39.25 1 27.89 622 GLU A C 1
ATOM 5037 O O . GLU A 1 622 ? 12.055 -30.625 -38.938 1 27.89 622 GLU A O 1
ATOM 5042 N N . GLN A 1 623 ? 10.078 -29.953 -39.469 1 28.73 623 GLN A N 1
ATOM 5043 C CA . GLN A 1 623 ? 9.633 -30.953 -40.438 1 28.73 623 GLN A CA 1
ATOM 5044 C C . GLN A 1 623 ? 10.461 -30.891 -41.719 1 28.73 623 GLN A C 1
ATOM 5046 O O . GLN A 1 623 ? 10.227 -30.031 -42.562 1 28.73 623 GLN A O 1
ATOM 5051 N N . THR A 1 624 ? 11.766 -30.844 -41.719 1 28.83 624 THR A N 1
ATOM 5052 C CA . THR A 1 624 ? 12.414 -31.109 -43 1 28.83 624 THR A CA 1
ATOM 5053 C C . THR A 1 624 ? 11.891 -32.406 -43.625 1 28.83 624 THR A C 1
ATOM 5055 O O . THR A 1 624 ? 11.844 -33.438 -42.938 1 28.83 624 THR A O 1
ATOM 5058 N N . ASN A 1 625 ? 10.93 -32.406 -44.562 1 30.12 625 ASN A N 1
ATOM 5059 C CA . ASN A 1 625 ? 10.555 -33.375 -45.594 1 30.12 625 ASN A CA 1
ATOM 5060 C C . ASN A 1 625 ? 11.773 -34.094 -46.125 1 30.12 625 ASN A C 1
ATOM 5062 O O . ASN A 1 625 ? 12.109 -33.969 -47.312 1 30.12 625 ASN A O 1
ATOM 5066 N N . ASP A 1 626 ? 12.977 -34.094 -45.562 1 30.89 626 ASP A N 1
ATOM 5067 C CA . ASP A 1 626 ? 13.891 -35 -46.25 1 30.89 626 ASP A CA 1
ATOM 5068 C C . ASP A 1 626 ? 13.352 -36.406 -46.25 1 30.89 626 ASP A C 1
ATOM 5070 O O . ASP A 1 626 ? 12.602 -36.812 -45.344 1 30.89 626 ASP A O 1
ATOM 5074 N N . GLU A 1 627 ? 13.352 -37.125 -47.406 1 34 627 GLU A N 1
ATOM 5075 C CA . GLU A 1 627 ? 13.078 -38.531 -47.688 1 34 627 GLU A CA 1
ATOM 5076 C C . GLU A 1 627 ? 13.5 -39.406 -46.531 1 34 627 GLU A C 1
ATOM 5078 O O . GLU A 1 627 ? 14.484 -39.156 -45.844 1 34 627 GLU A O 1
ATOM 5083 N N . PRO A 1 628 ? 12.555 -40.25 -46.031 1 36.22 628 PRO A N 1
ATOM 5084 C CA . PRO A 1 628 ? 12.828 -41.281 -45.031 1 36.22 628 PRO A CA 1
ATOM 5085 C C . PRO A 1 628 ? 14.18 -41.969 -45.25 1 36.22 628 PRO A C 1
ATOM 5087 O O . PRO A 1 628 ? 14.383 -42.656 -46.25 1 36.22 628 PRO A O 1
ATOM 5090 N N . ALA A 1 629 ? 15.289 -41.281 -45.281 1 37.22 629 ALA A N 1
ATOM 5091 C CA . ALA A 1 629 ? 16.516 -42.062 -45.438 1 37.22 629 ALA A CA 1
ATOM 5092 C C . ALA A 1 629 ? 16.453 -43.375 -44.625 1 37.22 629 ALA A C 1
ATOM 5094 O O . ALA A 1 629 ? 15.781 -43.406 -43.594 1 37.22 629 ALA A O 1
ATOM 5095 N N . ILE A 1 630 ? 16.797 -44.5 -45.156 1 41.5 630 ILE A N 1
ATOM 5096 C CA . ILE A 1 630 ? 16.922 -45.844 -44.562 1 41.5 630 ILE A CA 1
ATOM 5097 C C . ILE A 1 630 ? 17.5 -45.75 -43.156 1 41.5 630 ILE A C 1
ATOM 5099 O O . ILE A 1 630 ? 18.625 -45.281 -42.969 1 41.5 630 ILE A O 1
ATOM 5103 N N . LYS A 1 631 ? 16.703 -45.5 -42.219 1 47.34 631 LYS A N 1
ATOM 5104 C CA . LYS A 1 631 ? 17.062 -45.438 -40.781 1 47.34 631 LYS A CA 1
ATOM 5105 C C . LYS A 1 631 ? 17.953 -46.625 -40.406 1 47.34 631 LYS A C 1
ATOM 5107 O O . LYS A 1 631 ? 17.547 -47.781 -40.531 1 47.34 631 LYS A O 1
ATOM 5112 N N . LYS A 1 632 ? 19.266 -46.594 -40.625 1 56.41 632 LYS A N 1
ATOM 5113 C CA . LYS A 1 632 ? 20.188 -47.656 -40.188 1 56.41 632 LYS A CA 1
ATOM 5114 C C . LYS A 1 632 ? 19.938 -48.062 -38.719 1 56.41 632 LYS A C 1
ATOM 5116 O O . LYS A 1 632 ? 19.594 -47.219 -37.906 1 56.41 632 LYS A O 1
ATOM 5121 N N . ARG A 1 633 ? 19.812 -49.312 -38.375 1 67.5 633 ARG A N 1
ATOM 5122 C CA . ARG A 1 633 ? 19.672 -49.875 -37.031 1 67.5 633 ARG A CA 1
ATOM 5123 C C . ARG A 1 633 ? 20.812 -49.438 -36.125 1 67.5 633 ARG A C 1
ATOM 5125 O O . ARG A 1 633 ? 21.984 -49.562 -36.5 1 67.5 633 ARG A O 1
ATOM 5132 N N . ARG A 1 634 ? 20.531 -48.625 -35.156 1 71.62 634 ARG A N 1
ATOM 5133 C CA . ARG A 1 634 ? 21.547 -48.219 -34.156 1 71.62 634 ARG A CA 1
ATOM 5134 C C . ARG A 1 634 ? 21.344 -48.938 -32.844 1 71.62 634 ARG A C 1
ATOM 5136 O O . ARG A 1 634 ? 20.25 -49.469 -32.562 1 71.62 634 ARG A O 1
ATOM 5143 N N . TYR A 1 635 ? 22.375 -49.188 -32.094 1 76 635 TYR A N 1
ATOM 5144 C CA . TYR A 1 635 ? 22.297 -49.844 -30.781 1 76 635 TYR A CA 1
ATOM 5145 C C . TYR A 1 635 ? 21.438 -49.062 -29.812 1 76 635 TYR A C 1
ATOM 5147 O O . TYR A 1 635 ? 21.516 -47.844 -29.75 1 76 635 TYR A O 1
ATOM 5155 N N . CYS A 1 636 ? 20.484 -49.625 -29.109 1 70 636 CYS A N 1
ATOM 5156 C CA . CYS A 1 636 ? 19.719 -49.062 -28.016 1 70 636 CYS A CA 1
ATOM 5157 C C . CYS A 1 636 ? 20.641 -48.531 -26.938 1 70 636 CYS A C 1
ATOM 5159 O O . CYS A 1 636 ? 21.531 -49.25 -26.453 1 70 636 CYS A O 1
ATOM 5161 N N . THR A 1 637 ? 20.547 -47.312 -26.578 1 73.19 637 THR A N 1
ATOM 5162 C CA . THR A 1 637 ? 21.406 -46.656 -25.609 1 73.19 637 THR A CA 1
ATOM 5163 C C . THR A 1 637 ? 21.172 -47.188 -24.203 1 73.19 637 THR A C 1
ATOM 5165 O O . THR A 1 637 ? 22.031 -47.062 -23.328 1 73.19 637 THR A O 1
ATOM 5168 N N . PHE A 1 638 ? 20.078 -47.906 -23.891 1 70.38 638 PHE A N 1
ATOM 5169 C CA . PHE A 1 638 ? 19.703 -48.344 -22.547 1 70.38 638 PHE A CA 1
ATOM 5170 C C . PHE A 1 638 ? 19.922 -49.844 -22.375 1 70.38 638 PHE A C 1
ATOM 5172 O O . PHE A 1 638 ? 19.812 -50.375 -21.281 1 70.38 638 PHE A O 1
ATOM 5179 N N . CYS A 1 639 ? 20.156 -50.531 -23.375 1 70.12 639 CYS A N 1
ATOM 5180 C CA . CYS A 1 639 ? 20.391 -51.969 -23.266 1 70.12 639 CYS A CA 1
ATOM 5181 C C . CYS A 1 639 ? 21.719 -52.25 -22.594 1 70.12 639 CYS A C 1
ATOM 5183 O O . CYS A 1 639 ? 22.672 -51.5 -22.75 1 70.12 639 CYS A O 1
ATOM 5185 N N . ASP A 1 640 ? 21.781 -53.219 -21.641 1 68.06 640 ASP A N 1
ATOM 5186 C CA . ASP A 1 640 ? 23.047 -53.688 -21.062 1 68.06 640 ASP A CA 1
ATOM 5187 C C . ASP A 1 640 ? 24.016 -54.125 -22.156 1 68.06 640 ASP A C 1
ATOM 5189 O O . ASP A 1 640 ? 23.594 -54.531 -23.25 1 68.06 640 ASP A O 1
ATOM 5193 N N . TYR A 1 641 ? 25.234 -54 -21.922 1 68.38 641 TYR A N 1
ATOM 5194 C CA . TYR A 1 641 ? 26.312 -54.344 -22.844 1 68.38 641 TYR A CA 1
ATOM 5195 C C . TYR A 1 641 ? 26.125 -55.719 -23.422 1 68.38 641 TYR A C 1
ATOM 5197 O O . TYR A 1 641 ? 26.516 -56 -24.562 1 68.38 641 TYR A O 1
ATOM 5205 N N . LYS A 1 642 ? 25.484 -56.688 -22.672 1 70.25 642 LYS A N 1
ATOM 5206 C CA . LYS A 1 642 ? 25.344 -58.031 -23.156 1 70.25 642 LYS A CA 1
ATOM 5207 C C . LYS A 1 642 ? 24.234 -58.156 -24.188 1 70.25 642 LYS A C 1
ATOM 5209 O O . LYS A 1 642 ? 24.344 -58.938 -25.141 1 70.25 642 LYS A O 1
ATOM 5214 N N . LYS A 1 643 ? 23.094 -57.406 -24.062 1 69.94 643 LYS A N 1
ATOM 5215 C CA . LYS A 1 643 ? 21.938 -57.594 -24.938 1 69.94 643 LYS A CA 1
ATOM 5216 C C . LYS A 1 643 ? 22.031 -56.688 -26.156 1 69.94 643 LYS A C 1
ATOM 5218 O O . LYS A 1 643 ? 21.625 -57.062 -27.266 1 69.94 643 LYS A O 1
ATOM 5223 N N . GLN A 1 644 ? 22.859 -55.688 -26.266 1 66.12 644 GLN A N 1
ATOM 5224 C CA . GLN A 1 644 ? 23.156 -54.688 -27.312 1 66.12 644 GLN A CA 1
ATOM 5225 C C . GLN A 1 644 ? 22.203 -54.844 -28.484 1 66.12 644 GLN A C 1
ATOM 5227 O O . GLN A 1 644 ? 22.609 -55.281 -29.562 1 66.12 644 GLN A O 1
ATOM 5232 N N . ARG A 1 645 ? 20.922 -54.625 -28.344 1 68 645 ARG A N 1
ATOM 5233 C CA . ARG A 1 645 ? 19.938 -54.781 -29.406 1 68 645 ARG A CA 1
ATOM 5234 C C . ARG A 1 645 ? 19.969 -53.625 -30.375 1 68 645 ARG A C 1
ATOM 5236 O O . ARG A 1 645 ? 20.125 -52.469 -29.953 1 68 645 ARG A O 1
ATOM 5243 N N . LYS A 1 646 ? 20.094 -53.844 -31.609 1 72.06 646 LYS A N 1
ATOM 5244 C CA . LYS A 1 646 ? 20 -52.812 -32.656 1 72.06 646 LYS A CA 1
ATOM 5245 C C . LYS A 1 646 ? 18.547 -52.562 -33.062 1 72.06 646 LYS A C 1
ATOM 5247 O O . LYS A 1 646 ? 17.766 -53.5 -33.188 1 72.06 646 LYS A O 1
ATOM 5252 N N . SER A 1 647 ? 18.031 -51.438 -32.844 1 68.62 647 SER A N 1
ATOM 5253 C CA . SER A 1 647 ? 16.672 -51.094 -33.219 1 68.62 647 SER A CA 1
ATOM 5254 C C . SER A 1 647 ? 16.656 -49.938 -34.219 1 68.62 647 SER A C 1
ATOM 5256 O O . SER A 1 647 ? 17.594 -49.125 -34.25 1 68.62 647 SER A O 1
ATOM 5258 N N . LYS A 1 648 ? 15.758 -49.844 -35.125 1 67.25 648 LYS A N 1
ATOM 5259 C CA . LYS A 1 648 ? 15.531 -48.719 -36.031 1 67.25 648 LYS A CA 1
ATOM 5260 C C . LYS A 1 648 ? 14.75 -47.594 -35.375 1 67.25 648 LYS A C 1
ATOM 5262 O O . LYS A 1 648 ? 14.617 -46.5 -35.906 1 67.25 648 LYS A O 1
ATOM 5267 N N . MET A 1 649 ? 14.188 -47.938 -34.188 1 65.75 649 MET A N 1
ATOM 5268 C CA . MET A 1 649 ? 13.328 -46.969 -33.5 1 65.75 649 MET A CA 1
ATOM 5269 C C . MET A 1 649 ? 14.164 -45.906 -32.75 1 65.75 649 MET A C 1
ATOM 5271 O O . MET A 1 649 ? 15.203 -46.25 -32.156 1 65.75 649 MET A O 1
ATOM 5275 N N . GLU A 1 650 ? 14.062 -44.562 -32.906 1 65.19 650 GLU A N 1
ATOM 5276 C CA . GLU A 1 650 ? 14.68 -43.406 -32.281 1 65.19 650 GLU A CA 1
ATOM 5277 C C . GLU A 1 650 ? 13.633 -42.469 -31.672 1 65.19 650 GLU A C 1
ATOM 5279 O O . GLU A 1 650 ? 12.516 -42.375 -32.188 1 65.19 650 GLU A O 1
ATOM 5284 N N . CYS A 1 651 ? 13.938 -42.094 -30.438 1 59.97 651 CYS A N 1
ATOM 5285 C CA . CYS A 1 651 ? 13.078 -41.062 -29.844 1 59.97 651 CYS A CA 1
ATOM 5286 C C . CYS A 1 651 ? 12.992 -39.844 -30.734 1 59.97 651 CYS A C 1
ATOM 5288 O O . CYS A 1 651 ? 14.016 -39.344 -31.219 1 59.97 651 CYS A O 1
ATOM 5290 N N . ASP A 1 652 ? 11.828 -39.406 -31.094 1 61.16 652 ASP A N 1
ATOM 5291 C CA . ASP A 1 652 ? 11.641 -38.281 -32 1 61.16 652 ASP A CA 1
ATOM 5292 C C . ASP A 1 652 ? 12.148 -37 -31.406 1 61.16 652 ASP A C 1
ATOM 5294 O O . ASP A 1 652 ? 12.469 -36.031 -32.125 1 61.16 652 ASP A O 1
ATOM 5298 N N . LEU A 1 653 ? 12.273 -37.031 -30.016 1 56.81 653 LEU A N 1
ATOM 5299 C CA . LEU A 1 653 ? 12.703 -35.812 -29.344 1 56.81 653 LEU A CA 1
ATOM 5300 C C . LEU A 1 653 ? 14.211 -35.812 -29.094 1 56.81 653 LEU A C 1
ATOM 5302 O O . LEU A 1 653 ? 14.922 -34.875 -29.484 1 56.81 653 LEU A O 1
ATOM 5306 N N . CYS A 1 654 ? 14.727 -36.812 -28.438 1 58.47 654 CYS A N 1
ATOM 5307 C CA . CYS A 1 654 ? 16.141 -36.812 -28.109 1 58.47 654 CYS A CA 1
ATOM 5308 C C . CYS A 1 654 ? 16.953 -37.562 -29.141 1 58.47 654 CYS A C 1
ATOM 5310 O O . CYS A 1 654 ? 18.188 -37.656 -29.047 1 58.47 654 CYS A O 1
ATOM 5312 N N . ARG A 1 655 ? 16.359 -38.156 -30.125 1 66.62 655 ARG A N 1
ATOM 5313 C CA . ARG A 1 655 ? 16.953 -38.875 -31.234 1 66.62 655 ARG A CA 1
ATOM 5314 C C . ARG A 1 655 ? 17.875 -40 -30.734 1 66.62 655 ARG A C 1
ATOM 5316 O O . ARG A 1 655 ? 18.766 -40.438 -31.453 1 66.62 655 ARG A O 1
ATOM 5323 N N . THR A 1 656 ? 17.672 -40.469 -29.469 1 69.81 656 THR A N 1
ATOM 5324 C CA . THR A 1 656 ? 18.453 -41.594 -28.953 1 69.81 656 THR A CA 1
ATOM 5325 C C . THR A 1 656 ? 17.859 -42.906 -29.453 1 69.81 656 THR A C 1
ATOM 5327 O O . THR A 1 656 ? 16.656 -43.125 -29.391 1 69.81 656 THR A O 1
ATOM 5330 N N . PRO A 1 657 ? 18.672 -43.812 -29.984 1 72 657 PRO A N 1
ATOM 5331 C CA . PRO A 1 657 ? 18.188 -45.125 -30.406 1 72 657 PRO A CA 1
ATOM 5332 C C . PRO A 1 657 ? 17.734 -45.969 -29.234 1 72 657 PRO A C 1
ATOM 5334 O O . PRO A 1 657 ? 18.453 -46.094 -28.234 1 72 657 PRO A O 1
ATOM 5337 N N . VAL A 1 658 ? 16.562 -46.438 -29.156 1 69.69 658 VAL A N 1
ATOM 5338 C CA . VAL A 1 658 ? 15.992 -47.25 -28.094 1 69.69 658 VAL A CA 1
ATOM 5339 C C . VAL A 1 658 ? 15.375 -48.531 -28.688 1 69.69 658 VAL A C 1
ATOM 5341 O O . VAL A 1 658 ? 14.688 -48.469 -29.703 1 69.69 658 VAL A O 1
ATOM 5344 N N . CYS A 1 659 ? 15.766 -49.656 -28.047 1 67.81 659 CYS A N 1
ATOM 5345 C CA . CYS A 1 659 ? 15.211 -50.906 -28.531 1 67.81 659 CYS A CA 1
ATOM 5346 C C . CYS A 1 659 ? 13.836 -51.156 -27.922 1 67.81 659 CYS A C 1
ATOM 5348 O O . CYS A 1 659 ? 13.406 -50.438 -27.031 1 67.81 659 CYS A O 1
ATOM 5350 N N . GLY A 1 660 ? 12.961 -52.031 -28.484 1 63.59 660 GLY A N 1
ATOM 5351 C CA . GLY A 1 660 ? 11.602 -52.344 -28.062 1 63.59 660 GLY A CA 1
ATOM 5352 C C . GLY A 1 660 ? 11.508 -52.656 -26.578 1 63.59 660 GLY A C 1
ATOM 5353 O O . GLY A 1 660 ? 10.469 -52.438 -25.953 1 63.59 660 GLY A O 1
ATOM 5354 N N . GLU A 1 661 ? 12.609 -53.062 -25.859 1 65.25 661 GLU A N 1
ATOM 5355 C CA . GLU A 1 661 ? 12.586 -53.406 -24.438 1 65.25 661 GLU A CA 1
ATOM 5356 C C . GLU A 1 661 ? 12.727 -52.188 -23.562 1 65.25 661 GLU A C 1
ATOM 5358 O O . GLU A 1 661 ? 12.227 -52.156 -22.438 1 65.25 661 GLU A O 1
ATOM 5363 N N . HIS A 1 662 ? 13.484 -51.25 -24 1 62.16 662 HIS A N 1
ATOM 5364 C CA . HIS A 1 662 ? 13.758 -50.031 -23.203 1 62.16 662 HIS A CA 1
ATOM 5365 C C . HIS A 1 662 ? 12.852 -48.875 -23.625 1 62.16 662 HIS A C 1
ATOM 5367 O O . HIS A 1 662 ? 13.031 -47.75 -23.172 1 62.16 662 HIS A O 1
ATOM 5373 N N . TYR A 1 663 ? 11.969 -49.031 -24.438 1 57.41 663 TYR A N 1
ATOM 5374 C CA . TYR A 1 663 ? 10.867 -48.125 -24.75 1 57.41 663 TYR A CA 1
ATOM 5375 C C . TYR A 1 663 ? 9.727 -48.281 -23.75 1 57.41 663 TYR A C 1
ATOM 5377 O O . TYR A 1 663 ? 9.258 -49.406 -23.5 1 57.41 663 TYR A O 1
ATOM 5385 N N . LYS A 1 664 ? 9.617 -47.344 -22.781 1 56.62 664 LYS A N 1
ATOM 5386 C CA . LYS A 1 664 ? 8.477 -47.438 -21.875 1 56.62 664 LYS A CA 1
ATOM 5387 C C . LYS A 1 664 ? 7.16 -47.281 -22.625 1 56.62 664 LYS A C 1
ATOM 5389 O O . LYS A 1 664 ? 7.02 -46.406 -23.469 1 56.62 664 LYS A O 1
ATOM 5394 N N . LYS A 1 665 ? 6.352 -48.219 -22.578 1 51.88 665 LYS A N 1
ATOM 5395 C CA . LYS A 1 665 ? 4.996 -48.281 -23.109 1 51.88 665 LYS A CA 1
ATOM 5396 C C . LYS A 1 665 ? 4.047 -47.406 -22.312 1 51.88 665 LYS A C 1
ATOM 5398 O O . LYS A 1 665 ? 4.012 -47.469 -21.078 1 51.88 665 LYS A O 1
ATOM 5403 N N . ILE A 1 666 ? 3.752 -46.188 -22.781 1 52.47 666 ILE A N 1
ATOM 5404 C CA . ILE A 1 666 ? 2.787 -45.312 -22.125 1 52.47 666 ILE A CA 1
ATOM 5405 C C . ILE A 1 666 ? 1.391 -45.562 -22.688 1 52.47 666 ILE A C 1
ATOM 5407 O O . ILE A 1 666 ? 1.241 -45.875 -23.875 1 52.47 666 ILE A O 1
ATOM 5411 N N . CYS A 1 667 ? 0.483 -45.562 -21.844 1 52.41 667 CYS A N 1
ATOM 5412 C CA . CYS A 1 667 ? -0.929 -45.719 -22.188 1 52.41 667 CYS A CA 1
ATOM 5413 C C . CYS A 1 667 ? -1.414 -44.562 -23.047 1 52.41 667 CYS A C 1
ATOM 5415 O O . CYS A 1 667 ? -1.149 -43.406 -22.75 1 52.41 667 CYS A O 1
ATOM 5417 N N . ALA A 1 668 ? -1.827 -44.781 -24.234 1 54.47 668 ALA A N 1
ATOM 5418 C CA . ALA A 1 668 ? -2.355 -43.781 -25.141 1 54.47 668 ALA A CA 1
ATOM 5419 C C . ALA A 1 668 ? -3.416 -42.906 -24.453 1 54.47 668 ALA A C 1
ATOM 5421 O O . ALA A 1 668 ? -3.639 -41.75 -24.828 1 54.47 668 ALA A O 1
ATOM 5422 N N . ASN A 1 669 ? -4.051 -43.469 -23.516 1 51.03 669 ASN A N 1
ATOM 5423 C CA . ASN A 1 669 ? -5.082 -42.75 -22.766 1 51.03 669 ASN A CA 1
ATOM 5424 C C . ASN A 1 669 ? -4.484 -41.906 -21.656 1 51.03 669 ASN A C 1
ATOM 5426 O O . ASN A 1 669 ? -4.934 -40.781 -21.406 1 51.03 669 ASN A O 1
ATOM 5430 N N . CYS A 1 670 ? -3.533 -42.375 -20.891 1 50.5 670 CYS A N 1
ATOM 5431 C CA . CYS A 1 670 ? -3.012 -41.688 -19.703 1 50.5 670 CYS A CA 1
ATOM 5432 C C . CYS A 1 670 ? -1.673 -41.031 -20 1 50.5 670 CYS A C 1
ATOM 5434 O O . CYS A 1 670 ? -1.141 -40.312 -19.172 1 50.5 670 CYS A O 1
ATOM 5436 N N . ASP A 1 671 ? -1.251 -40.875 -21.125 1 50.25 671 ASP A N 1
ATOM 5437 C CA . ASP A 1 671 ? 0.053 -40.406 -21.578 1 50.25 671 ASP A CA 1
ATOM 5438 C C . ASP A 1 671 ? 1.127 -40.656 -20.516 1 50.25 671 ASP A C 1
ATOM 5440 O O . ASP A 1 671 ? 2.092 -39.906 -20.406 1 50.25 671 ASP A O 1
ATOM 5444 N N . ARG A 1 672 ? 0.89 -41.375 -19.562 1 42.28 672 ARG A N 1
ATOM 5445 C CA . ARG A 1 672 ? 1.877 -41.812 -18.578 1 42.28 672 ARG A CA 1
ATOM 5446 C C . ARG A 1 672 ? 2.092 -43.312 -18.641 1 42.28 672 ARG A C 1
ATOM 5448 O O . ARG A 1 672 ? 1.25 -44.062 -19.172 1 42.28 672 ARG A O 1
ATOM 5455 N N . MET A 1 673 ? 3.318 -43.844 -18.375 1 46.19 673 MET A N 1
ATOM 5456 C CA . MET A 1 673 ? 3.631 -45.219 -18.141 1 46.19 673 MET A CA 1
ATOM 5457 C C . MET A 1 673 ? 3.07 -45.688 -16.797 1 46.19 673 MET A C 1
ATOM 5459 O O . MET A 1 673 ? 3.217 -45 -15.789 1 46.19 673 MET A O 1
ATOM 5463 N N . MET B 1 1 ? -62.906 -20.109 -38.188 1 16.8 1 MET B N 1
ATOM 5464 C CA . MET B 1 1 ? -62.812 -21.562 -38.219 1 16.8 1 MET B CA 1
ATOM 5465 C C . MET B 1 1 ? -61.469 -22.031 -38.688 1 16.8 1 MET B C 1
ATOM 5467 O O . MET B 1 1 ? -61.219 -23.234 -38.844 1 16.8 1 MET B O 1
ATOM 5471 N N . ASN B 1 2 ? -60.594 -21.438 -39.25 1 17.56 2 ASN B N 1
ATOM 5472 C CA . ASN B 1 2 ? -59.75 -21.984 -40.312 1 17.56 2 ASN B CA 1
ATOM 5473 C C . ASN B 1 2 ? -58.719 -22.938 -39.719 1 17.56 2 ASN B C 1
ATOM 5475 O O . ASN B 1 2 ? -58.062 -22.641 -38.719 1 17.56 2 ASN B O 1
ATOM 5479 N N . PRO B 1 3 ? -58.344 -24.203 -40.219 1 17.33 3 PRO B N 1
ATOM 5480 C CA . PRO B 1 3 ? -57.875 -25.562 -40 1 17.33 3 PRO B CA 1
ATOM 5481 C C . PRO B 1 3 ? -56.375 -25.625 -39.625 1 17.33 3 PRO B C 1
ATOM 5483 O O . PRO B 1 3 ? -55.969 -26.438 -38.812 1 17.33 3 PRO B O 1
ATOM 5486 N N . GLN B 1 4 ? -55.438 -25.297 -40.312 1 15.79 4 GLN B N 1
ATOM 5487 C CA . GLN B 1 4 ? -54.625 -26.281 -41 1 15.79 4 GLN B CA 1
ATOM 5488 C C . GLN B 1 4 ? -53.656 -27 -40.062 1 15.79 4 GLN B C 1
ATOM 5490 O O . GLN B 1 4 ? -53.438 -26.531 -38.938 1 15.79 4 GLN B O 1
ATOM 5495 N N . TYR B 1 5 ? -52.375 -27.266 -40.438 1 16.16 5 TYR B N 1
ATOM 5496 C CA . TYR B 1 5 ? -51.469 -28.391 -40.719 1 16.16 5 TYR B CA 1
ATOM 5497 C C . TYR B 1 5 ? -50.75 -28.859 -39.469 1 16.16 5 TYR B C 1
ATOM 5499 O O . TYR B 1 5 ? -50.719 -28.141 -38.469 1 16.16 5 TYR B O 1
ATOM 5507 N N . ALA B 1 6 ? -49.375 -29.344 -39.5 1 15.59 6 ALA B N 1
ATOM 5508 C CA . ALA B 1 6 ? -48.812 -30.703 -39.625 1 15.59 6 ALA B CA 1
ATOM 5509 C C . ALA B 1 6 ? -48.281 -31.172 -38.281 1 15.59 6 ALA B C 1
ATOM 5511 O O . ALA B 1 6 ? -48.594 -32.281 -37.812 1 15.59 6 ALA B O 1
ATOM 5512 N N . TRP B 1 7 ? -46.906 -30.922 -37.875 1 15.99 7 TRP B N 1
ATOM 5513 C CA . TRP B 1 7 ? -45.844 -31.922 -37.844 1 15.99 7 TRP B CA 1
ATOM 5514 C C . TRP B 1 7 ? -45.812 -32.625 -36.5 1 15.99 7 TRP B C 1
ATOM 5516 O O . TRP B 1 7 ? -45.906 -31.969 -35.438 1 15.99 7 TRP B O 1
ATOM 5526 N N . LYS B 1 8 ? -45.719 -34.031 -36.375 1 16.95 8 LYS B N 1
ATOM 5527 C CA . LYS B 1 8 ? -45.844 -35.219 -35.562 1 16.95 8 LYS B CA 1
ATOM 5528 C C . LYS B 1 8 ? -44.625 -35.438 -34.688 1 16.95 8 LYS B C 1
ATOM 5530 O O . LYS B 1 8 ? -44.531 -36.406 -33.969 1 16.95 8 LYS B O 1
ATOM 5535 N N . TYR B 1 9 ? -43.656 -34.719 -34.5 1 16.69 9 TYR B N 1
ATOM 5536 C CA . TYR B 1 9 ? -42.438 -35.406 -34.188 1 16.69 9 TYR B CA 1
ATOM 5537 C C . TYR B 1 9 ? -42.656 -36.531 -33.188 1 16.69 9 TYR B C 1
ATOM 5539 O O . TYR B 1 9 ? -43.5 -36.438 -32.312 1 16.69 9 TYR B O 1
ATOM 5547 N N . MET B 1 10 ? -41.938 -37.75 -33.375 1 15.91 10 MET B N 1
ATOM 5548 C CA . MET B 1 10 ? -41.812 -39.188 -33.188 1 15.91 10 MET B CA 1
ATOM 5549 C C . MET B 1 10 ? -41.812 -39.531 -31.703 1 15.91 10 MET B C 1
ATOM 5551 O O . MET B 1 10 ? -41.594 -38.688 -30.844 1 15.91 10 MET B O 1
ATOM 5555 N N . THR B 1 11 ? -41.531 -40.906 -31.375 1 16.03 11 THR B N 1
ATOM 5556 C CA . THR B 1 11 ? -41.938 -42.25 -30.953 1 16.03 11 THR B CA 1
ATOM 5557 C C . THR B 1 11 ? -41.188 -42.688 -29.703 1 16.03 11 THR B C 1
ATOM 5559 O O . THR B 1 11 ? -41.688 -43.5 -28.922 1 16.03 11 THR B O 1
ATOM 5562 N N . ASP B 1 12 ? -39.781 -42.594 -29.734 1 15.22 12 ASP B N 1
ATOM 5563 C CA . ASP B 1 12 ? -39 -43.812 -29.438 1 15.22 12 ASP B CA 1
ATOM 5564 C C . ASP B 1 12 ? -39.344 -44.375 -28.062 1 15.22 12 ASP B C 1
ATOM 5566 O O . ASP B 1 12 ? -39.719 -43.594 -27.172 1 15.22 12 ASP B O 1
ATOM 5570 N N . ASP B 1 13 ? -39.094 -45.75 -27.781 1 15.92 13 ASP B N 1
ATOM 5571 C CA . ASP B 1 13 ? -39.344 -47.094 -27.281 1 15.92 13 ASP B CA 1
ATOM 5572 C C . ASP B 1 13 ? -38.969 -47.219 -25.812 1 15.92 13 ASP B C 1
ATOM 5574 O O . ASP B 1 13 ? -38.312 -46.344 -25.266 1 15.92 13 ASP B O 1
ATOM 5578 N N . GLU B 1 14 ? -38.375 -48.594 -25.375 1 15.98 14 GLU B N 1
ATOM 5579 C CA . GLU B 1 14 ? -38.469 -49.844 -24.672 1 15.98 14 GLU B CA 1
ATOM 5580 C C . GLU B 1 14 ? -37.594 -49.875 -23.422 1 15.98 14 GLU B C 1
ATOM 5582 O O . GLU B 1 14 ? -38.031 -50.281 -22.344 1 15.98 14 GLU B O 1
ATOM 5587 N N . ILE B 1 15 ? -36.156 -50.156 -23.453 1 15.23 15 ILE B N 1
ATOM 5588 C CA . ILE B 1 15 ? -35.531 -51.406 -23.078 1 15.23 15 ILE B CA 1
ATOM 5589 C C . ILE B 1 15 ? -35.219 -51.406 -21.578 1 15.23 15 ILE B C 1
ATOM 5591 O O . ILE B 1 15 ? -35.5 -52.375 -20.875 1 15.23 15 ILE B O 1
ATOM 5595 N N . VAL B 1 16 ? -34.125 -50.688 -21.062 1 15.88 16 VAL B N 1
ATOM 5596 C CA . VAL B 1 16 ? -33.062 -51.438 -20.406 1 15.88 16 VAL B CA 1
ATOM 5597 C C . VAL B 1 16 ? -33.531 -51.906 -19.031 1 15.88 16 VAL B C 1
ATOM 5599 O O . VAL B 1 16 ? -33.969 -51.094 -18.203 1 15.88 16 VAL B O 1
ATOM 5602 N N . THR B 1 17 ? -33.688 -53.25 -18.781 1 15.97 17 THR B N 1
ATOM 5603 C CA . THR B 1 17 ? -34.062 -54.344 -17.891 1 15.97 17 THR B CA 1
ATOM 5604 C C . THR B 1 17 ? -33.375 -54.219 -16.547 1 15.97 17 THR B C 1
ATOM 5606 O O . THR B 1 17 ? -34.031 -54.25 -15.5 1 15.97 17 THR B O 1
ATOM 5609 N N . GLU B 1 18 ? -32.438 -55.156 -16.234 1 15.65 18 GLU B N 1
ATOM 5610 C CA . GLU B 1 18 ? -32.438 -56.312 -15.352 1 15.65 18 GLU B CA 1
ATOM 5611 C C . GLU B 1 18 ? -31.75 -56.031 -14.016 1 15.65 18 GLU B C 1
ATOM 5613 O O . GLU B 1 18 ? -32.312 -56.281 -12.953 1 15.65 18 GLU B O 1
ATOM 5618 N N . TYR B 1 19 ? -30.344 -56.344 -13.852 1 15.77 19 TYR B N 1
ATOM 5619 C CA . TYR B 1 19 ? -29.766 -57.406 -13.07 1 15.77 19 TYR B CA 1
ATOM 5620 C C . TYR B 1 19 ? -29.5 -56.969 -11.633 1 15.77 19 TYR B C 1
ATOM 5622 O O . TYR B 1 19 ? -29.547 -55.781 -11.328 1 15.77 19 TYR B O 1
ATOM 5630 N N . ASN B 1 20 ? -28.141 -57.25 -11.125 1 16.33 20 ASN B N 1
ATOM 5631 C CA . ASN B 1 20 ? -27.641 -58.219 -10.18 1 16.33 20 ASN B CA 1
ATOM 5632 C C . ASN B 1 20 ? -27.625 -57.688 -8.758 1 16.33 20 ASN B C 1
ATOM 5634 O O . ASN B 1 20 ? -27.719 -56.469 -8.547 1 16.33 20 ASN B O 1
ATOM 5638 N N . ALA B 1 21 ? -26.672 -58.281 -7.852 1 17.88 21 ALA B N 1
ATOM 5639 C CA . ALA B 1 21 ? -26.375 -59.062 -6.652 1 17.88 21 ALA B CA 1
ATOM 5640 C C . ALA B 1 21 ? -25.969 -58.188 -5.496 1 17.88 21 ALA B C 1
ATOM 5642 O O . ALA B 1 21 ? -25.438 -57.094 -5.711 1 17.88 21 ALA B O 1
ATOM 5643 N N . VAL B 1 22 ? -26.266 -58.562 -4.203 1 18.67 22 VAL B N 1
ATOM 5644 C CA . VAL B 1 22 ? -26.438 -58.281 -2.787 1 18.67 22 VAL B CA 1
ATOM 5645 C C . VAL B 1 22 ? -25.078 -58.062 -2.127 1 18.67 22 VAL B C 1
ATOM 5647 O O . VAL B 1 22 ? -24.5 -58.969 -1.557 1 18.67 22 VAL B O 1
ATOM 5650 N N . ILE B 1 23 ? -23.922 -57.625 -2.85 1 17.69 23 ILE B N 1
ATOM 5651 C CA . ILE B 1 23 ? -22.688 -57.938 -2.168 1 17.69 23 ILE B CA 1
ATOM 5652 C C . ILE B 1 23 ? -22.656 -57.281 -0.799 1 17.69 23 ILE B C 1
ATOM 5654 O O . ILE B 1 23 ? -22.797 -56.062 -0.698 1 17.69 23 ILE B O 1
ATOM 5658 N N . SER B 1 24 ? -22.875 -58.156 0.234 1 17.94 24 SER B N 1
ATOM 5659 C CA . SER B 1 24 ? -22.906 -58.094 1.69 1 17.94 24 SER B CA 1
ATOM 5660 C C . SER B 1 24 ? -21.656 -57.438 2.236 1 17.94 24 SER B C 1
ATOM 5662 O O . SER B 1 24 ? -20.531 -57.875 1.953 1 17.94 24 SER B O 1
ATOM 5664 N N . ASP B 1 25 ? -21.656 -56.156 2.373 1 17.83 25 ASP B N 1
ATOM 5665 C CA . ASP B 1 25 ? -20.625 -55.219 2.816 1 17.83 25 ASP B CA 1
ATOM 5666 C C . ASP B 1 25 ? -20.047 -55.656 4.172 1 17.83 25 ASP B C 1
ATOM 5668 O O . ASP B 1 25 ? -20.766 -55.625 5.18 1 17.83 25 ASP B O 1
ATOM 5672 N N . GLU B 1 26 ? -19.312 -56.812 4.148 1 17.95 26 GLU B N 1
ATOM 5673 C CA . GLU B 1 26 ? -18.641 -57.312 5.344 1 17.95 26 GLU B CA 1
ATOM 5674 C C . GLU B 1 26 ? -17.922 -56.188 6.09 1 17.95 26 GLU B C 1
ATOM 5676 O O . GLU B 1 26 ? -17.422 -55.25 5.473 1 17.95 26 GLU B O 1
ATOM 5681 N N . GLU B 1 27 ? -17.969 -56.25 7.434 1 18.44 27 GLU B N 1
ATOM 5682 C CA . GLU B 1 27 ? -17.75 -55.531 8.68 1 18.44 27 GLU B CA 1
ATOM 5683 C C . GLU B 1 27 ? -16.266 -55.219 8.891 1 18.44 27 GLU B C 1
ATOM 5685 O O . GLU B 1 27 ? -15.508 -56.094 9.359 1 18.44 27 GLU B O 1
ATOM 5690 N N . PHE B 1 28 ? -15.484 -54.938 7.801 1 19.19 28 PHE B N 1
ATOM 5691 C CA . PHE B 1 28 ? -14.078 -54.938 8.172 1 19.19 28 PHE B CA 1
ATOM 5692 C C . PHE B 1 28 ? -13.836 -54.094 9.406 1 19.19 28 PHE B C 1
ATOM 5694 O O . PHE B 1 28 ? -14.352 -52.969 9.508 1 19.19 28 PHE B O 1
ATOM 5701 N N . SER B 1 29 ? -13.516 -54.719 10.453 1 18.81 29 SER B N 1
ATOM 5702 C CA . SER B 1 29 ? -13.156 -54.375 11.836 1 18.81 29 SER B CA 1
ATOM 5703 C C . SER B 1 29 ? -12.133 -53.25 11.891 1 18.81 29 SER B C 1
ATOM 5705 O O . SER B 1 29 ? -11.227 -53.188 11.055 1 18.81 29 SER B O 1
ATOM 5707 N N . ASP B 1 30 ? -12.492 -52.125 12.484 1 18.8 30 ASP B N 1
ATOM 5708 C CA . ASP B 1 30 ? -12.008 -50.781 12.812 1 18.8 30 ASP B CA 1
ATOM 5709 C C . ASP B 1 30 ? -10.641 -50.844 13.484 1 18.8 30 ASP B C 1
ATOM 5711 O O . ASP B 1 30 ? -10.523 -51.219 14.641 1 18.8 30 ASP B O 1
ATOM 5715 N N . GLU B 1 31 ? -9.672 -51.562 12.883 1 19.47 31 GLU B N 1
ATOM 5716 C CA . GLU B 1 31 ? -8.414 -51.594 13.617 1 19.47 31 GLU B CA 1
ATOM 5717 C C . GLU B 1 31 ? -8.039 -50.188 14.133 1 19.47 31 GLU B C 1
ATOM 5719 O O . GLU B 1 31 ? -8.383 -49.188 13.523 1 19.47 31 GLU B O 1
ATOM 5724 N N . SER B 1 32 ? -7.484 -50.125 15.359 1 20.12 32 SER B N 1
ATOM 5725 C CA . SER B 1 32 ? -7.133 -49.125 16.375 1 20.12 32 SER B CA 1
ATOM 5726 C C . SER B 1 32 ? -6.164 -48.094 15.812 1 20.12 32 SER B C 1
ATOM 5728 O O . SER B 1 32 ? -5.074 -48.438 15.352 1 20.12 32 SER B O 1
ATOM 5730 N N . GLU B 1 33 ? -6.648 -47.156 15.016 1 20.52 33 GLU B N 1
ATOM 5731 C CA . GLU B 1 33 ? -5.898 -46 14.516 1 20.52 33 GLU B CA 1
ATOM 5732 C C . GLU B 1 33 ? -5.027 -45.406 15.609 1 20.52 33 GLU B C 1
ATOM 5734 O O . GLU B 1 33 ? -5.543 -44.906 16.609 1 20.52 33 GLU B O 1
ATOM 5739 N N . ASP B 1 34 ? -3.91 -45.969 15.898 1 20.69 34 ASP B N 1
ATOM 5740 C CA . ASP B 1 34 ? -2.91 -45.375 16.797 1 20.69 34 ASP B CA 1
ATOM 5741 C C . ASP B 1 34 ? -2.709 -43.906 16.5 1 20.69 34 ASP B C 1
ATOM 5743 O O . ASP B 1 34 ? -2.576 -43.5 15.344 1 20.69 34 ASP B O 1
ATOM 5747 N N . ASP B 1 35 ? -3.201 -42.969 17.359 1 20.64 35 ASP B N 1
ATOM 5748 C CA . ASP B 1 35 ? -3.193 -41.531 17.594 1 20.64 35 ASP B CA 1
ATOM 5749 C C . ASP B 1 35 ? -1.811 -40.938 17.344 1 20.64 35 ASP B C 1
ATOM 5751 O O . ASP B 1 35 ? -0.915 -41.031 18.188 1 20.64 35 ASP B O 1
ATOM 5755 N N . GLU B 1 36 ? -1.138 -41.25 16.281 1 22.14 36 GLU B N 1
ATOM 5756 C CA . GLU B 1 36 ? 0.121 -40.531 16.172 1 22.14 36 GLU B CA 1
ATOM 5757 C C . GLU B 1 36 ? -0.089 -39.031 16.375 1 22.14 36 GLU B C 1
ATOM 5759 O O . GLU B 1 36 ? -0.891 -38.406 15.672 1 22.14 36 GLU B O 1
ATOM 5764 N N . GLU B 1 37 ? 0.083 -38.469 17.594 1 23.17 37 GLU B N 1
ATOM 5765 C CA . GLU B 1 37 ? 0.219 -37.125 18.109 1 23.17 37 GLU B CA 1
ATOM 5766 C C . GLU B 1 37 ? 1.028 -36.25 17.156 1 23.17 37 GLU B C 1
ATOM 5768 O O . GLU B 1 37 ? 2.207 -36.5 16.922 1 23.17 37 GLU B O 1
ATOM 5773 N N . GLU B 1 38 ? 0.527 -35.938 16.031 1 25.89 38 GLU B N 1
ATOM 5774 C CA . GLU B 1 38 ? 1.13 -34.844 15.242 1 25.89 38 GLU B CA 1
ATOM 5775 C C . GLU B 1 38 ? 1.643 -33.719 16.141 1 25.89 38 GLU B C 1
ATOM 5777 O O . GLU B 1 38 ? 0.853 -33 16.734 1 25.89 38 GLU B O 1
ATOM 5782 N N . ASP B 1 39 ? 2.689 -33.969 16.875 1 24.59 39 ASP B N 1
ATOM 5783 C CA . ASP B 1 39 ? 3.426 -32.938 17.594 1 24.59 39 ASP B CA 1
ATOM 5784 C C . ASP B 1 39 ? 3.656 -31.703 16.719 1 24.59 39 ASP B C 1
ATOM 5786 O O . ASP B 1 39 ? 4.406 -31.766 15.742 1 24.59 39 ASP B O 1
ATOM 5790 N N . ASN B 1 40 ? 2.607 -31.047 16.344 1 28.84 40 ASN B N 1
ATOM 5791 C CA . ASN B 1 40 ? 2.734 -29.672 15.875 1 28.84 40 ASN B CA 1
ATOM 5792 C C . ASN B 1 40 ? 3.832 -28.922 16.625 1 28.84 40 ASN B C 1
ATOM 5794 O O . ASN B 1 40 ? 3.668 -28.594 17.812 1 28.84 40 ASN B O 1
ATOM 5798 N N . ILE B 1 41 ? 4.996 -29.328 16.438 1 31.05 41 ILE B N 1
ATOM 5799 C CA . ILE B 1 41 ? 6.102 -28.594 17.031 1 31.05 41 ILE B CA 1
ATOM 5800 C C . ILE B 1 41 ? 5.887 -27.094 16.844 1 31.05 41 ILE B C 1
ATOM 5802 O O . ILE B 1 41 ? 6.035 -26.578 15.742 1 31.05 41 ILE B O 1
ATOM 5806 N N . GLU B 1 42 ? 4.863 -26.578 17.453 1 30.56 42 GLU B N 1
ATOM 5807 C CA . GLU B 1 42 ? 4.875 -25.125 17.641 1 30.56 42 GLU B CA 1
ATOM 5808 C C . GLU B 1 42 ? 6.203 -24.656 18.219 1 30.56 42 GLU B C 1
ATOM 5810 O O . GLU B 1 42 ? 6.574 -25.047 19.328 1 30.56 42 GLU B O 1
ATOM 5815 N N . PHE B 1 43 ? 7.172 -24.5 17.438 1 30.61 43 PHE B N 1
ATOM 5816 C CA . PHE B 1 43 ? 8.312 -23.828 18.031 1 30.61 43 PHE B CA 1
ATOM 5817 C C . PHE B 1 43 ? 7.867 -22.609 18.844 1 30.61 43 PHE B C 1
ATOM 5819 O O . PHE B 1 43 ? 7.035 -21.828 18.375 1 30.61 43 PHE B O 1
ATOM 5826 N N . PRO B 1 44 ? 7.945 -22.75 20.172 1 29.45 44 PRO B N 1
ATOM 5827 C CA . PRO B 1 44 ? 7.582 -21.562 20.953 1 29.45 44 PRO B CA 1
ATOM 5828 C C . PRO B 1 44 ? 8.219 -20.297 20.406 1 29.45 44 PRO B C 1
ATOM 5830 O O . PRO B 1 44 ? 9.414 -20.281 20.078 1 29.45 44 PRO B O 1
ATOM 5833 N N . GLU B 1 45 ? 7.535 -19.516 19.797 1 30.16 45 GLU B N 1
ATOM 5834 C CA . GLU B 1 45 ? 7.992 -18.172 19.469 1 30.16 45 GLU B CA 1
ATOM 5835 C C . GLU B 1 45 ? 8.711 -17.531 20.641 1 30.16 45 GLU B C 1
ATOM 5837 O O . GLU B 1 45 ? 8.367 -17.781 21.797 1 30.16 45 GLU B O 1
ATOM 5842 N N . ASP B 1 46 ? 9.992 -17.344 20.641 1 29.69 46 ASP B N 1
ATOM 5843 C CA . ASP B 1 46 ? 10.727 -16.594 21.656 1 29.69 46 ASP B CA 1
ATOM 5844 C C . ASP B 1 46 ? 9.836 -15.531 22.297 1 29.69 46 ASP B C 1
ATOM 5846 O O . ASP B 1 46 ? 9.195 -14.742 21.609 1 29.69 46 ASP B O 1
ATOM 5850 N N . ALA B 1 47 ? 9.414 -15.773 23.531 1 27.56 47 ALA B N 1
ATOM 5851 C CA . ALA B 1 47 ? 8.68 -14.883 24.422 1 27.56 47 ALA B CA 1
ATOM 5852 C C . ALA B 1 47 ? 9.32 -13.5 24.469 1 27.56 47 ALA B C 1
ATOM 5854 O O . ALA B 1 47 ? 10.453 -13.344 24.938 1 27.56 47 ALA B O 1
ATOM 5855 N N . ALA B 1 48 ? 9.148 -12.633 23.547 1 29.7 48 ALA B N 1
ATOM 5856 C CA . ALA B 1 48 ? 9.406 -11.219 23.812 1 29.7 48 ALA B CA 1
ATOM 5857 C C . ALA B 1 48 ? 9.016 -10.852 25.234 1 29.7 48 ALA B C 1
ATOM 5859 O O . ALA B 1 48 ? 7.922 -11.195 25.703 1 29.7 48 ALA B O 1
ATOM 5860 N N . SER B 1 49 ? 9.914 -10.812 26.141 1 25.92 49 SER B N 1
ATOM 5861 C CA . SER B 1 49 ? 9.656 -10.211 27.438 1 25.92 49 SER B CA 1
ATOM 5862 C C . SER B 1 49 ? 8.695 -9.031 27.328 1 25.92 49 SER B C 1
ATOM 5864 O O . SER B 1 49 ? 8.789 -8.242 26.375 1 25.92 49 SER B O 1
ATOM 5866 N N . GLU B 1 50 ? 7.566 -9.117 28 1 27.81 50 GLU B N 1
ATOM 5867 C CA . GLU B 1 50 ? 6.34 -8.352 28.219 1 27.81 50 GLU B CA 1
ATOM 5868 C C . GLU B 1 50 ? 6.645 -6.957 28.75 1 27.81 50 GLU B C 1
ATOM 5870 O O . GLU B 1 50 ? 6.457 -6.68 29.938 1 27.81 50 GLU B O 1
ATOM 5875 N N . ASP B 1 51 ? 7.785 -6.457 28.703 1 24.78 51 ASP B N 1
ATOM 5876 C CA . ASP B 1 51 ? 7.598 -5.203 29.438 1 24.78 51 ASP B CA 1
ATOM 5877 C C . ASP B 1 51 ? 6.531 -4.34 28.766 1 24.78 51 ASP B C 1
ATOM 5879 O O . ASP B 1 51 ? 6.84 -3.529 27.891 1 24.78 51 ASP B O 1
ATOM 5883 N N . SER B 1 52 ? 5.516 -5.012 28.312 1 27.83 52 SER B N 1
ATOM 5884 C CA . SER B 1 52 ? 4.363 -4.285 27.797 1 27.83 52 SER B CA 1
ATOM 5885 C C . SER B 1 52 ? 3.795 -3.332 28.844 1 27.83 52 SER B C 1
ATOM 5887 O O . SER B 1 52 ? 3.236 -3.77 29.859 1 27.83 52 SER B O 1
ATOM 5889 N N . THR B 1 53 ? 4.52 -2.352 29.266 1 26.28 53 THR B N 1
ATOM 5890 C CA . THR B 1 53 ? 3.627 -1.389 29.891 1 26.28 53 THR B CA 1
ATOM 5891 C C . THR B 1 53 ? 2.346 -1.219 29.078 1 26.28 53 THR B C 1
ATOM 5893 O O . THR B 1 53 ? 2.398 -0.96 27.875 1 26.28 53 THR B O 1
ATOM 5896 N N . ASP B 1 54 ? 1.312 -1.914 29.375 1 28.05 54 ASP B N 1
ATOM 5897 C CA . ASP B 1 54 ? -0.111 -1.989 29.062 1 28.05 54 ASP B CA 1
ATOM 5898 C C . ASP B 1 54 ? -0.707 -0.595 28.891 1 28.05 54 ASP B C 1
ATOM 5900 O O . ASP B 1 54 ? -1.76 -0.285 29.453 1 28.05 54 ASP B O 1
ATOM 5904 N N . ASP B 1 55 ? -0.051 0.46 28.812 1 28.77 55 ASP B N 1
ATOM 5905 C CA . ASP B 1 55 ? -0.962 1.6 28.797 1 28.77 55 ASP B CA 1
ATOM 5906 C C . ASP B 1 55 ? -1.923 1.521 27.609 1 28.77 55 ASP B C 1
ATOM 5908 O O . ASP B 1 55 ? -1.499 1.597 26.453 1 28.77 55 ASP B O 1
ATOM 5912 N N . SER B 1 56 ? -3.004 0.741 27.719 1 31.86 56 SER B N 1
ATOM 5913 C CA . SER B 1 56 ? -4.254 0.644 26.969 1 31.86 56 SER B CA 1
ATOM 5914 C C . SER B 1 56 ? -4.695 2.008 26.438 1 31.86 56 SER B C 1
ATOM 5916 O O . SER B 1 56 ? -5.75 2.514 26.828 1 31.86 56 SER B O 1
ATOM 5918 N N . ASP B 1 57 ? -3.896 2.918 26.25 1 34.5 57 ASP B N 1
ATOM 5919 C CA . ASP B 1 57 ? -4.438 4.172 25.734 1 34.5 57 ASP B CA 1
ATOM 5920 C C . ASP B 1 57 ? -5.102 3.959 24.375 1 34.5 57 ASP B C 1
ATOM 5922 O O . ASP B 1 57 ? -4.547 3.287 23.516 1 34.5 57 ASP B O 1
ATOM 5926 N N . VAL B 1 58 ? -6.422 3.938 24.406 1 41.25 58 VAL B N 1
ATOM 5927 C CA . VAL B 1 58 ? -7.234 4.043 23.203 1 41.25 58 VAL B CA 1
ATOM 5928 C C . VAL B 1 58 ? -6.547 4.969 22.203 1 41.25 58 VAL B C 1
ATOM 5930 O O . VAL B 1 58 ? -6.375 6.16 22.469 1 41.25 58 VAL B O 1
ATOM 5933 N N . ASP B 1 59 ? -5.746 4.457 21.453 1 45.59 59 ASP B N 1
ATOM 5934 C CA . ASP B 1 59 ? -5.141 5.223 20.375 1 45.59 59 ASP B CA 1
ATOM 5935 C C . ASP B 1 59 ? -6.176 5.566 19.297 1 45.59 59 ASP B C 1
ATOM 5937 O O . ASP B 1 59 ? -6.668 4.68 18.594 1 45.59 59 ASP B O 1
ATOM 5941 N N . LEU B 1 60 ? -6.758 6.723 19.453 1 51.38 60 LEU B N 1
ATOM 5942 C CA . LEU B 1 60 ? -7.734 7.246 18.516 1 51.38 60 LEU B CA 1
ATOM 5943 C C . LEU B 1 60 ? -7.262 7.051 17.078 1 51.38 60 LEU B C 1
ATOM 5945 O O . LEU B 1 60 ? -8.07 7 16.156 1 51.38 60 LEU B O 1
ATOM 5949 N N . ASP B 1 61 ? -5.98 6.719 16.938 1 58.59 61 ASP B N 1
ATOM 5950 C CA . ASP B 1 61 ? -5.461 6.656 15.57 1 58.59 61 ASP B CA 1
ATOM 5951 C C . ASP B 1 61 ? -5.117 5.223 15.18 1 58.59 61 ASP B C 1
ATOM 5953 O O . ASP B 1 61 ? -4.551 4.984 14.117 1 58.59 61 ASP B O 1
ATOM 5957 N N . PHE B 1 62 ? -5.633 4.215 15.914 1 62.09 62 PHE B N 1
ATOM 5958 C CA . PHE B 1 62 ? -5.258 2.836 15.609 1 62.09 62 PHE B CA 1
ATOM 5959 C C . PHE B 1 62 ? -6.066 2.303 14.43 1 62.09 62 PHE B C 1
ATOM 5961 O O . PHE B 1 62 ? -7.281 2.514 14.359 1 62.09 62 PHE B O 1
ATOM 5968 N N . GLU B 1 63 ? -5.32 1.736 13.492 1 70.31 63 GLU B N 1
ATOM 5969 C CA . GLU B 1 63 ? -5.941 1.043 12.367 1 70.31 63 GLU B CA 1
ATOM 5970 C C . GLU B 1 63 ? -5.59 -0.442 12.375 1 70.31 63 GLU B C 1
ATOM 5972 O O . GLU B 1 63 ? -4.414 -0.808 12.359 1 70.31 63 GLU B O 1
ATOM 5977 N N . PRO B 1 64 ? -6.566 -1.333 12.461 1 75.25 64 PRO B N 1
ATOM 5978 C CA . PRO B 1 64 ? -6.293 -2.773 12.453 1 75.25 64 PRO B CA 1
ATOM 5979 C C . PRO B 1 64 ? -5.699 -3.254 11.133 1 75.25 64 PRO B C 1
ATOM 5981 O O . PRO B 1 64 ? -5.855 -2.592 10.102 1 75.25 64 PRO B O 1
ATOM 5984 N N . SER B 1 65 ? -5 -4.434 11.234 1 81.38 65 SER B N 1
ATOM 5985 C CA . SER B 1 65 ? -4.516 -5.074 10.016 1 81.38 65 SER B CA 1
ATOM 5986 C C . SER B 1 65 ? -5.656 -5.707 9.234 1 81.38 65 SER B C 1
ATOM 5988 O O . SER B 1 65 ? -6.734 -5.953 9.781 1 81.38 65 SER B O 1
ATOM 5990 N N . VAL B 1 66 ? -5.449 -5.996 7.984 1 84.69 66 VAL B N 1
ATOM 5991 C CA . VAL B 1 66 ? -6.492 -6.578 7.148 1 84.69 66 VAL B CA 1
ATOM 5992 C C . VAL B 1 66 ? -6.844 -7.973 7.656 1 84.69 66 VAL B C 1
ATOM 5994 O O . VAL B 1 66 ? -8.008 -8.375 7.641 1 84.69 66 VAL B O 1
ATOM 5997 N N . SER B 1 67 ? -5.859 -8.789 8.094 1 83.69 67 SER B N 1
ATOM 5998 C CA . SER B 1 67 ? -6.121 -10.109 8.648 1 83.69 67 SER B CA 1
ATOM 5999 C C . SER B 1 67 ? -7.016 -10.031 9.883 1 83.69 67 SER B C 1
ATOM 6001 O O . SER B 1 67 ? -7.914 -10.852 10.062 1 83.69 67 SER B O 1
ATOM 6003 N N . ASP B 1 68 ? -6.742 -8.977 10.672 1 86.25 68 ASP B N 1
ATOM 6004 C CA . ASP B 1 68 ? -7.574 -8.766 11.852 1 86.25 68 ASP B CA 1
ATOM 6005 C C . ASP B 1 68 ? -9 -8.398 11.453 1 86.25 68 ASP B C 1
ATOM 6007 O O . ASP B 1 68 ? -9.961 -8.844 12.086 1 86.25 68 ASP B O 1
ATOM 6011 N N . ILE B 1 69 ? -9.117 -7.613 10.43 1 92.06 69 ILE B N 1
ATOM 6012 C CA . ILE B 1 69 ? -10.422 -7.18 9.961 1 92.06 69 ILE B CA 1
ATOM 6013 C C . ILE B 1 69 ? -11.227 -8.391 9.484 1 92.06 69 ILE B C 1
ATOM 6015 O O . ILE B 1 69 ? -12.391 -8.562 9.867 1 92.06 69 ILE B O 1
ATOM 6019 N N . GLU B 1 70 ? -10.625 -9.219 8.688 1 92.56 70 GLU B N 1
ATOM 6020 C CA . GLU B 1 70 ? -11.297 -10.383 8.125 1 92.56 70 GLU B CA 1
ATOM 6021 C C . GLU B 1 70 ? -11.688 -11.375 9.211 1 92.56 70 GLU B C 1
ATOM 6023 O O . GLU B 1 70 ? -12.781 -11.945 9.172 1 92.56 70 GLU B O 1
ATOM 6028 N N . GLU B 1 71 ? -10.812 -11.594 10.18 1 91 71 GLU B N 1
ATOM 6029 C CA . GLU B 1 71 ? -11.125 -12.469 11.297 1 91 71 GLU B CA 1
ATOM 6030 C C . GLU B 1 71 ? -12.266 -11.898 12.141 1 91 71 GLU B C 1
ATOM 6032 O O . GLU B 1 71 ? -13.109 -12.648 12.641 1 91 71 GLU B O 1
ATOM 6037 N N . ASN B 1 72 ? -12.242 -10.594 12.273 1 91.38 72 ASN B N 1
ATOM 6038 C CA . ASN B 1 72 ? -13.297 -9.938 13.047 1 91.38 72 ASN B CA 1
ATOM 6039 C C . ASN B 1 72 ? -14.656 -10.07 12.359 1 91.38 72 ASN B C 1
ATOM 6041 O O . ASN B 1 72 ? -15.688 -10.172 13.031 1 91.38 72 ASN B O 1
ATOM 6045 N N . ILE B 1 73 ? -14.688 -10.008 11.039 1 93.94 73 ILE B N 1
ATOM 6046 C CA . ILE B 1 73 ? -15.93 -10.18 10.297 1 93.94 73 ILE B CA 1
ATOM 6047 C C . ILE B 1 73 ? -16.531 -11.555 10.594 1 93.94 73 ILE B C 1
ATOM 6049 O O . ILE B 1 73 ? -17.703 -11.664 10.922 1 93.94 73 ILE B O 1
ATOM 6053 N N . ILE B 1 74 ? -15.711 -12.586 10.562 1 94.19 74 ILE B N 1
ATOM 6054 C CA . ILE B 1 74 ? -16.156 -13.961 10.781 1 94.19 74 ILE B CA 1
ATOM 6055 C C . ILE B 1 74 ? -16.641 -14.125 12.219 1 94.19 74 ILE B C 1
ATOM 6057 O O . ILE B 1 74 ? -17.734 -14.617 12.453 1 94.19 74 ILE B O 1
ATOM 6061 N N . SER B 1 75 ? -15.836 -13.625 13.188 1 92.44 75 SER B N 1
ATOM 6062 C CA . SER B 1 75 ? -16.172 -13.797 14.594 1 92.44 75 SER B CA 1
ATOM 6063 C C . SER B 1 75 ? -17.422 -13.016 14.969 1 92.44 75 SER B C 1
ATOM 6065 O O . SER B 1 75 ? -18.266 -13.5 15.734 1 92.44 75 SER B O 1
ATOM 6067 N N . THR B 1 76 ? -17.547 -11.805 14.445 1 92.94 76 THR B N 1
ATOM 6068 C CA . THR B 1 76 ? -18.688 -10.961 14.766 1 92.94 76 THR B CA 1
ATOM 6069 C C . THR B 1 76 ? -19.984 -11.57 14.211 1 92.94 76 THR B C 1
ATOM 6071 O O . THR B 1 76 ? -21 -11.625 14.906 1 92.94 76 THR B O 1
ATOM 6074 N N . ILE B 1 77 ? -20 -12.031 12.984 1 93.38 77 ILE B N 1
ATOM 6075 C CA . ILE B 1 77 ? -21.172 -12.625 12.367 1 93.38 77 ILE B CA 1
ATOM 6076 C C . ILE B 1 77 ? -21.562 -13.898 13.117 1 93.38 77 ILE B C 1
ATOM 6078 O O . ILE B 1 77 ? -22.734 -14.141 13.383 1 93.38 77 ILE B O 1
ATOM 6082 N N . ARG B 1 78 ? -20.562 -14.68 13.445 1 91.25 78 ARG B N 1
ATOM 6083 C CA . ARG B 1 78 ? -20.812 -15.891 14.227 1 91.25 78 ARG B CA 1
ATOM 6084 C C . ARG B 1 78 ? -21.484 -15.562 15.547 1 91.25 78 ARG B C 1
ATOM 6086 O O . ARG B 1 78 ? -22.484 -16.203 15.922 1 91.25 78 ARG B O 1
ATOM 6093 N N . GLU B 1 79 ? -20.953 -14.57 16.234 1 88.69 79 GLU B N 1
ATOM 6094 C CA . GLU B 1 79 ? -21.484 -14.172 17.531 1 88.69 79 GLU B CA 1
ATOM 6095 C C . GLU B 1 79 ? -22.922 -13.672 17.422 1 88.69 79 GLU B C 1
ATOM 6097 O O . GLU B 1 79 ? -23.75 -13.977 18.266 1 88.69 79 GLU B O 1
ATOM 6102 N N . ILE B 1 80 ? -23.203 -12.922 16.453 1 87.19 80 ILE B N 1
ATOM 6103 C CA . ILE B 1 80 ? -24.531 -12.344 16.266 1 87.19 80 ILE B CA 1
ATOM 6104 C C . ILE B 1 80 ? -25.531 -13.453 15.961 1 87.19 80 ILE B C 1
ATOM 6106 O O . ILE B 1 80 ? -26.656 -13.445 16.484 1 87.19 80 ILE B O 1
ATOM 6110 N N . LEU B 1 81 ? -25.172 -14.367 15.148 1 86.25 81 LEU B N 1
ATOM 6111 C CA . LEU B 1 81 ? -26.125 -15.375 14.68 1 86.25 81 LEU B CA 1
ATOM 6112 C C . LEU B 1 81 ? -26.25 -16.516 15.688 1 86.25 81 LEU B C 1
ATOM 6114 O O . LEU B 1 81 ? -27.328 -17.094 15.828 1 86.25 81 LEU B O 1
ATOM 6118 N N . GLU B 1 82 ? -25.188 -16.875 16.359 1 81.38 82 GLU B N 1
ATOM 6119 C CA . GLU B 1 82 ? -25.234 -17.969 17.328 1 81.38 82 GLU B CA 1
ATOM 6120 C C . GLU B 1 82 ? -25.594 -17.453 18.719 1 81.38 82 GLU B C 1
ATOM 6122 O O . GLU B 1 82 ? -26.031 -18.234 19.578 1 81.38 82 GLU B O 1
ATOM 6127 N N . GLY B 1 83 ? -25.203 -16.25 19.031 1 71.56 83 GLY B N 1
ATOM 6128 C CA . GLY B 1 83 ? -25.438 -15.719 20.359 1 71.56 83 GLY B CA 1
ATOM 6129 C C . GLY B 1 83 ? -26.891 -15.344 20.609 1 71.56 83 GLY B C 1
ATOM 6130 O O . GLY B 1 83 ? -27.703 -15.352 19.672 1 71.56 83 GLY B O 1
ATOM 6131 N N . PRO B 1 84 ? -27.266 -15.336 21.891 1 58.22 84 PRO B N 1
ATOM 6132 C CA . PRO B 1 84 ? -28.625 -14.938 22.266 1 58.22 84 PRO B CA 1
ATOM 6133 C C . PRO B 1 84 ? -28.953 -13.5 21.844 1 58.22 84 PRO B C 1
ATOM 6135 O O . PRO B 1 84 ? -28.594 -12.555 22.547 1 58.22 84 PRO B O 1
ATOM 6138 N N . GLY B 1 85 ? -29.172 -13.258 20.625 1 50 85 GLY B N 1
ATOM 6139 C CA . GLY B 1 85 ? -29.797 -12.125 19.953 1 50 85 GLY B CA 1
ATOM 6140 C C . GLY B 1 85 ? -29.125 -10.805 20.281 1 50 85 GLY B C 1
ATOM 6141 O O . GLY B 1 85 ? -29.672 -9.742 19.969 1 50 85 GLY B O 1
ATOM 6142 N N . THR B 1 86 ? -28.188 -10.672 21.281 1 46.03 86 THR B N 1
ATOM 6143 C CA . THR B 1 86 ? -27.844 -9.375 21.859 1 46.03 86 THR B CA 1
ATOM 6144 C C . THR B 1 86 ? -26.953 -8.578 20.906 1 46.03 86 THR B C 1
ATOM 6146 O O . THR B 1 86 ? -26.234 -9.156 20.094 1 46.03 86 THR B O 1
ATOM 6149 N N . SER B 1 87 ? -27.188 -7.227 20.766 1 47.88 87 SER B N 1
ATOM 6150 C CA . SER B 1 87 ? -26.531 -6.141 20.047 1 47.88 87 SER B CA 1
ATOM 6151 C C . SER B 1 87 ? -25.031 -6.141 20.281 1 47.88 87 SER B C 1
ATOM 6153 O O . SER B 1 87 ? -24.578 -6.062 21.422 1 47.88 87 SER B O 1
ATOM 6155 N N . VAL B 1 88 ? -24.281 -6.898 19.594 1 47.66 88 VAL B N 1
ATOM 6156 C CA . VAL B 1 88 ? -22.828 -6.902 19.75 1 47.66 88 VAL B CA 1
ATOM 6157 C C . VAL B 1 88 ? -22.281 -5.488 19.578 1 47.66 88 VAL B C 1
ATOM 6159 O O . VAL B 1 88 ? -22.531 -4.836 18.562 1 47.66 88 VAL B O 1
ATOM 6162 N N . GLN B 1 89 ? -21.922 -4.883 20.625 1 48.78 89 GLN B N 1
ATOM 6163 C CA . GLN B 1 89 ? -21.203 -3.613 20.531 1 48.78 89 GLN B CA 1
ATOM 6164 C C . GLN B 1 89 ? -19.922 -3.764 19.703 1 48.78 89 GLN B C 1
ATOM 6166 O O . GLN B 1 89 ? -19.203 -4.762 19.844 1 48.78 89 GLN B O 1
ATOM 6171 N N . PRO B 1 90 ? -19.703 -3.059 18.703 1 49.25 90 PRO B N 1
ATOM 6172 C CA . PRO B 1 90 ? -18.578 -3.156 17.781 1 49.25 90 PRO B CA 1
ATOM 6173 C C . PRO B 1 90 ? -17.234 -3.199 18.5 1 49.25 90 PRO B C 1
ATOM 6175 O O . PRO B 1 90 ? -17 -2.436 19.438 1 49.25 90 PRO B O 1
ATOM 6178 N N . LYS B 1 91 ? -16.328 -4.32 18.406 1 43.69 91 LYS B N 1
ATOM 6179 C CA . LYS B 1 91 ? -15.039 -4.527 19.078 1 43.69 91 LYS B CA 1
ATOM 6180 C C . LYS B 1 91 ? -13.883 -4.051 18.203 1 43.69 91 LYS B C 1
ATOM 6182 O O . LYS B 1 91 ? -12.719 -4.34 18.484 1 43.69 91 LYS B O 1
ATOM 6187 N N . LEU B 1 92 ? -14.039 -3.572 17.125 1 43.12 92 LEU B N 1
ATOM 6188 C CA . LEU B 1 92 ? -12.898 -3.404 16.234 1 43.12 92 LEU B CA 1
ATOM 6189 C C . LEU B 1 92 ? -11.883 -2.436 16.828 1 43.12 92 LEU B C 1
ATOM 6191 O O . LEU B 1 92 ? -10.742 -2.359 16.344 1 43.12 92 LEU B O 1
ATOM 6195 N N . GLY B 1 93 ? -12.281 -1.555 17.688 1 39.66 93 GLY B N 1
ATOM 6196 C CA . GLY B 1 93 ? -11.297 -0.609 18.188 1 39.66 93 GLY B CA 1
ATOM 6197 C C . GLY B 1 93 ? -10.469 -1.166 19.328 1 39.66 93 GLY B C 1
ATOM 6198 O O . GLY B 1 93 ? -9.641 -0.455 19.906 1 39.66 93 GLY B O 1
ATOM 6199 N N . GLN B 1 94 ? -10.828 -2.381 19.797 1 38.22 94 GLN B N 1
ATOM 6200 C CA . GLN B 1 94 ? -10.109 -2.775 21 1 38.22 94 GLN B CA 1
ATOM 6201 C C . GLN B 1 94 ? -8.859 -3.58 20.672 1 38.22 94 GLN B C 1
ATOM 6203 O O . GLN B 1 94 ? -8.875 -4.395 19.734 1 38.22 94 GLN B O 1
ATOM 6208 N N . LYS B 1 95 ? -7.734 -3.162 21.016 1 40 95 LYS B N 1
ATOM 6209 C CA . LYS B 1 95 ? -6.5 -3.938 20.969 1 40 95 LYS B CA 1
ATOM 6210 C C . LYS B 1 95 ? -6.727 -5.355 21.484 1 40 95 LYS B C 1
ATOM 6212 O O . LYS B 1 95 ? -7.379 -5.559 22.516 1 40 95 LYS B O 1
ATOM 6217 N N . ARG B 1 96 ? -6.73 -6.496 20.703 1 33.06 96 ARG B N 1
ATOM 6218 C CA . ARG B 1 96 ? -6.809 -7.879 21.156 1 33.06 96 ARG B CA 1
ATOM 6219 C C . ARG B 1 96 ? -6.027 -8.078 22.453 1 33.06 96 ARG B C 1
ATOM 6221 O O . ARG B 1 96 ? -4.855 -7.695 22.547 1 33.06 96 ARG B O 1
ATOM 6228 N N . LYS B 1 97 ? -6.609 -8.492 23.594 1 31.58 97 LYS B N 1
ATOM 6229 C CA . LYS B 1 97 ? -5.938 -9.023 24.781 1 31.58 97 LYS B CA 1
ATOM 6230 C C . LYS B 1 97 ? -5.047 -10.211 24.422 1 31.58 97 LYS B C 1
ATOM 6232 O O . LYS B 1 97 ? -5.492 -11.148 23.75 1 31.58 97 LYS B O 1
ATOM 6237 N N . THR B 1 98 ? -3.793 -10.18 24.312 1 29.95 98 THR B N 1
ATOM 6238 C CA . THR B 1 98 ? -2.889 -11.328 24.328 1 29.95 98 THR B CA 1
ATOM 6239 C C . THR B 1 98 ? -3.43 -12.422 25.25 1 29.95 98 THR B C 1
ATOM 6241 O O . THR B 1 98 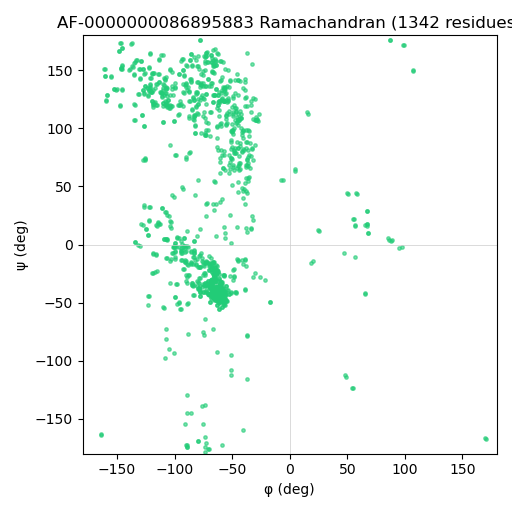? -4.254 -12.156 26.125 1 29.95 98 THR B O 1
ATOM 6244 N N . GLY B 1 99 ? -3.068 -13.75 25.062 1 25.56 99 GLY B N 1
ATOM 6245 C CA . GLY B 1 99 ? -3.414 -15.008 25.703 1 25.56 99 GLY B CA 1
ATOM 6246 C C . GLY B 1 99 ? -3.549 -14.891 27.203 1 25.56 99 GLY B C 1
ATOM 6247 O O . GLY B 1 99 ? -2.98 -13.984 27.812 1 25.56 99 GLY B O 1
ATOM 6248 N N . LYS B 1 100 ? -4.578 -15.602 27.703 1 27.58 100 LYS B N 1
ATOM 6249 C CA . LYS B 1 100 ? -4.812 -15.984 29.094 1 27.58 100 LYS B CA 1
ATOM 6250 C C . LYS B 1 100 ? -3.525 -16.469 29.75 1 27.58 100 LYS B C 1
ATOM 6252 O O . LYS B 1 100 ? -2.787 -17.266 29.172 1 27.58 100 LYS B O 1
ATOM 6257 N N . THR B 1 101 ? -2.947 -15.859 30.734 1 25.72 101 THR B N 1
ATOM 6258 C CA . THR B 1 101 ? -2.092 -16.438 31.766 1 25.72 101 THR B CA 1
ATOM 6259 C C . THR B 1 101 ? -2.639 -17.781 32.219 1 25.72 101 THR B C 1
ATOM 6261 O O . THR B 1 101 ? -3.75 -17.859 32.75 1 25.72 101 THR B O 1
ATOM 6264 N N . ARG B 1 102 ? -2.395 -18.875 31.547 1 24.36 102 ARG B N 1
ATOM 6265 C CA . ARG B 1 102 ? -2.617 -20.172 32.188 1 24.36 102 ARG B CA 1
ATOM 6266 C C . ARG B 1 102 ? -2.271 -20.094 33.688 1 24.36 102 ARG B C 1
ATOM 6268 O O . ARG B 1 102 ? -1.132 -19.797 34.031 1 24.36 102 ARG B O 1
ATOM 6275 N N . LYS B 1 103 ? -3.23 -19.828 34.5 1 24.17 103 LYS B N 1
ATOM 6276 C CA . LYS B 1 103 ? -3.129 -20.062 35.938 1 24.17 103 LYS B CA 1
ATOM 6277 C C . LYS B 1 103 ? -2.496 -21.422 36.219 1 24.17 103 LYS B C 1
ATOM 6279 O O . LYS B 1 103 ? -3.076 -22.469 35.906 1 24.17 103 LYS B O 1
ATOM 6284 N N . GLN B 1 104 ? -1.097 -21.672 36.094 1 22.98 104 GLN B N 1
ATOM 6285 C CA . GLN B 1 104 ? -0.45 -22.766 36.812 1 22.98 104 GLN B CA 1
ATOM 6286 C C . GLN B 1 104 ? -1.054 -22.938 38.188 1 22.98 104 GLN B C 1
ATOM 6288 O O . GLN B 1 104 ? -0.924 -22.062 39.062 1 22.98 104 GLN B O 1
ATOM 6293 N N . THR B 1 105 ? -2.217 -23.469 38.25 1 23.72 105 THR B N 1
ATOM 6294 C CA . THR B 1 105 ? -2.652 -24.094 39.5 1 23.72 105 THR B CA 1
ATOM 6295 C C . THR B 1 105 ? -1.532 -24.938 40.094 1 23.72 105 THR B C 1
ATOM 6297 O O . THR B 1 105 ? -1.13 -25.953 39.531 1 23.72 105 THR B O 1
ATOM 6300 N N . GLU B 1 106 ? -0.457 -24.203 40.594 1 24.03 106 GLU B N 1
ATOM 6301 C CA . GLU B 1 106 ? 0.446 -24.844 41.562 1 24.03 106 GLU B CA 1
ATOM 6302 C C . GLU B 1 106 ? -0.321 -25.734 42.531 1 24.03 106 GLU B C 1
ATOM 6304 O O . GLU B 1 106 ? -1.124 -25.25 43.312 1 24.03 106 GLU B O 1
ATOM 6309 N N . TYR B 1 107 ? -0.833 -26.781 42 1 23.84 107 TYR B N 1
ATOM 6310 C CA . TYR B 1 107 ? -1.1 -27.844 42.938 1 23.84 107 TYR B CA 1
ATOM 6311 C C . TYR B 1 107 ? 0.127 -28.125 43.812 1 23.84 107 TYR B C 1
ATOM 6313 O O . TYR B 1 107 ? 1.145 -28.609 43.312 1 23.84 107 TYR B O 1
ATOM 6321 N N . ILE B 1 108 ? 0.467 -27.078 44.688 1 23.92 108 ILE B N 1
ATOM 6322 C CA . ILE B 1 108 ? 1.372 -27.312 45.781 1 23.92 108 ILE B CA 1
ATOM 6323 C C . ILE B 1 108 ? 0.941 -28.578 46.531 1 23.92 108 ILE B C 1
ATOM 6325 O O . ILE B 1 108 ? -0.107 -28.594 47.188 1 23.92 108 ILE B O 1
ATOM 6329 N N . LYS B 1 109 ? 1.01 -29.672 45.812 1 22.83 109 LYS B N 1
ATOM 6330 C CA . LYS B 1 109 ? 1.058 -30.844 46.656 1 22.83 109 LYS B CA 1
ATOM 6331 C C . LYS B 1 109 ? 2.162 -30.703 47.719 1 22.83 109 LYS B C 1
ATOM 6333 O O . LYS B 1 109 ? 3.348 -30.719 47.375 1 22.83 109 LYS B O 1
ATOM 6338 N N . THR B 1 110 ? 1.866 -29.734 48.75 1 22.59 110 THR B N 1
ATOM 6339 C CA . THR B 1 110 ? 2.561 -29.625 50.031 1 22.59 110 THR B CA 1
ATOM 6340 C C . THR B 1 110 ? 2.758 -31 50.656 1 22.59 110 THR B C 1
ATOM 6342 O O . THR B 1 110 ? 1.802 -31.609 51.156 1 22.59 110 THR B O 1
ATOM 6345 N N . THR B 1 111 ? 3.574 -31.844 50.062 1 20.89 111 THR B N 1
ATOM 6346 C CA . THR B 1 111 ? 3.975 -33 50.844 1 20.89 111 THR B CA 1
ATOM 6347 C C . THR B 1 111 ? 4.488 -32.531 52.219 1 20.89 111 THR B C 1
ATOM 6349 O O . THR B 1 111 ? 4.066 -33.062 53.25 1 20.89 111 THR B O 1
ATOM 6352 N N . ASP B 1 112 ? 5.918 -32.656 52.375 1 21.03 112 ASP B N 1
ATOM 6353 C CA . ASP B 1 112 ? 6.539 -33.094 53.625 1 21.03 112 ASP B CA 1
ATOM 6354 C C . ASP B 1 112 ? 6.445 -31.969 54.656 1 21.03 112 ASP B C 1
ATOM 6356 O O . ASP B 1 112 ? 6.18 -30.812 54.312 1 21.03 112 ASP B O 1
ATOM 6360 N N . GLY B 1 113 ? 7.113 -32.156 55.938 1 20.14 113 GLY B N 1
ATOM 6361 C CA . GLY B 1 113 ? 7.246 -31.922 57.375 1 20.14 113 GLY B CA 1
ATOM 6362 C C . GLY B 1 113 ? 7.789 -30.531 57.688 1 20.14 113 GLY B C 1
ATOM 6363 O O . GLY B 1 113 ? 7.262 -29.844 58.562 1 20.14 113 GLY B O 1
ATOM 6364 N N . ILE B 1 114 ? 9.188 -30.328 57.469 1 19.81 114 ILE B N 1
ATOM 6365 C CA . ILE B 1 114 ? 9.953 -29.75 58.562 1 19.81 114 ILE B CA 1
ATOM 6366 C C . ILE B 1 114 ? 9.742 -28.234 58.594 1 19.81 114 ILE B C 1
ATOM 6368 O O . ILE B 1 114 ? 9.477 -27.609 57.562 1 19.81 114 ILE B O 1
ATOM 6372 N N . SER B 1 115 ? 10.094 -27.594 59.812 1 18.84 115 SER B N 1
ATOM 6373 C CA . SER B 1 115 ? 9.812 -26.484 60.719 1 18.84 115 SER B CA 1
ATOM 6374 C C . SER B 1 115 ? 10.453 -25.188 60.25 1 18.84 115 SER B C 1
ATOM 6376 O O . SER B 1 115 ? 9.852 -24.125 60.344 1 18.84 115 SER B O 1
ATOM 6378 N N . LEU B 1 116 ? 11.711 -25.125 59.5 1 17.84 116 LEU B N 1
ATOM 6379 C CA . LEU B 1 116 ? 12.609 -24.219 60.219 1 17.84 116 LEU B CA 1
ATOM 6380 C C . LEU B 1 116 ? 12.156 -22.766 60.031 1 17.84 116 LEU B C 1
ATOM 6382 O O . LEU B 1 116 ? 11.414 -22.453 59.094 1 17.84 116 LEU B O 1
ATOM 6386 N N . LYS B 1 117 ? 13.117 -21.812 60.406 1 17.17 117 LYS B N 1
ATOM 6387 C CA . LYS B 1 117 ? 13.484 -20.641 61.188 1 17.17 117 LYS B CA 1
ATOM 6388 C C . LYS B 1 117 ? 13.297 -19.359 60.375 1 17.17 117 LYS B C 1
ATOM 6390 O O . LYS B 1 117 ? 13.383 -19.391 59.125 1 17.17 117 LYS B O 1
ATOM 6395 N N . LYS B 1 118 ? 13.148 -18.219 61.094 1 20.53 118 LYS B N 1
ATOM 6396 C CA . LYS B 1 118 ? 12.594 -16.875 61.094 1 20.53 118 LYS B CA 1
ATOM 6397 C C . LYS B 1 118 ? 13.461 -15.914 60.281 1 20.53 118 LYS B C 1
ATOM 6399 O O . LYS B 1 118 ? 13.172 -14.719 60.219 1 20.53 118 LYS B O 1
ATOM 6404 N N . SER B 1 119 ? 14.5 -16.422 59.406 1 18.58 119 SER B N 1
ATOM 6405 C CA . SER B 1 119 ? 15.492 -15.352 59.5 1 18.58 119 SER B CA 1
ATOM 6406 C C . SER B 1 119 ? 14.922 -14.016 59.062 1 18.58 119 SER B C 1
ATOM 6408 O O . SER B 1 119 ? 14.016 -13.977 58.219 1 18.58 119 SER B O 1
ATOM 6410 N N . LYS B 1 120 ? 15.383 -12.945 59.75 1 19.39 120 LYS B N 1
ATOM 6411 C CA . LYS B 1 120 ? 15.18 -11.531 60.062 1 19.39 120 LYS B CA 1
ATOM 6412 C C . LYS B 1 120 ? 15.375 -10.656 58.844 1 19.39 120 LYS B C 1
ATOM 6414 O O . LYS B 1 120 ? 16.438 -10.047 58.656 1 19.39 120 LYS B O 1
ATOM 6419 N N . SER B 1 121 ? 15.07 -11.242 57.688 1 18.66 121 SER B N 1
ATOM 6420 C CA . SER B 1 121 ? 15.602 -10.375 56.625 1 18.66 121 SER B CA 1
ATOM 6421 C C . SER B 1 121 ? 15.195 -8.922 56.844 1 18.66 121 SER B C 1
ATOM 6423 O O . SER B 1 121 ? 14.07 -8.648 57.281 1 18.66 121 SER B O 1
ATOM 6425 N N . LEU B 1 122 ? 16.266 -8.086 57.125 1 19.42 122 LEU B N 1
ATOM 6426 C CA . LEU B 1 122 ? 16.359 -6.648 57.375 1 19.42 122 LEU B CA 1
ATOM 6427 C C . LEU B 1 122 ? 15.445 -5.871 56.438 1 19.42 122 LEU B C 1
ATOM 6429 O O . LEU B 1 122 ? 15.508 -6.047 55.219 1 19.42 122 LEU B O 1
ATOM 6433 N N . GLU B 1 123 ? 14.242 -5.492 56.969 1 19.61 123 GLU B N 1
ATOM 6434 C CA . GLU B 1 123 ? 13.055 -4.695 56.688 1 19.61 123 GLU B CA 1
ATOM 6435 C C . GLU B 1 123 ? 13.43 -3.324 56.125 1 19.61 123 GLU B C 1
ATOM 6437 O O . GLU B 1 123 ? 12.555 -2.477 55.906 1 19.61 123 GLU B O 1
ATOM 6442 N N . ASP B 1 124 ? 14.766 -3.16 55.656 1 19.11 124 ASP B N 1
ATOM 6443 C CA . ASP B 1 124 ? 14.867 -1.706 55.75 1 19.11 124 ASP B CA 1
ATOM 6444 C C . ASP B 1 124 ? 13.656 -1.037 55.094 1 19.11 124 ASP B C 1
ATOM 6446 O O . ASP B 1 124 ? 13.258 -1.408 53.969 1 19.11 124 ASP B O 1
ATOM 6450 N N . LYS B 1 125 ? 12.906 -0.444 55.906 1 21.02 125 LYS B N 1
ATOM 6451 C CA . LYS B 1 125 ? 11.68 0.354 55.938 1 21.02 125 LYS B CA 1
ATOM 6452 C C . LYS B 1 125 ? 11.734 1.5 54.938 1 21.02 125 LYS B C 1
ATOM 6454 O O . LYS B 1 125 ? 10.93 2.43 55 1 21.02 125 LYS B O 1
ATOM 6459 N N . GLU B 1 126 ? 12.852 1.588 54.188 1 19.83 126 GLU B N 1
ATOM 6460 C CA . GLU B 1 126 ? 12.734 2.992 53.812 1 19.83 126 GLU B CA 1
ATOM 6461 C C . GLU B 1 126 ? 11.32 3.32 53.344 1 19.83 126 GLU B C 1
ATOM 6463 O O . GLU B 1 126 ? 10.75 2.592 52.531 1 19.83 126 GLU B O 1
ATOM 6468 N N . VAL B 1 127 ? 10.688 3.99 54.281 1 21.08 127 VAL B N 1
ATOM 6469 C CA . VAL B 1 127 ? 9.344 4.551 54.281 1 21.08 127 VAL B CA 1
ATOM 6470 C C . VAL B 1 127 ? 9.078 5.223 52.938 1 21.08 127 VAL B C 1
ATOM 6472 O O . VAL B 1 127 ? 9.781 6.16 52.531 1 21.08 127 VAL B O 1
ATOM 6475 N N . PRO B 1 128 ? 8.953 4.426 51.906 1 22.16 128 PRO B N 1
ATOM 6476 C CA . PRO B 1 128 ? 8.555 5.281 50.812 1 22.16 128 PRO B CA 1
ATOM 6477 C C . PRO B 1 128 ? 7.582 6.383 51.219 1 22.16 128 PRO B C 1
ATOM 6479 O O . PRO B 1 128 ? 6.695 6.148 52.031 1 22.16 128 PRO B O 1
ATOM 6482 N N . GLN B 1 129 ? 8.125 7.598 51.438 1 22.12 129 GLN B N 1
ATOM 6483 C CA . GLN B 1 129 ? 7.262 8.703 51.844 1 22.12 129 GLN B CA 1
ATOM 6484 C C . GLN B 1 129 ? 5.867 8.555 51.219 1 22.12 129 GLN B C 1
ATOM 6486 O O . GLN B 1 129 ? 5.727 8.219 50.062 1 22.12 129 GLN B O 1
ATOM 6491 N N . GLN B 1 130 ? 4.953 8.219 52.062 1 23.47 130 GLN B N 1
ATOM 6492 C CA . GLN B 1 130 ? 3.496 8.234 51.969 1 23.47 130 GLN B CA 1
ATOM 6493 C C . GLN B 1 130 ? 3.016 9.484 51.219 1 23.47 130 GLN B C 1
ATOM 6495 O O . GLN B 1 130 ? 3.061 10.586 51.781 1 23.47 130 GLN B O 1
ATOM 6500 N N . ILE B 1 131 ? 3.48 9.766 50.094 1 24.45 131 ILE B N 1
ATOM 6501 C CA . ILE B 1 131 ? 2.77 10.945 49.625 1 24.45 131 ILE B CA 1
ATOM 6502 C C . ILE B 1 131 ? 1.288 10.836 49.969 1 24.45 131 ILE B C 1
ATOM 6504 O O . ILE B 1 131 ? 0.655 9.812 49.688 1 24.45 131 ILE B O 1
ATOM 6508 N N . GLY B 1 132 ? 0.913 11.422 51 1 22.81 132 GLY B N 1
ATOM 6509 C CA . GLY B 1 132 ? -0.461 11.531 51.469 1 22.81 132 GLY B CA 1
ATOM 6510 C C . GLY B 1 132 ? -1.479 11.445 50.344 1 22.81 132 GLY B C 1
ATOM 6511 O O . GLY B 1 132 ? -1.224 11.906 49.219 1 22.81 132 GLY B O 1
ATOM 6512 N N . GLU B 1 133 ? -2.209 10.398 50.344 1 27.91 133 GLU B N 1
ATOM 6513 C CA . GLU B 1 133 ? -3.508 10.195 49.719 1 27.91 133 GLU B CA 1
ATOM 6514 C C . GLU B 1 133 ? -4.383 11.438 49.844 1 27.91 133 GLU B C 1
ATOM 6516 O O . GLU B 1 133 ? -5.113 11.602 50.812 1 27.91 133 GLU B O 1
ATOM 6521 N N . THR B 1 134 ? -3.748 12.602 49.781 1 25.89 134 THR B N 1
ATOM 6522 C CA . THR B 1 134 ? -4.699 13.688 50.031 1 25.89 134 THR B CA 1
ATOM 6523 C C . THR B 1 134 ? -6.016 13.422 49.281 1 25.89 134 THR B C 1
ATOM 6525 O O . THR B 1 134 ? -6.02 12.969 48.156 1 25.89 134 THR B O 1
ATOM 6528 N N . GLU B 1 135 ? -7.074 13.156 50.031 1 30.69 135 GLU B N 1
ATOM 6529 C CA . GLU B 1 135 ? -8.5 13.055 49.75 1 30.69 135 GLU B CA 1
ATOM 6530 C C . GLU B 1 135 ? -8.883 13.898 48.531 1 30.69 135 GLU B C 1
ATOM 6532 O O . GLU B 1 135 ? -10.047 13.914 48.125 1 30.69 135 GLU B O 1
ATOM 6537 N N . ASN B 1 136 ? -8.07 14.93 48.375 1 28.7 136 ASN B N 1
ATOM 6538 C CA . ASN B 1 136 ? -8.711 16.016 47.625 1 28.7 136 ASN B CA 1
ATOM 6539 C C . ASN B 1 136 ? -9.07 15.609 46.219 1 28.7 136 ASN B C 1
ATOM 6541 O O . ASN B 1 136 ? -10.211 15.797 45.781 1 28.7 136 ASN B O 1
ATOM 6545 N N . GLY B 1 137 ? -8.047 15.922 45.25 1 27.33 137 GLY B N 1
ATOM 6546 C CA . GLY B 1 137 ? -8.578 16.328 43.969 1 27.33 137 GLY B CA 1
ATOM 6547 C C . GLY B 1 137 ? -9.031 15.164 43.094 1 27.33 137 GLY B C 1
ATOM 6548 O O . GLY B 1 137 ? -8.211 14.375 42.625 1 27.33 137 GLY B O 1
ATOM 6549 N N . LYS B 1 138 ? -9.875 14.258 43.406 1 36.19 138 LYS B N 1
ATOM 6550 C CA . LYS B 1 138 ? -10.719 13.75 42.312 1 36.19 138 LYS B CA 1
ATOM 6551 C C . LYS B 1 138 ? -10.539 14.562 41.031 1 36.19 138 LYS B C 1
ATOM 6553 O O . LYS B 1 138 ? -11.086 15.656 40.906 1 36.19 138 LYS B O 1
ATOM 6558 N N . GLU B 1 139 ? -9.328 14.719 40.5 1 42.34 139 GLU B N 1
ATOM 6559 C CA . GLU B 1 139 ? -8.945 15.336 39.219 1 42.34 139 GLU B CA 1
ATOM 6560 C C . GLU B 1 139 ? -10.031 15.172 38.188 1 42.34 139 GLU B C 1
ATOM 6562 O O . GLU B 1 139 ? -10.391 14.055 37.812 1 42.34 139 GLU B O 1
ATOM 6567 N N . THR B 1 140 ? -10.906 15.953 38.156 1 58.59 140 THR B N 1
ATOM 6568 C CA . THR B 1 140 ? -12.227 16.031 37.562 1 58.59 140 THR B CA 1
ATOM 6569 C C . THR B 1 140 ? -12.141 15.844 36.031 1 58.59 140 THR B C 1
ATOM 6571 O O . THR B 1 140 ? -11.562 16.672 35.344 1 58.59 140 THR B O 1
ATOM 6574 N N . TYR B 1 141 ? -11.969 14.586 35.656 1 77.25 141 TYR B N 1
ATOM 6575 C CA . TYR B 1 141 ? -12.07 14.227 34.25 1 77.25 141 TYR B CA 1
ATOM 6576 C C . TYR B 1 141 ? -13.188 15.008 33.562 1 77.25 141 TYR B C 1
ATOM 6578 O O . TYR B 1 141 ? -13.289 15.023 32.344 1 77.25 141 TYR B O 1
ATOM 6586 N N . LYS B 1 142 ? -13.945 15.602 34.406 1 83.5 142 LYS B N 1
ATOM 6587 C CA . LYS B 1 142 ? -15.047 16.391 33.875 1 83.5 142 LYS B CA 1
ATOM 6588 C C . LYS B 1 142 ? -14.922 17.859 34.25 1 83.5 142 LYS B C 1
ATOM 6590 O O . LYS B 1 142 ? -14.742 18.188 35.438 1 83.5 142 LYS B O 1
ATOM 6595 N N . VAL B 1 143 ? -14.812 18.719 33.344 1 85 143 VAL B N 1
ATOM 6596 C CA . VAL B 1 143 ? -14.766 20.156 33.531 1 85 143 VAL B CA 1
ATOM 6597 C C . VAL B 1 143 ? -16.078 20.781 33.094 1 85 143 VAL B C 1
ATOM 6599 O O . VAL B 1 143 ? -16.656 20.359 32.094 1 85 143 VAL B O 1
ATOM 6602 N N . THR B 1 144 ? -16.672 21.672 33.812 1 83.88 144 THR B N 1
ATOM 6603 C CA . THR B 1 144 ? -17.922 22.312 33.469 1 83.88 144 THR B CA 1
ATOM 6604 C C . THR B 1 144 ? -17.703 23.766 33.062 1 83.88 144 THR B C 1
ATOM 6606 O O . THR B 1 144 ? -16.781 24.422 33.562 1 83.88 144 THR B O 1
ATOM 6609 N N . ILE B 1 145 ? -18.422 24.156 32.125 1 86.06 145 ILE B N 1
ATOM 6610 C CA . ILE B 1 145 ? -18.391 25.562 31.703 1 86.06 145 ILE B CA 1
ATOM 6611 C C . ILE B 1 145 ? -19.234 26.406 32.656 1 86.06 145 ILE B C 1
ATOM 6613 O O . ILE B 1 145 ? -20.312 25.984 33.094 1 86.06 145 ILE B O 1
ATOM 6617 N N . ASP B 1 146 ? -18.734 27.531 32.938 1 79.81 146 ASP B N 1
ATOM 6618 C CA . ASP B 1 146 ? -19.438 28.438 33.844 1 79.81 146 ASP B CA 1
ATOM 6619 C C . ASP B 1 146 ? -20.656 29.062 33.156 1 79.81 146 ASP B C 1
ATOM 6621 O O . ASP B 1 146 ? -20.578 29.438 32 1 79.81 146 ASP B O 1
ATOM 6625 N N . GLY B 1 147 ? -21.781 29.125 33.844 1 75.75 147 GLY B N 1
ATOM 6626 C CA . GLY B 1 147 ? -23 29.75 33.344 1 75.75 147 GLY B CA 1
ATOM 6627 C C . GLY B 1 147 ? -24.062 28.734 32.969 1 75.75 147 GLY B C 1
ATOM 6628 O O . GLY B 1 147 ? -23.75 27.609 32.562 1 75.75 147 GLY B O 1
ATOM 6629 N N . GLU B 1 148 ? -25.281 29.109 33.094 1 77.12 148 GLU B N 1
ATOM 6630 C CA . GLU B 1 148 ? -26.391 28.219 32.812 1 77.12 148 GLU B CA 1
ATOM 6631 C C . GLU B 1 148 ? -26.656 28.125 31.297 1 77.12 148 GLU B C 1
ATOM 6633 O O . GLU B 1 148 ? -26.953 27.047 30.781 1 77.12 148 GLU B O 1
ATOM 6638 N N . GLU B 1 149 ? -26.516 29.234 30.578 1 88.06 149 GLU B N 1
ATOM 6639 C CA . GLU B 1 149 ? -26.688 29.281 29.125 1 88.06 149 GLU B CA 1
ATOM 6640 C C . GLU B 1 149 ? -25.406 29.719 28.438 1 88.06 149 GLU B C 1
ATOM 6642 O O . GLU B 1 149 ? -24.828 30.766 28.766 1 88.06 149 GLU B O 1
ATOM 6647 N N . ILE B 1 150 ? -24.953 28.875 27.594 1 92.75 150 ILE B N 1
ATOM 6648 C CA . ILE B 1 150 ? -23.703 29.109 26.875 1 92.75 150 ILE B CA 1
ATOM 6649 C C . ILE B 1 150 ? -24 29.375 25.406 1 92.75 150 ILE B C 1
ATOM 6651 O O . ILE B 1 150 ? -24.609 28.531 24.719 1 92.75 150 ILE B O 1
ATOM 6655 N N . LEU B 1 151 ? -23.641 30.5 24.938 1 93.56 151 LEU B N 1
ATOM 6656 C CA . LEU B 1 151 ? -23.938 30.891 23.562 1 93.56 151 LEU B CA 1
ATOM 6657 C C . LEU B 1 151 ? -22.812 30.484 22.625 1 93.56 151 LEU B C 1
ATOM 6659 O O . LEU B 1 151 ? -21.625 30.656 22.953 1 93.56 151 LEU B O 1
ATOM 6663 N N . GLY B 1 152 ? -23.25 29.953 21.453 1 94 152 GLY B N 1
ATOM 6664 C CA . GLY B 1 152 ? -22.266 29.734 20.406 1 94 152 GLY B CA 1
ATOM 6665 C C . GLY B 1 152 ? -21.688 31.016 19.859 1 94 152 GLY B C 1
ATOM 6666 O O . GLY B 1 152 ? -22.203 32.094 20.109 1 94 152 GLY B O 1
ATOM 6667 N N . ARG B 1 153 ? -20.625 30.938 19.109 1 94.06 153 ARG B N 1
ATOM 6668 C CA . ARG B 1 153 ? -19.969 32.094 18.547 1 94.06 153 ARG B CA 1
ATOM 6669 C C . ARG B 1 153 ? -20.812 32.75 17.453 1 94.06 153 ARG B C 1
ATOM 6671 O O . ARG B 1 153 ? -20.562 33.875 17.047 1 94.06 153 ARG B O 1
ATOM 6678 N N . ASP B 1 154 ? -21.812 31.953 16.953 1 92.94 154 ASP B N 1
ATOM 6679 C CA . ASP B 1 154 ? -22.766 32.5 16 1 92.94 154 ASP B CA 1
ATOM 6680 C C . ASP B 1 154 ? -23.812 33.375 16.719 1 92.94 154 ASP B C 1
ATOM 6682 O O . ASP B 1 154 ? -24.641 34 16.062 1 92.94 154 ASP B O 1
ATOM 6686 N N . MET B 1 155 ? -23.875 33.438 17.984 1 92.12 155 MET B N 1
ATOM 6687 C CA . MET B 1 155 ? -24.766 34.25 18.828 1 92.12 155 MET B CA 1
ATOM 6688 C C . MET B 1 155 ? -26.219 33.812 18.656 1 92.12 155 MET B C 1
ATOM 6690 O O . MET B 1 155 ? -27.125 34.594 18.938 1 92.12 155 MET B O 1
ATOM 6694 N N . GLU B 1 156 ? -26.438 32.688 18.125 1 91.75 156 GLU B N 1
ATOM 6695 C CA . GLU B 1 156 ? -27.797 32.188 17.938 1 91.75 156 GLU B CA 1
ATOM 6696 C C . GLU B 1 156 ? -27.969 30.828 18.625 1 91.75 156 GLU B C 1
ATOM 6698 O O . GLU B 1 156 ? -28.984 30.594 19.281 1 91.75 156 GLU B O 1
ATOM 6703 N N . THR B 1 157 ? -26.984 29.984 18.438 1 94.06 157 THR B N 1
ATOM 6704 C CA . THR B 1 157 ? -27.047 28.641 18.984 1 94.06 157 THR B CA 1
ATOM 6705 C C . THR B 1 157 ? -26.812 28.656 20.484 1 94.06 157 THR B C 1
ATOM 6707 O O . THR B 1 157 ? -25.781 29.141 20.953 1 94.06 157 THR B O 1
ATOM 6710 N N . LYS B 1 158 ? -27.766 28.062 21.297 1 94.44 158 LYS B N 1
ATOM 6711 C CA . LYS B 1 158 ? -27.688 28.062 22.75 1 94.44 158 LYS B CA 1
ATOM 6712 C C . LYS B 1 158 ? -27.422 26.656 23.281 1 94.44 158 LYS B C 1
ATOM 6714 O O . LYS B 1 158 ? -28.094 25.703 22.891 1 94.44 158 LYS B O 1
ATOM 6719 N N . TRP B 1 159 ? -26.422 26.594 24.094 1 95.06 159 TRP B N 1
ATOM 6720 C CA . TRP B 1 159 ? -26.078 25.359 24.797 1 95.06 159 TRP B CA 1
ATOM 6721 C C . TRP B 1 159 ? -26.281 25.5 26.297 1 95.06 159 TRP B C 1
ATOM 6723 O O . TRP B 1 159 ? -26.406 26.625 26.812 1 95.06 159 TRP B O 1
ATOM 6733 N N . VAL B 1 160 ? -26.422 24.359 27.016 1 93.12 160 VAL B N 1
ATOM 6734 C CA . VAL B 1 160 ? -26.547 24.359 28.469 1 93.12 160 VAL B CA 1
ATOM 6735 C C . VAL B 1 160 ? -25.5 23.406 29.078 1 93.12 160 VAL B C 1
ATOM 6737 O O . VAL B 1 160 ? -25.016 22.5 28.406 1 93.12 160 VAL B O 1
ATOM 6740 N N . ASN B 1 161 ? -25.031 23.625 30.25 1 87.62 161 ASN B N 1
ATOM 6741 C CA . ASN B 1 161 ? -23.984 22.828 30.891 1 87.62 161 ASN B CA 1
ATOM 6742 C C . ASN B 1 161 ? -24.562 21.656 31.656 1 87.62 161 ASN B C 1
ATOM 6744 O O . ASN B 1 161 ? -23.844 20.734 32.062 1 87.62 161 ASN B O 1
ATOM 6748 N N . LYS B 1 162 ? -25.875 21.656 31.984 1 79.38 162 LYS B N 1
ATOM 6749 C CA . LYS B 1 162 ? -26.484 20.562 32.719 1 79.38 162 LYS B CA 1
ATOM 6750 C C . LYS B 1 162 ? -27.703 20 31.984 1 79.38 162 LYS B C 1
ATOM 6752 O O . LYS B 1 162 ? -28.391 20.734 31.297 1 79.38 162 LYS B O 1
ATOM 6757 N N . ILE B 1 163 ? -27.719 18.625 31.984 1 72.5 163 ILE B N 1
ATOM 6758 C CA . ILE B 1 163 ? -28.812 17.922 31.312 1 72.5 163 ILE B CA 1
ATOM 6759 C C . ILE B 1 163 ? -30.109 18.125 32.094 1 72.5 163 ILE B C 1
ATOM 6761 O O . ILE B 1 163 ? -30.125 18.062 33.312 1 72.5 163 ILE B O 1
ATOM 6765 N N . GLY B 1 164 ? -31.094 18.766 31.641 1 59.97 164 GLY B N 1
ATOM 6766 C CA . GLY B 1 164 ? -32.375 18.719 32.312 1 59.97 164 GLY B CA 1
ATOM 6767 C C . GLY B 1 164 ? -32.875 17.297 32.5 1 59.97 164 GLY B C 1
ATOM 6768 O O . GLY B 1 164 ? -32.469 16.375 31.797 1 59.97 164 GLY B O 1
ATOM 6769 N N . LYS B 1 165 ? -33.344 16.766 33.688 1 49.78 165 LYS B N 1
ATOM 6770 C CA . LYS B 1 165 ? -33.906 15.469 34.062 1 49.78 165 LYS B CA 1
ATOM 6771 C C . LYS B 1 165 ? -34.781 14.891 32.938 1 49.78 165 LYS B C 1
ATOM 6773 O O . LYS B 1 165 ? -35.875 15.359 32.719 1 49.78 165 LYS B O 1
ATOM 6778 N N . HIS B 1 166 ? -34.344 14.719 31.859 1 49.09 166 HIS B N 1
ATOM 6779 C CA . HIS B 1 166 ? -35.344 14.109 30.969 1 49.09 166 HIS B CA 1
ATOM 6780 C C . HIS B 1 166 ? -35.562 12.648 31.328 1 49.09 166 HIS B C 1
ATOM 6782 O O . HIS B 1 166 ? -34.625 11.906 31.594 1 49.09 166 HIS B O 1
ATOM 6788 N N . ASN B 1 167 ? -36.844 12.352 32.031 1 43.31 167 ASN B N 1
ATOM 6789 C CA . ASN B 1 167 ? -37.312 11.047 32.5 1 43.31 167 ASN B CA 1
ATOM 6790 C C . ASN B 1 167 ? -36.938 9.938 31.531 1 43.31 167 ASN B C 1
ATOM 6792 O O . ASN B 1 167 ? -36.875 8.766 31.906 1 43.31 167 ASN B O 1
ATOM 6796 N N . LYS B 1 168 ? -37.812 9.789 30.266 1 39.19 168 LYS B N 1
ATOM 6797 C CA . LYS B 1 168 ? -38.062 8.555 29.516 1 39.19 168 LYS B CA 1
ATOM 6798 C C . LYS B 1 168 ? -36.844 8.18 28.688 1 39.19 168 LYS B C 1
ATOM 6800 O O . LYS B 1 168 ? -36.219 9.039 28.047 1 39.19 168 LYS B O 1
ATOM 6805 N N . THR B 1 169 ? -36.188 7.172 29.016 1 44.78 169 THR B N 1
ATOM 6806 C CA . THR B 1 169 ? -35.219 6.453 28.172 1 44.78 169 THR B CA 1
ATOM 6807 C C . THR B 1 169 ? -35.656 6.492 26.719 1 44.78 169 THR B C 1
ATOM 6809 O O . THR B 1 169 ? -36.688 5.957 26.344 1 44.78 169 THR B O 1
ATOM 6812 N N . SER B 1 170 ? -35.562 7.473 25.922 1 44.19 170 SER B N 1
ATOM 6813 C CA . SER B 1 170 ? -36 7.652 24.547 1 44.19 170 SER B CA 1
ATOM 6814 C C . SER B 1 170 ? -35.812 6.387 23.719 1 44.19 170 SER B C 1
ATOM 6816 O O . SER B 1 170 ? -34.875 5.605 23.984 1 44.19 170 SER B O 1
ATOM 6818 N N . GLN B 1 171 ? -36.812 5.828 23 1 44.5 171 GLN B N 1
ATOM 6819 C CA . GLN B 1 171 ? -36.906 4.738 22.031 1 44.5 171 GLN B CA 1
ATOM 6820 C C . GLN B 1 171 ? -35.594 4.637 21.219 1 44.5 171 GLN B C 1
ATOM 6822 O O . GLN B 1 171 ? -35.375 3.645 20.531 1 44.5 171 GLN B O 1
ATOM 6827 N N . LYS B 1 172 ? -34.906 5.711 21.062 1 47.72 172 LYS B N 1
ATOM 6828 C CA . LYS B 1 172 ? -33.75 5.824 20.188 1 47.72 172 LYS B CA 1
ATOM 6829 C C . LYS B 1 172 ? -32.688 4.816 20.578 1 47.72 172 LYS B C 1
ATOM 6831 O O . LYS B 1 172 ? -31.875 4.387 19.734 1 47.72 172 LYS B O 1
ATOM 6836 N N . ASN B 1 173 ? -32.469 4.555 21.938 1 47.5 173 ASN B N 1
ATOM 6837 C CA . ASN B 1 173 ? -31.281 3.875 22.453 1 47.5 173 ASN B CA 1
ATOM 6838 C C . ASN B 1 173 ? -31.281 2.393 22.094 1 47.5 173 ASN B C 1
ATOM 6840 O O . ASN B 1 173 ? -30.234 1.76 22.031 1 47.5 173 ASN B O 1
ATOM 6844 N N . ILE B 1 174 ? -32.469 1.654 22.203 1 48.97 174 ILE B N 1
ATOM 6845 C CA . ILE B 1 174 ? -32.25 0.209 22.156 1 48.97 174 ILE B CA 1
ATOM 6846 C C . ILE B 1 174 ? -32.406 -0.293 20.719 1 48.97 174 ILE B C 1
ATOM 6848 O O . ILE B 1 174 ? -33.531 -0.552 20.25 1 48.97 174 ILE B O 1
ATOM 6852 N N . VAL B 1 175 ? -31.766 0.333 19.812 1 56.78 175 VAL B N 1
ATOM 6853 C CA . VAL B 1 175 ? -31.922 -0.239 18.484 1 56.78 175 VAL B CA 1
ATOM 6854 C C . VAL B 1 175 ? -31.141 -1.547 18.375 1 56.78 175 VAL B C 1
ATOM 6856 O O . VAL B 1 175 ? -29.922 -1.555 18.5 1 56.78 175 VAL B O 1
ATOM 6859 N N . HIS B 1 176 ? -31.812 -2.643 18.609 1 66.62 176 HIS B N 1
ATOM 6860 C CA . HIS B 1 176 ? -31.188 -3.943 18.375 1 66.62 176 HIS B CA 1
ATOM 6861 C C . HIS B 1 176 ? -31.625 -4.535 17.047 1 66.62 176 HIS B C 1
ATOM 6863 O O . HIS B 1 176 ? -32.656 -5.223 16.969 1 66.62 176 HIS B O 1
ATOM 6869 N N . LYS B 1 177 ? -30.984 -3.943 16 1 72.56 177 LYS B N 1
ATOM 6870 C CA . LYS B 1 177 ? -31.266 -4.523 14.688 1 72.56 177 LYS B CA 1
ATOM 6871 C C . LYS B 1 177 ? -30.328 -5.68 14.383 1 72.56 177 LYS B C 1
ATOM 6873 O O . LYS B 1 177 ? -29.109 -5.582 14.617 1 72.56 177 LYS B O 1
ATOM 6878 N N . ARG B 1 178 ? -30.953 -6.719 13.969 1 80 178 ARG B N 1
ATOM 6879 C CA . ARG B 1 178 ? -30.172 -7.898 13.625 1 80 178 ARG B CA 1
ATOM 6880 C C . ARG B 1 178 ? -29.797 -7.902 12.148 1 80 178 ARG B C 1
ATOM 6882 O O . ARG B 1 178 ? -30.594 -7.461 11.305 1 80 178 ARG B O 1
ATOM 6889 N N . ILE B 1 179 ? -28.75 -8.375 11.914 1 86.06 179 ILE B N 1
ATOM 6890 C CA . ILE B 1 179 ? -28.281 -8.5 10.539 1 86.06 179 ILE B CA 1
ATOM 6891 C C . ILE B 1 179 ? -29 -9.641 9.844 1 86.06 179 ILE B C 1
ATOM 6893 O O . ILE B 1 179 ? -29.438 -10.602 10.492 1 86.06 179 ILE B O 1
ATOM 6897 N N . ASN B 1 180 ? -29.172 -9.469 8.445 1 88.44 180 ASN B N 1
ATOM 6898 C CA . ASN B 1 180 ? -29.812 -10.516 7.656 1 88.44 180 ASN B CA 1
ATOM 6899 C C . ASN B 1 180 ? -29.5 -10.391 6.172 1 88.44 180 ASN B C 1
ATOM 6901 O O . ASN B 1 180 ? -29.203 -9.289 5.688 1 88.44 180 ASN B O 1
ATOM 6905 N N . THR B 1 181 ? -29.391 -11.57 5.586 1 94.19 181 THR B N 1
ATOM 6906 C CA . THR B 1 181 ? -29.297 -11.578 4.129 1 94.19 181 THR B CA 1
ATOM 6907 C C . THR B 1 181 ? -30.688 -11.578 3.5 1 94.19 181 THR B C 1
ATOM 6909 O O . THR B 1 181 ? -31.609 -12.219 4.008 1 94.19 181 THR B O 1
ATOM 6912 N N . LEU B 1 182 ? -30.797 -10.828 2.371 1 93.69 182 LEU B N 1
ATOM 6913 C CA . LEU B 1 182 ? -32.125 -10.617 1.772 1 93.69 182 LEU B CA 1
ATOM 6914 C C . LEU B 1 182 ? -32.094 -10.953 0.286 1 93.69 182 LEU B C 1
ATOM 6916 O O . LEU B 1 182 ? -31.031 -11.039 -0.323 1 93.69 182 LEU B O 1
ATOM 6920 N N . HIS B 1 183 ? -33.281 -11.258 -0.27 1 95.19 183 HIS B N 1
ATOM 6921 C CA . HIS B 1 183 ? -33.531 -11.414 -1.696 1 95.19 183 HIS B CA 1
ATOM 6922 C C . HIS B 1 183 ? -32.594 -12.43 -2.324 1 95.19 183 HIS B C 1
ATOM 6924 O O . HIS B 1 183 ? -32.5 -13.57 -1.86 1 95.19 183 HIS B O 1
ATOM 6930 N N . SER B 1 184 ? -31.844 -11.984 -3.369 1 91.25 184 SER B N 1
ATOM 6931 C CA . SER B 1 184 ? -31 -12.898 -4.125 1 91.25 184 SER B CA 1
ATOM 6932 C C . SER B 1 184 ? -29.844 -13.414 -3.273 1 91.25 184 SER B C 1
ATOM 6934 O O . SER B 1 184 ? -29.266 -14.461 -3.572 1 91.25 184 SER B O 1
ATOM 6936 N N . ALA B 1 185 ? -29.516 -12.727 -2.201 1 94.94 185 ALA B N 1
ATOM 6937 C CA . ALA B 1 185 ? -28.391 -13.109 -1.352 1 94.94 185 ALA B CA 1
ATOM 6938 C C . ALA B 1 185 ? -28.844 -14.047 -0.239 1 94.94 185 ALA B C 1
ATOM 6940 O O . ALA B 1 185 ? -28.016 -14.695 0.406 1 94.94 185 ALA B O 1
ATOM 6941 N N . ALA B 1 186 ? -30.125 -14.18 0.04 1 95.12 186 ALA B N 1
ATOM 6942 C CA . ALA B 1 186 ? -30.672 -14.898 1.192 1 95.12 186 ALA B CA 1
ATOM 6943 C C . ALA B 1 186 ? -30.297 -16.375 1.132 1 95.12 186 ALA B C 1
ATOM 6945 O O . ALA B 1 186 ? -30 -16.984 2.158 1 95.12 186 ALA B O 1
ATOM 6946 N N . ASP B 1 187 ? -30.281 -16.922 -0.116 1 92.69 187 ASP B N 1
ATOM 6947 C CA . ASP B 1 187 ? -30.047 -18.344 -0.243 1 92.69 187 ASP B CA 1
ATOM 6948 C C . ASP B 1 187 ? -28.812 -18.625 -1.103 1 92.69 187 ASP B C 1
ATOM 6950 O O . ASP B 1 187 ? -28.797 -19.562 -1.892 1 92.69 187 ASP B O 1
ATOM 6954 N N . ALA B 1 188 ? -27.938 -17.734 -0.983 1 96.12 188 ALA B N 1
ATOM 6955 C CA . ALA B 1 188 ? -26.672 -17.938 -1.695 1 96.12 188 ALA B CA 1
ATOM 6956 C C . ALA B 1 188 ? -25.625 -18.562 -0.785 1 96.12 188 ALA B C 1
ATOM 6958 O O . ALA B 1 188 ? -25.234 -17.984 0.228 1 96.12 188 ALA B O 1
ATOM 6959 N N . TYR B 1 189 ? -25.125 -19.766 -1.181 1 94.44 189 TYR B N 1
ATOM 6960 C CA . TYR B 1 189 ? -24.219 -20.484 -0.297 1 94.44 189 TYR B CA 1
ATOM 6961 C C . TYR B 1 189 ? -22.859 -20.688 -0.964 1 94.44 189 TYR B C 1
ATOM 6963 O O . TYR B 1 189 ? -21.859 -20.906 -0.285 1 94.44 189 TYR B O 1
ATOM 6971 N N . GLU B 1 190 ? -22.859 -20.672 -2.256 1 96.56 190 GLU B N 1
ATOM 6972 C CA . GLU B 1 190 ? -21.609 -20.797 -3 1 96.56 190 GLU B CA 1
ATOM 6973 C C . GLU B 1 190 ? -21.062 -19.438 -3.385 1 96.56 190 GLU B C 1
ATOM 6975 O O . GLU B 1 190 ? -21.828 -18.5 -3.656 1 96.56 190 GLU B O 1
ATOM 6980 N N . PRO B 1 191 ? -19.766 -19.312 -3.424 1 98.19 191 PRO B N 1
ATOM 6981 C CA . PRO B 1 191 ? -19.141 -18.031 -3.746 1 98.19 191 PRO B CA 1
ATOM 6982 C C . PRO B 1 191 ? -19.703 -17.406 -5.02 1 98.19 191 PRO B C 1
ATOM 6984 O O . PRO B 1 191 ? -19.953 -16.203 -5.062 1 98.19 191 PRO B O 1
ATOM 6987 N N . LEU B 1 192 ? -19.922 -18.203 -6.027 1 98.44 192 LEU B N 1
ATOM 6988 C CA . LEU B 1 192 ? -20.438 -17.688 -7.289 1 98.44 192 LEU B CA 1
ATOM 6989 C C . LEU B 1 192 ? -21.828 -17.078 -7.105 1 98.44 192 LEU B C 1
ATOM 6991 O O . LEU B 1 192 ? -22.109 -15.984 -7.605 1 98.44 192 LEU B O 1
ATOM 6995 N N . ASP B 1 193 ? -22.719 -17.797 -6.391 1 97.94 193 ASP B N 1
ATOM 6996 C CA . ASP B 1 193 ? -24.062 -17.312 -6.148 1 97.94 193 ASP B CA 1
ATOM 6997 C C . ASP B 1 193 ? -24.047 -16 -5.348 1 97.94 193 ASP B C 1
ATOM 6999 O O . ASP B 1 193 ? -24.812 -15.086 -5.617 1 97.94 193 ASP B O 1
ATOM 7003 N N . CYS B 1 194 ? -23.203 -15.977 -4.336 1 98.56 194 CYS B N 1
ATOM 7004 C CA . CYS B 1 194 ? -23.062 -14.766 -3.529 1 98.56 194 CYS B CA 1
ATOM 7005 C C . CYS B 1 194 ? -22.609 -13.594 -4.387 1 98.56 194 CYS B C 1
ATOM 7007 O O . CYS B 1 194 ? -23.141 -12.492 -4.27 1 98.56 194 CYS B O 1
ATOM 7009 N N . PHE B 1 195 ? -21.625 -13.875 -5.223 1 98.69 195 PHE B N 1
ATOM 7010 C CA . PHE B 1 195 ? -21.078 -12.836 -6.086 1 98.69 195 PHE B CA 1
ATOM 7011 C C . PHE B 1 195 ? -22.125 -12.352 -7.086 1 98.69 195 PHE B C 1
ATOM 7013 O O . PHE B 1 195 ? -22.25 -11.148 -7.328 1 98.69 195 PHE B O 1
ATOM 7020 N N . MET B 1 196 ? -22.906 -13.203 -7.637 1 98.12 196 MET B N 1
ATOM 7021 C CA . MET B 1 196 ? -23.891 -12.898 -8.672 1 98.12 196 MET B CA 1
ATOM 7022 C C . MET B 1 196 ? -25.078 -12.141 -8.094 1 98.12 196 MET B C 1
ATOM 7024 O O . MET B 1 196 ? -25.844 -11.531 -8.828 1 98.12 196 MET B O 1
ATOM 7028 N N . ALA B 1 197 ? -25.156 -12.188 -6.785 1 98.19 197 ALA B N 1
ATOM 7029 C CA . ALA B 1 197 ? -26.188 -11.367 -6.141 1 98.19 197 ALA B CA 1
ATOM 7030 C C . ALA B 1 197 ? -25.891 -9.883 -6.301 1 98.19 197 ALA B C 1
ATOM 7032 O O . ALA B 1 197 ? -26.797 -9.047 -6.246 1 98.19 197 ALA B O 1
ATOM 7033 N N . PHE B 1 198 ? -24.688 -9.539 -6.512 1 98.56 198 PHE B N 1
ATOM 7034 C CA . PHE B 1 198 ? -24.281 -8.141 -6.633 1 98.56 198 PHE B CA 1
ATOM 7035 C C . PHE B 1 198 ? -23.891 -7.812 -8.07 1 98.56 198 PHE B C 1
ATOM 7037 O O . PHE B 1 198 ? -24.359 -6.832 -8.641 1 98.56 198 PHE B O 1
ATOM 7044 N N . PHE B 1 199 ? -22.984 -8.625 -8.539 1 97.94 199 PHE B N 1
ATOM 7045 C CA . PHE B 1 199 ? -22.594 -8.469 -9.938 1 97.94 199 PHE B CA 1
ATOM 7046 C C . PHE B 1 199 ? -23.5 -9.273 -10.852 1 97.94 199 PHE B C 1
ATOM 7048 O O . PHE B 1 199 ? -23.078 -10.266 -11.438 1 97.94 199 PHE B O 1
ATOM 7055 N N . THR B 1 200 ? -24.688 -8.758 -11.133 1 98 200 THR B N 1
ATOM 7056 C CA . THR B 1 200 ? -25.812 -9.469 -11.711 1 98 200 THR B CA 1
ATOM 7057 C C . THR B 1 200 ? -25.578 -9.734 -13.195 1 98 200 THR B C 1
ATOM 7059 O O . THR B 1 200 ? -24.75 -9.086 -13.828 1 98 200 THR B O 1
ATOM 7062 N N . PRO B 1 201 ? -26.344 -10.695 -13.766 1 97.38 201 PRO B N 1
ATOM 7063 C CA . PRO B 1 201 ? -26.281 -10.938 -15.203 1 97.38 201 PRO B CA 1
ATOM 7064 C C . PRO B 1 201 ? -26.594 -9.688 -16.031 1 97.38 201 PRO B C 1
ATOM 7066 O O . PRO B 1 201 ? -26.078 -9.531 -17.141 1 97.38 201 PRO B O 1
ATOM 7069 N N . GLU B 1 202 ? -27.391 -8.789 -15.43 1 97.81 202 GLU B N 1
ATOM 7070 C CA . GLU B 1 202 ? -27.703 -7.543 -16.125 1 97.81 202 GLU B CA 1
ATOM 7071 C C . GLU B 1 202 ? -26.453 -6.664 -16.266 1 97.81 202 GLU B C 1
ATOM 7073 O O . GLU B 1 202 ? -26.234 -6.062 -17.328 1 97.81 202 GLU B O 1
ATOM 7078 N N . ILE B 1 203 ? -25.703 -6.57 -15.203 1 98.56 203 ILE B N 1
ATOM 7079 C CA . ILE B 1 203 ? -24.453 -5.812 -15.258 1 98.56 203 ILE B CA 1
ATOM 7080 C C . ILE B 1 203 ? -23.516 -6.438 -16.281 1 98.56 203 ILE B C 1
ATOM 7082 O O . ILE B 1 203 ? -22.969 -5.734 -17.141 1 98.56 203 ILE B O 1
ATOM 7086 N N . ILE B 1 204 ? -23.359 -7.73 -16.25 1 98.44 204 ILE B N 1
ATOM 7087 C CA . ILE B 1 204 ? -22.484 -8.461 -17.156 1 98.44 204 ILE B CA 1
ATOM 7088 C C . ILE B 1 204 ? -22.953 -8.266 -18.594 1 98.44 204 ILE B C 1
ATOM 7090 O O . ILE B 1 204 ? -22.141 -8.039 -19.5 1 98.44 204 ILE B O 1
ATOM 7094 N N . GLY B 1 205 ? -24.281 -8.352 -18.75 1 98.25 205 GLY B N 1
ATOM 7095 C CA . GLY B 1 205 ? -24.844 -8.148 -20.078 1 98.25 205 GLY B CA 1
ATOM 7096 C C . GLY B 1 205 ? -24.578 -6.766 -20.641 1 98.25 205 GLY B C 1
ATOM 7097 O O . GLY B 1 205 ? -24.281 -6.613 -21.828 1 98.25 205 GLY B O 1
ATOM 7098 N N . THR B 1 206 ? -24.656 -5.777 -19.781 1 98.31 206 THR B N 1
ATOM 7099 C CA . THR B 1 206 ? -24.406 -4.402 -20.203 1 98.31 206 THR B CA 1
ATOM 7100 C C . THR B 1 206 ? -22.938 -4.219 -20.609 1 98.31 206 THR B C 1
ATOM 7102 O O . THR B 1 206 ? -22.641 -3.604 -21.625 1 98.31 206 THR B O 1
ATOM 7105 N N . VAL B 1 207 ? -22.047 -4.746 -19.812 1 98.56 207 VAL B N 1
ATOM 7106 C CA . VAL B 1 207 ? -20.609 -4.66 -20.109 1 98.56 207 VAL B CA 1
ATOM 7107 C C . VAL B 1 207 ? -20.312 -5.406 -21.406 1 98.56 207 VAL B C 1
ATOM 7109 O O . VAL B 1 207 ? -19.547 -4.922 -22.25 1 98.56 207 VAL B O 1
ATOM 7112 N N . LEU B 1 208 ? -20.938 -6.582 -21.562 1 98.44 208 LEU B N 1
ATOM 7113 C CA . LEU B 1 208 ? -20.75 -7.406 -22.75 1 98.44 208 LEU B CA 1
ATOM 7114 C C . LEU B 1 208 ? -21.172 -6.652 -24 1 98.44 208 LEU B C 1
ATOM 7116 O O . LEU B 1 208 ? -20.438 -6.629 -25 1 98.44 208 LEU B O 1
ATOM 7120 N N . GLU B 1 209 ? -22.266 -6.035 -23.969 1 98.06 209 GLU B N 1
ATOM 7121 C CA . GLU B 1 209 ? -22.828 -5.328 -25.109 1 98.06 209 GLU B CA 1
ATOM 7122 C C . GLU B 1 209 ? -21.938 -4.168 -25.547 1 98.06 209 GLU B C 1
ATOM 7124 O O . GLU B 1 209 ? -21.562 -4.066 -26.719 1 98.06 209 GLU B O 1
ATOM 7129 N N . HIS B 1 210 ? -21.594 -3.354 -24.641 1 98 210 HIS B N 1
ATOM 7130 C CA . HIS B 1 210 ? -20.844 -2.148 -24.984 1 98 210 HIS B CA 1
ATOM 7131 C C . HIS B 1 210 ? -19.391 -2.477 -25.328 1 98 210 HIS B C 1
ATOM 7133 O O . HIS B 1 210 ? -18.781 -1.815 -26.172 1 98 210 HIS B O 1
ATOM 7139 N N . SER B 1 211 ? -18.812 -3.496 -24.688 1 98 211 SER B N 1
ATOM 7140 C CA . SER B 1 211 ? -17.469 -3.92 -25.047 1 98 211 SER B CA 1
ATOM 7141 C C . SER B 1 211 ? -17.406 -4.492 -26.453 1 98 211 SER B C 1
ATOM 7143 O O . SER B 1 211 ? -16.469 -4.23 -27.203 1 98 211 SER B O 1
ATOM 7145 N N . ASN B 1 212 ? -18.422 -5.285 -26.797 1 97.56 212 ASN B N 1
ATOM 7146 C CA . ASN B 1 212 ? -18.484 -5.836 -28.141 1 97.56 212 ASN B CA 1
ATOM 7147 C C . ASN B 1 212 ? -18.641 -4.738 -29.188 1 97.56 212 ASN B C 1
ATOM 7149 O O . ASN B 1 212 ? -18.094 -4.84 -30.297 1 97.56 212 ASN B O 1
ATOM 7153 N N . LYS B 1 213 ? -19.422 -3.703 -28.891 1 96.69 213 LYS B N 1
ATOM 7154 C CA . LYS B 1 213 ? -19.516 -2.562 -29.781 1 96.69 213 LYS B CA 1
ATOM 7155 C C . LYS B 1 213 ? -18.156 -1.915 -30.016 1 96.69 213 LYS B C 1
ATOM 7157 O O . LYS B 1 213 ? -17.812 -1.555 -31.141 1 96.69 213 LYS B O 1
ATOM 7162 N N . GLU B 1 214 ? -17.438 -1.75 -28.969 1 95.69 214 GLU B N 1
ATOM 7163 C CA . GLU B 1 214 ? -16.094 -1.179 -29.078 1 95.69 214 GLU B CA 1
ATOM 7164 C C . GLU B 1 214 ? -15.172 -2.09 -29.875 1 95.69 214 GLU B C 1
ATOM 7166 O O . GLU B 1 214 ? -14.367 -1.614 -30.672 1 95.69 214 GLU B O 1
ATOM 7171 N N . MET B 1 215 ? -15.258 -3.408 -29.641 1 95 215 MET B N 1
ATOM 7172 C CA . MET B 1 215 ? -14.445 -4.371 -30.375 1 95 215 MET B CA 1
ATOM 7173 C C . MET B 1 215 ? -14.727 -4.285 -31.875 1 95 215 MET B C 1
ATOM 7175 O O . MET B 1 215 ? -13.797 -4.312 -32.688 1 95 215 MET B O 1
ATOM 7179 N N . ASN B 1 216 ? -15.953 -4.18 -32.156 1 93.38 216 ASN B N 1
ATOM 7180 C CA . ASN B 1 216 ? -16.344 -4.094 -33.562 1 93.38 216 ASN B CA 1
ATOM 7181 C C . ASN B 1 216 ? -15.82 -2.811 -34.219 1 93.38 216 ASN B C 1
ATOM 7183 O O . ASN B 1 216 ? -15.422 -2.814 -35.375 1 93.38 216 ASN B O 1
ATOM 7187 N N . LYS B 1 217 ? -15.844 -1.785 -33.469 1 92.19 217 LYS B N 1
ATOM 7188 C CA . LYS B 1 217 ? -15.281 -0.532 -33.969 1 92.19 217 LYS B CA 1
ATOM 7189 C C . LYS B 1 217 ? -13.789 -0.673 -34.25 1 92.19 217 LYS B C 1
ATOM 7191 O O . LYS B 1 217 ? -13.297 -0.218 -35.281 1 92.19 217 LYS B O 1
ATOM 7196 N N . LYS B 1 218 ? -13.094 -1.293 -33.375 1 91 218 LYS B N 1
ATOM 7197 C CA . LYS B 1 218 ? -11.656 -1.502 -33.531 1 91 218 LYS B CA 1
ATOM 7198 C C . LYS B 1 218 ? -11.359 -2.42 -34.719 1 91 218 LYS B C 1
ATOM 7200 O O . LYS B 1 218 ? -10.422 -2.18 -35.469 1 91 218 LYS B O 1
ATOM 7205 N N . LYS B 1 219 ? -12.156 -3.41 -34.844 1 90.88 219 LYS B N 1
ATOM 7206 C CA . LYS B 1 219 ? -11.969 -4.414 -35.875 1 90.88 219 LYS B CA 1
ATOM 7207 C C . LYS B 1 219 ? -12.141 -3.799 -37.25 1 90.88 219 LYS B C 1
ATOM 7209 O O . LYS B 1 219 ? -11.578 -4.297 -38.25 1 90.88 219 LYS B O 1
ATOM 7214 N N . SER B 1 220 ? -12.945 -2.844 -37.344 1 88.25 220 SER B N 1
ATOM 7215 C CA . SER B 1 220 ? -13.211 -2.215 -38.625 1 88.25 220 SER B CA 1
ATOM 7216 C C . SER B 1 220 ? -11.93 -1.688 -39.25 1 88.25 220 SER B C 1
ATOM 7218 O O . SER B 1 220 ? -11.836 -1.585 -40.469 1 88.25 220 SER B O 1
ATOM 7220 N N . THR B 1 221 ? -10.961 -1.379 -38.406 1 86.94 221 THR B N 1
ATOM 7221 C CA . THR B 1 221 ? -9.703 -0.833 -38.906 1 86.94 221 THR B CA 1
ATOM 7222 C C . THR B 1 221 ? -8.711 -1.951 -39.188 1 86.94 221 THR B C 1
ATOM 7224 O O . THR B 1 221 ? -7.645 -1.707 -39.781 1 86.94 221 THR B O 1
ATOM 7227 N N . PHE B 1 222 ? -9.164 -3.166 -38.906 1 85.62 222 PHE B N 1
ATOM 7228 C CA . PHE B 1 222 ? -8.242 -4.289 -39.031 1 85.62 222 PHE B CA 1
ATOM 7229 C C . PHE B 1 222 ? -8.281 -4.879 -40.438 1 85.62 222 PHE B C 1
ATOM 7231 O O . PHE B 1 222 ? -9.266 -4.695 -41.156 1 85.62 222 PHE B O 1
ATOM 7238 N N . SER B 1 223 ? -7.172 -5.484 -40.781 1 83.88 223 SER B N 1
ATOM 7239 C CA . SER B 1 223 ? -7.176 -6.281 -42.031 1 83.88 223 SER B CA 1
ATOM 7240 C C . SER B 1 223 ? -8.102 -7.488 -41.875 1 83.88 223 SER B C 1
ATOM 7242 O O . SER B 1 223 ? -8.461 -7.887 -40.781 1 83.88 223 SER B O 1
ATOM 7244 N N . GLN B 1 224 ? -8.508 -7.988 -43 1 77.25 224 GLN B N 1
ATOM 7245 C CA . GLN B 1 224 ? -9.43 -9.117 -43 1 77.25 224 GLN B CA 1
ATOM 7246 C C . GLN B 1 224 ? -8.82 -10.328 -42.312 1 77.25 224 GLN B C 1
ATOM 7248 O O . GLN B 1 224 ? -9.516 -11.07 -41.625 1 77.25 224 GLN B O 1
ATOM 7253 N N . LYS B 1 225 ? -7.578 -10.516 -42.438 1 74.94 225 LYS B N 1
ATOM 7254 C CA . LYS B 1 225 ? -6.879 -11.625 -41.812 1 74.94 225 LYS B CA 1
ATOM 7255 C C . LYS B 1 225 ? -6.922 -11.508 -40.281 1 74.94 225 LYS B C 1
ATOM 7257 O O . LYS B 1 225 ? -7.156 -12.492 -39.594 1 74.94 225 LYS B O 1
ATOM 7262 N N . ARG B 1 226 ? -6.723 -10.367 -39.812 1 76.62 226 ARG B N 1
ATOM 7263 C CA . ARG B 1 226 ? -6.73 -10.109 -38.375 1 76.62 226 ARG B CA 1
ATOM 7264 C C . ARG B 1 226 ? -8.133 -10.258 -37.812 1 76.62 226 ARG B C 1
ATOM 7266 O O . ARG B 1 226 ? -8.305 -10.75 -36.688 1 76.62 226 ARG B O 1
ATOM 7273 N N . LYS B 1 227 ? -9.047 -9.891 -38.625 1 77.19 227 LYS B N 1
ATOM 7274 C CA . LYS B 1 227 ? -10.438 -9.961 -38.188 1 77.19 227 LYS B CA 1
ATOM 7275 C C . LYS B 1 227 ? -10.867 -11.406 -37.969 1 77.19 227 LYS B C 1
ATOM 7277 O O . LYS B 1 227 ? -11.727 -11.68 -37.125 1 77.19 227 LYS B O 1
ATOM 7282 N N . ASN B 1 228 ? -10.211 -12.281 -38.688 1 76 228 ASN B N 1
ATOM 7283 C CA . ASN B 1 228 ? -10.594 -13.688 -38.625 1 76 228 ASN B CA 1
ATOM 7284 C C . ASN B 1 228 ? -9.844 -14.414 -37.5 1 76 228 ASN B C 1
ATOM 7286 O O . ASN B 1 228 ? -10.156 -15.57 -37.188 1 76 228 ASN B O 1
ATOM 7290 N N . SER B 1 229 ? -9.039 -13.695 -36.906 1 84 229 SER B N 1
ATOM 7291 C CA . SER B 1 229 ? -8.266 -14.312 -35.812 1 84 229 SER B CA 1
ATOM 7292 C C . SER B 1 229 ? -9.109 -14.492 -34.562 1 84 229 SER B C 1
ATOM 7294 O O . SER B 1 229 ? -10.023 -13.711 -34.312 1 84 229 SER B O 1
ATOM 7296 N N . SER B 1 230 ? -8.852 -15.578 -33.812 1 84.38 230 SER B N 1
ATOM 7297 C CA . SER B 1 230 ? -9.562 -15.883 -32.562 1 84.38 230 SER B CA 1
ATOM 7298 C C . SER B 1 230 ? -9.336 -14.797 -31.516 1 84.38 230 SER B C 1
ATOM 7300 O O . SER B 1 230 ? -10.156 -14.617 -30.609 1 84.38 230 SER B O 1
ATOM 7302 N N . THR B 1 231 ? -8.312 -14.094 -31.641 1 89.81 231 THR B N 1
ATOM 7303 C CA . THR B 1 231 ? -7.938 -13.039 -30.703 1 89.81 231 THR B CA 1
ATOM 7304 C C . THR B 1 231 ? -8.953 -11.898 -30.734 1 89.81 231 THR B C 1
ATOM 7306 O O . THR B 1 231 ? -9.195 -11.242 -29.734 1 89.81 231 THR B O 1
ATOM 7309 N N . PHE B 1 232 ? -9.539 -11.688 -31.938 1 92.25 232 PHE B N 1
ATOM 7310 C CA . PHE B 1 232 ? -10.328 -10.477 -32.094 1 92.25 232 PHE B CA 1
ATOM 7311 C C . PHE B 1 232 ? -11.797 -10.805 -32.312 1 92.25 232 PHE B C 1
ATOM 7313 O O . PHE B 1 232 ? -12.57 -9.969 -32.781 1 92.25 232 PHE B O 1
ATOM 7320 N N . LYS B 1 233 ? -12.164 -12.023 -31.922 1 91.75 233 LYS B N 1
ATOM 7321 C CA . LYS B 1 233 ? -13.562 -12.43 -31.984 1 91.75 233 LYS B CA 1
ATOM 7322 C C . LYS B 1 233 ? -14.406 -11.664 -30.969 1 91.75 233 LYS B C 1
ATOM 7324 O O . LYS B 1 233 ? -13.859 -11.055 -30.047 1 91.75 233 LYS B O 1
ATOM 7329 N N . ASP B 1 234 ? -15.672 -11.719 -31.203 1 94.31 234 ASP B N 1
ATOM 7330 C CA . ASP B 1 234 ? -16.578 -11.07 -30.266 1 94.31 234 ASP B CA 1
ATOM 7331 C C . ASP B 1 234 ? -16.562 -11.781 -28.906 1 94.31 234 ASP B C 1
ATOM 7333 O O . ASP B 1 234 ? -16.359 -12.992 -28.844 1 94.31 234 ASP B O 1
ATOM 7337 N N . LEU B 1 235 ? -16.766 -11.008 -27.969 1 96.44 235 LEU B N 1
ATOM 7338 C CA . LEU B 1 235 ? -16.781 -11.5 -26.594 1 96.44 235 LEU B CA 1
ATOM 7339 C C . LEU B 1 235 ? -18.109 -12.203 -26.281 1 96.44 235 LEU B C 1
ATOM 7341 O O . LEU B 1 235 ? -19.172 -11.734 -26.672 1 96.44 235 LEU B O 1
ATOM 7345 N N . VAL B 1 236 ? -18.031 -13.359 -25.625 1 97 236 VAL B N 1
ATOM 7346 C CA . VAL B 1 236 ? -19.234 -14.07 -25.188 1 97 236 VAL B CA 1
ATOM 7347 C C . VAL B 1 236 ? -19.328 -14.008 -23.656 1 97 236 VAL B C 1
ATOM 7349 O O . VAL B 1 236 ? -18.344 -13.688 -22.984 1 97 236 VAL B O 1
ATOM 7352 N N . LYS B 1 237 ? -20.469 -14.281 -23.156 1 97.88 237 LYS B N 1
ATOM 7353 C CA . LYS B 1 237 ? -20.766 -14.125 -21.734 1 97.88 237 LYS B CA 1
ATOM 7354 C C . LYS B 1 237 ? -19.812 -14.969 -20.891 1 97.88 237 LYS B C 1
ATOM 7356 O O . LYS B 1 237 ? -19.234 -14.469 -19.922 1 97.88 237 LYS B O 1
ATOM 7361 N N . GLU B 1 238 ? -19.625 -16.234 -21.25 1 97.56 238 GLU B N 1
ATOM 7362 C CA . GLU B 1 238 ? -18.797 -17.156 -20.484 1 97.56 238 GLU B CA 1
ATOM 7363 C C . GLU B 1 238 ? -17.344 -16.688 -20.469 1 97.56 238 GLU B C 1
ATOM 7365 O O . GLU B 1 238 ? -16.656 -16.828 -19.453 1 97.56 238 GLU B O 1
ATOM 7370 N N . GLU B 1 239 ? -16.953 -16.156 -21.547 1 97.75 239 GLU B N 1
ATOM 7371 C CA . GLU B 1 239 ? -15.578 -15.656 -21.641 1 97.75 239 GLU B CA 1
ATOM 7372 C C . GLU B 1 239 ? -15.375 -14.414 -20.781 1 97.75 239 GLU B C 1
ATOM 7374 O O . GLU B 1 239 ? -14.336 -14.25 -20.141 1 97.75 239 GLU B O 1
ATOM 7379 N N . LEU B 1 240 ? -16.344 -13.516 -20.812 1 98.56 240 LEU B N 1
ATOM 7380 C CA . LEU B 1 240 ? -16.266 -12.328 -19.953 1 98.56 240 LEU B CA 1
ATOM 7381 C C . LEU B 1 240 ? -16.234 -12.719 -18.484 1 98.56 240 LEU B C 1
ATOM 7383 O O . LEU B 1 240 ? -15.484 -12.125 -17.703 1 98.56 240 LEU B O 1
ATOM 7387 N N . GLU B 1 241 ? -17.047 -13.688 -18.125 1 98.62 241 GLU B N 1
ATOM 7388 C CA . GLU B 1 241 ? -17.031 -14.18 -16.75 1 98.62 241 GLU B CA 1
ATOM 7389 C C . GLU B 1 241 ? -15.68 -14.773 -16.391 1 98.62 241 GLU B C 1
ATOM 7391 O O . GLU B 1 241 ? -15.203 -14.594 -15.266 1 98.62 241 GLU B O 1
ATOM 7396 N N . ALA B 1 242 ? -15.094 -15.492 -17.297 1 98.56 242 ALA B N 1
ATOM 7397 C CA . ALA B 1 242 ? -13.758 -16.047 -17.078 1 98.56 242 ALA B CA 1
ATOM 7398 C C . ALA B 1 242 ? -12.727 -14.922 -16.906 1 98.56 242 ALA B C 1
ATOM 7400 O O . ALA B 1 242 ? -11.805 -15.039 -16.109 1 98.56 242 ALA B O 1
ATOM 7401 N N . PHE B 1 243 ? -12.906 -13.906 -17.719 1 98.31 243 PHE B N 1
ATOM 7402 C CA . PHE B 1 243 ? -12.047 -12.734 -17.609 1 98.31 243 PHE B CA 1
ATOM 7403 C C . PHE B 1 243 ? -12.156 -12.109 -16.219 1 98.31 243 PHE B C 1
ATOM 7405 O O . PHE B 1 243 ? -11.141 -11.758 -15.609 1 98.31 243 PHE B O 1
ATOM 7412 N N . LEU B 1 244 ? -13.359 -11.961 -15.734 1 98.62 244 LEU B N 1
ATOM 7413 C CA . LEU B 1 244 ? -13.57 -11.484 -14.375 1 98.62 244 LEU B CA 1
ATOM 7414 C C . LEU B 1 244 ? -12.875 -12.391 -13.367 1 98.62 244 LEU B C 1
ATOM 7416 O O . LEU B 1 244 ? -12.281 -11.914 -12.398 1 98.62 244 LEU B O 1
ATOM 7420 N N . GLY B 1 245 ? -12.992 -13.68 -13.625 1 98.44 245 GLY B N 1
ATOM 7421 C CA . GLY B 1 245 ? -12.297 -14.641 -12.781 1 98.44 245 GLY B CA 1
ATOM 7422 C C . GLY B 1 245 ? -10.805 -14.398 -12.711 1 98.44 245 GLY B C 1
ATOM 7423 O O . GLY B 1 245 ? -10.211 -14.469 -11.633 1 98.44 245 GLY B O 1
ATOM 7424 N N . LEU B 1 246 ? -10.188 -14.109 -13.789 1 97.81 246 LEU B N 1
ATOM 7425 C CA . LEU B 1 246 ? -8.75 -13.852 -13.828 1 97.81 246 LEU B CA 1
ATOM 7426 C C . LEU B 1 246 ? -8.406 -12.586 -13.047 1 97.81 246 LEU B C 1
ATOM 7428 O O . LEU B 1 246 ? -7.367 -12.523 -12.383 1 97.81 246 LEU B O 1
ATOM 7432 N N . LEU B 1 247 ? -9.273 -11.555 -13.18 1 98.19 247 LEU B N 1
ATOM 7433 C CA . LEU B 1 247 ? -9.055 -10.344 -12.398 1 98.19 247 LEU B CA 1
ATOM 7434 C C . LEU B 1 247 ? -9.117 -10.633 -10.906 1 98.19 247 LEU B C 1
ATOM 7436 O O . LEU B 1 247 ? -8.289 -10.141 -10.133 1 98.19 247 LEU B O 1
ATOM 7440 N N . ILE B 1 248 ? -10.047 -11.438 -10.5 1 98.56 248 ILE B N 1
ATOM 7441 C CA . ILE B 1 248 ? -10.227 -11.805 -9.094 1 98.56 248 ILE B CA 1
ATOM 7442 C C . ILE B 1 248 ? -9.039 -12.648 -8.633 1 98.56 248 ILE B C 1
ATOM 7444 O O . ILE B 1 248 ? -8.539 -12.477 -7.523 1 98.56 248 ILE B O 1
ATOM 7448 N N . LEU B 1 249 ? -8.555 -13.547 -9.516 1 96.5 249 LEU B N 1
ATOM 7449 C CA . LEU B 1 249 ? -7.387 -14.359 -9.219 1 96.5 249 LEU B CA 1
ATOM 7450 C C . LEU B 1 249 ? -6.164 -13.484 -8.961 1 96.5 249 LEU B C 1
ATOM 7452 O O . LEU B 1 249 ? -5.441 -13.688 -7.98 1 96.5 249 LEU B O 1
ATOM 7456 N N . SER B 1 250 ? -5.961 -12.57 -9.875 1 95.62 250 SER B N 1
ATOM 7457 C CA . SER B 1 250 ? -4.809 -11.68 -9.742 1 95.62 250 SER B CA 1
ATOM 7458 C C . SER B 1 250 ? -4.887 -10.859 -8.461 1 95.62 250 SER B C 1
ATOM 7460 O O . SER B 1 250 ? -3.863 -10.562 -7.848 1 95.62 250 SER B O 1
ATOM 7462 N N . GLY B 1 251 ? -6.109 -10.445 -8.055 1 95.94 251 GLY B N 1
ATOM 7463 C CA . GLY B 1 251 ? -6.297 -9.758 -6.785 1 95.94 251 GLY B CA 1
ATOM 7464 C C . GLY B 1 251 ? -6.008 -10.641 -5.586 1 95.94 251 GLY B C 1
ATOM 7465 O O . GLY B 1 251 ? -5.348 -10.211 -4.637 1 95.94 251 GLY B O 1
ATOM 7466 N N . ALA B 1 252 ? -6.457 -11.828 -5.648 1 95.06 252 ALA B N 1
ATOM 7467 C CA . ALA B 1 252 ? -6.242 -12.781 -4.559 1 95.06 252 ALA B CA 1
ATOM 7468 C C . ALA B 1 252 ? -4.754 -13.055 -4.359 1 95.06 252 ALA B C 1
ATOM 7470 O O . ALA B 1 252 ? -4.273 -13.109 -3.225 1 95.06 252 ALA B O 1
ATOM 7471 N N . LEU B 1 253 ? -4.051 -13.188 -5.469 1 93.75 253 LEU B N 1
ATOM 7472 C CA . LEU B 1 253 ? -2.645 -13.562 -5.418 1 93.75 253 LEU B CA 1
ATOM 7473 C C . LEU B 1 253 ? -1.753 -12.328 -5.344 1 93.75 253 LEU B C 1
ATOM 7475 O O . LEU B 1 253 ? -0.526 -12.438 -5.301 1 93.75 253 LEU B O 1
ATOM 7479 N N . LYS B 1 254 ? -2.314 -11.133 -5.453 1 91.25 254 LYS B N 1
ATOM 7480 C CA . LYS B 1 254 ? -1.64 -9.844 -5.34 1 91.25 254 LYS B CA 1
ATOM 7481 C C . LYS B 1 254 ? -0.662 -9.625 -6.492 1 91.25 254 LYS B C 1
ATOM 7483 O O . LYS B 1 254 ? 0.408 -9.047 -6.305 1 91.25 254 LYS B O 1
ATOM 7488 N N . ASN B 1 255 ? -0.944 -10.211 -7.602 1 90.5 255 ASN B N 1
ATOM 7489 C CA . ASN B 1 255 ? -0.095 -9.992 -8.766 1 90.5 255 ASN B CA 1
ATOM 7490 C C . ASN B 1 255 ? -0.818 -9.188 -9.844 1 90.5 255 ASN B C 1
ATOM 7492 O O . ASN B 1 255 ? -0.575 -9.383 -11.039 1 90.5 255 ASN B O 1
ATOM 7496 N N . ASN B 1 256 ? -1.68 -8.336 -9.414 1 90.62 256 ASN B N 1
ATOM 7497 C CA . ASN B 1 256 ? -2.527 -7.559 -10.305 1 90.62 256 ASN B CA 1
ATOM 7498 C C . ASN B 1 256 ? -1.721 -6.512 -11.07 1 90.62 256 ASN B C 1
ATOM 7500 O O . ASN B 1 256 ? -2.156 -6.031 -12.117 1 90.62 256 ASN B O 1
ATOM 7504 N N . HIS B 1 257 ? -0.552 -6.168 -10.625 1 87.06 257 HIS B N 1
ATOM 7505 C CA . HIS B 1 257 ? 0.226 -5.141 -11.312 1 87.06 257 HIS B CA 1
ATOM 7506 C C . HIS B 1 257 ? 1.511 -5.723 -11.891 1 87.06 257 HIS B C 1
ATOM 7508 O O . HIS B 1 257 ? 2.434 -4.977 -12.234 1 87.06 257 HIS B O 1
ATOM 7514 N N . ILE B 1 258 ? 1.58 -7 -11.977 1 90.06 258 ILE B N 1
ATOM 7515 C CA . ILE B 1 258 ? 2.664 -7.66 -12.695 1 90.06 258 ILE B CA 1
ATOM 7516 C C . ILE B 1 258 ? 2.42 -7.559 -14.195 1 90.06 258 ILE B C 1
ATOM 7518 O O . ILE B 1 258 ? 1.279 -7.652 -14.656 1 90.06 258 ILE B O 1
ATOM 7522 N N . PRO B 1 259 ? 3.51 -7.266 -14.938 1 88.31 259 PRO B N 1
ATOM 7523 C CA . PRO B 1 259 ? 3.324 -7.238 -16.391 1 88.31 259 PRO B CA 1
ATOM 7524 C C . PRO B 1 259 ? 2.66 -8.508 -16.922 1 88.31 259 PRO B C 1
ATOM 7526 O O . PRO B 1 259 ? 2.973 -9.609 -16.469 1 88.31 259 PRO B O 1
ATOM 7529 N N . VAL B 1 260 ? 1.799 -8.289 -17.859 1 92.5 260 VAL B N 1
ATOM 7530 C CA . VAL B 1 260 ? 0.985 -9.391 -18.375 1 92.5 260 VAL B CA 1
ATOM 7531 C C . VAL B 1 260 ? 1.889 -10.492 -18.922 1 92.5 260 VAL B C 1
ATOM 7533 O O . VAL B 1 260 ? 1.591 -11.68 -18.781 1 92.5 260 VAL B O 1
ATOM 7536 N N . THR B 1 261 ? 3.01 -10.148 -19.562 1 90.88 261 THR B N 1
ATOM 7537 C CA . THR B 1 261 ? 3.926 -11.125 -20.141 1 90.88 261 THR B CA 1
ATOM 7538 C C . THR B 1 261 ? 4.465 -12.062 -19.062 1 90.88 261 THR B C 1
ATOM 7540 O O . THR B 1 261 ? 4.672 -13.25 -19.312 1 90.88 261 THR B O 1
ATOM 7543 N N . LYS B 1 262 ? 4.625 -11.531 -17.922 1 89.44 262 LYS B N 1
ATOM 7544 C CA . LYS B 1 262 ? 5.145 -12.336 -16.812 1 89.44 262 LYS B CA 1
ATOM 7545 C C . LYS B 1 262 ? 4.023 -13.109 -16.125 1 89.44 262 LYS B C 1
ATOM 7547 O O . LYS B 1 262 ? 4.23 -14.227 -15.656 1 89.44 262 LYS B O 1
ATOM 7552 N N . LEU B 1 263 ? 2.863 -12.484 -16.109 1 91.38 263 LEU B N 1
ATOM 7553 C CA . LEU B 1 263 ? 1.693 -13.141 -15.539 1 91.38 263 LEU B CA 1
ATOM 7554 C C . LEU B 1 263 ? 1.388 -14.445 -16.266 1 91.38 263 LEU B C 1
ATOM 7556 O O . LEU B 1 263 ? 0.932 -15.414 -15.656 1 91.38 263 LEU B O 1
ATOM 7560 N N . TYR B 1 264 ? 1.659 -14.461 -17.562 1 92.56 264 TYR B N 1
ATOM 7561 C CA . TYR B 1 264 ? 1.299 -15.594 -18.406 1 92.56 264 TYR B CA 1
ATOM 7562 C C . TYR B 1 264 ? 2.443 -16.594 -18.484 1 92.56 264 TYR B C 1
ATOM 7564 O O . TYR B 1 264 ? 2.375 -17.562 -19.234 1 92.56 264 TYR B O 1
ATOM 7572 N N . ASN B 1 265 ? 3.516 -16.375 -17.719 1 88.38 265 ASN B N 1
ATOM 7573 C CA . ASN B 1 265 ? 4.562 -17.375 -17.531 1 88.38 265 ASN B CA 1
ATOM 7574 C C . ASN B 1 265 ? 4.203 -18.375 -16.453 1 88.38 265 ASN B C 1
ATOM 7576 O O . ASN B 1 265 ? 4.211 -18.047 -15.266 1 88.38 265 ASN B O 1
ATOM 7580 N N . PRO B 1 266 ? 3.881 -19.578 -16.812 1 86.5 266 PRO B N 1
ATOM 7581 C CA . PRO B 1 266 ? 3.406 -20.562 -15.836 1 86.5 266 PRO B CA 1
ATOM 7582 C C . PRO B 1 266 ? 4.453 -20.875 -14.773 1 86.5 266 PRO B C 1
ATOM 7584 O O . PRO B 1 266 ? 4.109 -21.312 -13.664 1 86.5 266 PRO B O 1
ATOM 7587 N N . ARG B 1 267 ? 5.723 -20.688 -15.023 1 84.19 267 ARG B N 1
ATOM 7588 C CA . ARG B 1 267 ? 6.777 -20.969 -14.055 1 84.19 267 ARG B CA 1
ATOM 7589 C C . ARG B 1 267 ? 6.801 -19.906 -12.953 1 84.19 267 ARG B C 1
ATOM 7591 O O . ARG B 1 267 ? 7.23 -20.188 -11.836 1 84.19 267 ARG B O 1
ATOM 7598 N N . LEU B 1 268 ? 6.297 -18.781 -13.336 1 88.5 268 LEU B N 1
ATOM 7599 C CA . LEU B 1 268 ? 6.348 -17.656 -12.398 1 88.5 268 LEU B CA 1
ATOM 7600 C C . LEU B 1 268 ? 5.016 -17.484 -11.68 1 88.5 268 LEU B C 1
ATOM 7602 O O . LEU B 1 268 ? 4.98 -17.297 -10.461 1 88.5 268 LEU B O 1
ATOM 7606 N N . CYS B 1 269 ? 3.875 -17.547 -12.484 1 90.5 269 CYS B N 1
ATOM 7607 C CA . CYS B 1 269 ? 2.596 -17.156 -11.906 1 90.5 269 CYS B CA 1
ATOM 7608 C C . CYS B 1 269 ? 1.565 -18.266 -12.047 1 90.5 269 CYS B C 1
ATOM 7610 O O . CYS B 1 269 ? 0.369 -18.047 -11.859 1 90.5 269 CYS B O 1
ATOM 7612 N N . GLY B 1 270 ? 1.985 -19.484 -12.391 1 88.69 270 GLY B N 1
ATOM 7613 C CA . GLY B 1 270 ? 1.055 -20.594 -12.508 1 88.69 270 GLY B CA 1
ATOM 7614 C C . GLY B 1 270 ? 0.423 -20.703 -13.883 1 88.69 270 GLY B C 1
ATOM 7615 O O . GLY B 1 270 ? 0.605 -19.828 -14.727 1 88.69 270 GLY B O 1
ATOM 7616 N N . GLU B 1 271 ? -0.374 -21.734 -14.109 1 90.38 271 GLU B N 1
ATOM 7617 C CA . GLU B 1 271 ? -0.871 -22.031 -15.453 1 90.38 271 GLU B CA 1
ATOM 7618 C C . GLU B 1 271 ? -2.291 -21.516 -15.641 1 90.38 271 GLU B C 1
ATOM 7620 O O . GLU B 1 271 ? -2.811 -21.5 -16.766 1 90.38 271 GLU B O 1
ATOM 7625 N N . ARG B 1 272 ? -2.945 -21 -14.664 1 92.69 272 ARG B N 1
ATOM 7626 C CA . ARG B 1 272 ? -4.359 -20.656 -14.719 1 92.69 272 ARG B CA 1
ATOM 7627 C C . ARG B 1 272 ? -4.613 -19.531 -15.727 1 92.69 272 ARG B C 1
ATOM 7629 O O . ARG B 1 272 ? -5.633 -19.531 -16.422 1 92.69 272 ARG B O 1
ATOM 7636 N N . TYR B 1 273 ? -3.709 -18.562 -15.781 1 95.31 273 TYR B N 1
ATOM 7637 C CA . TYR B 1 273 ? -3.887 -17.453 -16.719 1 95.31 273 TYR B CA 1
ATOM 7638 C C . TYR B 1 273 ? -3.912 -17.953 -18.156 1 95.31 273 TYR B C 1
ATOM 7640 O O . TYR B 1 273 ? -4.867 -17.703 -18.891 1 95.31 273 TYR B O 1
ATOM 7648 N N . GLN B 1 274 ? -2.92 -18.766 -18.5 1 93.69 274 GLN B N 1
ATOM 7649 C CA . GLN B 1 274 ? -2.801 -19.266 -19.859 1 93.69 274 GLN B CA 1
ATOM 7650 C C . GLN B 1 274 ? -3.916 -20.266 -20.188 1 93.69 274 GLN B C 1
ATOM 7652 O O . GLN B 1 274 ? -4.383 -20.328 -21.312 1 93.69 274 GLN B O 1
ATOM 7657 N N . ALA B 1 275 ? -4.242 -21.016 -19.172 1 94.69 275 ALA B N 1
ATOM 7658 C CA . ALA B 1 275 ? -5.301 -22 -19.375 1 94.69 275 ALA B CA 1
ATOM 7659 C C . ALA B 1 275 ? -6.633 -21.312 -19.688 1 94.69 275 ALA B C 1
ATOM 7661 O O . ALA B 1 275 ? -7.441 -21.844 -20.453 1 94.69 275 ALA B O 1
ATOM 7662 N N . THR B 1 276 ? -6.859 -20.141 -19.156 1 96.62 276 THR B N 1
ATOM 7663 C CA . THR B 1 276 ? -8.156 -19.484 -19.25 1 96.62 276 THR B CA 1
ATOM 7664 C C . THR B 1 276 ? -8.258 -18.641 -20.531 1 96.62 276 THR B C 1
ATOM 7666 O O . THR B 1 276 ? -9.234 -18.766 -21.281 1 96.62 276 THR B O 1
ATOM 7669 N N . LEU B 1 277 ? -7.293 -17.812 -20.766 1 96.69 277 LEU B N 1
ATOM 7670 C CA . LEU B 1 277 ? -7.246 -16.969 -21.953 1 96.69 277 LEU B CA 1
ATOM 7671 C C . LEU B 1 277 ? -5.828 -16.906 -22.5 1 96.69 277 LEU B C 1
ATOM 7673 O O . LEU B 1 277 ? -4.855 -16.984 -21.75 1 96.69 277 LEU B O 1
ATOM 7677 N N . SER B 1 278 ? -5.75 -16.719 -23.844 1 95.12 278 SER B N 1
ATOM 7678 C CA . SER B 1 278 ? -4.441 -16.391 -24.391 1 95.12 278 SER B CA 1
ATOM 7679 C C . SER B 1 278 ? -4.031 -14.961 -24.016 1 95.12 278 SER B C 1
ATOM 7681 O O . SER B 1 278 ? -4.883 -14.125 -23.703 1 95.12 278 SER B O 1
ATOM 7683 N N . ILE B 1 279 ? -2.801 -14.703 -24.031 1 95.81 279 ILE B N 1
ATOM 7684 C CA . ILE B 1 279 ? -2.266 -13.414 -23.594 1 95.81 279 ILE B CA 1
ATOM 7685 C C . ILE B 1 279 ? -2.822 -12.305 -24.484 1 95.81 279 ILE B C 1
ATOM 7687 O O . ILE B 1 279 ? -3.213 -11.242 -24 1 95.81 279 ILE B O 1
ATOM 7691 N N . ASN B 1 280 ? -2.891 -12.492 -25.781 1 94.75 280 ASN B N 1
ATOM 7692 C CA . ASN B 1 280 ? -3.377 -11.477 -26.703 1 94.75 280 ASN B CA 1
ATOM 7693 C C . ASN B 1 280 ? -4.879 -11.25 -26.547 1 94.75 280 ASN B C 1
ATOM 7695 O O . ASN B 1 280 ? -5.359 -10.125 -26.703 1 94.75 280 ASN B O 1
ATOM 7699 N N . ARG B 1 281 ? -5.57 -12.328 -26.312 1 95.81 281 ARG B N 1
ATOM 7700 C CA . ARG B 1 281 ? -7.004 -12.195 -26.078 1 95.81 281 ARG B CA 1
ATOM 7701 C C . ARG B 1 281 ? -7.277 -11.414 -24.797 1 95.81 281 ARG B C 1
ATOM 7703 O O . ARG B 1 281 ? -8.164 -10.555 -24.766 1 95.81 281 ARG B O 1
ATOM 7710 N N . PHE B 1 282 ? -6.531 -11.742 -23.812 1 96.94 282 PHE B N 1
ATOM 7711 C CA . PHE B 1 282 ? -6.66 -11.031 -22.562 1 96.94 282 PHE B CA 1
ATOM 7712 C C . PHE B 1 282 ? -6.426 -9.539 -22.75 1 96.94 282 PHE B C 1
ATOM 7714 O O . PHE B 1 282 ? -7.188 -8.711 -22.25 1 96.94 282 PHE B O 1
ATOM 7721 N N . ARG B 1 283 ? -5.391 -9.227 -23.438 1 95.62 283 ARG B N 1
ATOM 7722 C CA . ARG B 1 283 ? -5.059 -7.836 -23.719 1 95.62 283 ARG B CA 1
ATOM 7723 C C . ARG B 1 283 ? -6.176 -7.152 -24.5 1 95.62 283 ARG B C 1
ATOM 7725 O O . ARG B 1 283 ? -6.543 -6.016 -24.203 1 95.62 283 ARG B O 1
ATOM 7732 N N . PHE B 1 284 ? -6.676 -7.84 -25.484 1 95.81 284 PHE B N 1
ATOM 7733 C CA . PHE B 1 284 ? -7.711 -7.281 -26.344 1 95.81 284 PHE B CA 1
ATOM 7734 C C . PHE B 1 284 ? -8.984 -7.004 -25.547 1 95.81 284 PHE B C 1
ATOM 7736 O O . PHE B 1 284 ? -9.602 -5.949 -25.719 1 95.81 284 PHE B O 1
ATOM 7743 N N . ILE B 1 285 ? -9.352 -7.902 -24.656 1 97.12 285 ILE B N 1
ATOM 7744 C CA . ILE B 1 285 ? -10.531 -7.715 -23.812 1 97.12 285 ILE B CA 1
ATOM 7745 C C . ILE B 1 285 ? -10.312 -6.531 -22.875 1 97.12 285 ILE B C 1
ATOM 7747 O O . ILE B 1 285 ? -11.18 -5.664 -22.75 1 97.12 285 ILE B O 1
ATOM 7751 N N . SER B 1 286 ? -9.148 -6.434 -22.266 1 96.31 286 SER B N 1
ATOM 7752 C CA . SER B 1 286 ? -8.82 -5.395 -21.297 1 96.31 286 SER B CA 1
ATOM 7753 C C . SER B 1 286 ? -8.922 -4.004 -21.922 1 96.31 286 SER B C 1
ATOM 7755 O O . SER B 1 286 ? -9.398 -3.064 -21.281 1 96.31 286 SER B O 1
ATOM 7757 N N . THR B 1 287 ? -8.523 -3.859 -23.141 1 95.19 287 THR B N 1
ATOM 7758 C CA . THR B 1 287 ? -8.484 -2.553 -23.797 1 95.19 287 THR B CA 1
ATOM 7759 C C . THR B 1 287 ? -9.836 -2.209 -24.406 1 95.19 287 THR B C 1
ATOM 7761 O O . THR B 1 287 ? -10.102 -1.05 -24.719 1 95.19 287 THR B O 1
ATOM 7764 N N . SER B 1 288 ? -10.68 -3.227 -24.562 1 96.5 288 SER B N 1
ATOM 7765 C CA . SER B 1 288 ? -11.953 -3.01 -25.25 1 96.5 288 SER B CA 1
ATOM 7766 C C . SER B 1 288 ? -13.102 -2.865 -24.25 1 96.5 288 SER B C 1
ATOM 7768 O O . SER B 1 288 ? -14.242 -2.604 -24.641 1 96.5 288 SER B O 1
ATOM 7770 N N . LEU B 1 289 ? -12.875 -2.98 -22.969 1 97.38 289 LEU B N 1
ATOM 7771 C CA . LEU B 1 289 ? -13.914 -2.889 -21.953 1 97.38 289 LEU B CA 1
ATOM 7772 C C . LEU B 1 289 ? -14.594 -1.525 -22 1 97.38 289 LEU B C 1
ATOM 7774 O O . LEU B 1 289 ? -13.93 -0.491 -21.922 1 97.38 289 LEU B O 1
ATOM 7778 N N . ARG B 1 290 ? -15.898 -1.547 -22.188 1 97.81 290 ARG B N 1
ATOM 7779 C CA . ARG B 1 290 ? -16.734 -0.352 -22.141 1 97.81 290 ARG B CA 1
ATOM 7780 C C . ARG B 1 290 ? -18 -0.604 -21.328 1 97.81 290 ARG B C 1
ATOM 7782 O O . ARG B 1 290 ? -18.469 -1.74 -21.234 1 97.81 290 ARG B O 1
ATOM 7789 N N . PHE B 1 291 ? -18.562 0.5 -20.812 1 98.06 291 PHE B N 1
ATOM 7790 C CA . PHE B 1 291 ? -19.625 0.33 -19.828 1 98.06 291 PHE B CA 1
ATOM 7791 C C . PHE B 1 291 ? -20.844 1.171 -20.188 1 98.06 291 PHE B C 1
ATOM 7793 O O . PHE B 1 291 ? -21.812 1.213 -19.422 1 98.06 291 PHE B O 1
ATOM 7800 N N . ASP B 1 292 ? -20.688 1.891 -21.297 1 95.94 292 ASP B N 1
ATOM 7801 C CA . ASP B 1 292 ? -21.766 2.754 -21.75 1 95.94 292 ASP B CA 1
ATOM 7802 C C . ASP B 1 292 ? -21.828 2.814 -23.281 1 95.94 292 ASP B C 1
ATOM 7804 O O . ASP B 1 292 ? -20.922 2.299 -23.953 1 95.94 292 ASP B O 1
ATOM 7808 N N . ASP B 1 293 ? -22.938 3.406 -23.703 1 93.31 293 ASP B N 1
ATOM 7809 C CA . ASP B 1 293 ? -23.078 3.617 -25.141 1 93.31 293 ASP B CA 1
ATOM 7810 C C . ASP B 1 293 ? -22.328 4.863 -25.594 1 93.31 293 ASP B C 1
ATOM 7812 O O . ASP B 1 293 ? -22.672 5.98 -25.203 1 93.31 293 ASP B O 1
ATOM 7816 N N . ARG B 1 294 ? -21.406 4.645 -26.422 1 90.5 294 ARG B N 1
ATOM 7817 C CA . ARG B 1 294 ? -20.531 5.723 -26.891 1 90.5 294 ARG B CA 1
ATOM 7818 C C . ARG B 1 294 ? -21.312 6.727 -27.734 1 90.5 294 ARG B C 1
ATOM 7820 O O . ARG B 1 294 ? -21.016 7.922 -27.719 1 90.5 294 ARG B O 1
ATOM 7827 N N . GLU B 1 295 ? -22.266 6.293 -28.375 1 90.44 295 GLU B N 1
ATOM 7828 C CA . GLU B 1 295 ? -23.016 7.129 -29.312 1 90.44 295 GLU B CA 1
ATOM 7829 C C . GLU B 1 295 ? -23.797 8.211 -28.578 1 90.44 295 GLU B C 1
ATOM 7831 O O . GLU B 1 295 ? -23.953 9.32 -29.078 1 90.44 295 GLU B O 1
ATOM 7836 N N . THR B 1 296 ? -24.25 7.965 -27.422 1 92.12 296 THR B N 1
ATOM 7837 C CA . THR B 1 296 ? -25.078 8.906 -26.672 1 92.12 296 THR B CA 1
ATOM 7838 C C . THR B 1 296 ? -24.281 9.539 -25.531 1 92.12 296 THR B C 1
ATOM 7840 O O . THR B 1 296 ? -24.828 10.32 -24.75 1 92.12 296 THR B O 1
ATOM 7843 N N . ARG B 1 297 ? -23.078 9.258 -25.422 1 92.44 297 ARG B N 1
ATOM 7844 C CA . ARG B 1 297 ? -22.234 9.641 -24.297 1 92.44 297 ARG B CA 1
ATOM 7845 C C . ARG B 1 297 ? -22.094 11.156 -24.219 1 92.44 297 ARG B C 1
ATOM 7847 O O . ARG B 1 297 ? -22.109 11.727 -23.125 1 92.44 297 ARG B O 1
ATOM 7854 N N . LYS B 1 298 ? -21.938 11.781 -25.328 1 92.44 298 LYS B N 1
ATOM 7855 C CA . LYS B 1 298 ? -21.703 13.219 -25.375 1 92.44 298 LYS B CA 1
ATOM 7856 C C . LYS B 1 298 ? -22.844 13.977 -24.703 1 92.44 298 LYS B C 1
ATOM 7858 O O . LYS B 1 298 ? -22.609 14.93 -23.953 1 92.44 298 LYS B O 1
ATOM 7863 N N . GLU B 1 299 ? -23.953 13.508 -24.953 1 93.56 299 GLU B N 1
ATOM 7864 C CA . GLU B 1 299 ? -25.141 14.148 -24.359 1 93.56 299 GLU B CA 1
ATOM 7865 C C . GLU B 1 299 ? -25.219 13.875 -22.875 1 93.56 299 GLU B C 1
ATOM 7867 O O . GLU B 1 299 ? -25.547 14.773 -22.094 1 93.56 299 GLU B O 1
ATOM 7872 N N . ARG B 1 300 ? -24.938 12.75 -22.453 1 93.12 300 ARG B N 1
ATOM 7873 C CA . ARG B 1 300 ? -25.031 12.367 -21.047 1 93.12 300 ARG B CA 1
ATOM 7874 C C . ARG B 1 300 ? -23.938 13.055 -20.219 1 93.12 300 ARG B C 1
ATOM 7876 O O . ARG B 1 300 ? -24.172 13.406 -19.062 1 93.12 300 ARG B O 1
ATOM 7883 N N . LYS B 1 301 ? -22.812 13.273 -20.781 1 91.19 301 LYS B N 1
ATOM 7884 C CA . LYS B 1 301 ? -21.672 13.875 -20.109 1 91.19 301 LYS B CA 1
ATOM 7885 C C . LYS B 1 301 ? -21.969 15.328 -19.719 1 91.19 301 LYS B C 1
ATOM 7887 O O . LYS B 1 301 ? -21.359 15.867 -18.797 1 91.19 301 LYS B O 1
ATOM 7892 N N . LYS B 1 302 ? -22.859 15.898 -20.453 1 90.06 302 LYS B N 1
ATOM 7893 C CA . LYS B 1 302 ? -23.219 17.281 -20.156 1 90.06 302 LYS B CA 1
ATOM 7894 C C . LYS B 1 302 ? -23.875 17.406 -18.781 1 90.06 302 LYS B C 1
ATOM 7896 O O . LYS B 1 302 ? -23.719 18.422 -18.109 1 90.06 302 LYS B O 1
ATOM 7901 N N . THR B 1 303 ? -24.406 16.359 -18.391 1 87.44 303 THR B N 1
ATOM 7902 C CA . THR B 1 303 ? -25.156 16.438 -17.125 1 87.44 303 THR B CA 1
ATOM 7903 C C . THR B 1 303 ? -24.516 15.547 -16.078 1 87.44 303 THR B C 1
ATOM 7905 O O . THR B 1 303 ? -24.75 15.734 -14.875 1 87.44 303 THR B O 1
ATOM 7908 N N . ASN B 1 304 ? -23.844 14.625 -16.5 1 90.75 304 ASN B N 1
ATOM 7909 C CA . ASN B 1 304 ? -23.281 13.633 -15.578 1 90.75 304 ASN B CA 1
ATOM 7910 C C . ASN B 1 304 ? -21.828 13.352 -15.891 1 90.75 304 ASN B C 1
ATOM 7912 O O . ASN B 1 304 ? -21.516 12.586 -16.812 1 90.75 304 ASN B O 1
ATOM 7916 N N . LYS B 1 305 ? -20.938 13.867 -15.016 1 91.88 305 LYS B N 1
ATOM 7917 C CA . LYS B 1 305 ? -19.5 13.664 -15.219 1 91.88 305 LYS B CA 1
ATOM 7918 C C . LYS B 1 305 ? -19.125 12.195 -15.07 1 91.88 305 LYS B C 1
ATOM 7920 O O . LYS B 1 305 ? -18.047 11.773 -15.516 1 91.88 305 LYS B O 1
ATOM 7925 N N . PHE B 1 306 ? -20.031 11.438 -14.508 1 94.75 306 PHE B N 1
ATOM 7926 C CA . PHE B 1 306 ? -19.797 10.031 -14.227 1 94.75 306 PHE B CA 1
ATOM 7927 C C . PHE B 1 306 ? -20.5 9.141 -15.234 1 94.75 306 PHE B C 1
ATOM 7929 O O . PHE B 1 306 ? -20.641 7.934 -15.023 1 94.75 306 PHE B O 1
ATOM 7936 N N . ALA B 1 307 ? -20.875 9.586 -16.359 1 95.5 307 ALA B N 1
ATOM 7937 C CA . ALA B 1 307 ? -21.797 8.977 -17.328 1 95.5 307 ALA B CA 1
ATOM 7938 C C . ALA B 1 307 ? -21.203 7.695 -17.906 1 95.5 307 ALA B C 1
ATOM 7940 O O . ALA B 1 307 ? -21.938 6.77 -18.266 1 95.5 307 ALA B O 1
ATOM 7941 N N . LEU B 1 308 ? -19.891 7.629 -18.016 1 96.5 308 LEU B N 1
ATOM 7942 C CA . LEU B 1 308 ? -19.234 6.512 -18.688 1 96.5 308 LEU B CA 1
ATOM 7943 C C . LEU B 1 308 ? -19.453 5.211 -17.922 1 96.5 308 LEU B C 1
ATOM 7945 O O . LEU B 1 308 ? -19.328 4.125 -18.484 1 96.5 308 LEU B O 1
ATOM 7949 N N . VAL B 1 309 ? -19.766 5.266 -16.594 1 97.44 309 VAL B N 1
ATOM 7950 C CA . VAL B 1 309 ? -19.891 4.047 -15.812 1 97.44 309 VAL B CA 1
ATOM 7951 C C . VAL B 1 309 ? -21.156 4.125 -14.945 1 97.44 309 VAL B C 1
ATOM 7953 O O . VAL B 1 309 ? -21.5 3.166 -14.25 1 97.44 309 VAL B O 1
ATOM 7956 N N . SER B 1 310 ? -21.953 5.168 -15.016 1 96.75 310 SER B N 1
ATOM 7957 C CA . SER B 1 310 ? -23.047 5.449 -14.109 1 96.75 310 SER B CA 1
ATOM 7958 C C . SER B 1 310 ? -24.094 4.324 -14.133 1 96.75 310 SER B C 1
ATOM 7960 O O . SER B 1 310 ? -24.625 3.951 -13.094 1 96.75 310 SER B O 1
ATOM 7962 N N . GLN B 1 311 ? -24.344 3.84 -15.281 1 96.94 311 GLN B N 1
ATOM 7963 C CA . GLN B 1 311 ? -25.391 2.834 -15.414 1 96.94 311 GLN B CA 1
ATOM 7964 C C . GLN B 1 311 ? -25.062 1.583 -14.609 1 96.94 311 GLN B C 1
ATOM 7966 O O . GLN B 1 311 ? -25.859 1.146 -13.773 1 96.94 311 GLN B O 1
ATOM 7971 N N . ILE B 1 312 ? -23.922 1.006 -14.844 1 98.25 312 ILE B N 1
ATOM 7972 C CA . ILE B 1 312 ? -23.562 -0.234 -14.164 1 98.25 312 ILE B CA 1
ATOM 7973 C C . ILE B 1 312 ? -23.266 0.053 -12.695 1 98.25 312 ILE B C 1
ATOM 7975 O O . ILE B 1 312 ? -23.516 -0.788 -11.828 1 98.25 312 ILE B O 1
ATOM 7979 N N . TRP B 1 313 ? -22.75 1.233 -12.391 1 98.56 313 TRP B N 1
ATOM 7980 C CA . TRP B 1 313 ? -22.531 1.643 -11.008 1 98.56 313 TRP B CA 1
ATOM 7981 C C . TRP B 1 313 ? -23.828 1.631 -10.211 1 98.56 313 TRP B C 1
ATOM 7983 O O . TRP B 1 313 ? -23.891 1.049 -9.125 1 98.56 313 TRP B O 1
ATOM 7993 N N . ASN B 1 314 ? -24.828 2.232 -10.773 1 98.06 314 ASN B N 1
ATOM 7994 C CA . ASN B 1 314 ? -26.109 2.314 -10.109 1 98.06 314 ASN B CA 1
ATOM 7995 C C . ASN B 1 314 ? -26.734 0.934 -9.914 1 98.06 314 ASN B C 1
ATOM 7997 O O . ASN B 1 314 ? -27.359 0.67 -8.883 1 98.06 314 ASN B O 1
ATOM 8001 N N . MET B 1 315 ? -26.547 0.103 -10.891 1 98.44 315 MET B N 1
ATOM 8002 C CA . MET B 1 315 ? -27.062 -1.257 -10.773 1 98.44 315 MET B CA 1
ATOM 8003 C C . MET B 1 315 ? -26.422 -1.982 -9.594 1 98.44 315 MET B C 1
ATOM 8005 O O . MET B 1 315 ? -27.109 -2.67 -8.836 1 98.44 315 MET B O 1
ATOM 8009 N N . LEU B 1 316 ? -25.141 -1.859 -9.461 1 98.75 316 LEU B N 1
ATOM 8010 C CA . LEU B 1 316 ? -24.422 -2.504 -8.359 1 98.75 316 LEU B CA 1
ATOM 8011 C C . LEU B 1 316 ? -24.891 -1.961 -7.016 1 98.75 316 LEU B C 1
ATOM 8013 O O . LEU B 1 316 ? -25.172 -2.73 -6.094 1 98.75 316 LEU B O 1
ATOM 8017 N N . ILE B 1 317 ? -24.984 -0.612 -6.91 1 98.62 317 ILE B N 1
ATOM 8018 C CA . ILE B 1 317 ? -25.359 0.034 -5.656 1 98.62 317 ILE B CA 1
ATOM 8019 C C . ILE B 1 317 ? -26.766 -0.396 -5.258 1 98.62 317 ILE B C 1
ATOM 8021 O O . ILE B 1 317 ? -27.047 -0.626 -4.078 1 98.62 317 ILE B O 1
ATOM 8025 N N . ASP B 1 318 ? -27.609 -0.534 -6.207 1 98.19 318 ASP B N 1
ATOM 8026 C CA . ASP B 1 318 ? -28.969 -0.977 -5.934 1 98.19 318 ASP B CA 1
ATOM 8027 C C . ASP B 1 318 ? -28.984 -2.367 -5.305 1 98.19 318 ASP B C 1
ATOM 8029 O O . ASP B 1 318 ? -29.75 -2.629 -4.375 1 98.19 318 ASP B O 1
ATOM 8033 N N . GLN B 1 319 ? -28.188 -3.232 -5.832 1 98.44 319 GLN B N 1
ATOM 8034 C CA . GLN B 1 319 ? -28.109 -4.578 -5.27 1 98.44 319 GLN B CA 1
ATOM 8035 C C . GLN B 1 319 ? -27.531 -4.547 -3.854 1 98.44 319 GLN B C 1
ATOM 8037 O O . GLN B 1 319 ? -27.969 -5.312 -2.99 1 98.44 319 GLN B O 1
ATOM 8042 N N . CYS B 1 320 ? -26.562 -3.693 -3.596 1 98.56 320 CYS B N 1
ATOM 8043 C CA . CYS B 1 320 ? -25.953 -3.576 -2.273 1 98.56 320 CYS B CA 1
ATOM 8044 C C . CYS B 1 320 ? -26.984 -3.141 -1.238 1 98.56 320 CYS B C 1
ATOM 8046 O O . CYS B 1 320 ? -26.969 -3.611 -0.1 1 98.56 320 CYS B O 1
ATOM 8048 N N . LYS B 1 321 ? -27.891 -2.289 -1.612 1 97.69 321 LYS B N 1
ATOM 8049 C CA . LYS B 1 321 ? -28.938 -1.801 -0.715 1 97.69 321 LYS B CA 1
ATOM 8050 C C . LYS B 1 321 ? -29.984 -2.881 -0.445 1 97.69 321 LYS B C 1
ATOM 8052 O O . LYS B 1 321 ? -30.453 -3.027 0.684 1 97.69 321 LYS B O 1
ATOM 8057 N N . LYS B 1 322 ? -30.234 -3.656 -1.422 1 96.94 322 LYS B N 1
ATOM 8058 C CA . LYS B 1 322 ? -31.375 -4.551 -1.388 1 96.94 322 LYS B CA 1
ATOM 8059 C C . LYS B 1 322 ? -31.031 -5.879 -0.726 1 96.94 322 LYS B C 1
ATOM 8061 O O . LYS B 1 322 ? -31.875 -6.512 -0.095 1 96.94 322 LYS B O 1
ATOM 8066 N N . ASN B 1 323 ? -29.781 -6.277 -0.75 1 97.81 323 ASN B N 1
ATOM 8067 C CA . ASN B 1 323 ? -29.469 -7.684 -0.516 1 97.81 323 ASN B CA 1
ATOM 8068 C C . ASN B 1 323 ? -29.016 -7.922 0.917 1 97.81 323 ASN B C 1
ATOM 8070 O O . ASN B 1 323 ? -28.719 -9.055 1.298 1 97.81 323 ASN B O 1
ATOM 8074 N N . TYR B 1 324 ? -28.984 -6.898 1.716 1 96.81 324 TYR B N 1
ATOM 8075 C CA . TYR B 1 324 ? -28.453 -7.105 3.057 1 96.81 324 TYR B CA 1
ATOM 8076 C C . TYR B 1 324 ? -29.062 -6.121 4.047 1 96.81 324 TYR B C 1
ATOM 8078 O O . TYR B 1 324 ? -29.234 -4.941 3.732 1 96.81 324 TYR B O 1
ATOM 8086 N N . LYS B 1 325 ? -29.469 -6.602 5.164 1 95.69 325 LYS B N 1
ATOM 8087 C CA . LYS B 1 325 ? -29.906 -5.785 6.293 1 95.69 325 LYS B CA 1
ATOM 8088 C C . LYS B 1 325 ? -28.766 -5.59 7.297 1 95.69 325 LYS B C 1
ATOM 8090 O O . LYS B 1 325 ? -28.375 -6.531 7.988 1 95.69 325 LYS B O 1
ATOM 8095 N N . PRO B 1 326 ? -28.281 -4.379 7.414 1 95.19 326 PRO B N 1
ATOM 8096 C CA . PRO B 1 326 ? -27.109 -4.125 8.266 1 95.19 326 PRO B CA 1
ATOM 8097 C C . PRO B 1 326 ? -27.453 -4.074 9.75 1 95.19 326 PRO B C 1
ATOM 8099 O O . PRO B 1 326 ? -28.641 -4.16 10.117 1 95.19 326 PRO B O 1
ATOM 8102 N N . SER B 1 327 ? -26.453 -3.938 10.602 1 94 327 SER B N 1
ATOM 8103 C CA . SER B 1 327 ? -26.578 -3.881 12.055 1 94 327 SER B CA 1
ATOM 8104 C C . SER B 1 327 ? -27.016 -2.49 12.516 1 94 327 SER B C 1
ATOM 8106 O O . SER B 1 327 ? -27.391 -1.646 11.695 1 94 327 SER B O 1
ATOM 8108 N N . SER B 1 328 ? -26.938 -2.277 13.836 1 93.81 328 SER B N 1
ATOM 8109 C CA . SER B 1 328 ? -27.453 -1.062 14.453 1 93.81 328 SER B CA 1
ATOM 8110 C C . SER B 1 328 ? -26.5 0.11 14.258 1 93.81 328 SER B C 1
ATOM 8112 O O . SER B 1 328 ? -26.906 1.271 14.367 1 93.81 328 SER B O 1
ATOM 8114 N N . TYR B 1 329 ? -25.297 -0.153 13.961 1 95.56 329 TYR B N 1
ATOM 8115 C CA . TYR B 1 329 ? -24.297 0.904 13.867 1 95.56 329 TYR B CA 1
ATOM 8116 C C . TYR B 1 329 ? -23.734 0.994 12.461 1 95.56 329 TYR B C 1
ATOM 8118 O O . TYR B 1 329 ? -23.219 0.006 11.922 1 95.56 329 TYR B O 1
ATOM 8126 N N . LEU B 1 330 ? -23.859 2.135 11.867 1 97.44 330 LEU B N 1
ATOM 8127 C CA . LEU B 1 330 ? -23.359 2.389 10.516 1 97.44 330 LEU B CA 1
ATOM 8128 C C . LEU B 1 330 ? -22.297 3.477 10.516 1 97.44 330 LEU B C 1
ATOM 8130 O O . LEU B 1 330 ? -22.312 4.363 11.375 1 97.44 330 LEU B O 1
ATOM 8134 N N . THR B 1 331 ? -21.344 3.379 9.625 1 98.12 331 THR B N 1
ATOM 8135 C CA . THR B 1 331 ? -20.266 4.344 9.508 1 98.12 331 THR B CA 1
ATOM 8136 C C . THR B 1 331 ? -20.25 4.977 8.117 1 98.12 331 THR B C 1
ATOM 8138 O O . THR B 1 331 ? -20.422 4.285 7.109 1 98.12 331 THR B O 1
ATOM 8141 N N . ILE B 1 332 ? -20.172 6.258 8.055 1 97.81 332 ILE B N 1
ATOM 8142 C CA . ILE B 1 332 ? -20 6.977 6.801 1 97.81 332 ILE B CA 1
ATOM 8143 C C . ILE B 1 332 ? -18.578 7.527 6.707 1 97.81 332 ILE B C 1
ATOM 8145 O O . ILE B 1 332 ? -18.047 8.055 7.688 1 97.81 332 ILE B O 1
ATOM 8149 N N . GLY B 1 333 ? -17.953 7.359 5.59 1 96.25 333 GLY B N 1
ATOM 8150 C CA . GLY B 1 333 ? -16.594 7.812 5.355 1 96.25 333 GLY B CA 1
ATOM 8151 C C . GLY B 1 333 ? -16.219 7.855 3.885 1 96.25 333 GLY B C 1
ATOM 8152 O O . GLY B 1 333 ? -17.094 7.957 3.023 1 96.25 333 GLY B O 1
ATOM 8153 N N . GLU B 1 334 ? -14.93 7.938 3.66 1 94.75 334 GLU B N 1
ATOM 8154 C CA . GLU B 1 334 ? -14.438 8.109 2.297 1 94.75 334 GLU B CA 1
ATOM 8155 C C . GLU B 1 334 ? -13.539 6.949 1.883 1 94.75 334 GLU B C 1
ATOM 8157 O O . GLU B 1 334 ? -12.68 6.516 2.658 1 94.75 334 GLU B O 1
ATOM 8162 N N . GLN B 1 335 ? -13.789 6.402 0.728 1 96.19 335 GLN B N 1
ATOM 8163 C CA . GLN B 1 335 ? -12.844 5.527 0.042 1 96.19 335 GLN B CA 1
ATOM 8164 C C . GLN B 1 335 ? -12.078 6.285 -1.038 1 96.19 335 GLN B C 1
ATOM 8166 O O . GLN B 1 335 ? -12.641 7.125 -1.736 1 96.19 335 GLN B O 1
ATOM 8171 N N . LEU B 1 336 ? -10.797 6.105 -1.12 1 95.12 336 LEU B N 1
ATOM 8172 C CA . LEU B 1 336 ? -10 6.672 -2.201 1 95.12 336 LEU B CA 1
ATOM 8173 C C . LEU B 1 336 ? -9.5 5.578 -3.139 1 95.12 336 LEU B C 1
ATOM 8175 O O . LEU B 1 336 ? -8.602 4.812 -2.779 1 95.12 336 LEU B O 1
ATOM 8179 N N . VAL B 1 337 ? -10.109 5.477 -4.324 1 96.12 337 VAL B N 1
ATOM 8180 C CA . VAL B 1 337 ? -9.672 4.527 -5.34 1 96.12 337 VAL B CA 1
ATOM 8181 C C . VAL B 1 337 ? -8.461 5.082 -6.082 1 96.12 337 VAL B C 1
ATOM 8183 O O . VAL B 1 337 ? -8.562 6.086 -6.793 1 96.12 337 VAL B O 1
ATOM 8186 N N . GLY B 1 338 ? -7.309 4.445 -5.891 1 92.44 338 GLY B N 1
ATOM 8187 C CA . GLY B 1 338 ? -6.062 4.949 -6.449 1 92.44 338 GLY B CA 1
ATOM 8188 C C . GLY B 1 338 ? -6.109 5.109 -7.957 1 92.44 338 GLY B C 1
ATOM 8189 O O . GLY B 1 338 ? -6.457 4.172 -8.68 1 92.44 338 GLY B O 1
ATOM 8190 N N . PHE B 1 339 ? -5.852 6.258 -8.5 1 92.38 339 PHE B N 1
ATOM 8191 C CA . PHE B 1 339 ? -5.797 6.609 -9.914 1 92.38 339 PHE B CA 1
ATOM 8192 C C . PHE B 1 339 ? -4.973 7.875 -10.125 1 92.38 339 PHE B C 1
ATOM 8194 O O . PHE B 1 339 ? -5.25 8.906 -9.516 1 92.38 339 PHE B O 1
ATOM 8201 N N . ARG B 1 340 ? -4.023 7.871 -10.992 1 86.81 340 ARG B N 1
ATOM 8202 C CA . ARG B 1 340 ? -3.096 8.992 -11.094 1 86.81 340 ARG B CA 1
ATOM 8203 C C . ARG B 1 340 ? -3.18 9.648 -12.469 1 86.81 340 ARG B C 1
ATOM 8205 O O . ARG B 1 340 ? -2.623 10.727 -12.68 1 86.81 340 ARG B O 1
ATOM 8212 N N . ASP B 1 341 ? -3.934 9.039 -13.391 1 89.25 341 ASP B N 1
ATOM 8213 C CA . ASP B 1 341 ? -3.982 9.57 -14.742 1 89.25 341 ASP B CA 1
ATOM 8214 C C . ASP B 1 341 ? -5.105 10.594 -14.891 1 89.25 341 ASP B C 1
ATOM 8216 O O . ASP B 1 341 ? -5.656 11.07 -13.898 1 89.25 341 ASP B O 1
ATOM 8220 N N . ARG B 1 342 ? -5.344 11.008 -16 1 88.12 342 ARG B N 1
ATOM 8221 C CA . ARG B 1 342 ? -6.289 12.086 -16.266 1 88.12 342 ARG B CA 1
ATOM 8222 C C . ARG B 1 342 ? -7.699 11.703 -15.82 1 88.12 342 ARG B C 1
ATOM 8224 O O . ARG B 1 342 ? -8.234 10.68 -16.25 1 88.12 342 ARG B O 1
ATOM 8231 N N . CYS B 1 343 ? -8.242 12.484 -15.008 1 92.69 343 CYS B N 1
ATOM 8232 C CA . CYS B 1 343 ? -9.594 12.344 -14.461 1 92.69 343 CYS B CA 1
ATOM 8233 C C . CYS B 1 343 ? -10.102 13.68 -13.93 1 92.69 343 CYS B C 1
ATOM 8235 O O . CYS B 1 343 ? -9.43 14.328 -13.125 1 92.69 343 CYS B O 1
ATOM 8237 N N . PRO B 1 344 ? -11.242 14.125 -14.414 1 88.12 344 PRO B N 1
ATOM 8238 C CA . PRO B 1 344 ? -11.742 15.461 -14.055 1 88.12 344 PRO B CA 1
ATOM 8239 C C . PRO B 1 344 ? -12.047 15.594 -12.562 1 88.12 344 PRO B C 1
ATOM 8241 O O . PRO B 1 344 ? -12.133 16.703 -12.047 1 88.12 344 PRO B O 1
ATOM 8244 N N . PHE B 1 345 ? -12.203 14.578 -11.859 1 92.88 345 PHE B N 1
ATOM 8245 C CA . PHE B 1 345 ? -12.586 14.68 -10.461 1 92.88 345 PHE B CA 1
ATOM 8246 C C . PHE B 1 345 ? -11.609 13.906 -9.578 1 92.88 345 PHE B C 1
ATOM 8248 O O . PHE B 1 345 ? -12.016 13.273 -8.602 1 92.88 345 PHE B O 1
ATOM 8255 N N . ARG B 1 346 ? -10.383 13.875 -9.938 1 91.62 346 ARG B N 1
ATOM 8256 C CA . ARG B 1 346 ? -9.352 13.258 -9.117 1 91.62 346 ARG B CA 1
ATOM 8257 C C . ARG B 1 346 ? -9.117 14.055 -7.836 1 91.62 346 ARG B C 1
ATOM 8259 O O . ARG B 1 346 ? -9.141 15.281 -7.852 1 91.62 346 ARG B O 1
ATOM 8266 N N . THR B 1 347 ? -8.945 13.383 -6.742 1 91 347 THR B N 1
ATOM 8267 C CA . THR B 1 347 ? -8.773 14.008 -5.434 1 91 347 THR B CA 1
ATOM 8268 C C . THR B 1 347 ? -7.434 13.609 -4.816 1 91 347 THR B C 1
ATOM 8270 O O . THR B 1 347 ? -6.918 12.523 -5.086 1 91 347 THR B O 1
ATOM 8273 N N . TYR B 1 348 ? -6.809 14.547 -4.121 1 86.81 348 TYR B N 1
ATOM 8274 C CA . TYR B 1 348 ? -5.59 14.297 -3.355 1 86.81 348 TYR B CA 1
ATOM 8275 C C . TYR B 1 348 ? -5.891 14.234 -1.863 1 86.81 348 TYR B C 1
ATOM 8277 O O . TYR B 1 348 ? -6.387 15.195 -1.281 1 86.81 348 TYR B O 1
ATOM 8285 N N . MET B 1 349 ? -5.648 13.062 -1.232 1 88 349 MET B N 1
ATOM 8286 C CA . MET B 1 349 ? -5.805 12.836 0.202 1 88 349 MET B CA 1
ATOM 8287 C C . MET B 1 349 ? -4.527 12.266 0.804 1 88 349 MET B C 1
ATOM 8289 O O . MET B 1 349 ? -4.324 11.047 0.792 1 88 349 MET B O 1
ATOM 8293 N N . PRO B 1 350 ? -3.717 13.039 1.472 1 81.12 350 PRO B N 1
ATOM 8294 C CA . PRO B 1 350 ? -2.385 12.625 1.917 1 81.12 350 PRO B CA 1
ATOM 8295 C C . PRO B 1 350 ? -2.43 11.508 2.961 1 81.12 350 PRO B C 1
ATOM 8297 O O . PRO B 1 350 ? -1.487 10.719 3.07 1 81.12 350 PRO B O 1
ATOM 8300 N N . ASN B 1 351 ? -3.533 11.469 3.707 1 79.69 351 ASN B N 1
ATOM 8301 C CA . ASN B 1 351 ? -3.602 10.492 4.789 1 79.69 351 ASN B CA 1
ATOM 8302 C C . ASN B 1 351 ? -4.047 9.125 4.285 1 79.69 351 ASN B C 1
ATOM 8304 O O . ASN B 1 351 ? -4.059 8.156 5.043 1 79.69 351 ASN B O 1
ATOM 8308 N N . LYS B 1 352 ? -4.422 9.094 3.045 1 83.62 352 LYS B N 1
ATOM 8309 C CA . LYS B 1 352 ? -4.785 7.809 2.457 1 83.62 352 LYS B CA 1
ATOM 8310 C C . LYS B 1 352 ? -3.586 7.152 1.779 1 83.62 352 LYS B C 1
ATOM 8312 O O . LYS B 1 352 ? -2.654 7.84 1.356 1 83.62 352 LYS B O 1
ATOM 8317 N N . ARG B 1 353 ? -3.518 5.875 1.728 1 76.81 353 ARG B N 1
ATOM 8318 C CA . ARG B 1 353 ? -2.381 5.102 1.24 1 76.81 353 ARG B CA 1
ATOM 8319 C C . ARG B 1 353 ? -2.016 5.5 -0.186 1 76.81 353 ARG B C 1
ATOM 8321 O O . ARG B 1 353 ? -0.837 5.656 -0.51 1 76.81 353 ARG B O 1
ATOM 8328 N N . ASN B 1 354 ? -2.973 5.605 -1.12 1 79.81 354 ASN B N 1
ATOM 8329 C CA . ASN B 1 354 ? -2.707 5.922 -2.52 1 79.81 354 ASN B CA 1
ATOM 8330 C C . ASN B 1 354 ? -2.49 7.422 -2.723 1 79.81 354 ASN B C 1
ATOM 8332 O O . ASN B 1 354 ? -1.896 7.836 -3.719 1 79.81 354 ASN B O 1
ATOM 8336 N N . LYS B 1 355 ? -2.934 8.305 -1.777 1 81.19 355 LYS B N 1
ATOM 8337 C CA . LYS B 1 355 ? -2.844 9.758 -1.708 1 81.19 355 LYS B CA 1
ATOM 8338 C C . LYS B 1 355 ? -3.65 10.414 -2.824 1 81.19 355 LYS B C 1
ATOM 8340 O O . LYS B 1 355 ? -4.324 11.422 -2.602 1 81.19 355 LYS B O 1
ATOM 8345 N N . TYR B 1 356 ? -3.545 9.797 -4.172 1 86.56 356 TYR B N 1
ATOM 8346 C CA . TYR B 1 356 ? -4.305 10.305 -5.309 1 86.56 356 TYR B CA 1
ATOM 8347 C C . TYR B 1 356 ? -5.309 9.266 -5.797 1 86.56 356 TYR B C 1
ATOM 8349 O O . TYR B 1 356 ? -5.008 8.07 -5.836 1 86.56 356 TYR B O 1
ATOM 8357 N N . GLY B 1 357 ? -6.484 9.758 -6.113 1 94 357 GLY B N 1
ATOM 8358 C CA . GLY B 1 357 ? -7.457 8.82 -6.652 1 94 357 GLY B CA 1
ATOM 8359 C C . GLY B 1 357 ? -8.852 9.414 -6.773 1 94 357 GLY B C 1
ATOM 8360 O O . GLY B 1 357 ? -9.016 10.633 -6.82 1 94 357 GLY B O 1
ATOM 8361 N N . ILE B 1 358 ? -9.773 8.547 -6.996 1 96.06 358 ILE B N 1
ATOM 8362 C CA . ILE B 1 358 ? -11.18 8.898 -7.098 1 96.06 358 ILE B CA 1
ATOM 8363 C C . ILE B 1 358 ? -11.867 8.68 -5.75 1 96.06 358 ILE B C 1
ATOM 8365 O O . ILE B 1 358 ? -11.852 7.57 -5.211 1 96.06 358 ILE B O 1
ATOM 8369 N N . LYS B 1 359 ? -12.383 9.789 -5.273 1 95.06 359 LYS B N 1
ATOM 8370 C CA . LYS B 1 359 ? -13.008 9.766 -3.957 1 95.06 359 LYS B CA 1
ATOM 8371 C C . LYS B 1 359 ? -14.445 9.266 -4.043 1 95.06 359 LYS B C 1
ATOM 8373 O O . LYS B 1 359 ? -15.234 9.758 -4.852 1 95.06 359 LYS B O 1
ATOM 8378 N N . ILE B 1 360 ? -14.773 8.219 -3.271 1 97.31 360 ILE B N 1
ATOM 8379 C CA . ILE B 1 360 ? -16.125 7.68 -3.172 1 97.31 360 ILE B CA 1
ATOM 8380 C C . ILE B 1 360 ? -16.609 7.773 -1.728 1 97.31 360 ILE B C 1
ATOM 8382 O O . ILE B 1 360 ? -15.945 7.301 -0.808 1 97.31 360 ILE B O 1
ATOM 8386 N N . LEU B 1 361 ? -17.75 8.438 -1.497 1 97 361 LEU B N 1
ATOM 8387 C CA . LEU B 1 361 ? -18.391 8.484 -0.189 1 97 361 LEU B CA 1
ATOM 8388 C C . LEU B 1 361 ? -19.266 7.254 0.032 1 97 361 LEU B C 1
ATOM 8390 O O . LEU B 1 361 ? -20.078 6.898 -0.829 1 97 361 LEU B O 1
ATOM 8394 N N . MET B 1 362 ? -19.016 6.57 1.155 1 97.81 362 MET B N 1
ATOM 8395 C CA . MET B 1 362 ? -19.734 5.309 1.319 1 97.81 362 MET B CA 1
ATOM 8396 C C . MET B 1 362 ? -20.266 5.164 2.742 1 97.81 362 MET B C 1
ATOM 8398 O O . MET B 1 362 ? -19.797 5.852 3.654 1 97.81 362 MET B O 1
ATOM 8402 N N . MET B 1 363 ? -21.312 4.441 2.924 1 98.5 363 MET B N 1
ATOM 8403 C CA . MET B 1 363 ? -21.859 3.98 4.191 1 98.5 363 MET B CA 1
ATOM 8404 C C . MET B 1 363 ? -21.672 2.475 4.352 1 98.5 363 MET B C 1
ATOM 8406 O O . MET B 1 363 ? -22.078 1.698 3.486 1 98.5 363 MET B O 1
ATOM 8410 N N . CYS B 1 364 ? -20.984 2.061 5.414 1 98.44 364 CYS B N 1
ATOM 8411 C CA . CYS B 1 364 ? -20.703 0.651 5.664 1 98.44 364 CYS B CA 1
ATOM 8412 C C . CYS B 1 364 ? -21.25 0.216 7.016 1 98.44 364 CYS B C 1
ATOM 8414 O O . CYS B 1 364 ? -21.438 1.043 7.91 1 98.44 364 CYS B O 1
ATOM 8416 N N . ASP B 1 365 ? -21.562 -1.014 7.09 1 97.69 365 ASP B N 1
ATOM 8417 C CA . ASP B 1 365 ? -21.953 -1.615 8.359 1 97.69 365 ASP B CA 1
ATOM 8418 C C . ASP B 1 365 ? -20.75 -1.775 9.281 1 97.69 365 ASP B C 1
ATOM 8420 O O . ASP B 1 365 ? -19.703 -2.301 8.875 1 97.69 365 ASP B O 1
ATOM 8424 N N . GLN B 1 366 ? -20.906 -1.314 10.477 1 95.31 366 GLN B N 1
ATOM 8425 C CA . GLN B 1 366 ? -19.781 -1.354 11.422 1 95.31 366 GLN B CA 1
ATOM 8426 C C . GLN B 1 366 ? -19.453 -2.789 11.812 1 95.31 366 GLN B C 1
ATOM 8428 O O . GLN B 1 366 ? -18.281 -3.131 11.992 1 95.31 366 GLN B O 1
ATOM 8433 N N . ALA B 1 367 ? -20.375 -3.605 11.938 1 93.38 367 ALA B N 1
ATOM 8434 C CA . ALA B 1 367 ? -20.188 -4.961 12.438 1 93.38 367 ALA B CA 1
ATOM 8435 C C . ALA B 1 367 ? -19.547 -5.852 11.375 1 93.38 367 ALA B C 1
ATOM 8437 O O . ALA B 1 367 ? -18.672 -6.664 11.68 1 93.38 367 ALA B O 1
ATOM 8438 N N . THR B 1 368 ? -19.969 -5.715 10.133 1 96.06 368 THR B N 1
ATOM 8439 C CA . THR B 1 368 ? -19.594 -6.688 9.109 1 96.06 368 THR B CA 1
ATOM 8440 C C . THR B 1 368 ? -18.75 -6.027 8.016 1 96.06 368 THR B C 1
ATOM 8442 O O . THR B 1 368 ? -18.266 -6.703 7.113 1 96.06 368 THR B O 1
ATOM 8445 N N . GLN B 1 369 ? -18.609 -4.754 7.988 1 96.75 369 GLN B N 1
ATOM 8446 C CA . GLN B 1 369 ? -17.891 -3.986 6.977 1 96.75 369 GLN B CA 1
ATOM 8447 C C . GLN B 1 369 ? -18.594 -4.043 5.633 1 96.75 369 GLN B C 1
ATOM 8449 O O . GLN B 1 369 ? -18.062 -3.584 4.621 1 96.75 369 GLN B O 1
ATOM 8454 N N . TYR B 1 370 ? -19.859 -4.59 5.59 1 98.31 370 TYR B N 1
ATOM 8455 C CA . TYR B 1 370 ? -20.672 -4.609 4.383 1 98.31 370 TYR B CA 1
ATOM 8456 C C . TYR B 1 370 ? -20.922 -3.195 3.867 1 98.31 370 TYR B C 1
ATOM 8458 O O . TYR B 1 370 ? -21.328 -2.311 4.629 1 98.31 370 TYR B O 1
ATOM 8466 N N . MET B 1 371 ? -20.594 -2.951 2.617 1 98.75 371 MET B N 1
ATOM 8467 C CA . MET B 1 371 ? -20.875 -1.658 1.999 1 98.75 371 MET B CA 1
ATOM 8468 C C . MET B 1 371 ? -22.344 -1.565 1.569 1 98.75 371 MET B C 1
ATOM 8470 O O . MET B 1 371 ? -22.797 -2.336 0.719 1 98.75 371 MET B O 1
ATOM 8474 N N . ILE B 1 372 ? -23.078 -0.621 2.064 1 98.38 372 ILE B N 1
ATOM 8475 C CA . ILE B 1 372 ? -24.516 -0.511 1.887 1 98.38 372 ILE B CA 1
ATOM 8476 C C . ILE B 1 372 ? -24.828 0.439 0.732 1 98.38 372 ILE B C 1
ATOM 8478 O O . ILE B 1 372 ? -25.641 0.121 -0.144 1 98.38 372 ILE B O 1
ATOM 8482 N N . ASN B 1 373 ? -24.25 1.548 0.769 1 98.5 373 ASN B N 1
ATOM 8483 C CA . ASN B 1 373 ? -24.484 2.621 -0.19 1 98.5 373 ASN B CA 1
ATOM 8484 C C . ASN B 1 373 ? -23.219 3.424 -0.462 1 98.5 373 ASN B C 1
ATOM 8486 O O . ASN B 1 373 ? -22.312 3.471 0.377 1 98.5 373 ASN B O 1
ATOM 8490 N N . ALA B 1 374 ? -23.141 3.988 -1.685 1 98.5 374 ALA B N 1
ATOM 8491 C CA . ALA B 1 374 ? -21.938 4.746 -2.053 1 98.5 374 ALA B CA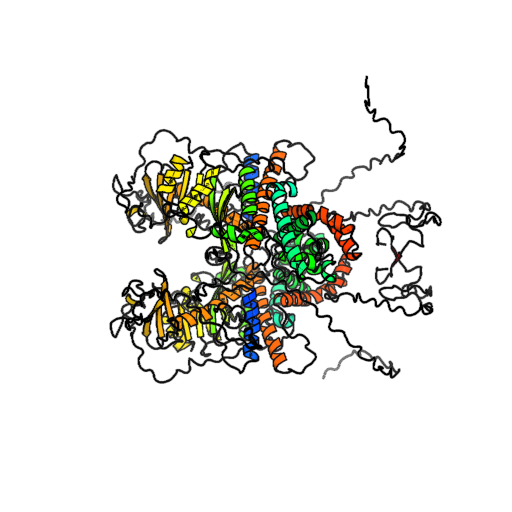 1
ATOM 8492 C C . ALA B 1 374 ? -22.25 5.77 -3.139 1 98.5 374 ALA B C 1
ATOM 8494 O O . ALA B 1 374 ? -23.109 5.531 -3.998 1 98.5 374 ALA B O 1
ATOM 8495 N N . ILE B 1 375 ? -21.594 6.918 -3.064 1 96.5 375 ILE B N 1
ATOM 8496 C CA . ILE B 1 375 ? -21.75 8.008 -4.02 1 96.5 375 ILE B CA 1
ATOM 8497 C C . ILE B 1 375 ? -20.375 8.555 -4.422 1 96.5 375 ILE B C 1
ATOM 8499 O O . ILE B 1 375 ? -19.609 8.992 -3.568 1 96.5 375 ILE B O 1
ATOM 8503 N N . PRO B 1 376 ? -20.062 8.484 -5.746 1 95.5 376 PRO B N 1
ATOM 8504 C CA . PRO B 1 376 ? -18.812 9.109 -6.172 1 95.5 376 PRO B CA 1
ATOM 8505 C C . PRO B 1 376 ? -18.797 10.625 -5.961 1 95.5 376 PRO B C 1
ATOM 8507 O O . PRO B 1 376 ? -19.812 11.289 -6.207 1 95.5 376 PRO B O 1
ATOM 8510 N N . TYR B 1 377 ? -17.719 11.109 -5.41 1 93.5 377 TYR B N 1
ATOM 8511 C CA . TYR B 1 377 ? -17.531 12.547 -5.262 1 93.5 377 TYR B CA 1
ATOM 8512 C C . TYR B 1 377 ? -16.984 13.156 -6.547 1 93.5 377 TYR B C 1
ATOM 8514 O O . TYR B 1 377 ? -15.82 12.938 -6.902 1 93.5 377 TYR B O 1
ATOM 8522 N N . LEU B 1 378 ? -17.797 13.93 -7.219 1 91 378 LEU B N 1
ATOM 8523 C CA . LEU B 1 378 ? -17.438 14.43 -8.547 1 91 378 LEU B CA 1
ATOM 8524 C C . LEU B 1 378 ? -17.078 15.906 -8.484 1 91 378 LEU B C 1
ATOM 8526 O O . LEU B 1 378 ? -17.219 16.625 -9.469 1 91 378 LEU B O 1
ATOM 8530 N N . GLY B 1 379 ? -16.656 16.375 -7.402 1 80.69 379 GLY B N 1
ATOM 8531 C CA . GLY B 1 379 ? -16.281 17.781 -7.238 1 80.69 379 GLY B CA 1
ATOM 8532 C C . GLY B 1 379 ? -17.375 18.609 -6.59 1 80.69 379 GLY B C 1
ATOM 8533 O O . GLY B 1 379 ? -18.484 18.125 -6.352 1 80.69 379 GLY B O 1
ATOM 8534 N N . LYS B 1 380 ? -17.109 19.828 -6.234 1 68.38 380 LYS B N 1
ATOM 8535 C CA . LYS B 1 380 ? -17.984 20.75 -5.504 1 68.38 380 LYS B CA 1
ATOM 8536 C C . LYS B 1 380 ? -19.219 21.094 -6.328 1 68.38 380 LYS B C 1
ATOM 8538 O O . LYS B 1 380 ? -20.281 21.375 -5.77 1 68.38 380 LYS B O 1
ATOM 8543 N N . SER B 1 381 ? -19.078 21.062 -7.559 1 59.81 381 SER B N 1
ATOM 8544 C CA . SER B 1 381 ? -20.172 21.531 -8.406 1 59.81 381 SER B CA 1
ATOM 8545 C C . SER B 1 381 ? -21.344 20.578 -8.352 1 59.81 381 SER B C 1
ATOM 8547 O O . SER B 1 381 ? -22.438 20.891 -8.859 1 59.81 381 SER B O 1
ATOM 8549 N N . SER B 1 382 ? -21.188 19.469 -7.789 1 57.56 382 SER B N 1
ATOM 8550 C CA . SER B 1 382 ? -22.266 18.484 -7.812 1 57.56 382 SER B CA 1
ATOM 8551 C C . SER B 1 382 ? -23.375 18.875 -6.84 1 57.56 382 SER B C 1
ATOM 8553 O O . SER B 1 382 ? -24.453 18.266 -6.844 1 57.56 382 SER B O 1
ATOM 8555 N N . THR B 1 383 ? -23.141 19.828 -5.891 1 57.22 383 THR B N 1
ATOM 8556 C CA . THR B 1 383 ? -24.172 20.156 -4.902 1 57.22 383 THR B CA 1
ATOM 8557 C C . THR B 1 383 ? -24.875 21.453 -5.262 1 57.22 383 THR B C 1
ATOM 8559 O O . THR B 1 383 ? -24.266 22.359 -5.84 1 57.22 383 THR B O 1
ATOM 8562 N N . SER B 1 384 ? -26.047 21.359 -5.449 1 53.22 384 SER B N 1
ATOM 8563 C CA . SER B 1 384 ? -26.875 22.562 -5.648 1 53.22 384 SER B CA 1
ATOM 8564 C C . SER B 1 384 ? -26.609 23.594 -4.559 1 53.22 384 SER B C 1
ATOM 8566 O O . SER B 1 384 ? -26.266 23.25 -3.432 1 53.22 384 SER B O 1
ATOM 8568 N N . GLY B 1 385 ? -26.297 24.875 -4.844 1 52.53 385 GLY B N 1
ATOM 8569 C CA . GLY B 1 385 ? -25.969 26.141 -4.199 1 52.53 385 GLY B CA 1
ATOM 8570 C C . GLY B 1 385 ? -26.359 26.188 -2.734 1 52.53 385 GLY B C 1
ATOM 8571 O O . GLY B 1 385 ? -25.656 26.797 -1.921 1 52.53 385 GLY B O 1
ATOM 8572 N N . LYS B 1 386 ? -27.531 25.875 -2.145 1 55.25 386 LYS B N 1
ATOM 8573 C CA . LYS B 1 386 ? -28.031 26.344 -0.862 1 55.25 386 LYS B CA 1
ATOM 8574 C C . LYS B 1 386 ? -27.609 25.422 0.275 1 55.25 386 LYS B C 1
ATOM 8576 O O . LYS B 1 386 ? -27.5 25.859 1.425 1 55.25 386 LYS B O 1
ATOM 8581 N N . ILE B 1 387 ? -27.344 24.078 0.003 1 61.88 387 ILE B N 1
ATOM 8582 C CA . ILE B 1 387 ? -27.016 23.109 1.035 1 61.88 387 ILE B CA 1
ATOM 8583 C C . ILE B 1 387 ? -25.547 22.688 0.91 1 61.88 387 ILE B C 1
ATOM 8585 O O . ILE B 1 387 ? -25.031 22.531 -0.199 1 61.88 387 ILE B O 1
ATOM 8589 N N . SER B 1 388 ? -24.906 22.672 2.066 1 73 388 SER B N 1
ATOM 8590 C CA . SER B 1 388 ? -23.5 22.266 2.07 1 73 388 SER B CA 1
ATOM 8591 C C . SER B 1 388 ? -23.328 20.906 1.407 1 73 388 SER B C 1
ATOM 8593 O O . SER B 1 388 ? -24.219 20.062 1.467 1 73 388 SER B O 1
ATOM 8595 N N . ALA B 1 389 ? -22.359 20.719 0.597 1 74.5 389 ALA B N 1
ATOM 8596 C CA . ALA B 1 389 ? -22.031 19.484 -0.112 1 74.5 389 ALA B CA 1
ATOM 8597 C C . ALA B 1 389 ? -22.062 18.297 0.834 1 74.5 389 ALA B C 1
ATOM 8599 O O . ALA B 1 389 ? -22.625 17.25 0.514 1 74.5 389 ALA B O 1
ATOM 8600 N N . SER B 1 390 ? -21.547 18.484 1.969 1 76.44 390 SER B N 1
ATOM 8601 C CA . SER B 1 390 ? -21.453 17.391 2.93 1 76.44 390 SER B CA 1
ATOM 8602 C C . SER B 1 390 ? -22.844 16.953 3.408 1 76.44 390 SER B C 1
ATOM 8604 O O . SER B 1 390 ? -23.109 15.758 3.531 1 76.44 390 SER B O 1
ATOM 8606 N N . SER B 1 391 ? -23.703 17.906 3.662 1 83.94 391 SER B N 1
ATOM 8607 C CA . SER B 1 391 ? -25.062 17.578 4.117 1 83.94 391 SER B CA 1
ATOM 8608 C C . SER B 1 391 ? -25.844 16.844 3.035 1 83.94 391 SER B C 1
ATOM 8610 O O . SER B 1 391 ? -26.578 15.906 3.332 1 83.94 391 SER B O 1
ATOM 8612 N N . HIS B 1 392 ? -25.641 17.25 1.887 1 86.44 392 HIS B N 1
ATOM 8613 C CA . HIS B 1 392 ? -26.328 16.594 0.773 1 86.44 392 HIS B CA 1
ATOM 8614 C C . HIS B 1 392 ? -25.906 15.133 0.658 1 86.44 392 HIS B C 1
ATOM 8616 O O . HIS B 1 392 ? -26.75 14.25 0.522 1 86.44 392 HIS B O 1
ATOM 8622 N N . PHE B 1 393 ? -24.688 14.938 0.69 1 90.69 393 PHE B N 1
ATOM 8623 C CA . PHE B 1 393 ? -24.156 13.594 0.513 1 90.69 393 PHE B CA 1
ATOM 8624 C C . PHE B 1 393 ? -24.625 12.672 1.639 1 90.69 393 PHE B C 1
ATOM 8626 O O . PHE B 1 393 ? -25 11.531 1.395 1 90.69 393 PHE B O 1
ATOM 8633 N N . ILE B 1 394 ? -24.609 13.172 2.848 1 93.31 394 ILE B N 1
ATOM 8634 C CA . ILE B 1 394 ? -25 12.344 3.982 1 93.31 394 ILE B CA 1
ATOM 8635 C C . ILE B 1 394 ? -26.484 11.984 3.855 1 93.31 394 ILE B C 1
ATOM 8637 O O . ILE B 1 394 ? -26.859 10.828 4.043 1 93.31 394 ILE B O 1
ATOM 8641 N N . LYS B 1 395 ? -27.281 12.961 3.572 1 93.88 395 LYS B N 1
ATOM 8642 C CA . LYS B 1 395 ? -28.719 12.719 3.463 1 93.88 395 LYS B CA 1
ATOM 8643 C C . LYS B 1 395 ? -29.016 11.688 2.379 1 93.88 395 LYS B C 1
ATOM 8645 O O . LYS B 1 395 ? -29.875 10.812 2.564 1 93.88 395 LYS B O 1
ATOM 8650 N N . THR B 1 396 ? -28.281 11.789 1.312 1 93.44 396 THR B N 1
ATOM 8651 C CA . THR B 1 396 ? -28.469 10.844 0.219 1 93.44 396 THR B CA 1
ATOM 8652 C C . THR B 1 396 ? -28.016 9.445 0.63 1 93.44 396 THR B C 1
ATOM 8654 O O . THR B 1 396 ? -28.672 8.453 0.305 1 93.44 396 THR B O 1
ATOM 8657 N N . LEU B 1 397 ? -26.953 9.359 1.293 1 96.94 397 LEU B N 1
ATOM 8658 C CA . LEU B 1 397 ? -26.375 8.078 1.702 1 96.94 397 LEU B CA 1
ATOM 8659 C C . LEU B 1 397 ? -27.281 7.383 2.711 1 96.94 397 LEU B C 1
ATOM 8661 O O . LEU B 1 397 ? -27.438 6.156 2.67 1 96.94 397 LEU B O 1
ATOM 8665 N N . VAL B 1 398 ? -27.953 8.117 3.641 1 97.12 398 VAL B N 1
ATOM 8666 C CA . VAL B 1 398 ? -28.672 7.512 4.758 1 97.12 398 VAL B CA 1
ATOM 8667 C C . VAL B 1 398 ? -30.141 7.32 4.395 1 97.12 398 VAL B C 1
ATOM 8669 O O . VAL B 1 398 ? -30.891 6.668 5.125 1 97.12 398 VAL B O 1
ATOM 8672 N N . GLU B 1 399 ? -30.547 7.781 3.285 1 95.81 399 GLU B N 1
ATOM 8673 C CA . GLU B 1 399 ? -31.953 7.758 2.871 1 95.81 399 GLU B CA 1
ATOM 8674 C C . GLU B 1 399 ? -32.531 6.348 2.971 1 95.81 399 GLU B C 1
ATOM 8676 O O . GLU B 1 399 ? -33.625 6.16 3.492 1 95.81 399 GLU B O 1
ATOM 8681 N N . PRO B 1 400 ? -31.781 5.332 2.543 1 95 400 PRO B N 1
ATOM 8682 C CA . PRO B 1 400 ? -32.344 3.98 2.611 1 95 400 PRO B CA 1
ATOM 8683 C C . PRO B 1 400 ? -32.562 3.498 4.047 1 95 400 PRO B C 1
ATOM 8685 O O . PRO B 1 400 ? -33.281 2.535 4.277 1 95 400 PRO B O 1
ATOM 8688 N N . MET B 1 401 ? -31.969 4.145 5.02 1 94.94 401 MET B N 1
ATOM 8689 C CA . MET B 1 401 ? -32.031 3.697 6.406 1 94.94 401 MET B CA 1
ATOM 8690 C C . MET B 1 401 ? -32.938 4.598 7.223 1 94.94 401 MET B C 1
ATOM 8692 O O . MET B 1 401 ? -33.062 4.449 8.445 1 94.94 401 MET B O 1
ATOM 8696 N N . SER B 1 402 ? -33.562 5.516 6.551 1 95.25 402 SER B N 1
ATOM 8697 C CA . SER B 1 402 ? -34.469 6.441 7.238 1 95.25 402 SER B CA 1
ATOM 8698 C C . SER B 1 402 ? -35.562 5.691 8.008 1 95.25 402 SER B C 1
ATOM 8700 O O . SER B 1 402 ? -36.094 4.703 7.516 1 95.25 402 SER B O 1
ATOM 8702 N N . GLY B 1 403 ? -35.781 6.094 9.195 1 93.12 403 GLY B N 1
ATOM 8703 C CA . GLY B 1 403 ? -36.812 5.5 10.023 1 93.12 403 GLY B CA 1
ATOM 8704 C C . GLY B 1 403 ? -36.375 4.266 10.766 1 93.12 403 GLY B C 1
ATOM 8705 O O . GLY B 1 403 ? -37.125 3.654 11.508 1 93.12 403 GLY B O 1
ATOM 8706 N N . SER B 1 404 ? -35.125 3.914 10.688 1 92.5 404 SER B N 1
ATOM 8707 C CA . SER B 1 404 ? -34.656 2.652 11.242 1 92.5 404 SER B CA 1
ATOM 8708 C C . SER B 1 404 ? -34.125 2.84 12.656 1 92.5 404 SER B C 1
ATOM 8710 O O . SER B 1 404 ? -33.844 1.862 13.359 1 92.5 404 SER B O 1
ATOM 8712 N N . ASN B 1 405 ? -33.875 4.086 13.164 1 92.81 405 ASN B N 1
ATOM 8713 C CA . ASN B 1 405 ? -33.375 4.438 14.492 1 92.81 405 ASN B CA 1
ATOM 8714 C C . ASN B 1 405 ? -31.938 3.967 14.688 1 92.81 405 ASN B C 1
ATOM 8716 O O . ASN B 1 405 ? -31.5 3.779 15.82 1 92.81 405 ASN B O 1
ATOM 8720 N N . ARG B 1 406 ? -31.266 3.676 13.594 1 94.5 406 ARG B N 1
ATOM 8721 C CA . ARG B 1 406 ? -29.875 3.275 13.656 1 94.5 406 ARG B CA 1
ATOM 8722 C C . ARG B 1 406 ? -28.969 4.465 13.984 1 94.5 406 ARG B C 1
ATOM 8724 O O . ARG B 1 406 ? -29.422 5.613 13.938 1 94.5 406 ARG B O 1
ATOM 8731 N N . ASN B 1 407 ? -27.75 4.152 14.375 1 96 407 ASN B N 1
ATOM 8732 C CA . ASN B 1 407 ? -26.766 5.195 14.656 1 96 407 ASN B CA 1
ATOM 8733 C C . ASN B 1 407 ? -25.766 5.355 13.516 1 96 407 ASN B C 1
ATOM 8735 O O . ASN B 1 407 ? -25.266 4.363 12.984 1 96 407 ASN B O 1
ATOM 8739 N N . ILE B 1 408 ? -25.547 6.578 13.172 1 97.19 408 ILE B N 1
ATOM 8740 C CA . ILE B 1 408 ? -24.562 6.91 12.141 1 97.19 408 ILE B CA 1
ATOM 8741 C C . ILE B 1 408 ? -23.328 7.531 12.781 1 97.19 408 ILE B C 1
ATOM 8743 O O . ILE B 1 408 ? -23.438 8.422 13.625 1 97.19 408 ILE B O 1
ATOM 8747 N N . THR B 1 409 ? -22.172 7.012 12.477 1 97.75 409 THR B N 1
ATOM 8748 C CA . THR B 1 409 ? -20.906 7.609 12.891 1 97.75 409 THR B CA 1
ATOM 8749 C C . THR B 1 409 ? -20.141 8.156 11.695 1 97.75 409 THR B C 1
ATOM 8751 O O . THR B 1 409 ? -20.016 7.484 10.672 1 97.75 409 THR B O 1
ATOM 8754 N N . ALA B 1 410 ? -19.641 9.391 11.75 1 96.69 410 ALA B N 1
ATOM 8755 C CA . ALA B 1 410 ? -18.906 10 10.648 1 96.69 410 ALA B CA 1
ATOM 8756 C C . ALA B 1 410 ? -17.844 10.969 11.172 1 96.69 410 ALA B C 1
ATOM 8758 O O . ALA B 1 410 ? -17.828 11.305 12.359 1 96.69 410 ALA B O 1
ATOM 8759 N N . ASN B 1 411 ? -16.938 11.367 10.32 1 93 411 ASN B N 1
ATOM 8760 C CA . ASN B 1 411 ? -15.859 12.273 10.719 1 93 411 ASN B CA 1
ATOM 8761 C C . ASN B 1 411 ? -16.266 13.734 10.539 1 93 411 ASN B C 1
ATOM 8763 O O . ASN B 1 411 ? -17.422 14.031 10.234 1 93 411 ASN B O 1
ATOM 8767 N N . SER B 1 412 ? -15.344 14.648 10.75 1 92.44 412 SER B N 1
ATOM 8768 C CA . SER B 1 412 ? -15.602 16.078 10.867 1 92.44 412 SER B CA 1
ATOM 8769 C C . SER B 1 412 ? -16 16.672 9.523 1 92.44 412 SER B C 1
ATOM 8771 O O . SER B 1 412 ? -16.672 17.703 9.469 1 92.44 412 SER B O 1
ATOM 8773 N N . TRP B 1 413 ? -15.633 16.016 8.453 1 87 413 TRP B N 1
ATOM 8774 C CA . TRP B 1 413 ? -16 16.5 7.129 1 87 413 TRP B CA 1
ATOM 8775 C C . TRP B 1 413 ? -17.516 16.453 6.938 1 87 413 TRP B C 1
ATOM 8777 O O . TRP B 1 413 ? -18.094 17.297 6.25 1 87 413 TRP B O 1
ATOM 8787 N N . PHE B 1 414 ? -18.125 15.539 7.582 1 91.94 414 PHE B N 1
ATOM 8788 C CA . PHE B 1 414 ? -19.531 15.258 7.367 1 91.94 414 PHE B CA 1
ATOM 8789 C C . PHE B 1 414 ? -20.375 15.906 8.453 1 91.94 414 PHE B C 1
ATOM 8791 O O . PHE B 1 414 ? -21.609 15.945 8.352 1 91.94 414 PHE B O 1
ATOM 8798 N N . THR B 1 415 ? -19.812 16.406 9.484 1 94.19 415 THR B N 1
ATOM 8799 C CA . THR B 1 415 ? -20.562 16.672 10.711 1 94.19 415 THR B CA 1
ATOM 8800 C C . THR B 1 415 ? -20.844 18.172 10.859 1 94.19 415 THR B C 1
ATOM 8802 O O . THR B 1 415 ? -19.922 18.984 10.758 1 94.19 415 THR B O 1
ATOM 8805 N N . SER B 1 416 ? -22.094 18.531 11.094 1 93.81 416 SER B N 1
ATOM 8806 C CA . SER B 1 416 ? -22.547 19.875 11.453 1 93.81 416 SER B CA 1
ATOM 8807 C C . SER B 1 416 ? -23.734 19.812 12.406 1 93.81 416 SER B C 1
ATOM 8809 O O . SER B 1 416 ? -24.469 18.812 12.43 1 93.81 416 SER B O 1
ATOM 8811 N N . VAL B 1 417 ? -23.906 20.859 13.195 1 94.25 417 VAL B N 1
ATOM 8812 C CA . VAL B 1 417 ? -24.953 20.875 14.219 1 94.25 417 VAL B CA 1
ATOM 8813 C C . VAL B 1 417 ? -26.328 20.797 13.555 1 94.25 417 VAL B C 1
ATOM 8815 O O . VAL B 1 417 ? -27.141 19.938 13.906 1 94.25 417 VAL B O 1
ATOM 8818 N N . PRO B 1 418 ? -26.594 21.547 12.516 1 92.62 418 PRO B N 1
ATOM 8819 C CA . PRO B 1 418 ? -27.922 21.469 11.891 1 92.62 418 PRO B CA 1
ATOM 8820 C C . PRO B 1 418 ? -28.188 20.094 11.266 1 92.62 418 PRO B C 1
ATOM 8822 O O . PRO B 1 418 ? -29.312 19.609 11.328 1 92.62 418 PRO B O 1
ATOM 8825 N N . LEU B 1 419 ? -27.219 19.531 10.648 1 94.12 419 LEU B N 1
ATOM 8826 C CA . LEU B 1 419 ? -27.375 18.234 10.016 1 94.12 419 LEU B CA 1
ATOM 8827 C C . LEU B 1 419 ? -27.75 17.172 11.039 1 94.12 419 LEU B C 1
ATOM 8829 O O . LEU B 1 419 ? -28.641 16.359 10.805 1 94.12 419 LEU B O 1
ATOM 8833 N N . VAL B 1 420 ? -27.047 17.172 12.117 1 95.38 420 VAL B N 1
ATOM 8834 C CA . VAL B 1 420 ? -27.25 16.172 13.156 1 95.38 420 VAL B CA 1
ATOM 8835 C C . VAL B 1 420 ? -28.656 16.281 13.727 1 95.38 420 VAL B C 1
ATOM 8837 O O . VAL B 1 420 ? -29.312 15.273 13.969 1 95.38 420 VAL B O 1
ATOM 8840 N N . GLU B 1 421 ? -29.125 17.469 13.961 1 94.62 421 GLU B N 1
ATOM 8841 C CA . GLU B 1 421 ? -30.484 17.703 14.43 1 94.62 421 GLU B CA 1
ATOM 8842 C C . GLU B 1 421 ? -31.516 17.219 13.406 1 94.62 421 GLU B C 1
ATOM 8844 O O . GLU B 1 421 ? -32.5 16.594 13.766 1 94.62 421 GLU B O 1
ATOM 8849 N N . GLU B 1 422 ? -31.25 17.516 12.203 1 94.62 422 GLU B N 1
ATOM 8850 C CA . GLU B 1 422 ? -32.156 17.125 11.125 1 94.62 422 GLU B CA 1
ATOM 8851 C C . GLU B 1 422 ? -32.281 15.609 11.016 1 94.62 422 GLU B C 1
ATOM 8853 O O . GLU B 1 422 ? -33.344 15.078 10.773 1 94.62 422 GLU B O 1
ATOM 8858 N N . LEU B 1 423 ? -31.188 14.938 11.062 1 96.12 423 LEU B N 1
ATOM 8859 C CA . LEU B 1 423 ? -31.172 13.477 10.953 1 96.12 423 LEU B CA 1
ATOM 8860 C C . LEU B 1 423 ? -31.984 12.836 12.07 1 96.12 423 LEU B C 1
ATOM 8862 O O . LEU B 1 423 ? -32.656 11.836 11.852 1 96.12 423 LEU B O 1
ATOM 8866 N N . LEU B 1 424 ? -31.875 13.398 13.25 1 95.56 424 LEU B N 1
ATOM 8867 C CA . LEU B 1 424 ? -32.656 12.875 14.359 1 95.56 424 LEU B CA 1
ATOM 8868 C C . LEU B 1 424 ? -34.125 13.141 14.164 1 95.56 424 LEU B C 1
ATOM 8870 O O . LEU B 1 424 ? -34.969 12.242 14.32 1 95.56 424 LEU B O 1
ATOM 8874 N N . ASP B 1 425 ? -34.5 14.281 13.781 1 94.69 425 ASP B N 1
ATOM 8875 C CA . ASP B 1 425 ? -35.875 14.734 13.734 1 94.69 425 ASP B CA 1
ATOM 8876 C C . ASP B 1 425 ? -36.625 14.172 12.508 1 94.69 425 ASP B C 1
ATOM 8878 O O . ASP B 1 425 ? -37.75 13.672 12.617 1 94.69 425 ASP B O 1
ATOM 8882 N N . LYS B 1 426 ? -35.938 14.242 11.406 1 94.5 426 LYS B N 1
ATOM 8883 C CA . LYS B 1 426 ? -36.594 13.922 10.156 1 94.5 426 LYS B CA 1
ATOM 8884 C C . LYS B 1 426 ? -36.312 12.484 9.727 1 94.5 426 LYS B C 1
ATOM 8886 O O . LYS B 1 426 ? -37.156 11.852 9.086 1 94.5 426 LYS B O 1
ATOM 8891 N N . PHE B 1 427 ? -35.188 11.984 10 1 95.69 427 PHE B N 1
ATOM 8892 C CA . PHE B 1 427 ? -34.781 10.672 9.5 1 95.69 427 PHE B CA 1
ATOM 8893 C C . PHE B 1 427 ? -34.875 9.625 10.602 1 95.69 427 PHE B C 1
ATOM 8895 O O . PHE B 1 427 ? -34.812 8.422 10.336 1 95.69 427 PHE B O 1
ATOM 8902 N N . GLN B 1 428 ? -35 10.023 11.859 1 95.19 428 GLN B N 1
ATOM 8903 C CA . GLN B 1 428 ? -35.031 9.125 13 1 95.19 428 GLN B CA 1
ATOM 8904 C C . GLN B 1 428 ? -33.781 8.281 13.078 1 95.19 428 GLN B C 1
ATOM 8906 O O . GLN B 1 428 ? -33.844 7.059 13.203 1 95.19 428 GLN B O 1
ATOM 8911 N N . LEU B 1 429 ? -32.688 8.922 12.867 1 96 429 LEU B N 1
ATOM 8912 C CA . LEU B 1 429 ? -31.359 8.344 13 1 96 429 LEU B CA 1
ATOM 8913 C C . LEU B 1 429 ? -30.531 9.109 14.031 1 96 429 LEU B C 1
ATOM 8915 O O . LEU B 1 429 ? -30.609 10.336 14.102 1 96 429 LEU B O 1
ATOM 8919 N N . THR B 1 430 ? -29.844 8.398 14.898 1 96 430 THR B N 1
ATOM 8920 C CA . THR B 1 430 ? -28.906 9.055 15.812 1 96 430 THR B CA 1
ATOM 8921 C C . THR B 1 430 ? -27.547 9.227 15.148 1 96 430 THR B C 1
ATOM 8923 O O . THR B 1 430 ? -27.281 8.641 14.102 1 96 430 THR B O 1
ATOM 8926 N N . TYR B 1 431 ? -26.75 10.086 15.75 1 96.31 431 TYR B N 1
ATOM 8927 C CA . TYR B 1 431 ? -25.5 10.477 15.078 1 96.31 431 TYR B CA 1
ATOM 8928 C C . TYR B 1 431 ? -24.391 10.719 16.094 1 96.31 431 TYR B C 1
ATOM 8930 O O . TYR B 1 431 ? -24.641 11.273 17.172 1 96.31 431 TYR B O 1
ATOM 8938 N N . ILE B 1 432 ? -23.25 10.172 15.844 1 97.25 432 ILE B N 1
ATOM 8939 C CA . ILE B 1 432 ? -22.016 10.5 16.562 1 97.25 432 ILE B CA 1
ATOM 8940 C C . ILE B 1 432 ? -20.953 10.953 15.562 1 97.25 432 ILE B C 1
ATOM 8942 O O . ILE B 1 432 ? -20.656 10.258 14.586 1 97.25 432 ILE B O 1
ATOM 8946 N N . GLY B 1 433 ? -20.328 12.078 15.75 1 96.81 433 GLY B N 1
ATOM 8947 C CA . GLY B 1 433 ? -19.297 12.531 14.828 1 96.81 433 GLY B CA 1
ATOM 8948 C C . GLY B 1 433 ? -18.375 13.578 15.43 1 96.81 433 GLY B C 1
ATOM 8949 O O . GLY B 1 433 ? -18.75 14.273 16.375 1 96.81 433 GLY B O 1
ATOM 8950 N N . THR B 1 434 ? -17.172 13.633 14.992 1 96 434 THR B N 1
ATOM 8951 C CA . THR B 1 434 ? -16.281 14.742 15.328 1 96 434 THR B CA 1
ATOM 8952 C C . THR B 1 434 ? -16.719 16.016 14.617 1 96 434 THR B C 1
ATOM 8954 O O . THR B 1 434 ? -17.219 15.961 13.492 1 96 434 THR B O 1
ATOM 8957 N N . ILE B 1 435 ? -16.609 17.094 15.242 1 95.62 435 ILE B N 1
ATOM 8958 C CA . ILE B 1 435 ? -16.984 18.375 14.664 1 95.62 435 ILE B CA 1
ATOM 8959 C C . ILE B 1 435 ? -15.781 19.312 14.664 1 95.62 435 ILE B C 1
ATOM 8961 O O . ILE B 1 435 ? -15.016 19.344 15.625 1 95.62 435 ILE B O 1
ATOM 8965 N N . LYS B 1 436 ? -15.617 20 13.609 1 93.31 436 LYS B N 1
ATOM 8966 C CA . LYS B 1 436 ? -14.5 20.938 13.492 1 93.31 436 LYS B CA 1
ATOM 8967 C C . LYS B 1 436 ? -14.656 22.109 14.461 1 93.31 436 LYS B C 1
ATOM 8969 O O . LYS B 1 436 ? -15.766 22.594 14.672 1 93.31 436 LYS B O 1
ATOM 8974 N N . LYS B 1 437 ? -13.586 22.594 14.898 1 92.06 437 LYS B N 1
ATOM 8975 C CA . LYS B 1 437 ? -13.57 23.672 15.883 1 92.06 437 LYS B CA 1
ATOM 8976 C C . LYS B 1 437 ? -14 25 15.258 1 92.06 437 LYS B C 1
ATOM 8978 O O . LYS B 1 437 ? -14.406 25.922 15.969 1 92.06 437 LYS B O 1
ATOM 8983 N N . ASN B 1 438 ? -13.984 25.047 13.984 1 89.38 438 ASN B N 1
ATOM 8984 C CA . ASN B 1 438 ? -14.25 26.312 13.32 1 89.38 438 ASN B CA 1
ATOM 8985 C C . ASN B 1 438 ? -15.75 26.547 13.133 1 89.38 438 ASN B C 1
ATOM 8987 O O . ASN B 1 438 ? -16.156 27.609 12.656 1 89.38 438 ASN B O 1
ATOM 8991 N N . LYS B 1 439 ? -16.531 25.578 13.461 1 92.06 439 LYS B N 1
ATOM 8992 C CA . LYS B 1 439 ? -17.969 25.766 13.367 1 92.06 439 LYS B CA 1
ATOM 8993 C C . LYS B 1 439 ? -18.469 26.828 14.359 1 92.06 439 LYS B C 1
ATOM 8995 O O . LYS B 1 439 ? -18.219 26.703 15.562 1 92.06 439 LYS B O 1
ATOM 9000 N N . LEU B 1 440 ? -19.203 27.766 13.914 1 93.31 440 LEU B N 1
ATOM 9001 C CA . LEU B 1 440 ? -19.562 28.938 14.703 1 93.31 440 LEU B CA 1
ATOM 9002 C C . LEU B 1 440 ? -20.625 28.578 15.75 1 93.31 440 LEU B C 1
ATOM 9004 O O . LEU B 1 440 ? -20.844 29.344 16.688 1 93.31 440 LEU B O 1
ATOM 9008 N N . GLN B 1 441 ? -21.281 27.516 15.602 1 94.44 441 GLN B N 1
ATOM 9009 C CA . GLN B 1 441 ? -22.297 27.094 16.562 1 94.44 441 GLN B CA 1
ATOM 9010 C C . GLN B 1 441 ? -21.672 26.703 17.891 1 94.44 441 GLN B C 1
ATOM 9012 O O . GLN B 1 441 ? -22.359 26.594 18.906 1 94.44 441 GLN B O 1
ATOM 9017 N N . LEU B 1 442 ? -20.391 26.469 17.922 1 95.31 442 LEU B N 1
ATOM 9018 C CA . LEU B 1 442 ? -19.688 26.031 19.125 1 95.31 442 LEU B CA 1
ATOM 9019 C C . LEU B 1 442 ? -19.188 27.234 19.922 1 95.31 442 LEU B C 1
ATOM 9021 O O . LEU B 1 442 ? -18.703 28.203 19.359 1 95.31 442 LEU B O 1
ATOM 9025 N N . PRO B 1 443 ? -19.391 27.188 21.281 1 94.81 443 PRO B N 1
ATOM 9026 C CA . PRO B 1 443 ? -18.891 28.266 22.125 1 94.81 443 PRO B CA 1
ATOM 9027 C C . PRO B 1 443 ? -17.359 28.328 22.188 1 94.81 443 PRO B C 1
ATOM 9029 O O . PRO B 1 443 ? -16.688 27.328 21.953 1 94.81 443 PRO B O 1
ATOM 9032 N N . TYR B 1 444 ? -16.875 29.469 22.5 1 93.38 444 TYR B N 1
ATOM 9033 C CA . TYR B 1 444 ? -15.438 29.703 22.578 1 93.38 444 TYR B CA 1
ATOM 9034 C C . TYR B 1 444 ? -14.805 28.828 23.656 1 93.38 444 TYR B C 1
ATOM 9036 O O . TYR B 1 444 ? -13.711 28.281 23.453 1 93.38 444 TYR B O 1
ATOM 9044 N N . GLN B 1 445 ? -15.445 28.688 24.828 1 92.44 445 GLN B N 1
ATOM 9045 C CA . GLN B 1 445 ? -14.93 27.891 25.938 1 92.44 445 GLN B CA 1
ATOM 9046 C C . GLN B 1 445 ? -14.773 26.422 25.547 1 92.44 445 GLN B C 1
ATOM 9048 O O . GLN B 1 445 ? -13.875 25.734 26.031 1 92.44 445 GLN B O 1
ATOM 9053 N N . PHE B 1 446 ? -15.609 26.078 24.641 1 94.12 446 PHE B N 1
ATOM 9054 C CA . PHE B 1 446 ? -15.688 24.672 24.219 1 94.12 446 PHE B CA 1
ATOM 9055 C C . PHE B 1 446 ? -14.5 24.297 23.344 1 94.12 446 PHE B C 1
ATOM 9057 O O . PHE B 1 446 ? -14.031 23.156 23.375 1 94.12 446 PHE B O 1
ATOM 9064 N N . ILE B 1 447 ? -14.008 25.219 22.531 1 93.94 447 ILE B N 1
ATOM 9065 C CA . ILE B 1 447 ? -12.992 24.891 21.531 1 93.94 447 ILE B CA 1
ATOM 9066 C C . ILE B 1 447 ? -11.625 25.359 22.031 1 93.94 447 ILE B C 1
ATOM 9068 O O . ILE B 1 447 ? -10.602 25.094 21.391 1 93.94 447 ILE B O 1
ATOM 9072 N N . ASN B 1 448 ? -11.625 26.047 23.109 1 92 448 ASN B N 1
ATOM 9073 C CA . ASN B 1 448 ? -10.375 26.578 23.641 1 92 448 ASN B CA 1
ATOM 9074 C C . ASN B 1 448 ? -9.633 25.516 24.469 1 92 448 ASN B C 1
ATOM 9076 O O . ASN B 1 448 ? -10.047 25.188 25.578 1 92 448 ASN B O 1
ATOM 9080 N N . ILE B 1 449 ? -8.508 25.062 23.938 1 89 449 ILE B N 1
ATOM 9081 C CA . ILE B 1 449 ? -7.738 24 24.578 1 89 449 ILE B CA 1
ATOM 9082 C C . ILE B 1 449 ? -7.184 24.5 25.906 1 89 449 ILE B C 1
ATOM 9084 O O . ILE B 1 449 ? -6.934 23.703 26.812 1 89 449 ILE B O 1
ATOM 9088 N N . LYS B 1 450 ? -6.977 25.828 26.125 1 88.75 450 LYS B N 1
ATOM 9089 C CA . LYS B 1 450 ? -6.395 26.391 27.328 1 88.75 450 LYS B CA 1
ATOM 9090 C C . LYS B 1 450 ? -7.48 26.781 28.328 1 88.75 450 LYS B C 1
ATOM 9092 O O . LYS B 1 450 ? -7.18 27.297 29.406 1 88.75 450 LYS B O 1
ATOM 9097 N N . TYR B 1 451 ? -8.703 26.594 27.938 1 89.38 451 TYR B N 1
ATOM 9098 C CA . TYR B 1 451 ? -9.789 26.953 28.844 1 89.38 451 TYR B CA 1
ATOM 9099 C C . TYR B 1 451 ? -9.641 26.281 30.188 1 89.38 451 TYR B C 1
ATOM 9101 O O . TYR B 1 451 ? -9.508 25.047 30.266 1 89.38 451 TYR B O 1
ATOM 9109 N N . LYS B 1 452 ? -9.57 26.969 31.312 1 87.94 452 LYS B N 1
ATOM 9110 C CA . LYS B 1 452 ? -9.453 26.547 32.688 1 87.94 452 LYS B CA 1
ATOM 9111 C C . LYS B 1 452 ? -8.227 25.656 32.906 1 87.94 452 LYS B C 1
ATOM 9113 O O . LYS B 1 452 ? -8.172 24.859 33.844 1 87.94 452 LYS B O 1
ATOM 9118 N N . ASN B 1 453 ? -7.234 25.625 31.969 1 86.88 453 ASN B N 1
ATOM 9119 C CA . ASN B 1 453 ? -6.004 24.844 32.031 1 86.88 453 ASN B CA 1
ATOM 9120 C C . ASN B 1 453 ? -6.281 23.375 32.375 1 86.88 453 ASN B C 1
ATOM 9122 O O . ASN B 1 453 ? -5.676 22.828 33.312 1 86.88 453 ASN B O 1
ATOM 9126 N N . ARG B 1 454 ? -7.234 22.828 31.781 1 88.31 454 ARG B N 1
ATOM 9127 C CA . ARG B 1 454 ? -7.676 21.469 32.094 1 88.31 454 ARG B CA 1
ATOM 9128 C C . ARG B 1 454 ? -6.598 20.453 31.734 1 88.31 454 ARG B C 1
ATOM 9130 O O . ARG B 1 454 ? -5.762 20.703 30.875 1 88.31 454 ARG B O 1
ATOM 9137 N N . ASN B 1 455 ? -6.617 19.297 32.406 1 87.94 455 ASN B N 1
ATOM 9138 C CA . ASN B 1 455 ? -5.625 18.234 32.25 1 87.94 455 ASN B CA 1
ATOM 9139 C C . ASN B 1 455 ? -5.902 17.391 31.016 1 87.94 455 ASN B C 1
ATOM 9141 O O . ASN B 1 455 ? -7.043 17.312 30.562 1 87.94 455 ASN B O 1
ATOM 9145 N N . VAL B 1 456 ? -4.785 16.812 30.516 1 89.88 456 VAL B N 1
ATOM 9146 C CA . VAL B 1 456 ? -4.934 15.828 29.453 1 89.88 456 VAL B CA 1
ATOM 9147 C C . VAL B 1 456 ? -5.844 14.695 29.922 1 89.88 456 VAL B C 1
ATOM 9149 O O . VAL B 1 456 ? -5.734 14.234 31.062 1 89.88 456 VAL B O 1
ATOM 9152 N N . GLY B 1 457 ? -6.746 14.297 29.141 1 88.5 457 GLY B N 1
ATOM 9153 C CA . GLY B 1 457 ? -7.695 13.242 29.484 1 88.5 457 GLY B CA 1
ATOM 9154 C C . GLY B 1 457 ? -9.008 13.781 30.031 1 88.5 457 GLY B C 1
ATOM 9155 O O . GLY B 1 457 ? -9.938 13.016 30.281 1 88.5 457 GLY B O 1
ATOM 9156 N N . SER B 1 458 ? -9.164 15.086 30.203 1 91.19 458 SER B N 1
ATOM 9157 C CA . SER B 1 458 ? -10.383 15.695 30.734 1 91.19 458 SER B CA 1
ATOM 9158 C C . SER B 1 458 ? -11.414 15.922 29.625 1 91.19 458 SER B C 1
ATOM 9160 O O . SER B 1 458 ? -11.062 16.016 28.453 1 91.19 458 SER B O 1
ATOM 9162 N N . SER B 1 459 ? -12.711 15.945 30.031 1 93.5 459 SER B N 1
ATOM 9163 C CA . SER B 1 459 ? -13.82 16.156 29.094 1 93.5 459 SER B CA 1
ATOM 9164 C C . SER B 1 459 ? -14.727 17.297 29.562 1 93.5 459 SER B C 1
ATOM 9166 O O . SER B 1 459 ? -14.977 17.438 30.766 1 93.5 459 SER B O 1
ATOM 9168 N N . LEU B 1 460 ? -15.07 18.188 28.688 1 93.69 460 LEU B N 1
ATOM 9169 C CA . LEU B 1 460 ? -16.047 19.25 28.875 1 93.69 460 LEU B CA 1
ATOM 9170 C C . LEU B 1 460 ? -17.328 18.969 28.094 1 93.69 460 LEU B C 1
ATOM 9172 O O . LEU B 1 460 ? -17.281 18.75 26.891 1 93.69 460 LEU B O 1
ATOM 9176 N N . PHE B 1 461 ? -18.516 18.922 28.828 1 94.12 461 PHE B N 1
ATOM 9177 C CA . PHE B 1 461 ? -19.781 18.578 28.188 1 94.12 461 PHE B CA 1
ATOM 9178 C C . PHE B 1 461 ? -20.703 19.781 28.094 1 94.12 461 PHE B C 1
ATOM 9180 O O . PHE B 1 461 ? -20.766 20.594 29.016 1 94.12 461 PHE B O 1
ATOM 9187 N N . ILE B 1 462 ? -21.312 19.922 27.016 1 95 462 ILE B N 1
ATOM 9188 C CA . ILE B 1 462 ? -22.422 20.875 26.859 1 95 462 ILE B CA 1
ATOM 9189 C C . ILE B 1 462 ? -23.594 20.188 26.172 1 95 462 ILE B C 1
ATOM 9191 O O . ILE B 1 462 ? -23.422 19.188 25.484 1 95 462 ILE B O 1
ATOM 9195 N N . PHE B 1 463 ? -24.797 20.75 26.344 1 94.19 463 PHE B N 1
ATOM 9196 C CA . PHE B 1 463 ? -26 20.062 25.891 1 94.19 463 PHE B CA 1
ATOM 9197 C C . PHE B 1 463 ? -26.922 21.031 25.156 1 94.19 463 PHE B C 1
ATOM 9199 O O . PHE B 1 463 ? -26.938 22.234 25.438 1 94.19 463 PHE B O 1
ATOM 9206 N N . ARG B 1 464 ? -27.578 20.484 24.188 1 92.69 464 ARG B N 1
ATOM 9207 C CA . ARG B 1 464 ? -28.609 21.203 23.422 1 92.69 464 ARG B CA 1
ATOM 9208 C C . ARG B 1 464 ? -29.703 20.25 22.969 1 92.69 464 ARG B C 1
ATOM 9210 O O . ARG B 1 464 ? -29.469 19.359 22.156 1 92.69 464 ARG B O 1
ATOM 9217 N N . LYS B 1 465 ? -30.938 20.5 23.391 1 88.31 465 LYS B N 1
ATOM 9218 C CA . LYS B 1 465 ? -32.062 19.625 23.047 1 88.31 465 LYS B CA 1
ATOM 9219 C C . LYS B 1 465 ? -31.703 18.156 23.297 1 88.31 465 LYS B C 1
ATOM 9221 O O . LYS B 1 465 ? -31.328 17.781 24.406 1 88.31 465 LYS B O 1
ATOM 9226 N N . ASN B 1 466 ? -31.609 17.422 22.203 1 89.75 466 ASN B N 1
ATOM 9227 C CA . ASN B 1 466 ? -31.297 16.016 22.328 1 89.75 466 ASN B CA 1
ATOM 9228 C C . ASN B 1 466 ? -29.875 15.711 21.844 1 89.75 466 ASN B C 1
ATOM 9230 O O . ASN B 1 466 ? -29.578 14.602 21.406 1 89.75 466 ASN B O 1
ATOM 9234 N N . MET B 1 467 ? -29.062 16.719 21.969 1 94.38 467 MET B N 1
ATOM 9235 C CA . MET B 1 467 ? -27.688 16.578 21.484 1 94.38 467 MET B CA 1
ATOM 9236 C C . MET B 1 467 ? -26.688 16.844 22.609 1 94.38 467 MET B C 1
ATOM 9238 O O . MET B 1 467 ? -26.875 17.75 23.406 1 94.38 467 MET B O 1
ATOM 9242 N N . THR B 1 468 ? -25.75 16.062 22.719 1 95.31 468 THR B N 1
ATOM 9243 C CA . THR B 1 468 ? -24.641 16.219 23.656 1 95.31 468 THR B CA 1
ATOM 9244 C C . THR B 1 468 ? -23.344 16.516 22.906 1 95.31 468 THR B C 1
ATOM 9246 O O . THR B 1 468 ? -23.016 15.836 21.922 1 95.31 468 THR B O 1
ATOM 9249 N N . ALA B 1 469 ? -22.625 17.516 23.297 1 96.38 469 ALA B N 1
ATOM 9250 C CA . ALA B 1 469 ? -21.312 17.828 22.75 1 96.38 469 ALA B CA 1
ATOM 9251 C C . ALA B 1 469 ? -20.219 17.641 23.797 1 96.38 469 ALA B C 1
ATOM 9253 O O . ALA B 1 469 ? -20.422 17.969 24.969 1 96.38 469 ALA B O 1
ATOM 9254 N N . VAL B 1 470 ? -19.125 17.109 23.391 1 96.06 470 VAL B N 1
ATOM 9255 C CA . VAL B 1 470 ? -18.031 16.875 24.328 1 96.06 470 VAL B CA 1
ATOM 9256 C C . VAL B 1 470 ? -16.719 17.406 23.734 1 96.06 470 VAL B C 1
ATOM 9258 O O . VAL B 1 470 ? -16.469 17.25 22.547 1 96.06 470 VAL B O 1
ATOM 9261 N N . SER B 1 471 ? -15.984 18.172 24.438 1 95.94 471 SER B N 1
ATOM 9262 C CA . SER B 1 471 ? -14.617 18.594 24.172 1 95.94 471 SER B CA 1
ATOM 9263 C C . SER B 1 471 ? -13.617 17.797 24.984 1 95.94 471 SER B C 1
ATOM 9265 O O . SER B 1 471 ? -13.508 17.984 26.203 1 95.94 471 SER B O 1
ATOM 9267 N N . TYR B 1 472 ? -12.891 16.875 24.328 1 93.81 472 TYR B N 1
ATOM 9268 C CA . TYR B 1 472 ? -11.969 15.945 24.984 1 93.81 472 TYR B CA 1
ATOM 9269 C C . TYR B 1 472 ? -10.523 16.344 24.719 1 93.81 472 TYR B C 1
ATOM 9271 O O . TYR B 1 472 ? -10.094 16.438 23.562 1 93.81 472 TYR B O 1
ATOM 9279 N N . LYS B 1 473 ? -9.773 16.656 25.734 1 93.25 473 LYS B N 1
ATOM 9280 C CA . LYS B 1 473 ? -8.352 16.969 25.594 1 93.25 473 LYS B CA 1
ATOM 9281 C C . LYS B 1 473 ? -7.52 15.688 25.531 1 93.25 473 LYS B C 1
ATOM 9283 O O . LYS B 1 473 ? -7.094 15.172 26.578 1 93.25 473 LYS B O 1
ATOM 9288 N N . ALA B 1 474 ? -7.199 15.234 24.328 1 87.69 474 ALA B N 1
ATOM 9289 C CA . ALA B 1 474 ? -6.527 13.961 24.109 1 87.69 474 ALA B CA 1
ATOM 9290 C C . ALA B 1 474 ? -5.035 14.062 24.406 1 87.69 474 ALA B C 1
ATOM 9292 O O . ALA B 1 474 ? -4.43 13.125 24.938 1 87.69 474 ALA B O 1
ATOM 9293 N N . LYS B 1 475 ? -4.414 15.117 24.031 1 86.38 475 LYS B N 1
ATOM 9294 C CA . LYS B 1 475 ? -3.01 15.438 24.266 1 86.38 475 LYS B CA 1
ATOM 9295 C C . LYS B 1 475 ? -2.842 16.906 24.656 1 86.38 475 LYS B C 1
ATOM 9297 O O . LYS B 1 475 ? -3.809 17.672 24.641 1 86.38 475 LYS B O 1
ATOM 9302 N N . LYS B 1 476 ? -1.679 17.219 25.016 1 84.62 476 LYS B N 1
ATOM 9303 C CA . LYS B 1 476 ? -1.4 18.594 25.453 1 84.62 476 LYS B CA 1
ATOM 9304 C C . LYS B 1 476 ? -1.811 19.594 24.391 1 84.62 476 LYS B C 1
ATOM 9306 O O . LYS B 1 476 ? -2.363 20.656 24.703 1 84.62 476 LYS B O 1
ATOM 9311 N N . ASN B 1 477 ? -1.626 19.219 23.188 1 82.38 477 ASN B N 1
ATOM 9312 C CA . ASN B 1 477 ? -1.937 20.156 22.125 1 82.38 477 ASN B CA 1
ATOM 9313 C C . ASN B 1 477 ? -2.979 19.594 21.156 1 82.38 477 ASN B C 1
ATOM 9315 O O . ASN B 1 477 ? -3.039 19.984 20 1 82.38 477 ASN B O 1
ATOM 9319 N N . LYS B 1 478 ? -3.727 18.594 21.641 1 87.19 478 LYS B N 1
ATOM 9320 C CA . LYS B 1 478 ? -4.73 17.984 20.766 1 87.19 478 LYS B CA 1
ATOM 9321 C C . LYS B 1 478 ? -6.094 17.938 21.453 1 87.19 478 LYS B C 1
ATOM 9323 O O . LYS B 1 478 ? -6.254 17.266 22.484 1 87.19 478 LYS B O 1
ATOM 9328 N N . LEU B 1 479 ? -6.973 18.719 20.938 1 91.38 479 LEU B N 1
ATOM 9329 C CA . LEU B 1 479 ? -8.359 18.75 21.406 1 91.38 479 LEU B CA 1
ATOM 9330 C C . LEU B 1 479 ? -9.289 18.062 20.406 1 91.38 479 LEU B C 1
ATOM 9332 O O . LEU B 1 479 ? -9.242 18.359 19.219 1 91.38 479 LEU B O 1
ATOM 9336 N N . VAL B 1 480 ? -10.031 17.078 20.875 1 93.81 480 VAL B N 1
ATOM 9337 C CA . VAL B 1 480 ? -11 16.391 20.031 1 93.81 480 VAL B CA 1
ATOM 9338 C C . VAL B 1 480 ? -12.414 16.812 20.422 1 93.81 480 VAL B C 1
ATOM 9340 O O . VAL B 1 480 ? -12.828 16.656 21.578 1 93.81 480 VAL B O 1
ATOM 9343 N N . THR B 1 481 ? -13.148 17.359 19.547 1 96.44 481 THR B N 1
ATOM 9344 C CA . THR B 1 481 ? -14.523 17.797 19.781 1 96.44 481 THR B CA 1
ATOM 9345 C C . THR B 1 481 ? -15.508 16.875 19.078 1 96.44 481 THR B C 1
ATOM 9347 O O . THR B 1 481 ? -15.328 16.562 17.906 1 96.44 481 THR B O 1
ATOM 9350 N N . LEU B 1 482 ? -16.531 16.406 19.797 1 97.25 482 LEU B N 1
ATOM 9351 C CA . LEU B 1 482 ? -17.531 15.492 19.266 1 97.25 482 LEU B CA 1
ATOM 9352 C C . LEU B 1 482 ? -18.938 15.977 19.578 1 97.25 482 LEU B C 1
ATOM 9354 O O . LEU B 1 482 ? -19.141 16.703 20.547 1 97.25 482 LEU B O 1
ATOM 9358 N N . ILE B 1 483 ? -19.891 15.672 18.781 1 97.19 483 ILE B N 1
ATOM 9359 C CA . ILE B 1 483 ? -21.312 15.852 19.047 1 97.19 483 ILE B CA 1
ATOM 9360 C C . ILE B 1 483 ? -22.047 14.531 18.859 1 97.19 483 ILE B C 1
ATOM 9362 O O . ILE B 1 483 ? -21.641 13.703 18.031 1 97.19 483 ILE B O 1
ATOM 9366 N N . SER B 1 484 ? -23.078 14.297 19.609 1 96.19 484 SER B N 1
ATOM 9367 C CA . SER B 1 484 ? -23.797 13.031 19.562 1 96.19 484 SER B CA 1
ATOM 9368 C C . SER B 1 484 ? -25.266 13.227 19.922 1 96.19 484 SER B C 1
ATOM 9370 O O . SER B 1 484 ? -25.594 13.984 20.828 1 96.19 484 SER B O 1
ATOM 9372 N N . THR B 1 485 ? -26.141 12.672 19.172 1 95.75 485 THR B N 1
ATOM 9373 C CA . THR B 1 485 ? -27.547 12.586 19.547 1 95.75 485 THR B CA 1
ATOM 9374 C C . THR B 1 485 ? -27.875 11.188 20.078 1 95.75 485 THR B C 1
ATOM 9376 O O . THR B 1 485 ? -29.031 10.906 20.406 1 95.75 485 THR B O 1
ATOM 9379 N N . PHE B 1 486 ? -26.875 10.375 20.047 1 93.25 486 PHE B N 1
ATOM 9380 C CA . PHE B 1 486 ? -26.969 9.031 20.609 1 93.25 486 PHE B CA 1
ATOM 9381 C C . PHE B 1 486 ? -26.844 9.078 22.141 1 93.25 486 PHE B C 1
ATOM 9383 O O . PHE B 1 486 ? -27.422 8.234 22.828 1 93.25 486 PHE B O 1
ATOM 9390 N N . HIS B 1 487 ? -26.141 10.062 22.625 1 92 487 HIS B N 1
ATOM 9391 C CA . HIS B 1 487 ? -25.891 10.234 24.062 1 92 487 HIS B CA 1
ATOM 9392 C C . HIS B 1 487 ? -26.688 11.406 24.625 1 92 487 HIS B C 1
ATOM 9394 O O . HIS B 1 487 ? -26.844 12.438 23.953 1 92 487 HIS B O 1
ATOM 9400 N N . ASN B 1 488 ? -27.141 11.211 25.875 1 88 488 ASN B N 1
ATOM 9401 C CA . ASN B 1 488 ? -27.906 12.273 26.516 1 88 488 ASN B CA 1
ATOM 9402 C C . ASN B 1 488 ? -27.359 12.609 27.906 1 88 488 ASN B C 1
ATOM 9404 O O . ASN B 1 488 ? -28.078 13.156 28.734 1 88 488 ASN B O 1
ATOM 9408 N N . ASP B 1 489 ? -26.172 12.18 28.062 1 87.81 489 ASP B N 1
ATOM 9409 C CA . ASP B 1 489 ? -25.578 12.422 29.375 1 87.81 489 ASP B CA 1
ATOM 9410 C C . ASP B 1 489 ? -24.062 12.648 29.266 1 87.81 489 ASP B C 1
ATOM 9412 O O . ASP B 1 489 ? -23.531 12.703 28.156 1 87.81 489 ASP B O 1
ATOM 9416 N N . ASP B 1 490 ? -23.484 12.992 30.344 1 89.5 490 ASP B N 1
ATOM 9417 C CA . ASP B 1 490 ? -22.047 13.234 30.406 1 89.5 490 ASP B CA 1
ATOM 9418 C C . ASP B 1 490 ? -21.328 12.047 31.047 1 89.5 490 ASP B C 1
ATOM 9420 O O . ASP B 1 490 ? -20.422 12.227 31.859 1 89.5 490 ASP B O 1
ATOM 9424 N N . ALA B 1 491 ? -21.75 10.836 30.641 1 87.38 491 ALA B N 1
ATOM 9425 C CA . ALA B 1 491 ? -21.219 9.609 31.234 1 87.38 491 ALA B CA 1
ATOM 9426 C C . ALA B 1 491 ? -19.734 9.445 30.891 1 87.38 491 ALA B C 1
ATOM 9428 O O . ALA B 1 491 ? -19.328 9.68 29.75 1 87.38 491 ALA B O 1
ATOM 9429 N N . VAL B 1 492 ? -18.922 9.219 31.875 1 87.94 492 VAL B N 1
ATOM 9430 C CA . VAL B 1 492 ? -17.5 8.922 31.766 1 87.94 492 VAL B CA 1
ATOM 9431 C C . VAL B 1 492 ? -17.203 7.531 32.344 1 87.94 492 VAL B C 1
ATOM 9433 O O . VAL B 1 492 ? -17.797 7.133 33.344 1 87.94 492 VAL B O 1
ATOM 9436 N N . ASN B 1 493 ? -16.453 6.789 31.594 1 82.75 493 ASN B N 1
ATOM 9437 C CA . ASN B 1 493 ? -16.172 5.438 32.062 1 82.75 493 ASN B CA 1
ATOM 9438 C C . ASN B 1 493 ? -15.242 5.449 33.281 1 82.75 493 ASN B C 1
ATOM 9440 O O . ASN B 1 493 ? -14.859 6.516 33.75 1 82.75 493 ASN B O 1
ATOM 9444 N N . THR B 1 494 ? -14.867 4.227 33.719 1 78.25 494 THR B N 1
ATOM 9445 C CA . THR B 1 494 ? -14.07 4.043 34.938 1 78.25 494 THR B CA 1
ATOM 9446 C C . THR B 1 494 ? -12.656 4.582 34.719 1 78.25 494 THR B C 1
ATOM 9448 O O . THR B 1 494 ? -11.992 4.969 35.688 1 78.25 494 THR B O 1
ATOM 9451 N N . LEU B 1 495 ? -12.258 4.699 33.531 1 76.75 495 LEU B N 1
ATOM 9452 C CA . LEU B 1 495 ? -10.906 5.168 33.25 1 76.75 495 LEU B CA 1
ATOM 9453 C C . LEU B 1 495 ? -10.898 6.672 32.969 1 76.75 495 LEU B C 1
ATOM 9455 O O . LEU B 1 495 ? -9.852 7.25 32.688 1 76.75 495 LEU B O 1
ATOM 9459 N N . GLY B 1 496 ? -12.109 7.266 33.156 1 80.12 496 GLY B N 1
ATOM 9460 C CA . GLY B 1 496 ? -12.18 8.711 33.031 1 80.12 496 GLY B CA 1
ATOM 9461 C C . GLY B 1 496 ? -12.445 9.172 31.609 1 80.12 496 GLY B C 1
ATOM 9462 O O . GLY B 1 496 ? -12.438 10.367 31.312 1 80.12 496 GLY B O 1
ATOM 9463 N N . LYS B 1 497 ? -12.648 8.258 30.688 1 86.75 497 LYS B N 1
ATOM 9464 C CA . LYS B 1 497 ? -12.891 8.625 29.297 1 86.75 497 LYS B CA 1
ATOM 9465 C C . LYS B 1 497 ? -14.391 8.758 29.016 1 86.75 497 LYS B C 1
ATOM 9467 O O . LYS B 1 497 ? -15.188 7.938 29.469 1 86.75 497 LYS B O 1
ATOM 9472 N N . ALA B 1 498 ? -14.734 9.828 28.406 1 91.38 498 ALA B N 1
ATOM 9473 C CA . ALA B 1 498 ? -16.141 10.07 28.062 1 91.38 498 ALA B CA 1
ATOM 9474 C C . ALA B 1 498 ? -16.688 8.945 27.188 1 91.38 498 ALA B C 1
ATOM 9476 O O . ALA B 1 498 ? -16.016 8.484 26.266 1 91.38 498 ALA B O 1
ATOM 9477 N N . GLU B 1 499 ? -17.844 8.453 27.438 1 91.25 499 GLU B N 1
ATOM 9478 C CA . GLU B 1 499 ? -18.469 7.367 26.688 1 91.25 499 GLU B CA 1
ATOM 9479 C C . GLU B 1 499 ? -18.625 7.734 25.203 1 91.25 499 GLU B C 1
ATOM 9481 O O . GLU B 1 499 ? -18.516 6.871 24.328 1 91.25 499 GLU B O 1
ATOM 9486 N N . ILE B 1 500 ? -18.938 9.008 24.953 1 93.62 500 ILE B N 1
ATOM 9487 C CA . ILE B 1 500 ? -19.094 9.484 23.578 1 93.62 500 ILE B CA 1
ATOM 9488 C C . ILE B 1 500 ? -17.797 9.227 22.812 1 93.62 500 ILE B C 1
ATOM 9490 O O . ILE B 1 500 ? -17.828 8.797 21.656 1 93.62 500 ILE B O 1
ATOM 9494 N N . VAL B 1 501 ? -16.656 9.5 23.391 1 93.38 501 VAL B N 1
ATOM 9495 C CA . VAL B 1 501 ? -15.352 9.32 22.766 1 93.38 501 VAL B CA 1
ATOM 9496 C C . VAL B 1 501 ? -15.102 7.832 22.5 1 93.38 501 VAL B C 1
ATOM 9498 O O . VAL B 1 501 ? -14.617 7.457 21.438 1 93.38 501 VAL B O 1
ATOM 9501 N N . LEU B 1 502 ? -15.445 7.039 23.453 1 90.75 502 LEU B N 1
ATOM 9502 C CA . LEU B 1 502 ? -15.258 5.598 23.312 1 90.75 502 LEU B CA 1
ATOM 9503 C C . LEU B 1 502 ? -16.141 5.027 22.219 1 90.75 502 LEU B C 1
ATOM 9505 O O . LEU B 1 502 ? -15.695 4.219 21.406 1 90.75 502 LEU B O 1
ATOM 9509 N N . ASN B 1 503 ? -17.406 5.457 22.234 1 91.69 503 ASN B N 1
ATOM 9510 C CA . ASN B 1 503 ? -18.328 4.973 21.219 1 91.69 503 ASN B CA 1
ATOM 9511 C C . ASN B 1 503 ? -17.891 5.406 19.828 1 91.69 503 ASN B C 1
ATOM 9513 O O . ASN B 1 503 ? -18 4.633 18.875 1 91.69 503 ASN B O 1
ATOM 9517 N N . TYR B 1 504 ? -17.438 6.594 19.734 1 93.62 504 TYR B N 1
ATOM 9518 C CA . TYR B 1 504 ? -16.938 7.059 18.438 1 93.62 504 TYR B CA 1
ATOM 9519 C C . TYR B 1 504 ? -15.75 6.215 17.969 1 93.62 504 TYR B C 1
ATOM 9521 O O . TYR B 1 504 ? -15.711 5.773 16.828 1 93.62 504 TYR B O 1
ATOM 9529 N N . SER B 1 505 ? -14.773 5.988 18.812 1 90 505 SER B N 1
ATOM 9530 C CA . SER B 1 505 ? -13.57 5.223 18.484 1 90 505 SER B CA 1
ATOM 9531 C C . SER B 1 505 ? -13.922 3.803 18.062 1 90 505 SER B C 1
ATOM 9533 O O . SER B 1 505 ? -13.234 3.217 17.219 1 90 505 SER B O 1
ATOM 9535 N N . ASN B 1 506 ? -14.945 3.289 18.609 1 89.44 506 ASN B N 1
ATOM 9536 C CA . ASN B 1 506 ? -15.328 1.906 18.344 1 89.44 506 ASN B CA 1
ATOM 9537 C C . ASN B 1 506 ? -16.156 1.79 17.062 1 89.44 506 ASN B C 1
ATOM 9539 O O . ASN B 1 506 ? -16.344 0.692 16.531 1 89.44 506 ASN B O 1
ATOM 9543 N N . THR B 1 507 ? -16.703 2.895 16.547 1 93.19 507 THR B N 1
ATOM 9544 C CA . THR B 1 507 ? -17.641 2.797 15.43 1 93.19 507 THR B CA 1
ATOM 9545 C C . THR B 1 507 ? -17.156 3.617 14.242 1 93.19 507 THR B C 1
ATOM 9547 O O . THR B 1 507 ? -17.875 3.754 13.242 1 93.19 507 THR B O 1
ATOM 9550 N N . LYS B 1 508 ? -15.977 4.141 14.266 1 93.94 508 LYS B N 1
ATOM 9551 C CA . LYS B 1 508 ? -15.539 5.102 13.258 1 93.94 508 LYS B CA 1
ATOM 9552 C C . LYS B 1 508 ? -14.805 4.402 12.117 1 93.94 508 LYS B C 1
ATOM 9554 O O . LYS B 1 508 ? -14.508 5.023 11.094 1 93.94 508 LYS B O 1
ATOM 9559 N N . ASN B 1 509 ? -14.477 3.105 12.141 1 92.62 509 ASN B N 1
ATOM 9560 C CA . ASN B 1 509 ? -13.438 2.562 11.281 1 92.62 509 ASN B CA 1
ATOM 9561 C C . ASN B 1 509 ? -14.023 1.677 10.18 1 92.62 509 ASN B C 1
ATOM 9563 O O . ASN B 1 509 ? -13.289 1.116 9.367 1 92.62 509 ASN B O 1
ATOM 9567 N N . ALA B 1 510 ? -15.266 1.53 10.008 1 96 510 ALA B N 1
ATOM 9568 C CA . ALA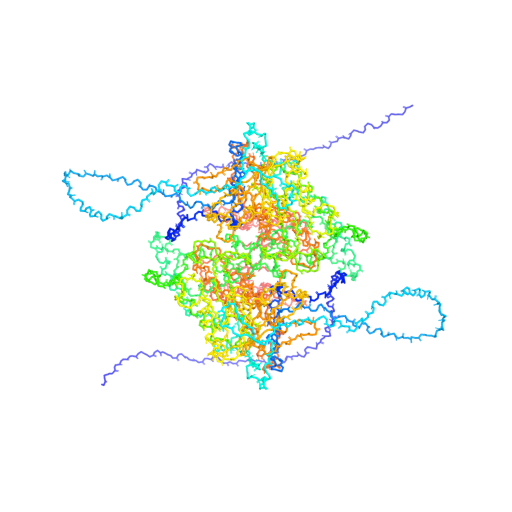 B 1 510 ? -15.836 0.541 9.102 1 96 510 ALA B CA 1
ATOM 9569 C C . ALA B 1 510 ? -15.461 0.85 7.652 1 96 510 ALA B C 1
ATOM 9571 O O . ALA B 1 510 ? -15.094 -0.05 6.891 1 96 510 ALA B O 1
ATOM 9572 N N . VAL B 1 511 ? -15.562 2.092 7.25 1 96.94 511 VAL B N 1
ATOM 9573 C CA . VAL B 1 511 ? -15.273 2.465 5.867 1 96.94 511 VAL B CA 1
ATOM 9574 C C . VAL B 1 511 ? -13.773 2.342 5.602 1 96.94 511 VAL B C 1
ATOM 9576 O O . VAL B 1 511 ? -13.359 1.878 4.535 1 96.94 511 VAL B O 1
ATOM 9579 N N . ASP B 1 512 ? -12.969 2.803 6.535 1 93.12 512 ASP B N 1
ATOM 9580 C CA . ASP B 1 512 ? -11.523 2.66 6.398 1 93.12 512 ASP B CA 1
ATOM 9581 C C . ASP B 1 512 ? -11.125 1.19 6.285 1 93.12 512 ASP B C 1
ATOM 9583 O O . ASP B 1 512 ? -10.234 0.841 5.504 1 93.12 512 ASP B O 1
ATOM 9587 N N . ALA B 1 513 ? -11.742 0.382 7.105 1 95.06 513 ALA B N 1
ATOM 9588 C CA . ALA B 1 513 ? -11.492 -1.056 7.039 1 95.06 513 ALA B CA 1
ATOM 9589 C C . ALA B 1 513 ? -11.883 -1.615 5.676 1 95.06 513 ALA B C 1
ATOM 9591 O O . ALA B 1 513 ? -11.148 -2.41 5.086 1 95.06 513 ALA B O 1
ATOM 9592 N N . PHE B 1 514 ? -13.047 -1.27 5.215 1 97.25 514 PHE B N 1
ATOM 9593 C CA . PHE B 1 514 ? -13.516 -1.691 3.902 1 97.25 514 PHE B CA 1
ATOM 9594 C C . PHE B 1 514 ? -12.531 -1.278 2.818 1 97.25 514 PHE B C 1
ATOM 9596 O O . PHE B 1 514 ? -12.203 -2.074 1.935 1 97.25 514 PHE B O 1
ATOM 9603 N N . ASP B 1 515 ? -12.078 -0.04 2.859 1 94.88 515 ASP B N 1
ATOM 9604 C CA . ASP B 1 515 ? -11.102 0.481 1.902 1 94.88 515 ASP B CA 1
ATOM 9605 C C . ASP B 1 515 ? -9.805 -0.316 1.95 1 94.88 515 ASP B C 1
ATOM 9607 O O . ASP B 1 515 ? -9.211 -0.609 0.91 1 94.88 515 ASP B O 1
ATOM 9611 N N . GLN B 1 516 ? -9.359 -0.614 3.141 1 93 516 GLN B N 1
ATOM 9612 C CA . GLN B 1 516 ? -8.148 -1.419 3.311 1 93 516 GLN B CA 1
ATOM 9613 C C . GLN B 1 516 ? -8.32 -2.797 2.68 1 93 516 GLN B C 1
ATOM 9615 O O . GLN B 1 516 ? -7.383 -3.32 2.064 1 93 516 GLN B O 1
ATOM 9620 N N . MET B 1 517 ? -9.461 -3.395 2.861 1 95.88 517 MET B N 1
ATOM 9621 C CA . MET B 1 517 ? -9.742 -4.707 2.285 1 95.88 517 MET B CA 1
ATOM 9622 C C . MET B 1 517 ? -9.695 -4.652 0.761 1 95.88 517 MET B C 1
ATOM 9624 O O . MET B 1 517 ? -9.156 -5.559 0.121 1 95.88 517 MET B O 1
ATOM 9628 N N . CYS B 1 518 ? -10.273 -3.592 0.22 1 96.31 518 CYS B N 1
ATOM 9629 C CA . CYS B 1 518 ? -10.242 -3.414 -1.228 1 96.31 518 CYS B CA 1
ATOM 9630 C C . CYS B 1 518 ? -8.812 -3.316 -1.735 1 96.31 518 CYS B C 1
ATOM 9632 O O . CYS B 1 518 ? -8.477 -3.889 -2.773 1 96.31 518 CYS B O 1
ATOM 9634 N N . GLN B 1 519 ? -8.008 -2.605 -1.029 1 91.62 519 GLN B N 1
ATOM 9635 C CA . GLN B 1 519 ? -6.633 -2.357 -1.454 1 91.62 519 GLN B CA 1
ATOM 9636 C C . GLN B 1 519 ? -5.77 -3.605 -1.291 1 91.62 519 GLN B C 1
ATOM 9638 O O . GLN B 1 519 ? -4.852 -3.842 -2.078 1 91.62 519 GLN B O 1
ATOM 9643 N N . HIS B 1 520 ? -6.023 -4.363 -0.281 1 90.69 520 HIS B N 1
ATOM 9644 C CA . HIS B 1 520 ? -5.203 -5.52 0.06 1 90.69 520 HIS B CA 1
ATOM 9645 C C . HIS B 1 520 ? -5.293 -6.594 -1.019 1 90.69 520 HIS B C 1
ATOM 9647 O O . HIS B 1 520 ? -4.301 -7.266 -1.312 1 90.69 520 HIS B O 1
ATOM 9653 N N . ARG B 1 521 ? -6.367 -6.859 -1.52 1 94.06 521 ARG B N 1
ATOM 9654 C CA . ARG B 1 521 ? -6.613 -7.785 -2.619 1 94.06 521 ARG B CA 1
ATOM 9655 C C . ARG B 1 521 ? -7.387 -7.109 -3.746 1 94.06 521 ARG B C 1
ATOM 9657 O O . ARG B 1 521 ? -8.57 -7.391 -3.951 1 94.06 521 ARG B O 1
ATOM 9664 N N . ASN B 1 522 ? -6.621 -6.281 -4.402 1 95.25 522 ASN B N 1
ATOM 9665 C CA . ASN B 1 522 ? -7.184 -5.398 -5.418 1 95.25 522 ASN B CA 1
ATOM 9666 C C . ASN B 1 522 ? -7.246 -6.078 -6.781 1 95.25 522 ASN B C 1
ATOM 9668 O O . ASN B 1 522 ? -6.215 -6.457 -7.34 1 95.25 522 ASN B O 1
ATOM 9672 N N . CYS B 1 523 ? -8.438 -6.148 -7.363 1 96.88 523 CYS B N 1
ATOM 9673 C CA . CYS B 1 523 ? -8.672 -6.824 -8.633 1 96.88 523 CYS B CA 1
ATOM 9674 C C . CYS B 1 523 ? -8.328 -5.91 -9.805 1 96.88 523 CYS B C 1
ATOM 9676 O O . CYS B 1 523 ? -8.5 -6.289 -10.969 1 96.88 523 CYS B O 1
ATOM 9678 N N . GLY B 1 524 ? -7.84 -4.75 -9.539 1 95 524 GLY B N 1
ATOM 9679 C CA . GLY B 1 524 ? -7.617 -3.775 -10.594 1 95 524 GLY B CA 1
ATOM 9680 C C . GLY B 1 524 ? -6.277 -3.941 -11.289 1 95 524 GLY B C 1
ATOM 9681 O O . GLY B 1 524 ? -5.27 -4.246 -10.641 1 95 524 GLY B O 1
ATOM 9682 N N . ARG B 1 525 ? -6.27 -3.768 -12.609 1 93.06 525 ARG B N 1
ATOM 9683 C CA . ARG B 1 525 ? -5.051 -3.666 -13.406 1 93.06 525 ARG B CA 1
ATOM 9684 C C . ARG B 1 525 ? -4.629 -2.211 -13.578 1 93.06 525 ARG B C 1
ATOM 9686 O O . ARG B 1 525 ? -5.434 -1.299 -13.391 1 93.06 525 ARG B O 1
ATOM 9693 N N . LYS B 1 526 ? -3.359 -2.084 -13.898 1 88.56 526 LYS B N 1
ATOM 9694 C CA . LYS B 1 526 ? -2.926 -0.734 -14.242 1 88.56 526 LYS B CA 1
ATOM 9695 C C . LYS B 1 526 ? -3.666 -0.217 -15.477 1 88.56 526 LYS B C 1
ATOM 9697 O O . LYS B 1 526 ? -3.842 -0.947 -16.453 1 88.56 526 LYS B O 1
ATOM 9702 N N . THR B 1 527 ? -4.242 0.999 -15.336 1 91.94 527 THR B N 1
ATOM 9703 C CA . THR B 1 527 ? -5.016 1.565 -16.438 1 91.94 527 THR B CA 1
ATOM 9704 C C . THR B 1 527 ? -4.871 3.084 -16.469 1 91.94 527 THR B C 1
ATOM 9706 O O . THR B 1 527 ? -4.602 3.713 -15.445 1 91.94 527 THR B O 1
ATOM 9709 N N . LYS B 1 528 ? -5 3.617 -17.641 1 91.31 528 LYS B N 1
ATOM 9710 C CA . LYS B 1 528 ? -5.012 5.066 -17.812 1 91.31 528 LYS B CA 1
ATOM 9711 C C . LYS B 1 528 ? -6.438 5.594 -17.938 1 91.31 528 LYS B C 1
ATOM 9713 O O . LYS B 1 528 ? -6.648 6.801 -18.078 1 91.31 528 LYS B O 1
ATOM 9718 N N . ARG B 1 529 ? -7.391 4.648 -17.906 1 95.19 529 ARG B N 1
ATOM 9719 C CA . ARG B 1 529 ? -8.797 5.004 -18.047 1 95.19 529 ARG B CA 1
ATOM 9720 C C . ARG B 1 529 ? -9.516 4.938 -16.703 1 95.19 529 ARG B C 1
ATOM 9722 O O . ARG B 1 529 ? -9.656 3.859 -16.125 1 95.19 529 ARG B O 1
ATOM 9729 N N . TRP B 1 530 ? -10.039 6.082 -16.312 1 96.44 530 TRP B N 1
ATOM 9730 C CA . TRP B 1 530 ? -10.648 6.133 -14.984 1 96.44 530 TRP B CA 1
ATOM 9731 C C . TRP B 1 530 ? -11.914 5.289 -14.93 1 96.44 530 TRP B C 1
ATOM 9733 O O . TRP B 1 530 ? -12.258 4.734 -13.883 1 96.44 530 TRP B O 1
ATOM 9743 N N . PRO B 1 531 ? -12.727 5.105 -16.047 1 97.38 531 PRO B N 1
ATOM 9744 C CA . PRO B 1 531 ? -13.891 4.227 -15.961 1 97.38 531 PRO B CA 1
ATOM 9745 C C . PRO B 1 531 ? -13.523 2.775 -15.672 1 97.38 531 PRO B C 1
ATOM 9747 O O . PRO B 1 531 ? -14.234 2.088 -14.93 1 97.38 531 PRO B O 1
ATOM 9750 N N . ALA B 1 532 ? -12.438 2.33 -16.312 1 97.56 532 ALA B N 1
ATOM 9751 C CA . ALA B 1 532 ? -11.961 0.977 -16.016 1 97.56 532 ALA B CA 1
ATOM 9752 C C . ALA B 1 532 ? -11.547 0.837 -14.562 1 97.56 532 ALA B C 1
ATOM 9754 O O . ALA B 1 532 ? -11.797 -0.197 -13.938 1 97.56 532 ALA B O 1
ATOM 9755 N N . CYS B 1 533 ? -10.93 1.894 -14.047 1 97.25 533 CYS B N 1
ATOM 9756 C CA . CYS B 1 533 ? -10.539 1.921 -12.648 1 97.25 533 CYS B CA 1
ATOM 9757 C C . CYS B 1 533 ? -11.75 1.732 -11.742 1 97.25 533 CYS B C 1
ATOM 9759 O O . CYS B 1 533 ? -11.703 0.956 -10.781 1 97.25 533 CYS B O 1
ATOM 9761 N N . ILE B 1 534 ? -12.812 2.406 -12.039 1 98.25 534 ILE B N 1
ATOM 9762 C CA . ILE B 1 534 ? -14.047 2.299 -11.266 1 98.25 534 ILE B CA 1
ATOM 9763 C C . ILE B 1 534 ? -14.641 0.902 -11.438 1 98.25 534 ILE B C 1
ATOM 9765 O O . ILE B 1 534 ? -15.141 0.311 -10.469 1 98.25 534 ILE B O 1
ATOM 9769 N N . PHE B 1 535 ? -14.617 0.403 -12.648 1 98.38 535 PHE B N 1
ATOM 9770 C CA . PHE B 1 535 ? -15.125 -0.94 -12.914 1 98.38 535 PHE B CA 1
ATOM 9771 C C . PHE B 1 535 ? -14.398 -1.969 -12.047 1 98.38 535 PHE B C 1
ATOM 9773 O O . PHE B 1 535 ? -15.039 -2.844 -11.453 1 98.38 535 PHE B O 1
ATOM 9780 N N . TYR B 1 536 ? -13.102 -1.92 -12.016 1 98.44 536 TYR B N 1
ATOM 9781 C CA . TYR B 1 536 ? -12.32 -2.824 -11.18 1 98.44 536 TYR B CA 1
ATOM 9782 C C . TYR B 1 536 ? -12.719 -2.697 -9.711 1 98.44 536 TYR B C 1
ATOM 9784 O O . TYR B 1 536 ? -12.805 -3.697 -9 1 98.44 536 TYR B O 1
ATOM 9792 N N . ASN B 1 537 ? -12.906 -1.457 -9.273 1 98.38 537 ASN B N 1
ATOM 9793 C CA . ASN B 1 537 ? -13.32 -1.25 -7.891 1 98.38 537 ASN B CA 1
ATOM 9794 C C . ASN B 1 537 ? -14.703 -1.843 -7.621 1 98.38 537 ASN B C 1
ATOM 9796 O O . ASN B 1 537 ? -14.977 -2.305 -6.512 1 98.38 537 ASN B O 1
ATOM 9800 N N . MET B 1 538 ? -15.578 -1.752 -8.609 1 98.81 538 MET B N 1
ATOM 9801 C CA . MET B 1 538 ? -16.891 -2.387 -8.484 1 98.81 538 MET B CA 1
ATOM 9802 C C . MET B 1 538 ? -16.75 -3.877 -8.188 1 98.81 538 MET B C 1
ATOM 9804 O O . MET B 1 538 ? -17.484 -4.426 -7.367 1 98.81 538 MET B O 1
ATOM 9808 N N . ILE B 1 539 ? -15.82 -4.5 -8.867 1 98.69 539 ILE B N 1
ATOM 9809 C CA . ILE B 1 539 ? -15.562 -5.922 -8.641 1 98.69 539 ILE B CA 1
ATOM 9810 C C . ILE B 1 539 ? -15.102 -6.141 -7.203 1 98.69 539 ILE B C 1
ATOM 9812 O O . ILE B 1 539 ? -15.547 -7.082 -6.539 1 98.69 539 ILE B O 1
ATOM 9816 N N . ASN B 1 540 ? -14.195 -5.293 -6.723 1 98.62 540 ASN B N 1
ATOM 9817 C CA . ASN B 1 540 ? -13.734 -5.379 -5.344 1 98.62 540 ASN B CA 1
ATOM 9818 C C . ASN B 1 540 ? -14.898 -5.277 -4.359 1 98.62 540 ASN B C 1
ATOM 9820 O O . ASN B 1 540 ? -14.984 -6.062 -3.412 1 98.62 540 ASN B O 1
ATOM 9824 N N . ILE B 1 541 ? -15.758 -4.266 -4.57 1 98.81 541 ILE B N 1
ATOM 9825 C CA . ILE B 1 541 ? -16.922 -4.047 -3.705 1 98.81 541 ILE B CA 1
ATOM 9826 C C . ILE B 1 541 ? -17.797 -5.293 -3.699 1 98.81 541 ILE B C 1
ATOM 9828 O O . ILE B 1 541 ? -18.172 -5.785 -2.635 1 98.81 541 ILE B O 1
ATOM 9832 N N . ALA B 1 542 ? -18.078 -5.77 -4.867 1 98.81 542 ALA B N 1
ATOM 9833 C CA . ALA B 1 542 ? -18.938 -6.945 -4.996 1 98.81 542 ALA B CA 1
ATOM 9834 C C . ALA B 1 542 ? -18.312 -8.156 -4.301 1 98.81 542 ALA B C 1
ATOM 9836 O O . ALA B 1 542 ? -19.016 -8.938 -3.656 1 98.81 542 ALA B O 1
ATOM 9837 N N . CYS B 1 543 ? -17 -8.328 -4.438 1 98.69 543 CYS B N 1
ATOM 9838 C CA . CYS B 1 543 ? -16.297 -9.453 -3.822 1 98.69 543 CYS B CA 1
ATOM 9839 C C . CYS B 1 543 ? -16.406 -9.391 -2.305 1 98.69 543 CYS B C 1
ATOM 9841 O O . CYS B 1 543 ? -16.641 -10.414 -1.652 1 98.69 543 CYS B O 1
ATOM 9843 N N . ILE B 1 544 ? -16.219 -8.242 -1.718 1 98.69 544 ILE B N 1
ATOM 9844 C CA . ILE B 1 544 ? -16.25 -8.094 -0.267 1 98.69 544 ILE B CA 1
ATOM 9845 C C . ILE B 1 544 ? -17.672 -8.305 0.243 1 98.69 544 ILE B C 1
ATOM 9847 O O . ILE B 1 544 ? -17.891 -9.055 1.196 1 98.69 544 ILE B O 1
ATOM 9851 N N . ASN B 1 545 ? -18.672 -7.613 -0.375 1 98.75 545 ASN B N 1
ATOM 9852 C CA . ASN B 1 545 ? -20.062 -7.816 0.019 1 98.75 545 ASN B CA 1
ATOM 9853 C C . ASN B 1 545 ? -20.484 -9.273 -0.128 1 98.75 545 ASN B C 1
ATOM 9855 O O . ASN B 1 545 ? -21.172 -9.812 0.733 1 98.75 545 ASN B O 1
ATOM 9859 N N . ALA B 1 546 ? -20.047 -9.891 -1.219 1 98.81 546 ALA B N 1
ATOM 9860 C CA . ALA B 1 546 ? -20.344 -11.305 -1.44 1 98.81 546 ALA B CA 1
ATOM 9861 C C . ALA B 1 546 ? -19.75 -12.172 -0.341 1 98.81 546 ALA B C 1
ATOM 9863 O O . ALA B 1 546 ? -20.359 -13.141 0.104 1 98.81 546 ALA B O 1
ATOM 9864 N N . TYR B 1 547 ? -18.531 -11.906 0.04 1 98.5 547 TYR B N 1
ATOM 9865 C CA . TYR B 1 547 ? -17.875 -12.664 1.097 1 98.5 547 TYR B CA 1
ATOM 9866 C C . TYR B 1 547 ? -18.641 -12.555 2.408 1 98.5 547 TYR B C 1
ATOM 9868 O O . TYR B 1 547 ? -18.797 -13.547 3.123 1 98.5 547 TYR B O 1
ATOM 9876 N N . VAL B 1 548 ? -19.062 -11.305 2.768 1 98.5 548 VAL B N 1
ATOM 9877 C CA . VAL B 1 548 ? -19.859 -11.086 3.977 1 98.5 548 VAL B CA 1
ATOM 9878 C C . VAL B 1 548 ? -21.125 -11.938 3.926 1 98.5 548 VAL B C 1
ATOM 9880 O O . VAL B 1 548 ? -21.469 -12.594 4.906 1 98.5 548 VAL B O 1
ATOM 9883 N N . VAL B 1 549 ? -21.812 -11.906 2.801 1 98.31 549 VAL B N 1
ATOM 9884 C CA . VAL B 1 549 ? -23.031 -12.695 2.607 1 98.31 549 VAL B CA 1
ATOM 9885 C C . VAL B 1 549 ? -22.703 -14.18 2.766 1 98.31 549 VAL B C 1
ATOM 9887 O O . VAL B 1 549 ? -23.469 -14.922 3.406 1 98.31 549 VAL B O 1
ATOM 9890 N N . TYR B 1 550 ? -21.625 -14.641 2.18 1 98.06 550 TYR B N 1
ATOM 9891 C CA . TYR B 1 550 ? -21.203 -16.031 2.254 1 98.06 550 TYR B CA 1
ATOM 9892 C C . TYR B 1 550 ? -21.016 -16.469 3.701 1 98.06 550 TYR B C 1
ATOM 9894 O O . TYR B 1 550 ? -21.531 -17.516 4.117 1 98.06 550 TYR B O 1
ATOM 9902 N N . VAL B 1 551 ? -20.25 -15.695 4.484 1 97.31 551 VAL B N 1
ATOM 9903 C CA . VAL B 1 551 ? -19.984 -16.016 5.883 1 97.31 551 VAL B CA 1
ATOM 9904 C C . VAL B 1 551 ? -21.297 -16.031 6.668 1 97.31 551 VAL B C 1
ATOM 9906 O O . VAL B 1 551 ? -21.516 -16.938 7.48 1 97.31 551 VAL B O 1
ATOM 9909 N N . HIS B 1 552 ? -22.125 -15.031 6.426 1 96.62 552 HIS B N 1
ATOM 9910 C CA . HIS B 1 552 ? -23.422 -14.945 7.09 1 96.62 552 HIS B CA 1
ATOM 9911 C C . HIS B 1 552 ? -24.25 -16.203 6.844 1 96.62 552 HIS B C 1
ATOM 9913 O O . HIS B 1 552 ? -24.781 -16.797 7.785 1 96.62 552 HIS B O 1
ATOM 9919 N N . ASN B 1 553 ? -24.406 -16.578 5.59 1 96.06 553 ASN B N 1
ATOM 9920 C CA . ASN B 1 553 ? -25.234 -17.719 5.227 1 96.06 553 ASN B CA 1
ATOM 9921 C C . ASN B 1 553 ? -24.641 -19.031 5.711 1 96.06 553 ASN B C 1
ATOM 9923 O O . ASN B 1 553 ? -25.375 -19.984 6.008 1 96.06 553 ASN B O 1
ATOM 9927 N N . PHE B 1 554 ? -23.297 -19.094 5.727 1 94.56 554 PHE B N 1
ATOM 9928 C CA . PHE B 1 554 ? -22.625 -20.266 6.273 1 94.56 554 PHE B CA 1
ATOM 9929 C C . PHE B 1 554 ? -23.078 -20.547 7.703 1 94.56 554 PHE B C 1
ATOM 9931 O O . PHE B 1 554 ? -23.484 -21.656 8.031 1 94.56 554 PHE B O 1
ATOM 9938 N N . TYR B 1 555 ? -23.094 -19.516 8.531 1 92.06 555 TYR B N 1
ATOM 9939 C CA . TYR B 1 555 ? -23.438 -19.672 9.938 1 92.06 555 TYR B CA 1
ATOM 9940 C C . TYR B 1 555 ? -24.953 -19.766 10.117 1 92.06 555 TYR B C 1
ATOM 9942 O O . TYR B 1 555 ? -25.438 -20.453 11.023 1 92.06 555 TYR B O 1
ATOM 9950 N N . LYS B 1 556 ? -25.719 -19.094 9.273 1 90.5 556 LYS B N 1
ATOM 9951 C CA . LYS B 1 556 ? -27.172 -19.234 9.281 1 90.5 556 LYS B CA 1
ATOM 9952 C C . LYS B 1 556 ? -27.578 -20.688 9.062 1 90.5 556 LYS B C 1
ATOM 9954 O O . LYS B 1 556 ? -28.469 -21.188 9.75 1 90.5 556 LYS B O 1
ATOM 9959 N N . LYS B 1 557 ? -27.016 -21.266 8.102 1 88.31 557 LYS B N 1
ATOM 9960 C CA . LYS B 1 557 ? -27.297 -22.656 7.797 1 88.31 557 LYS B CA 1
ATOM 9961 C C . LYS B 1 557 ? -26.859 -23.578 8.945 1 88.31 557 LYS B C 1
ATOM 9963 O O . LYS B 1 557 ? -27.547 -24.547 9.273 1 88.31 557 LYS B O 1
ATOM 9968 N N . LYS B 1 558 ? -25.719 -23.312 9.477 1 84.94 558 LYS B N 1
ATOM 9969 C CA . LYS B 1 558 ? -25.203 -24.109 10.586 1 84.94 558 LYS B CA 1
ATOM 9970 C C . LYS B 1 558 ? -26.109 -24.016 11.805 1 84.94 558 LYS B C 1
ATOM 9972 O O . LYS B 1 558 ? -26.281 -24.984 12.547 1 84.94 558 LYS B O 1
ATOM 9977 N N . SER B 1 559 ? -26.609 -22.859 12.047 1 81.19 559 SER B N 1
ATOM 9978 C CA . SER B 1 559 ? -27.5 -22.656 13.188 1 81.19 559 SER B CA 1
ATOM 9979 C C . SER B 1 559 ? -28.828 -23.391 13 1 81.19 559 SER B C 1
ATOM 9981 O O . SER B 1 559 ? -29.438 -23.828 13.969 1 81.19 559 SER B O 1
ATOM 9983 N N . HIS B 1 560 ? -29.359 -23.516 11.82 1 77.88 560 HIS B N 1
ATOM 9984 C CA . HIS B 1 560 ? -30.641 -24.156 11.531 1 77.88 560 HIS B CA 1
ATOM 9985 C C . HIS B 1 560 ? -30.5 -25.672 11.531 1 77.88 560 HIS B C 1
ATOM 9987 O O . HIS B 1 560 ? -31.453 -26.391 11.859 1 77.88 560 HIS B O 1
ATOM 9993 N N . ASP B 1 561 ? -29.406 -26.266 11.047 1 69.94 561 ASP B N 1
ATOM 9994 C CA . ASP B 1 561 ? -29.203 -27.719 11.016 1 69.94 561 ASP B CA 1
ATOM 9995 C C . ASP B 1 561 ? -27.875 -28.078 11.672 1 69.94 561 ASP B C 1
ATOM 9997 O O . ASP B 1 561 ? -26.891 -28.375 10.984 1 69.94 561 ASP B O 1
ATOM 10001 N N . PRO B 1 562 ? -27.844 -27.953 13.062 1 58.84 562 PRO B N 1
ATOM 10002 C CA . PRO B 1 562 ? -26.578 -28.266 13.719 1 58.84 562 PRO B CA 1
ATOM 10003 C C . PRO B 1 562 ? -26.141 -29.719 13.477 1 58.84 562 PRO B C 1
ATOM 10005 O O . PRO B 1 562 ? -24.953 -30.031 13.617 1 58.84 562 PRO B O 1
ATOM 10008 N N . SER B 1 563 ? -27.094 -30.672 13.328 1 53.59 563 SER B N 1
ATOM 10009 C CA . SER B 1 563 ? -26.844 -32.125 13.258 1 53.59 563 SER B CA 1
ATOM 10010 C C . SER B 1 563 ? -26.406 -32.531 11.859 1 53.59 563 SER B C 1
ATOM 10012 O O . SER B 1 563 ? -26.094 -33.719 11.625 1 53.59 563 SER B O 1
ATOM 10014 N N . SER B 1 564 ? -26.656 -31.672 10.875 1 49.94 564 SER B N 1
ATOM 10015 C CA . SER B 1 564 ? -26.391 -32.25 9.555 1 49.94 564 SER B CA 1
ATOM 10016 C C . SER B 1 564 ? -24.906 -32.594 9.406 1 49.94 564 SER B C 1
ATOM 10018 O O . SER B 1 564 ? -24.031 -31.766 9.633 1 49.94 564 SER B O 1
ATOM 10020 N N . PRO B 1 565 ? -24.641 -33.906 9.562 1 45.38 565 PRO B N 1
ATOM 10021 C CA . PRO B 1 565 ? -23.281 -34.469 9.43 1 45.38 565 PRO B CA 1
ATOM 10022 C C . PRO B 1 565 ? -22.484 -33.812 8.297 1 45.38 565 PRO B C 1
ATOM 10024 O O . PRO B 1 565 ? -21.266 -33.969 8.203 1 45.38 565 PRO B O 1
ATOM 10027 N N . SER B 1 566 ? -23.188 -33.562 7.262 1 42.22 566 SER B N 1
ATOM 10028 C CA . SER B 1 566 ? -22.516 -33.344 5.984 1 42.22 566 SER B CA 1
ATOM 10029 C C . SER B 1 566 ? -21.562 -32.156 6.062 1 42.22 566 SER B C 1
ATOM 10031 O O . SER B 1 566 ? -20.688 -32 5.207 1 42.22 566 SER B O 1
ATOM 10033 N N . GLU B 1 567 ? -21.969 -31.031 6.801 1 51.88 567 GLU B N 1
ATOM 10034 C CA . GLU B 1 567 ? -21.031 -29.969 6.469 1 51.88 567 GLU B CA 1
ATOM 10035 C C . GLU B 1 567 ? -19.828 -29.969 7.418 1 51.88 567 GLU B C 1
ATOM 10037 O O . GLU B 1 567 ? -19.953 -29.547 8.57 1 51.88 567 GLU B O 1
ATOM 10042 N N . LYS B 1 568 ? -19 -30.938 7.195 1 56.28 568 LYS B N 1
ATOM 10043 C CA . LYS B 1 568 ? -17.672 -31.203 7.727 1 56.28 568 LYS B CA 1
ATOM 10044 C C . LYS B 1 568 ? -16.875 -29.906 7.879 1 56.28 568 LYS B C 1
ATOM 10046 O O . LYS B 1 568 ? -15.797 -29.906 8.484 1 56.28 568 LYS B O 1
ATOM 10051 N N . GLN B 1 569 ? -17.312 -28.891 7.195 1 70.25 569 GLN B N 1
ATOM 10052 C CA . GLN B 1 569 ? -16.469 -27.703 7.316 1 70.25 569 GLN B CA 1
ATOM 10053 C C . GLN B 1 569 ? -16.875 -26.859 8.523 1 70.25 569 GLN B C 1
ATOM 10055 O O . GLN B 1 569 ? -18 -26.391 8.609 1 70.25 569 GLN B O 1
ATOM 10060 N N . GLU B 1 570 ? -16.109 -26.812 9.539 1 76.19 570 GLU B N 1
ATOM 10061 C CA . GLU B 1 570 ? -16.359 -26.125 10.805 1 76.19 570 GLU B CA 1
ATOM 10062 C C . GLU B 1 570 ? -16.219 -24.625 10.656 1 76.19 570 GLU B C 1
ATOM 10064 O O . GLU B 1 570 ? -16.906 -23.859 11.344 1 76.19 570 GLU B O 1
ATOM 10069 N N . LYS B 1 571 ? -15.484 -24.219 9.773 1 90.12 571 LYS B N 1
ATOM 10070 C CA . LYS B 1 571 ? -15.242 -22.797 9.562 1 90.12 571 LYS B CA 1
ATOM 10071 C C . LYS B 1 571 ? -15.445 -22.422 8.102 1 90.12 571 LYS B C 1
ATOM 10073 O O . LYS B 1 571 ? -15.25 -23.25 7.207 1 90.12 571 LYS B O 1
ATOM 10078 N N . PRO B 1 572 ? -16 -21.234 7.898 1 95 572 PRO B N 1
ATOM 10079 C CA . PRO B 1 572 ? -16.125 -20.781 6.512 1 95 572 PRO B CA 1
ATOM 10080 C C . PRO B 1 572 ? -14.766 -20.594 5.832 1 95 572 PRO B C 1
ATOM 10082 O O . PRO B 1 572 ? -13.727 -20.594 6.504 1 95 572 PRO B O 1
ATOM 10085 N N . LEU B 1 573 ? -14.805 -20.5 4.5 1 95.12 573 LEU B N 1
ATOM 10086 C CA . LEU B 1 573 ? -13.586 -20.203 3.746 1 95.12 573 LEU B CA 1
ATOM 10087 C C . LEU B 1 573 ? -13 -18.859 4.164 1 95.12 573 LEU B C 1
ATOM 10089 O O . LEU B 1 573 ? -13.742 -17.922 4.473 1 95.12 573 LEU B O 1
ATOM 10093 N N . SER B 1 574 ? -11.641 -18.812 4.234 1 94.31 574 SER B N 1
ATOM 10094 C CA . SER B 1 574 ? -11.023 -17.5 4.324 1 94.31 574 SER B CA 1
ATOM 10095 C C . SER B 1 574 ? -11.352 -16.641 3.105 1 94.31 574 SER B C 1
ATOM 10097 O O . SER B 1 574 ? -11.758 -17.172 2.066 1 94.31 574 SER B O 1
ATOM 10099 N N . ARG B 1 575 ? -11.258 -15.352 3.236 1 96 575 ARG B N 1
ATOM 10100 C CA . ARG B 1 575 ? -11.516 -14.484 2.098 1 96 575 ARG B CA 1
ATOM 10101 C C . ARG B 1 575 ? -10.656 -14.875 0.9 1 96 575 ARG B C 1
ATOM 10103 O O . ARG B 1 575 ? -11.125 -14.859 -0.239 1 96 575 ARG B O 1
ATOM 10110 N N . PHE B 1 576 ? -9.438 -15.227 1.168 1 94.38 576 PHE B N 1
ATOM 10111 C CA . PHE B 1 576 ? -8.516 -15.672 0.128 1 94.38 576 PHE B CA 1
ATOM 10112 C C . PHE B 1 576 ? -9.07 -16.891 -0.598 1 94.38 576 PHE B C 1
ATOM 10114 O O . PHE B 1 576 ? -9.148 -16.906 -1.827 1 94.38 576 PHE B O 1
ATOM 10121 N N . ASP B 1 577 ? -9.406 -17.875 0.158 1 95.06 577 ASP B N 1
ATOM 10122 C CA . ASP B 1 577 ? -9.914 -19.125 -0.424 1 95.06 577 ASP B CA 1
ATOM 10123 C C . ASP B 1 577 ? -11.258 -18.891 -1.113 1 95.06 577 ASP B C 1
ATOM 10125 O O . ASP B 1 577 ? -11.562 -19.531 -2.121 1 95.06 577 ASP B O 1
ATOM 10129 N N . PHE B 1 578 ? -12.039 -18.047 -0.487 1 97.5 578 PHE B N 1
ATOM 10130 C CA . PHE B 1 578 ? -13.305 -17.656 -1.098 1 97.5 578 PHE B CA 1
ATOM 10131 C C . PHE B 1 578 ? -13.086 -17.109 -2.502 1 97.5 578 PHE B C 1
ATOM 10133 O O . PHE B 1 578 ? -13.781 -17.484 -3.443 1 97.5 578 PHE B O 1
ATOM 10140 N N . MET B 1 579 ? -12.133 -16.172 -2.672 1 97.88 579 MET B N 1
ATOM 10141 C CA . MET B 1 579 ? -11.828 -15.562 -3.959 1 97.88 579 MET B CA 1
ATOM 10142 C C . MET B 1 579 ? -11.305 -16.594 -4.945 1 97.88 579 MET B C 1
ATOM 10144 O O . MET B 1 579 ? -11.641 -16.562 -6.133 1 97.88 579 MET B O 1
ATOM 10148 N N . LEU B 1 580 ? -10.477 -17.547 -4.512 1 95.88 580 LEU B N 1
ATOM 10149 C CA . LEU B 1 580 ? -9.961 -18.594 -5.383 1 95.88 580 LEU B CA 1
ATOM 10150 C C . LEU B 1 580 ? -11.094 -19.484 -5.898 1 95.88 580 LEU B C 1
ATOM 10152 O O . LEU B 1 580 ? -11.133 -19.812 -7.086 1 95.88 580 LEU B O 1
ATOM 10156 N N . LYS B 1 581 ? -11.953 -19.844 -4.953 1 96.81 581 LYS B N 1
ATOM 10157 C CA . LYS B 1 581 ? -13.094 -20.672 -5.348 1 96.81 581 LYS B CA 1
ATOM 10158 C C . LYS B 1 581 ? -14 -19.938 -6.324 1 96.81 581 LYS B C 1
ATOM 10160 O O . LYS B 1 581 ? -14.531 -20.531 -7.262 1 96.81 581 LYS B O 1
ATOM 10165 N N . LEU B 1 582 ? -14.195 -18.656 -6.031 1 98.38 582 LEU B N 1
ATOM 10166 C CA . LEU B 1 582 ? -14.992 -17.828 -6.922 1 98.38 582 LEU B CA 1
ATOM 10167 C C . LEU B 1 582 ? -14.391 -17.781 -8.32 1 98.38 582 LEU B C 1
ATOM 10169 O O . LEU B 1 582 ? -15.109 -17.906 -9.312 1 98.38 582 LEU B O 1
ATOM 10173 N N . GLU B 1 583 ? -13.102 -17.547 -8.406 1 97.62 583 GLU B N 1
ATOM 10174 C CA . GLU B 1 583 ? -12.414 -17.547 -9.695 1 97.62 583 GLU B CA 1
ATOM 10175 C C . GLU B 1 583 ? -12.625 -18.875 -10.43 1 97.62 583 GLU B C 1
ATOM 10177 O O . GLU B 1 583 ? -12.883 -18.891 -11.633 1 97.62 583 GLU B O 1
ATOM 10182 N N . GLU B 1 584 ? -12.516 -19.969 -9.758 1 96.06 584 GLU B N 1
ATOM 10183 C CA . GLU B 1 584 ? -12.703 -21.297 -10.344 1 96.06 584 GLU B CA 1
ATOM 10184 C C . GLU B 1 584 ? -14.102 -21.438 -10.93 1 96.06 584 GLU B C 1
ATOM 10186 O O . GLU B 1 584 ? -14.266 -21.938 -12.047 1 96.06 584 GLU B O 1
ATOM 10191 N N . GLN B 1 585 ? -15.055 -21.016 -10.172 1 97.75 585 GLN B N 1
ATOM 10192 C CA . GLN B 1 585 ? -16.438 -21.156 -10.594 1 97.75 585 GLN B CA 1
ATOM 10193 C C . GLN B 1 585 ? -16.75 -20.25 -11.781 1 97.75 585 GLN B C 1
ATOM 10195 O O . GLN B 1 585 ? -17.516 -20.625 -12.664 1 97.75 585 GLN B O 1
ATOM 10200 N N . LEU B 1 586 ? -16.188 -19.062 -11.797 1 98.06 586 LEU B N 1
ATOM 10201 C CA . LEU B 1 586 ? -16.406 -18.109 -12.891 1 98.06 586 LEU B CA 1
ATOM 10202 C C . LEU B 1 586 ? -15.742 -18.594 -14.172 1 98.06 586 LEU B C 1
ATOM 10204 O O . LEU B 1 586 ? -16.281 -18.391 -15.266 1 98.06 586 LEU B O 1
ATOM 10208 N N . SER B 1 587 ? -14.625 -19.281 -14.102 1 97 587 SER B N 1
ATOM 10209 C CA . SER B 1 587 ? -13.82 -19.641 -15.266 1 97 587 SER B CA 1
ATOM 10210 C C . SER B 1 587 ? -14.203 -21 -15.82 1 97 587 SER B C 1
ATOM 10212 O O . SER B 1 587 ? -13.969 -21.297 -16.984 1 97 587 SER B O 1
ATOM 10214 N N . GLN B 1 588 ? -14.828 -21.875 -15.062 1 96.38 588 GLN B N 1
ATOM 10215 C CA . GLN B 1 588 ? -15.031 -23.281 -15.391 1 96.38 588 GLN B CA 1
ATOM 10216 C C . GLN B 1 588 ? -15.836 -23.438 -16.672 1 96.38 588 GLN B C 1
ATOM 10218 O O . GLN B 1 588 ? -15.469 -24.234 -17.547 1 96.38 588 GLN B O 1
ATOM 10223 N N . PRO B 1 589 ? -16.969 -22.688 -16.844 1 96.81 589 PRO B N 1
ATOM 10224 C CA . PRO B 1 589 ? -17.734 -22.859 -18.094 1 96.81 589 PRO B CA 1
ATOM 10225 C C . PRO B 1 589 ? -16.906 -22.547 -19.344 1 96.81 589 PRO B C 1
ATOM 10227 O O . PRO B 1 589 ? -17 -23.25 -20.344 1 96.81 589 PRO B O 1
ATOM 10230 N N . TRP B 1 590 ? -16.109 -21.562 -19.266 1 97.44 590 TRP B N 1
ATOM 10231 C CA . TRP B 1 590 ? -15.305 -21.156 -20.406 1 97.44 590 TRP B CA 1
ATOM 10232 C C . TRP B 1 590 ? -14.18 -22.156 -20.672 1 97.44 590 TRP B C 1
ATOM 10234 O O . TRP B 1 590 ? -13.836 -22.438 -21.812 1 97.44 590 TRP B O 1
ATOM 10244 N N . LEU B 1 591 ? -13.539 -22.641 -19.594 1 96.94 591 LEU B N 1
ATOM 10245 C CA . LEU B 1 591 ? -12.492 -23.641 -19.734 1 96.94 591 LEU B CA 1
ATOM 10246 C C . LEU B 1 591 ? -13.008 -24.875 -20.469 1 96.94 591 LEU B C 1
ATOM 10248 O O . LEU B 1 591 ? -12.297 -25.453 -21.297 1 96.94 591 LEU B O 1
ATOM 10252 N N . ARG B 1 592 ? -14.234 -25.281 -20.172 1 96.12 592 ARG B N 1
ATOM 10253 C CA . ARG B 1 592 ? -14.844 -26.438 -20.828 1 96.12 592 ARG B CA 1
ATOM 10254 C C . ARG B 1 592 ? -15.07 -26.156 -22.312 1 96.12 592 ARG B C 1
ATOM 10256 O O . ARG B 1 592 ? -14.906 -27.031 -23.156 1 96.12 592 ARG B O 1
ATOM 10263 N N . GLU B 1 593 ? -15.461 -24.938 -22.641 1 95.31 593 GLU B N 1
ATOM 10264 C CA . GLU B 1 593 ? -15.641 -24.547 -24.031 1 95.31 593 GLU B CA 1
ATOM 10265 C C . GLU B 1 593 ? -14.305 -24.516 -24.766 1 95.31 593 GLU B C 1
ATOM 10267 O O . GLU B 1 593 ? -14.234 -24.891 -25.953 1 95.31 593 GLU B O 1
ATOM 10272 N N . ARG B 1 594 ? -13.281 -24.109 -24.109 1 93.94 594 ARG B N 1
ATOM 10273 C CA . ARG B 1 594 ? -11.953 -24 -24.719 1 93.94 594 ARG B CA 1
ATOM 10274 C C . ARG B 1 594 ? -11.398 -25.375 -25.062 1 93.94 594 ARG B C 1
ATOM 10276 O O . ARG B 1 594 ? -10.641 -25.516 -26.016 1 93.94 594 ARG B O 1
ATOM 10283 N N . LEU B 1 595 ? -11.789 -26.375 -24.312 1 94 595 LEU B N 1
ATOM 10284 C CA . LEU B 1 595 ? -11.328 -27.734 -24.562 1 94 595 LEU B CA 1
ATOM 10285 C C . LEU B 1 595 ? -11.852 -28.25 -25.891 1 94 595 LEU B C 1
ATOM 10287 O O . LEU B 1 595 ? -11.273 -29.156 -26.484 1 94 595 LEU B O 1
ATOM 10291 N N . LYS B 1 596 ? -12.922 -27.656 -26.344 1 91.94 596 LYS B N 1
ATOM 10292 C CA . LYS B 1 596 ? -13.508 -28.062 -27.609 1 91.94 596 LYS B CA 1
ATOM 10293 C C . LYS B 1 596 ? -12.812 -27.391 -28.797 1 91.94 596 LYS B C 1
ATOM 10295 O O . LYS B 1 596 ? -12.977 -27.797 -29.938 1 91.94 596 LYS B O 1
ATOM 10300 N N . MET B 1 597 ? -12.008 -26.453 -28.516 1 89.56 597 MET B N 1
ATOM 10301 C CA . MET B 1 597 ? -11.305 -25.703 -29.547 1 89.56 597 MET B CA 1
ATOM 10302 C C . MET B 1 597 ? -10.008 -26.391 -29.953 1 89.56 597 MET B C 1
ATOM 10304 O O . MET B 1 597 ? -9.531 -27.281 -29.234 1 89.56 597 MET B O 1
ATOM 10308 N N . PRO B 1 598 ? -9.484 -26.078 -31.141 1 90 598 PRO B N 1
ATOM 10309 C CA . PRO B 1 598 ? -8.188 -26.641 -31.547 1 90 598 PRO B CA 1
ATOM 10310 C C . PRO B 1 598 ? -7.016 -26 -30.797 1 90 598 PRO B C 1
ATOM 10312 O O . PRO B 1 598 ? -6.555 -24.922 -31.188 1 90 598 PRO B O 1
ATOM 10315 N N . ILE B 1 599 ? -6.609 -26.578 -29.75 1 90.44 599 ILE B N 1
ATOM 10316 C CA . ILE B 1 599 ? -5.52 -26.062 -28.938 1 90.44 599 ILE B CA 1
ATOM 10317 C C . ILE B 1 599 ? -4.395 -27.078 -28.844 1 90.44 599 ILE B C 1
ATOM 10319 O O . ILE B 1 599 ? -4.566 -28.234 -29.234 1 90.44 599 ILE B O 1
ATOM 10323 N N . THR B 1 600 ? -3.229 -26.656 -28.422 1 90.75 600 THR B N 1
ATOM 10324 C CA . THR B 1 600 ? -2.066 -27.516 -28.281 1 90.75 600 THR B CA 1
ATOM 10325 C C . THR B 1 600 ? -2.287 -28.547 -27.172 1 90.75 600 THR B C 1
ATOM 10327 O O . THR B 1 600 ? -3.09 -28.328 -26.266 1 90.75 600 THR B O 1
ATOM 10330 N N . LYS B 1 601 ? -1.635 -29.672 -27.234 1 88.06 601 LYS B N 1
ATOM 10331 C CA . LYS B 1 601 ? -1.758 -30.734 -26.25 1 88.06 601 LYS B CA 1
ATOM 10332 C C . LYS B 1 601 ? -1.365 -30.25 -24.859 1 88.06 601 LYS B C 1
ATOM 10334 O O . LYS B 1 601 ? -2.021 -30.594 -23.875 1 88.06 601 LYS B O 1
ATOM 10339 N N . SER B 1 602 ? -0.293 -29.484 -24.828 1 86.62 602 SER B N 1
ATOM 10340 C CA . SER B 1 602 ? 0.178 -28.969 -23.547 1 86.62 602 SER B CA 1
ATOM 10341 C C . SER B 1 602 ? -0.87 -28.078 -22.891 1 86.62 602 SER B C 1
ATOM 10343 O O . SER B 1 602 ? -1.085 -28.141 -21.672 1 86.62 602 SER B O 1
ATOM 10345 N N . LEU B 1 603 ? -1.44 -27.281 -23.703 1 91.75 603 LEU B N 1
ATOM 10346 C CA . LEU B 1 603 ? -2.475 -26.391 -23.188 1 91.75 603 LEU B CA 1
ATOM 10347 C C . LEU B 1 603 ? -3.703 -27.172 -22.75 1 91.75 603 LEU B C 1
ATOM 10349 O O . LEU B 1 603 ? -4.34 -26.844 -21.75 1 91.75 603 LEU B O 1
ATOM 10353 N N . ARG B 1 604 ? -4.094 -28.188 -23.516 1 92.69 604 ARG B N 1
ATOM 10354 C CA . ARG B 1 604 ? -5.219 -29.047 -23.156 1 92.69 604 ARG B CA 1
ATOM 10355 C C . ARG B 1 604 ? -5.012 -29.703 -21.797 1 92.69 604 ARG B C 1
ATOM 10357 O O . ARG B 1 604 ? -5.938 -29.75 -20.984 1 92.69 604 ARG B O 1
ATOM 10364 N N . GLN B 1 605 ? -3.785 -30.172 -21.578 1 88.94 605 GLN B N 1
ATOM 10365 C CA . GLN B 1 605 ? -3.467 -30.781 -20.281 1 88.94 605 GLN B CA 1
ATOM 10366 C C . GLN B 1 605 ? -3.557 -29.75 -19.156 1 88.94 605 GLN B C 1
ATOM 10368 O O . GLN B 1 605 ? -4.047 -30.062 -18.062 1 88.94 605 GLN B O 1
ATOM 10373 N N . SER B 1 606 ? -3.068 -28.594 -19.453 1 88.62 606 SER B N 1
ATOM 10374 C CA . SER B 1 606 ? -3.123 -27.516 -18.469 1 88.62 606 SER B CA 1
ATOM 10375 C C . SER B 1 606 ? -4.562 -27.188 -18.094 1 88.62 606 SER B C 1
ATOM 10377 O O . SER B 1 606 ? -4.875 -27 -16.906 1 88.62 606 SER B O 1
ATOM 10379 N N . ILE B 1 607 ? -5.434 -27.094 -19.047 1 93.94 607 ILE B N 1
ATOM 10380 C CA . ILE B 1 607 ? -6.84 -26.766 -18.828 1 93.94 607 ILE B CA 1
ATOM 10381 C C . ILE B 1 607 ? -7.496 -27.875 -18 1 93.94 607 ILE B C 1
ATOM 10383 O O . ILE B 1 607 ? -8.25 -27.594 -17.078 1 93.94 607 ILE B O 1
ATOM 10387 N N . LYS B 1 608 ? -7.18 -29.109 -18.297 1 91.62 608 LYS B N 1
ATOM 10388 C CA . LYS B 1 608 ? -7.742 -30.234 -17.562 1 91.62 608 LYS B CA 1
ATOM 10389 C C . LYS B 1 608 ? -7.305 -30.219 -16.094 1 91.62 608 LYS B C 1
ATOM 10391 O O . LYS B 1 608 ? -8.102 -30.5 -15.203 1 91.62 608 LYS B O 1
ATOM 10396 N N . ARG B 1 609 ? -6.074 -29.891 -15.898 1 86.31 609 ARG B N 1
ATOM 10397 C CA . ARG B 1 609 ? -5.57 -29.781 -14.531 1 86.31 609 ARG B CA 1
ATOM 10398 C C . ARG B 1 609 ? -6.289 -28.688 -13.766 1 86.31 609 ARG B C 1
ATOM 10400 O O . ARG B 1 609 ? -6.559 -28.828 -12.57 1 86.31 609 ARG B O 1
ATOM 10407 N N . C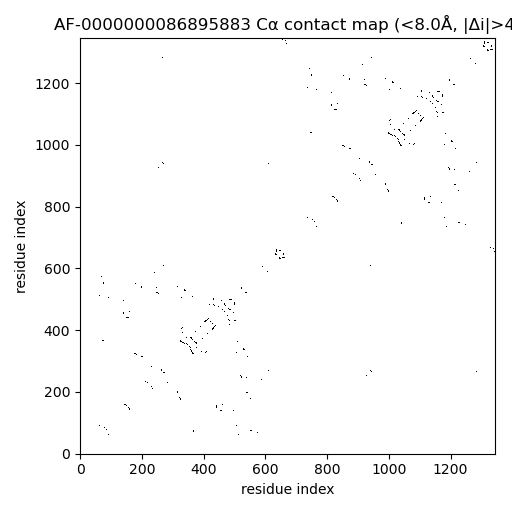YS B 1 610 ? -6.562 -27.594 -14.438 1 88.69 610 CYS B N 1
ATOM 10408 C CA . CYS B 1 610 ? -7.246 -26.469 -13.797 1 88.69 610 CYS B CA 1
ATOM 10409 C C . CYS B 1 610 ? -8.688 -26.828 -13.469 1 88.69 610 CYS B C 1
ATOM 10411 O O . CYS B 1 610 ? -9.25 -26.328 -12.492 1 88.69 610 CYS B O 1
ATOM 10413 N N . LEU B 1 611 ? -9.25 -27.672 -14.266 1 90.38 611 LEU B N 1
ATOM 10414 C CA . LEU B 1 611 ? -10.633 -28.078 -14.047 1 90.38 611 LEU B CA 1
ATOM 10415 C C . LEU B 1 611 ? -10.727 -29.109 -12.93 1 90.38 611 LEU B C 1
ATOM 10417 O O . LEU B 1 611 ? -11.734 -29.156 -12.211 1 90.38 611 LEU B O 1
ATOM 10421 N N . LEU B 1 612 ? -9.734 -30.125 -12.836 1 73.69 612 LEU B N 1
ATOM 10422 C CA . LEU B 1 612 ? -9.773 -31.219 -11.852 1 73.69 612 LEU B CA 1
ATOM 10423 C C . LEU B 1 612 ? -9.461 -30.688 -10.453 1 73.69 612 LEU B C 1
ATOM 10425 O O . LEU B 1 612 ? -9.617 -31.406 -9.469 1 73.69 612 LEU B O 1
ATOM 10429 N N . ASN B 1 613 ? -9.844 -29.625 -10.148 1 56.97 613 ASN B N 1
ATOM 10430 C CA . ASN B 1 613 ? -9.734 -29 -8.828 1 56.97 613 ASN B CA 1
ATOM 10431 C C . ASN B 1 613 ? -8.734 -29.734 -7.941 1 56.97 613 ASN B C 1
ATOM 10433 O O . ASN B 1 613 ? -8.852 -30.953 -7.742 1 56.97 613 ASN B O 1
ATOM 10437 N N . GLY B 1 614 ? -7.48 -29.375 -7.387 1 47.91 614 GLY B N 1
ATOM 10438 C CA . GLY B 1 614 ? -6.488 -29.734 -6.387 1 47.91 614 GLY B CA 1
ATOM 10439 C C . GLY B 1 614 ? -6.613 -31.156 -5.898 1 47.91 614 GLY B C 1
ATOM 10440 O O . GLY B 1 614 ? -6.129 -31.5 -4.82 1 47.91 614 GLY B O 1
ATOM 10441 N N . VAL B 1 615 ? -7.727 -31.891 -6.113 1 36.38 615 VAL B N 1
ATOM 10442 C CA . VAL B 1 615 ? -7.699 -33.25 -5.574 1 36.38 615 VAL B CA 1
ATOM 10443 C C . VAL B 1 615 ? -6.41 -33.938 -5.996 1 36.38 615 VAL B C 1
ATOM 10445 O O . VAL B 1 615 ? -6.074 -34 -7.18 1 36.38 615 VAL B O 1
ATOM 10448 N N . GLN B 1 616 ? -5.512 -33.938 -5.156 1 36.28 616 GLN B N 1
ATOM 10449 C CA . GLN B 1 616 ? -4.312 -34.75 -5.285 1 36.28 616 GLN B CA 1
ATOM 10450 C C . GLN B 1 616 ? -4.602 -36.031 -6.051 1 36.28 616 GLN B C 1
ATOM 10452 O O . GLN B 1 616 ? -5.621 -36.688 -5.812 1 36.28 616 GLN B O 1
ATOM 10457 N N . GLU B 1 617 ? -4.242 -36.25 -7.184 1 34.19 617 GLU B N 1
ATOM 10458 C CA . GLU B 1 617 ? -4.273 -37.625 -7.68 1 34.19 617 GLU B CA 1
ATOM 10459 C C . GLU B 1 617 ? -4.074 -38.625 -6.543 1 34.19 617 GLU B C 1
ATOM 10461 O O . GLU B 1 617 ? -3.256 -38.406 -5.648 1 34.19 617 GLU B O 1
ATOM 10466 N N . PRO B 1 618 ? -5.09 -39.438 -6.086 1 29.45 618 PRO B N 1
ATOM 10467 C CA . PRO B 1 618 ? -4.75 -40.438 -5.094 1 29.45 618 PRO B CA 1
ATOM 10468 C C . PRO B 1 618 ? -3.363 -41.062 -5.316 1 29.45 618 PRO B C 1
ATOM 10470 O O . PRO B 1 618 ? -3.094 -41.625 -6.383 1 29.45 618 PRO B O 1
ATOM 10473 N N . THR B 1 619 ? -2.391 -40.375 -5.008 1 32.28 619 THR B N 1
ATOM 10474 C CA . THR B 1 619 ? -1.135 -41.125 -4.945 1 32.28 619 THR B CA 1
ATOM 10475 C C . THR B 1 619 ? -1.322 -42.469 -4.207 1 32.28 619 THR B C 1
ATOM 10477 O O . THR B 1 619 ? -0.351 -43.156 -3.928 1 32.28 619 THR B O 1
ATOM 10480 N N . ASN B 1 620 ? -2.418 -42.656 -3.504 1 28.69 62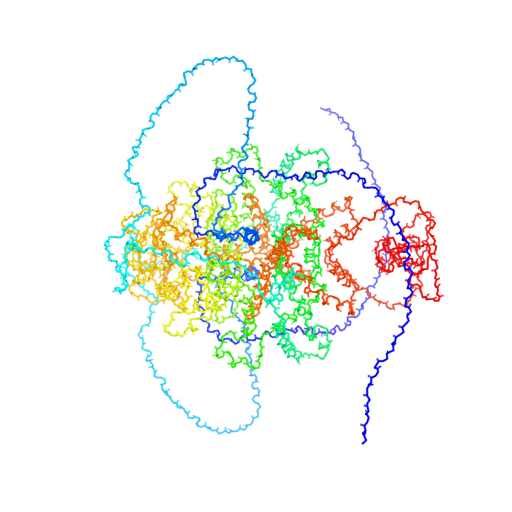0 ASN B N 1
ATOM 10481 C CA . ASN B 1 620 ? -2.424 -43.969 -2.859 1 28.69 620 ASN B CA 1
ATOM 10482 C C . ASN B 1 620 ? -2.469 -45.094 -3.883 1 28.69 620 ASN B C 1
ATOM 10484 O O . ASN B 1 620 ? -3.547 -45.5 -4.328 1 28.69 620 ASN B O 1
ATOM 10488 N N . VAL B 1 621 ? -1.567 -45.156 -4.879 1 29.81 621 VAL B N 1
ATOM 10489 C CA . VAL B 1 621 ? -1.388 -46.531 -5.34 1 29.81 621 VAL B CA 1
ATOM 10490 C C . VAL B 1 621 ? -1.112 -47.438 -4.148 1 29.81 621 VAL B C 1
ATOM 10492 O O . VAL B 1 621 ? -0.087 -47.312 -3.479 1 29.81 621 VAL B O 1
ATOM 10495 N N . GLU B 1 622 ? -2.027 -47.781 -3.328 1 27.92 622 GLU B N 1
ATOM 10496 C CA . GLU B 1 622 ? -1.883 -49 -2.531 1 27.92 622 GLU B CA 1
ATOM 10497 C C . GLU B 1 622 ? -1.201 -50.125 -3.332 1 27.92 622 GLU B C 1
ATOM 10499 O O . GLU B 1 622 ? -1.71 -50.531 -4.371 1 27.92 622 GLU B O 1
ATOM 10504 N N . GLN B 1 623 ? 0.125 -50.188 -3.309 1 28.89 623 GLN B N 1
ATOM 10505 C CA . GLN B 1 623 ? 0.853 -51.438 -3.527 1 28.89 623 GLN B CA 1
ATOM 10506 C C . GLN B 1 623 ? 0.172 -52.594 -2.816 1 28.89 623 GLN B C 1
ATOM 10508 O O . GLN B 1 623 ? 0.329 -52.781 -1.607 1 28.89 623 GLN B O 1
ATOM 10513 N N . THR B 1 624 ? -1.11 -52.844 -2.889 1 28.67 624 THR B N 1
ATOM 10514 C CA . THR B 1 624 ? -1.545 -54.156 -2.439 1 28.67 624 THR B CA 1
ATOM 10515 C C . THR B 1 624 ? -0.707 -55.25 -3.09 1 28.67 624 THR B C 1
ATOM 10517 O O . THR B 1 624 ? -0.532 -55.281 -4.309 1 28.67 624 THR B O 1
ATOM 10520 N N . ASN B 1 625 ? 0.342 -55.812 -2.451 1 30.05 625 ASN B N 1
ATOM 10521 C CA . ASN B 1 625 ? 0.997 -57.125 -2.605 1 30.05 625 ASN B CA 1
ATOM 10522 C C . ASN B 1 625 ? -0.002 -58.219 -2.979 1 30.05 625 ASN B C 1
ATOM 10524 O O . ASN B 1 625 ? -0.239 -59.125 -2.195 1 30.05 625 ASN B O 1
ATOM 10528 N N . ASP B 1 626 ? -1.237 -57.969 -3.398 1 30.67 626 ASP B N 1
ATOM 10529 C CA . ASP B 1 626 ? -1.868 -59.219 -3.814 1 30.67 626 ASP B CA 1
ATOM 10530 C C . ASP B 1 626 ? -1.052 -59.906 -4.902 1 30.67 626 ASP B C 1
ATOM 10532 O O . ASP B 1 626 ? -0.329 -59.25 -5.656 1 30.67 626 ASP B O 1
ATOM 10536 N N . GLU B 1 627 ? -0.77 -61.219 -4.789 1 33.94 627 GLU B N 1
ATOM 10537 C CA . GLU B 1 627 ? -0.203 -62.188 -5.723 1 33.94 627 GLU B CA 1
ATOM 10538 C C . GLU B 1 627 ? -0.555 -61.844 -7.164 1 33.94 627 GLU B C 1
ATOM 10540 O O . GLU B 1 627 ? -1.637 -61.312 -7.434 1 33.94 627 GLU B O 1
ATOM 10545 N N . PRO B 1 628 ? 0.465 -61.719 -8.031 1 36.03 628 PRO B N 1
ATOM 10546 C CA . PRO B 1 628 ? 0.294 -61.531 -9.469 1 36.03 628 PRO B CA 1
ATOM 10547 C C . PRO B 1 628 ? -0.891 -62.312 -10.031 1 36.03 628 PRO B C 1
ATOM 10549 O O . PRO B 1 628 ? -0.865 -63.562 -10.047 1 36.03 628 PRO B O 1
ATOM 10552 N N . ALA B 1 629 ? -2.078 -62.188 -9.562 1 37.41 629 ALA B N 1
ATOM 10553 C CA . ALA B 1 629 ? -3.115 -63 -10.211 1 37.41 629 ALA B CA 1
ATOM 10554 C C . ALA B 1 629 ? -2.924 -63.031 -11.719 1 37.41 629 ALA B C 1
ATOM 10556 O O . ALA B 1 629 ? -2.344 -62.094 -12.297 1 37.41 629 ALA B O 1
ATOM 10557 N N . ILE B 1 630 ? -3.002 -64.125 -12.383 1 41.5 630 ILE B N 1
ATOM 10558 C CA . ILE B 1 630 ? -2.961 -64.438 -13.812 1 41.5 630 ILE B CA 1
ATOM 10559 C C . ILE B 1 630 ? -3.684 -63.312 -14.578 1 41.5 630 ILE B C 1
ATOM 10561 O O . ILE B 1 630 ? -4.891 -63.125 -14.422 1 41.5 630 ILE B O 1
ATOM 10565 N N . LYS B 1 631 ? -3.07 -62.25 -14.828 1 47.22 631 LYS B N 1
ATOM 10566 C CA . LYS B 1 631 ? -3.596 -61.156 -15.617 1 47.22 631 LYS B CA 1
ATOM 10567 C C . LYS B 1 631 ? -4.266 -61.656 -16.891 1 47.22 631 LYS B C 1
ATOM 10569 O O . LYS B 1 631 ? -3.633 -62.312 -17.703 1 47.22 631 LYS B O 1
ATOM 10574 N N . LYS B 1 632 ? -5.523 -62.094 -16.875 1 56.16 632 LYS B N 1
ATOM 10575 C CA . LYS B 1 632 ? -6.273 -62.5 -18.047 1 56.16 632 LYS B CA 1
ATOM 10576 C C . LYS B 1 632 ? -6.102 -61.5 -19.203 1 56.16 632 LYS B C 1
ATOM 10578 O O . LYS B 1 632 ? -6.004 -60.312 -18.969 1 56.16 632 LYS B O 1
ATOM 10583 N N . ARG B 1 633 ? -5.762 -61.875 -20.406 1 66.62 633 ARG B N 1
ATOM 10584 C CA . ARG B 1 633 ? -5.641 -61.094 -21.625 1 66.62 633 ARG B CA 1
ATOM 10585 C C . ARG B 1 633 ? -6.934 -60.344 -21.922 1 66.62 633 ARG B C 1
ATOM 10587 O O . ARG B 1 633 ? -8.016 -60.906 -21.891 1 66.62 633 ARG B O 1
ATOM 10594 N N . ARG B 1 634 ? -6.895 -59.062 -21.797 1 71.75 634 ARG B N 1
ATOM 10595 C CA . ARG B 1 634 ? -8.055 -58.25 -22.141 1 71.75 634 ARG B CA 1
ATOM 10596 C C . ARG B 1 634 ? -7.855 -57.531 -23.484 1 71.75 634 ARG B C 1
ATOM 10598 O O . ARG B 1 634 ? -6.723 -57.406 -23.953 1 71.75 634 ARG B O 1
ATOM 10605 N N . TYR B 1 635 ? -8.891 -57.25 -24.219 1 76 635 TYR B N 1
ATOM 10606 C CA . TYR B 1 635 ? -8.828 -56.562 -25.5 1 76 635 TYR B CA 1
ATOM 10607 C C . TYR B 1 635 ? -8.242 -55.156 -25.344 1 76 635 TYR B C 1
ATOM 10609 O O . TYR B 1 635 ? -8.57 -54.438 -24.406 1 76 635 TYR B O 1
ATOM 10617 N N . CYS B 1 636 ? -7.293 -54.719 -26.125 1 69.62 636 CYS B N 1
ATOM 10618 C CA . CYS B 1 636 ? -6.77 -53.375 -26.234 1 69.62 636 CYS B CA 1
ATOM 10619 C C . CYS B 1 636 ? -7.887 -52.375 -26.531 1 69.62 636 CYS B C 1
ATOM 10621 O O . CYS B 1 636 ? -8.664 -52.562 -27.469 1 69.62 636 CYS B O 1
ATOM 10623 N N . THR B 1 637 ? -8.055 -51.375 -25.75 1 73.31 637 THR B N 1
ATOM 10624 C CA . THR B 1 637 ? -9.125 -50.406 -25.875 1 73.31 637 THR B CA 1
ATOM 10625 C C . THR B 1 637 ? -8.922 -49.531 -27.109 1 73.31 637 THR B C 1
ATOM 10627 O O . THR B 1 637 ? -9.875 -48.906 -27.609 1 73.31 637 THR B O 1
ATOM 10630 N N . PHE B 1 638 ? -7.742 -49.469 -27.75 1 70.31 638 PHE B N 1
ATOM 10631 C CA . PHE B 1 638 ? -7.43 -48.562 -28.844 1 70.31 638 PHE B CA 1
ATOM 10632 C C . PHE B 1 638 ? -7.371 -49.312 -30.172 1 70.31 638 PHE B C 1
ATOM 10634 O O . PHE B 1 638 ? -7.262 -48.688 -31.234 1 70.31 638 PHE B O 1
ATOM 10641 N N . CYS B 1 639 ? -7.359 -50.531 -30.172 1 69.75 639 CYS B N 1
ATOM 10642 C CA . CYS B 1 639 ? -7.324 -51.312 -31.406 1 69.75 639 CYS B CA 1
ATOM 10643 C C . CYS B 1 639 ? -8.641 -51.156 -32.156 1 69.75 639 CYS B C 1
ATOM 10645 O O . CYS B 1 639 ? -9.703 -51.031 -31.562 1 69.75 639 CYS B O 1
ATOM 10647 N N . ASP B 1 640 ? -8.602 -50.969 -33.5 1 67.62 640 ASP B N 1
ATOM 10648 C CA . ASP B 1 640 ? -9.797 -51 -34.344 1 67.62 640 ASP B CA 1
ATOM 10649 C C . ASP B 1 640 ? -10.555 -52.344 -34.156 1 67.62 640 ASP B C 1
ATOM 10651 O O . ASP B 1 640 ? -9.961 -53.344 -33.781 1 67.62 640 ASP B O 1
ATOM 10655 N N . TYR B 1 641 ? -11.789 -52.281 -34.344 1 67.75 641 TYR B N 1
ATOM 10656 C CA . TYR B 1 641 ? -12.688 -53.406 -34.156 1 67.75 641 TYR B CA 1
ATOM 10657 C C . TYR B 1 641 ? -12.188 -54.625 -34.938 1 67.75 641 TYR B C 1
ATOM 10659 O O . TYR B 1 641 ? -12.406 -55.781 -34.5 1 67.75 641 TYR B O 1
ATOM 10667 N N . LYS B 1 642 ? -11.438 -54.469 -36.031 1 69.62 642 LYS B N 1
ATOM 10668 C CA . LYS B 1 642 ? -11 -55.594 -36.812 1 69.62 642 LYS B CA 1
ATOM 10669 C C . LYS B 1 642 ? -9.781 -56.281 -36.188 1 69.62 642 LYS B C 1
ATOM 10671 O O . LYS B 1 642 ? -9.641 -57.5 -36.25 1 69.62 642 LYS B O 1
ATOM 10676 N N . LYS B 1 643 ? -8.836 -55.531 -35.562 1 69.56 643 LYS B N 1
ATOM 10677 C CA . LYS B 1 643 ? -7.586 -56.094 -35.094 1 69.56 643 LYS B CA 1
ATOM 10678 C C . LYS B 1 643 ? -7.723 -56.594 -33.656 1 69.56 643 LYS B C 1
ATOM 10680 O O . LYS B 1 643 ? -7.133 -57.594 -33.25 1 69.56 643 LYS B O 1
ATOM 10685 N N . GLN B 1 644 ? -8.719 -56.281 -32.875 1 65.06 644 GLN B N 1
ATOM 10686 C CA . GLN B 1 644 ? -9.094 -56.625 -31.5 1 65.06 644 GLN B CA 1
ATOM 10687 C C . GLN B 1 644 ? -8.008 -57.469 -30.828 1 65.06 644 GLN B C 1
ATOM 10689 O O . GLN B 1 644 ? -8.203 -58.656 -30.578 1 65.06 644 GLN B O 1
ATOM 10694 N N . ARG B 1 645 ? -6.801 -57 -30.625 1 67.88 645 ARG B N 1
ATOM 10695 C CA . ARG B 1 645 ? -5.703 -57.75 -30.016 1 67.88 645 ARG B CA 1
ATOM 10696 C C . ARG B 1 645 ? -5.875 -57.844 -28.516 1 67.88 645 ARG B C 1
ATOM 10698 O O . ARG B 1 645 ? -6.309 -56.906 -27.859 1 67.88 645 ARG B O 1
ATOM 10705 N N . LYS B 1 646 ? -5.805 -59 -27.969 1 71.75 646 LYS B N 1
ATOM 10706 C CA . LYS B 1 646 ? -5.82 -59.25 -26.531 1 71.75 646 LYS B CA 1
ATOM 10707 C C . LYS B 1 646 ? -4.418 -59.125 -25.938 1 71.75 646 LYS B C 1
ATOM 10709 O O . LYS B 1 646 ? -3.443 -59.594 -26.531 1 71.75 646 LYS B O 1
ATOM 10714 N N . SER B 1 647 ? -4.164 -58.25 -25.109 1 68.5 647 SER B N 1
ATOM 10715 C CA . SER B 1 647 ? -2.869 -58.062 -24.469 1 68.5 647 SER B CA 1
ATOM 10716 C C . SER B 1 647 ? -2.982 -58.219 -22.953 1 68.5 647 SER B C 1
ATOM 10718 O O . SER B 1 647 ? -4.047 -57.969 -22.375 1 68.5 647 SER B O 1
ATOM 10720 N N . LYS B 1 648 ? -2.039 -58.688 -22.234 1 67.19 648 LYS B N 1
ATOM 10721 C CA . LYS B 1 648 ? -1.946 -58.781 -20.781 1 67.19 648 LYS B CA 1
ATOM 10722 C C . LYS B 1 648 ? -1.473 -57.438 -20.203 1 67.19 648 LYS B C 1
ATOM 10724 O O . LYS B 1 648 ? -1.506 -57.25 -18.984 1 67.19 648 LYS B O 1
ATOM 10729 N N . MET B 1 649 ? -0.98 -56.562 -21.094 1 65.75 649 MET B N 1
ATOM 10730 C CA . MET B 1 649 ? -0.406 -55.281 -20.656 1 65.75 649 MET B CA 1
ATOM 10731 C C . MET B 1 649 ? -1.503 -54.281 -20.312 1 65.75 649 MET B C 1
ATOM 10733 O O . MET B 1 649 ? -2.506 -54.188 -21.031 1 65.75 649 MET B O 1
ATOM 10737 N N . GLU B 1 650 ? -1.662 -53.625 -19.141 1 65.5 650 GLU B N 1
ATOM 10738 C CA . GLU B 1 650 ? -2.562 -52.594 -18.641 1 65.5 650 GLU B CA 1
ATOM 10739 C C . GLU B 1 650 ? -1.784 -51.375 -18.141 1 65.5 650 GLU B C 1
ATOM 10741 O O . GLU B 1 650 ? -0.667 -51.5 -17.641 1 65.5 650 GLU B O 1
ATOM 10746 N N . CYS B 1 651 ? -2.277 -50.188 -18.609 1 59.94 651 CYS B N 1
ATOM 10747 C CA . CYS B 1 651 ? -1.702 -48.969 -18.062 1 59.94 651 CYS B CA 1
ATOM 10748 C C . CYS B 1 651 ? -1.772 -48.969 -16.531 1 59.94 651 CYS B C 1
ATOM 10750 O O . CYS B 1 651 ? -2.82 -49.281 -15.961 1 59.94 651 CYS B O 1
ATOM 10752 N N . ASP B 1 652 ? -0.688 -48.812 -15.852 1 61.31 652 ASP B N 1
ATOM 10753 C CA . ASP B 1 652 ? -0.642 -48.875 -14.398 1 61.31 652 ASP B CA 1
ATOM 10754 C C . ASP B 1 652 ? -1.455 -47.719 -13.781 1 61.31 652 ASP B C 1
ATOM 10756 O O . ASP B 1 652 ? -1.885 -47.812 -12.625 1 61.31 652 ASP B O 1
ATOM 10760 N N . LEU B 1 653 ? -1.699 -46.656 -14.641 1 56.97 653 LEU B N 1
ATOM 10761 C CA . LEU B 1 653 ? -2.428 -45.5 -14.117 1 56.97 653 LEU B CA 1
ATOM 10762 C C . LEU B 1 653 ? -3.918 -45.625 -14.422 1 56.97 653 LEU B C 1
ATOM 10764 O O . LEU B 1 653 ? -4.75 -45.531 -13.516 1 56.97 653 LEU B O 1
ATOM 10768 N N . CYS B 1 654 ? -4.281 -45.781 -15.648 1 58.62 654 CYS B N 1
ATOM 10769 C CA . CYS B 1 654 ? -5.699 -45.781 -15.984 1 58.62 654 CYS B CA 1
ATOM 10770 C C . CYS B 1 654 ? -6.234 -47.219 -16.062 1 58.62 654 CYS B C 1
ATOM 10772 O O . CYS B 1 654 ? -7.422 -47.438 -16.312 1 58.62 654 CYS B O 1
ATOM 10774 N N . ARG B 1 655 ? -5.445 -48.219 -15.883 1 66.75 655 ARG B N 1
ATOM 10775 C CA . ARG B 1 655 ? -5.77 -49.625 -15.875 1 66.75 655 ARG B CA 1
ATOM 10776 C C . ARG B 1 655 ? -6.48 -50.031 -17.156 1 66.75 655 ARG B C 1
ATOM 10778 O O . ARG B 1 655 ? -7.184 -51.062 -17.188 1 66.75 655 ARG B O 1
ATOM 10785 N N . THR B 1 656 ? -6.332 -49.25 -18.266 1 70.06 656 THR B N 1
ATOM 10786 C CA . THR B 1 656 ? -6.91 -49.625 -19.547 1 70.06 656 THR B CA 1
ATOM 10787 C C . THR B 1 656 ? -6.023 -50.656 -20.25 1 70.06 656 THR B C 1
ATOM 10789 O O . THR B 1 656 ? -4.809 -50.469 -20.328 1 70.06 656 THR B O 1
ATOM 10792 N N . PRO B 1 657 ? -6.582 -51.75 -20.734 1 71.94 657 PRO B N 1
ATOM 10793 C CA . PRO B 1 657 ? -5.805 -52.75 -21.484 1 71.94 657 PRO B CA 1
ATOM 10794 C C . PRO B 1 657 ? -5.316 -52.188 -22.828 1 71.94 657 PRO B C 1
ATOM 10796 O O . PRO B 1 657 ? -6.098 -51.594 -23.578 1 71.94 657 PRO B O 1
ATOM 10799 N N . VAL B 1 658 ? -4.094 -52.156 -23.125 1 69.69 658 VAL B N 1
ATOM 10800 C CA . VAL B 1 658 ? -3.494 -51.656 -24.344 1 69.69 658 VAL B CA 1
ATOM 10801 C C . VAL B 1 658 ? -2.58 -52.719 -24.953 1 69.69 658 VAL B C 1
ATOM 10803 O O . VAL B 1 658 ? -1.806 -53.344 -24.234 1 69.69 658 VAL B O 1
ATOM 10806 N N . CYS B 1 659 ? -2.82 -52.938 -26.266 1 67.62 659 CYS B N 1
ATOM 10807 C CA . CYS B 1 659 ? -1.985 -53.906 -26.953 1 67.62 659 CYS B CA 1
ATOM 10808 C C . CYS B 1 659 ? -0.655 -53.312 -27.375 1 67.62 659 CYS B C 1
ATOM 10810 O O . CYS B 1 659 ? -0.468 -52.094 -27.281 1 67.62 659 CYS B O 1
ATOM 10812 N N . GLY B 1 660 ? 0.418 -54.062 -27.641 1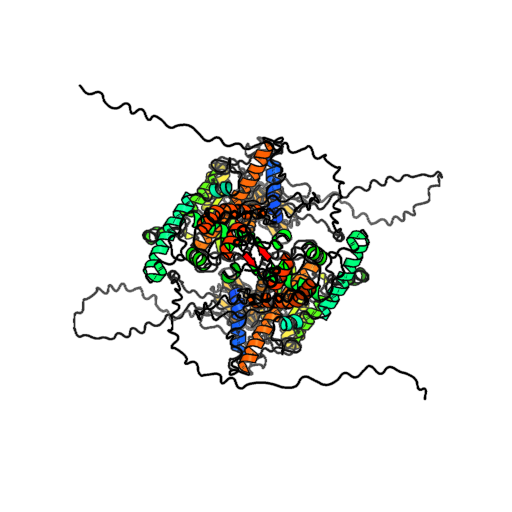 63.31 660 GLY B N 1
ATOM 10813 C CA . GLY B 1 660 ? 1.757 -53.625 -28.016 1 63.31 660 GLY B CA 1
ATOM 10814 C C . GLY B 1 660 ? 1.764 -52.594 -29.141 1 63.31 660 GLY B C 1
ATOM 10815 O O . GLY B 1 660 ? 2.676 -51.781 -29.219 1 63.31 660 GLY B O 1
ATOM 10816 N N . GLU B 1 661 ? 0.685 -52.469 -30 1 65.06 661 GLU B N 1
ATOM 10817 C CA . GLU B 1 661 ? 0.631 -51.531 -31.109 1 65.06 661 GLU B CA 1
ATOM 10818 C C . GLU B 1 661 ? 0.17 -50.156 -30.656 1 65.06 661 GLU B C 1
ATOM 10820 O O . GLU B 1 661 ? 0.525 -49.125 -31.25 1 65.06 661 GLU B O 1
ATOM 10825 N N . HIS B 1 662 ? -0.713 -50.125 -29.703 1 61.94 662 HIS B N 1
ATOM 10826 C CA . HIS B 1 662 ? -1.291 -48.875 -29.25 1 61.94 662 HIS B CA 1
ATOM 10827 C C . HIS B 1 662 ? -0.588 -48.375 -28 1 61.94 662 HIS B C 1
ATOM 10829 O O . HIS B 1 662 ? -1.031 -47.375 -27.391 1 61.94 662 HIS B O 1
ATOM 10835 N N . TYR B 1 663 ? 0.396 -48.906 -27.547 1 57.5 663 TYR B N 1
ATOM 10836 C CA . TYR B 1 663 ? 1.316 -48.438 -26.516 1 57.5 663 TYR B CA 1
ATOM 10837 C C . TYR B 1 663 ? 2.34 -47.469 -27.125 1 57.5 663 TYR B C 1
ATOM 10839 O O . TYR B 1 663 ? 2.967 -47.781 -28.141 1 57.5 663 TYR B O 1
ATOM 10847 N N . LYS B 1 664 ? 2.16 -46.156 -26.906 1 56.66 664 LYS B N 1
ATOM 10848 C CA . LYS B 1 664 ? 3.191 -45.219 -27.391 1 56.66 664 LYS B CA 1
ATOM 10849 C C . LYS B 1 664 ? 4.527 -45.5 -26.688 1 56.66 664 LYS B C 1
ATOM 10851 O O . LYS B 1 664 ? 4.578 -45.656 -25.469 1 56.66 664 LYS B O 1
ATOM 10856 N N . LYS B 1 665 ? 5.488 -45.812 -27.391 1 51.94 665 LYS B N 1
ATOM 10857 C CA . LYS B 1 665 ? 6.875 -46.031 -26.984 1 51.94 665 LYS B CA 1
ATOM 10858 C C . LYS B 1 665 ? 7.551 -44.719 -26.641 1 51.94 665 LYS B C 1
ATOM 10860 O O . LYS B 1 665 ? 7.465 -43.75 -27.406 1 51.94 665 LYS B O 1
ATOM 10865 N N . ILE B 1 666 ? 7.648 -44.344 -25.344 1 52.62 666 ILE B N 1
ATOM 10866 C CA . ILE B 1 666 ? 8.359 -43.125 -24.938 1 52.62 666 ILE B CA 1
ATOM 10867 C C . ILE B 1 666 ? 9.828 -43.469 -24.672 1 52.62 666 ILE B C 1
ATOM 10869 O O . ILE B 1 666 ? 10.148 -44.562 -24.234 1 52.62 666 ILE B O 1
ATOM 10873 N N . CYS B 1 667 ? 10.625 -42.625 -25.109 1 52.59 667 CYS B N 1
ATOM 10874 C CA . CYS B 1 667 ? 12.062 -42.719 -24.906 1 52.59 667 CYS B CA 1
ATOM 10875 C C . CYS B 1 667 ? 12.422 -42.688 -23.422 1 52.59 667 CYS B C 1
ATOM 10877 O O . CYS B 1 667 ? 11.922 -41.844 -22.672 1 52.59 667 CYS B O 1
ATOM 10879 N N . ALA B 1 668 ? 12.969 -43.688 -22.859 1 54.41 668 ALA B N 1
ATOM 10880 C CA . ALA B 1 668 ? 13.398 -43.75 -21.469 1 54.41 668 ALA B CA 1
ATOM 10881 C C . ALA B 1 668 ? 14.227 -42.531 -21.078 1 54.41 668 ALA B C 1
ATOM 10883 O O . ALA B 1 668 ? 14.289 -42.156 -19.906 1 54.41 668 ALA B O 1
ATOM 10884 N N . ASN B 1 669 ? 14.852 -41.969 -22.031 1 50.97 669 ASN B N 1
ATOM 10885 C CA . ASN B 1 669 ? 15.672 -40.781 -21.781 1 50.97 669 ASN B CA 1
ATOM 10886 C C . ASN B 1 669 ? 14.828 -39.5 -21.797 1 50.97 669 ASN B C 1
ATOM 10888 O O . ASN B 1 669 ? 15.039 -38.625 -20.969 1 50.97 669 ASN B O 1
ATOM 10892 N N . CYS B 1 670 ? 13.906 -39.312 -22.719 1 50.56 670 CYS B N 1
ATOM 10893 C CA . CYS B 1 670 ? 13.172 -38.062 -22.891 1 50.56 670 CYS B CA 1
ATOM 10894 C C . CYS B 1 670 ? 11.758 -38.188 -22.344 1 50.56 670 CYS B C 1
ATOM 10896 O O . CYS B 1 670 ? 11.023 -37.188 -22.281 1 50.56 670 CYS B O 1
ATOM 10898 N N . ASP B 1 671 ? 11.398 -39.062 -21.609 1 50.5 671 ASP B N 1
ATOM 10899 C CA . ASP B 1 671 ? 10.078 -39.406 -21.094 1 50.5 671 ASP B CA 1
ATOM 10900 C C . ASP B 1 671 ? 8.977 -38.906 -22.031 1 50.5 671 ASP B C 1
ATOM 10902 O O . ASP B 1 671 ? 7.879 -38.562 -21.578 1 50.5 671 ASP B O 1
ATOM 10906 N N . ARG B 1 672 ? 9.234 -38.5 -23.141 1 42.62 672 ARG B N 1
ATOM 10907 C CA . ARG B 1 672 ? 8.242 -38.125 -24.141 1 42.62 672 ARG B CA 1
ATOM 10908 C C . ARG B 1 672 ? 8.281 -39.062 -25.328 1 42.62 672 ARG B C 1
ATOM 10910 O O . ARG B 1 672 ? 9.281 -39.781 -25.547 1 42.62 672 ARG B O 1
ATOM 10917 N N . MET B 1 673 ? 7.125 -39.344 -25.984 1 46.62 673 MET B N 1
ATOM 10918 C CA . MET B 1 673 ? 6.996 -40.031 -27.266 1 46.62 673 MET B CA 1
ATOM 10919 C C . MET B 1 673 ? 7.473 -39.125 -28.406 1 46.62 673 MET B C 1
ATOM 10921 O O . MET B 1 673 ? 7.117 -37.938 -28.453 1 46.62 673 MET B O 1
#

Secondary structure (DSSP, 8-state):
-----------------------------------------------------------TT----HHHHHHHHHHHHHHHHHSSS------TTS----------------------------------------S-----SEE--SSSEEE-TTSS-EEESS-----S--TTS---PPPEE-GGGTT--SHHHHHHTTS-HHHHHHHHHHHHHHHHHHHTTS-HHHHTSGGGSPP-HHHHHHHHHHHHHHHHTT-TTS-HHHHT-HHHH-SHHHHHS-HHHHHHHHHH---S-HHHHHHHHTT-TTTTTHHHHHHHHHHHHHSEE--SEEEEEEEEEE--S--TTEEE-TTSSSSEEEEEEEEEETTT--EEEEEE---GGGS-TTS-HHHHHHHHHHGGGTTS--EEEE-TTT--HHHHHHHHHHH--EEEEE--TT-TTS-HHHH-TTGGGPPTT-EEEEEETTEEEEEEEEETTEEEEEEESS--S--B-TTS-BHHHHHHHHHS-HHHHHHHHHHHT--PPP-S-HHHHHHHHHHHHHHHHHHHHHHHHHHHHHHH-TT-TT----SPPPHHHHHHHHHHHHHHHHHHHHTTS---HHHHHHHHHHHSTT-------------------EEPTTS-TTT--EES-B-TTT--B--TTTEEEE-TTTS--/-----------------------------------------------------------TT----HHHHHHHHHHHHHHHHHSSS------TTS----------------------------------------S-----SEE--SSSEEE-TTSS-EEESS-----S--TTS---PPPEE-GGGTT--SHHHHHHTTS-HHHHHHHHHHHHHHHHHHHTTS-HHHHTSGGGSPP-HHHHHHHHHHHHHHHHTT-TTS-HHHHT-HHHH-SHHHHHS-HHHHHHHHHH---S-HHHHHHHHTT-TTTTTHHHHHHHHHHHHHSEE--SEEEEEEEEEE--S--TTEEE-TTSSSSEEEEEEEEEETTT--EEEEEE---GGGS-TTS-HHHHHHHHHHGGGTTS--EEEE-TTT--HHHHHHHHHHH--EEEEE--TT-TTS-HHHH-TTGGGPPTT-EEEEEETTEEEEEEEEETTEEEEEEESS--S--B-TTS-BHHHHHHHHHS-HHHHHHHHHHHT--PPP-S-HHHHHHHHHHHHHHHHHHHHHHHHHHHHHHH-TT-TT---SSPPPHHHHHHHHHHHHHHHHHHHHTTS---HHHHHHHHHHHSTT-------------------EE-TTS-TTT--EES-B-TTT--B--TTTSEEEETTTS--

Foldseek 3Di:
DDDDDPDPPDDDDDDDDDDPDDDPPDDPDPPDPPPPPPPPPPVPDPPPPPPPPPPQPLPLPDDDDLVLLLVLLLVLLLCCQVPDLAFPQFCRSGDDDPDDPPPPPPPPPVDDDDDDDDDDPVCPCPPPPCPDPPPPPPQALEDFDDDQWFFFLVRPFIWGRDFDCPPDPPPLQRQSDGKAFDDQLRPDAALQSLLCLQCPVVQLVLQLVQLQVLLVVVCVPPDPVVCPDPLSDRDDSLLVLLLLLVLLVCLLVVVQAPPLVQCCPCVRNRPSVVLQDNSSSSVSSLVSGWRDDPVCQVVVCVPDVLSRHVVSVVSNLVSLQGTMDAGQAKEKDKFFQQADFDDQQWDADCVDPSRIGWIKIFMAHSSNLRTNHIDTDRDQVVDDDPDHPLLVVVCVRCVSVFPSSGEYEYEQSNDDPVSQVCCCPPRVYKYKYWHDLPHRRHGPLQSDLPRVPRDQSHWYWIDDDQKIKIWHRPDSPDIIIMMISNDSDQDADPVSHTVSSVSNSSRHCSNVSLSSQCVSRFSAHDDNDNSSSVVSSSSSSSLSNSVSSNSSVVSVVCSVCVPPPPPPDPGDDRSSVSSNSNSLVSRQVSSVVVLVDDDDPVSNVSSVVSNVPPPDPPPPPPPPPPDPPPQFFAFAPPDPPVCRDTDSDADPRPRGHHDPVRDDDADPVRSHD/DDDDDDDDPDDDDDDDDDDDDDPDPDDPDPPDPPPPPPPPPPVPDPPPPPPVPPPQPQPLPDDDDLVLLLVLLLVLLLCCQVPPNAFPQFCRSGDDDPDDPPPPPPPPPVDDDDDDDDPPPCPPPPPPPPPDPPPDDPQALEDFDPDQWFFFLVRPFIWGRDFDCPPDPPPLQRQRDGKAFDDQLRPDAALQSLLCLQCPVVQLVLQLVQLQVLLVVVCVPPDPVVCPDPLSDRDDSLLVLLLLLVLLVCLLVVVQAPPLVQCCPCVRNRPSVVLQDNSSSSVSSLVSGWRDDPVCQVVVCVPDVLSRHVVSVVSNLVSLQGTMDAGQAKEKDKFFQQADFDDQQWDAQCVDPSRIGWIKIFMAHSSNLRTNHIDTDRDQVVDDDPDHPLLVVVCVRCVSVFPSSGEYEYEQSNDDPVSQVCCCPPRNYKYKYWHDLPHRRHGPLQSDLPRVPRDQSHWYWIDDDQKIKIWHRPDSPDIIIMMISNDSDQDADPVSHTVSSVSNSSRHCSNVSLSSQCVSRFSAHDDNDNSSSVVSSSSSSSLSNSVSSNSSVVSVVCSVCVPPPPPPDPGDDRSSVSSNSNSLVSRQVSSVVVLVDDDDPVSNVSSVVSNVPPPDPPPPPVPPPPDPPPQFFAFAPPDPPVVRDTDSDADPRPRGHHDPVRDDDADPVRSHD

pLDDT: mean 75.64, std 27.44, range [14.95, 98.81]

Solvent-accessible surface area (backbone atoms only — not comparable to full-atom values): 77234 Å² total; per-residue (Å²): 139,92,80,82,89,83,80,64,94,79,76,89,91,88,72,93,74,85,69,90,80,76,86,74,79,72,78,79,76,82,70,82,76,76,78,75,74,76,73,73,74,68,71,76,69,81,76,71,79,65,83,59,79,71,77,75,65,80,54,86,80,70,75,78,53,63,70,56,50,56,51,44,32,54,52,44,47,46,45,49,72,72,40,82,76,56,70,73,74,54,61,77,56,57,81,82,81,74,83,81,80,78,78,79,76,76,76,74,78,79,74,89,85,87,80,81,82,78,76,81,72,81,61,86,59,82,70,68,80,71,73,75,76,67,84,67,71,76,71,54,33,60,46,76,61,88,61,72,70,43,55,9,68,62,72,69,41,68,32,24,53,64,76,73,86,71,82,73,81,59,81,60,72,75,48,69,46,67,64,43,62,24,74,68,30,48,82,15,76,47,55,53,46,19,30,42,40,34,61,27,71,65,49,52,50,48,33,49,52,28,16,38,53,45,42,52,57,57,44,69,76,44,52,73,71,56,50,69,32,82,55,60,49,78,77,48,71,48,51,52,37,23,50,52,14,50,33,40,40,25,3,61,55,40,38,29,77,50,57,65,77,53,45,54,29,37,63,58,37,2,46,57,52,51,42,67,40,52,71,65,33,48,52,47,50,67,75,28,66,32,50,41,62,74,87,57,38,72,68,44,42,76,78,28,92,56,45,61,39,43,64,50,49,51,53,35,42,52,30,34,50,59,30,43,43,59,48,33,42,32,7,42,41,65,34,71,47,66,48,85,55,75,53,99,38,59,40,80,41,66,75,43,71,67,31,33,8,42,38,29,37,35,35,12,19,40,61,59,38,38,58,39,35,70,47,75,48,68,53,79,80,75,39,67,88,90,53,58,56,43,54,53,50,50,53,62,60,45,52,87,52,47,69,63,34,32,36,40,22,35,48,42,82,59,41,52,72,69,55,52,53,43,34,37,73,74,30,35,26,30,34,38,26,31,39,57,77,80,46,44,62,48,32,65,72,62,65,38,76,68,49,88,67,60,56,68,53,20,34,34,46,37,32,38,95,67,32,26,35,39,31,34,26,73,38,95,89,38,72,48,36,35,39,21,47,68,41,83,66,84,58,53,46,98,86,38,45,44,47,68,59,52,52,44,54,30,36,57,50,17,28,56,50,39,43,47,49,39,64,68,38,32,32,43,60,86,70,71,47,58,60,59,54,50,52,26,48,49,51,32,51,31,49,52,40,17,49,49,43,32,52,46,36,52,48,52,50,42,71,74,46,73,74,55,73,78,69,75,64,89,62,75,73,52,72,59,55,40,38,50,52,26,21,49,61,38,24,46,67,31,44,59,55,53,66,73,46,98,66,56,70,70,51,50,53,48,36,49,56,66,67,60,48,87,68,66,71,78,70,72,69,71,80,67,84,64,73,84,63,84,66,68,64,36,58,17,77,77,49,55,86,87,66,56,41,62,20,65,48,50,26,81,77,73,61,48,29,36,23,87,84,53,30,45,54,16,28,72,84,59,76,41,93,132,89,78,83,88,83,90,69,84,91,80,88,93,85,75,99,79,83,86,89,83,81,80,75,80,72,78,77,77,82,71,83,75,76,78,76,74,77,72,72,75,67,69,75,69,80,76,70,79,71,79,61,78,70,78,77,63,82,54,86,80,70,74,79,52,64,70,54,49,57,52,42,30,55,52,44,48,45,45,49,71,72,39,86,78,57,70,75,73,57,62,78,57,55,80,78,79,73,79,79,78,75,76,75,73,72,71,70,76,78,72,90,83,86,82,86,82,79,79,74,73,82,62,81,57,78,66,68,77,70,70,72,76,68,83,64,76,75,74,56,34,59,46,77,62,85,60,71,71,42,56,9,69,62,73,70,42,66,31,23,56,64,76,73,86,72,83,74,82,60,81,62,71,76,46,70,47,68,65,44,61,25,74,69,31,48,81,16,75,47,56,52,46,19,31,41,41,35,61,27,72,65,48,52,48,47,33,48,53,29,16,38,52,44,43,52,58,57,44,69,76,44,54,74,72,56,50,69,32,81,56,59,49,79,78,48,71,49,52,52,39,24,50,51,13,50,32,40,40,24,3,61,52,39,38,29,78,50,57,65,78,53,43,54,30,38,62,59,37,2,46,56,52,52,42,69,40,52,72,64,33,48,51,47,50,66,75,28,67,33,50,41,62,73,88,55,37,71,67,44,43,75,78,28,92,55,46,61,39,43,64,50,50,49,52,35,43,52,31,34,51,58,29,42,42,59,49,34,42,31,9,42,41,65,36,69,48,67,49,85,56,75,54,100,39,60,39,82,40,65,74,43,72,67,30,34,10,42,38,30,38,35,34,11,19,40,61,59,38,38,60,37,36,70,45,76,49,69,52,77,80,74,39,66,89,90,55,58,57,44,53,52,52,50,54,62,58,44,52,88,52,50,69,62,32,33,35,40,22,37,48,42,82,59,40,48,72,68,55,51,52,44,35,40,73,75,29,35,28,30,32,37,25,33,40,57,76,80,47,44,61,47,31,65,70,61,62,36,76,65,49,88,67,60,56,67,53,20,33,33,47,39,31,39,94,68,32,26,34,39,31,33,25,75,37,96,89,36,71,48,38,35,39,22,47,69,42,82,64,82,58,53,47,97,86,36,46,44,46,68,60,52,52,44,55,32,34,59,49,18,28,56,50,39,42,48,49,39,63,67,40,33,34,41,60,87,72,72,47,59,60,59,52,50,51,27,48,49,51,33,51,30,51,51,41,17,48,47,43,31,50,46,38,53,48,52,50,42,70,75,45,74,77,55,73,77,68,76,63,89,62,76,73,51,72,59,54,38,39,50,52,24,20,50,59,38,25,45,68,31,44,59,56,54,66,74,45,98,67,55,70,70,53,50,50,46,38,50,56,67,67,59,49,89,66,64,70,77,71,72,67,71,78,68,82,64,72,86,63,84,64,67,64,35,57,16,76,75,48,54,87,86,65,56,40,63,21,65,49,51,25,80,77,72,61,48,30,38,23,86,84,54,31,46,55,16,28,71,86,61,76,42,96